Protein AF-A0A832GHI4-F1 (afdb_monomer_lite)

Foldseek 3Di:
DFDFQKFFPFLVLQVVLLQQLPDLARAQDALQQQQWPAKWKKKFDLDPVCPVQDWAKEKAAQDFFWDLVLQVDDDDVQSVDPLPDADPLGIAIFTIGIDDLVQKAADRRSRMIGGHPDDLLIWMWMKTWGAANDNDSNRIIIAWADPVRDDVRDHTYTYTQDHHLDKCVSVGNLSGGFRQKHAPPDFQWDLPQKFKAKWFQDPVRDTDQDDPLAPAGLCVLLSQFDADQVPLHDDGPNTGNFWHAHHPPPPPPDDDDDPDDDDHRRYDPPPHTTDPQADRRRRMGGGSRSQSLQVSLQVRSVVSVHNVVSVCQHLCCSSNTDPLVSVVLPSNPRMDMDMDTDHPPFFKDAPAAQWDPPFKWKDWVNRTDDEPPQWDADRGRRMIGGDNVQCRDPPIDMDIGTDHDDPDDPKDKDKDKDKDKDFPDDDPFKTKIKMKMWMKIWIDDPDLAAAPPRATKIKIKIKMKMKMKGFPQVVQVVQCPPPPDHDPDTDMDMDMDMDMDMDIPGHPRFDPDVVSVRDGDHDNDPCPQFKFWFFPDQAQVQKAWAQQDCDCLLPNDRQSLLLQEFAKFKHWQPDFDAFLCQWFVPDDDDPPGGGHIFIKIWTALQHRYFQNQHQQQDHPQFPCCVVCVVPRPCPPQSSLQSHKTKMKHWGPSVPQQCVSSQFWKKKFFKFWPDDDPNKWKKKKWFQGFLCSNPDQDKFWLACLDPVRVDGDFFDDPQSQQARNNDHQQRLLVVGDPPLSVGSRSRNQDADADPVDDSVPDDPVRRSNVNGGRPCQVPPPVHGGIDISDNDSSSNSHTRGDDWIFMAIDDPPLDPPPLQFFFTGHPRTTIGIGTPVDGPDTDDHGDSRGTTMMMMMMGRHITMMTTRTIIGMRTPDDDPPPVSDDDPPCPPPDDDDDDDDDSRTGPDPRPPDD

Secondary structure (DSSP, 8-state):
-B-SSEEESSTTHHHHHHHHTSSSS------GGG-EEEEEEEEE---SGGGGTTPEEEEEESS---B-GGGT----GGGG-TT----TTTEEEEEEEEPPGGGEEEETTTTEEEETT--TTS-EEEEEEE--SSSSSTTPEEES--GGGPPTTPPEEEEEEE-TT--TTSHHHHHHB--SEEE-S-SSB-TTT-EEEEEEE-TTS-EESB-TT--SBHHHHTTS--S-TTTS-SSP-SS--SS--PPP-----SS---TTPPPPTTB----TT--TTEETTTTEEE-SSSSIIIIIHHHHHHHTT-GGGGGGG--THHHHS-HHHHHH-TTT--EEEEEE--BS-TTEEE--SSBPTT--EEEETTEEPPBTTTEEEETTTTEEEE--TTTSSTT--EEEE--B--TT--SEEEEEEEEEEEEEEE-SSEEEEEEEEEEEEEEE-SSSS-BTT-PPPEEEEEEEEEEEEEE-HHHHHHHTTSTT----SPPEEEEEEEEEEEEEES--PBPSSGGGTT-B--BS--STT-EEEEE--S-GGG-EEPPPP--TTT-SSHHHHGGGBEEEEEE--SS--EEHHHH-TTSPPPTT--EE--EEEEEEEEEE-TT---TT---TTSTTHHHHTTS-GGGSHHHHTT-EEEEEEEPPGGG--TTTTTEEEEEEEEEEEEE-TT-EEEEEEEE----SSSSSS--BSTT-SSS--S--SS--TT--STTTT--HHHHHHHSPTTGGGSS-SSS-B----TTS-GGG--GGGGTTTT--BT-TTTSTT-S---BS---GGGTT------EEEEEEE----STT-TTEEEE-STT-EEEEEETT--SEEESS--TT---EEEEEEESS-EEEEEEEEEEEEESSPP--GGGSTT---------------TTTBSSS-----

Sequence (913 aa):
DYAENHYFLDTAYKALYRQYWQLTTPVPVPAGPLLVKEIEVYESTADVRDQAVGGIEVIAYDTLSPIRFAQGERYPASMKSPSVRIEQGKVERGRFVRLDPTRFTFNPNLGTLDIWGFRRDRTYAVAYRTEGASPAKEDDLYHGTLSATAKDGDTLILKLIYRPNLQPGFTNLWARQMRNIYFINATNVSTQDARITIYYLRTNNDSTDILEGTSDKLVTALGVDRVNNATGQPPGDGLFDFNGGAPPTQQQAGAGFTPGQSMLPGQQQQASGGSPYFNPVRGEIIFPWIEPFREGLDSAFSRRGNPALAKQYYYSAVYDVQKAFAQQQTAQDRWLIVGDVQGQAAGRISLGFNVAPGSVRVFLSGRQLRENDDYVVDYYSGTVSIRNPQAQAAGSDLVIEYESNDVMNIQTRTLLGMRADLVLSRTRNASLTLGSTLMNFNTAALVDRVRIGEEPISNTMLGFDANFNWHAQWLSDALNWLPFYSTKERSTITFRGEWAQQMPTPNKRISEIPVDNNQAAAYIDDFEGAQRFISMGLTGTLWTHSSPPVDSSIDAEHERRALYRGKLYWYNFFLPRVPIAEVYPNRQTVQGQTRLSPLVITFDPDQRGIYNPNPEYLDTLNPRWDSVKTNPWQQRPANRQRLWAGMQRLISTFNANFDLDNIDFIDIMMRIEDREPGAQMFIDLGQISEDIIPNYRLNTEDGITAGAPIPNGRIDPGEDVGIDALDNADERAAYPYPLNLEDDPSRDDYFFNFTKPNEQQVDQDFLRWNNFEGNAAQSELGQFPDTEILNKQNGQTIALDDSYFSYEVNLDPSDANPQVVGGGTNGWRLYRIPLRGAKRIVGNPLFSNIQYVRVWFKGGRIKVSIADWRFVGAQWQRTNYAQIPNSAVSNDTVIRVAFVNREENAGPPDYYT

Structure (mmCIF, N/CA/C/O backbone):
data_AF-A0A832GHI4-F1
#
_entry.id   AF-A0A832GHI4-F1
#
loop_
_atom_site.group_PDB
_atom_site.id
_atom_site.type_symbol
_atom_site.label_atom_id
_atom_site.label_alt_id
_atom_site.label_comp_id
_atom_site.label_asym_id
_atom_site.label_entity_id
_atom_site.label_seq_id
_atom_site.pdbx_PDB_ins_code
_atom_site.Cartn_x
_atom_site.Cartn_y
_atom_site.Cartn_z
_atom_site.occupancy
_atom_site.B_iso_or_equiv
_atom_site.auth_seq_id
_atom_site.auth_comp_id
_atom_site.auth_asym_id
_atom_site.auth_atom_id
_atom_site.pdbx_PDB_model_num
ATOM 1 N N . ASP A 1 1 ? -5.493 -4.818 18.816 1.00 81.50 1 ASP A N 1
ATOM 2 C CA . ASP A 1 1 ? -5.043 -3.543 18.206 1.00 81.50 1 ASP A CA 1
ATOM 3 C C . ASP A 1 1 ? -4.124 -2.700 19.090 1.00 81.50 1 ASP A C 1
ATOM 5 O O . ASP A 1 1 ? -4.592 -1.779 19.745 1.00 81.50 1 ASP A O 1
ATOM 9 N N . TYR A 1 2 ? -2.812 -2.956 19.097 1.00 91.69 2 TYR A N 1
ATOM 10 C CA . TYR A 1 2 ? -1.876 -2.061 19.799 1.00 91.69 2 TYR A CA 1
ATOM 11 C C . TYR A 1 2 ? -1.677 -0.731 19.039 1.00 91.69 2 TYR A C 1
ATOM 13 O O . TYR A 1 2 ? -1.929 -0.658 17.826 1.00 91.69 2 TYR A O 1
ATOM 21 N N . ALA A 1 3 ? -1.232 0.303 19.760 1.00 92.19 3 ALA A N 1
ATOM 22 C CA . ALA A 1 3 ? -0.866 1.621 19.245 1.00 92.19 3 ALA A CA 1
ATOM 23 C C . ALA A 1 3 ? 0.563 1.607 18.666 1.00 92.19 3 ALA A C 1
ATOM 25 O O . ALA A 1 3 ? 1.508 1.175 19.317 1.00 92.19 3 ALA A O 1
ATOM 26 N N . GLU A 1 4 ? 0.733 2.065 17.424 1.00 91.25 4 GLU A N 1
ATOM 27 C CA . GLU A 1 4 ? 1.987 1.911 16.662 1.00 91.25 4 GLU A CA 1
ATOM 28 C C . GLU A 1 4 ? 2.974 3.076 16.815 1.00 91.25 4 GLU A C 1
ATOM 30 O O . GLU A 1 4 ? 4.078 3.013 16.281 1.00 91.25 4 GLU A O 1
ATOM 35 N N . ASN A 1 5 ? 2.598 4.140 17.519 1.00 93.94 5 ASN A N 1
ATOM 36 C CA . ASN A 1 5 ? 3.346 5.394 17.618 1.00 93.94 5 ASN A CA 1
ATOM 37 C C . ASN A 1 5 ? 4.266 5.487 18.850 1.00 93.94 5 ASN A C 1
ATOM 39 O O . ASN A 1 5 ? 4.709 6.583 19.198 1.00 93.94 5 ASN A O 1
ATOM 43 N N . HIS A 1 6 ? 4.550 4.353 19.493 1.00 95.12 6 HIS A N 1
ATOM 44 C CA . HIS A 1 6 ? 5.350 4.250 20.711 1.00 95.12 6 HIS A CA 1
ATOM 45 C C . HIS A 1 6 ? 6.614 3.422 20.470 1.00 95.12 6 HIS A C 1
ATOM 47 O O . HIS A 1 6 ? 6.548 2.295 19.968 1.00 95.12 6 HIS A O 1
ATOM 53 N N . TYR A 1 7 ? 7.769 3.963 20.854 1.00 96.69 7 TYR A N 1
ATOM 54 C CA . TYR A 1 7 ? 9.073 3.369 20.568 1.00 96.69 7 TYR A CA 1
ATOM 55 C C . TYR A 1 7 ? 10.030 3.490 21.752 1.00 96.69 7 TYR A C 1
ATOM 57 O O . TYR A 1 7 ? 10.045 4.488 22.464 1.00 96.69 7 TYR A O 1
ATOM 65 N N . PHE A 1 8 ? 10.909 2.507 21.912 1.00 96.19 8 PHE A N 1
ATOM 66 C CA . PHE A 1 8 ? 12.148 2.674 22.663 1.00 96.19 8 PHE A CA 1
ATOM 67 C C . PHE A 1 8 ? 13.216 3.326 21.775 1.00 96.19 8 PHE A C 1
ATOM 69 O O . PHE A 1 8 ? 13.384 2.941 20.616 1.00 96.19 8 PHE A O 1
ATOM 76 N N . LEU A 1 9 ? 14.001 4.253 22.330 1.00 94.38 9 LEU A N 1
ATOM 77 C CA . LEU A 1 9 ? 15.155 4.851 21.639 1.00 94.38 9 LEU A CA 1
ATOM 78 C C . LEU A 1 9 ? 16.254 3.814 21.345 1.00 94.38 9 LEU A C 1
ATOM 80 O O . LEU A 1 9 ? 16.974 3.898 20.347 1.00 94.38 9 LEU A O 1
ATOM 84 N N . ASP A 1 10 ? 16.377 2.816 22.221 1.00 93.56 10 ASP A N 1
ATOM 85 C CA . ASP A 1 10 ? 17.249 1.657 22.064 1.00 93.56 10 ASP A CA 1
ATOM 86 C C . ASP A 1 10 ? 16.673 0.437 22.798 1.00 93.56 10 ASP A C 1
ATOM 88 O O . ASP A 1 10 ? 15.988 0.561 23.812 1.00 93.56 10 ASP A O 1
ATOM 92 N N . THR A 1 11 ? 16.991 -0.766 22.327 1.00 92.69 11 THR A N 1
ATOM 93 C CA . THR A 1 11 ? 16.627 -2.018 23.002 1.00 92.69 11 THR A CA 1
ATOM 94 C C . THR A 1 11 ? 17.199 -2.146 24.418 1.00 92.69 11 THR A C 1
ATOM 96 O O . THR A 1 11 ? 16.601 -2.843 25.239 1.00 92.69 11 THR A O 1
ATOM 99 N N . ALA A 1 12 ? 18.294 -1.447 24.742 1.00 91.75 12 ALA A N 1
ATOM 100 C CA . ALA A 1 12 ? 18.880 -1.402 26.083 1.00 91.75 12 ALA A CA 1
ATOM 101 C C . ALA A 1 12 ? 17.892 -0.905 27.158 1.00 91.75 12 ALA A C 1
ATOM 103 O O . ALA A 1 12 ? 17.921 -1.375 28.296 1.00 91.75 12 ALA A O 1
ATOM 104 N N . TYR A 1 13 ? 16.952 -0.027 26.790 1.00 92.50 13 TYR A N 1
ATOM 105 C CA . TYR A 1 13 ? 15.953 0.515 27.714 1.00 92.50 13 TYR A CA 1
ATOM 106 C C . TYR A 1 13 ? 14.904 -0.505 28.169 1.00 92.50 13 TYR A C 1
ATOM 108 O O . TYR A 1 13 ? 14.263 -0.304 29.200 1.00 92.50 13 TYR A O 1
ATOM 116 N N . LYS A 1 14 ? 14.752 -1.643 27.476 1.00 91.75 14 LYS A N 1
ATOM 117 C CA . LYS A 1 14 ? 13.789 -2.686 27.870 1.00 91.75 14 LYS A CA 1
ATOM 118 C C . LYS A 1 14 ? 14.056 -3.233 29.273 1.00 91.75 14 LYS A C 1
ATOM 120 O O . LYS A 1 14 ? 13.116 -3.559 29.992 1.00 91.75 14 LYS A O 1
ATOM 125 N N . ALA A 1 15 ? 15.324 -3.330 29.679 1.00 89.06 15 ALA A N 1
ATOM 126 C CA . ALA A 1 15 ? 15.684 -3.782 31.022 1.00 89.06 15 ALA A CA 1
ATOM 127 C C . ALA A 1 15 ? 15.237 -2.778 32.099 1.00 89.06 15 ALA A C 1
ATOM 129 O O . ALA A 1 15 ? 14.643 -3.184 33.097 1.00 89.06 15 ALA A O 1
ATOM 130 N N . LEU A 1 16 ? 15.451 -1.479 31.856 1.00 87.62 16 LEU A N 1
ATOM 131 C CA . LEU A 1 16 ? 14.988 -0.399 32.733 1.00 87.62 16 LEU A CA 1
ATOM 132 C C . LEU A 1 16 ? 13.461 -0.355 32.805 1.00 87.62 16 LEU A C 1
ATOM 134 O O . LEU A 1 16 ? 12.901 -0.248 33.893 1.00 87.62 16 LEU A O 1
ATOM 138 N N . TYR A 1 17 ? 12.785 -0.521 31.667 1.00 88.50 17 TYR A N 1
ATOM 139 C CA . TYR A 1 17 ? 11.327 -0.591 31.610 1.00 88.50 17 TYR A CA 1
ATOM 140 C C . TYR A 1 17 ? 10.786 -1.746 32.461 1.00 88.50 17 TYR A C 1
ATOM 142 O O . TYR A 1 17 ? 9.903 -1.540 33.288 1.00 88.50 17 TYR A O 1
ATOM 150 N N . ARG A 1 18 ? 11.364 -2.951 32.342 1.00 87.69 18 ARG A N 1
ATOM 151 C CA . ARG A 1 18 ? 10.972 -4.088 33.190 1.00 87.69 18 ARG A CA 1
ATOM 152 C C . ARG A 1 18 ? 11.189 -3.801 34.676 1.00 87.69 18 ARG A C 1
ATOM 154 O O . ARG A 1 18 ? 10.339 -4.184 35.467 1.00 87.69 18 ARG A O 1
ATOM 161 N N . GLN A 1 19 ? 12.286 -3.138 35.056 1.00 84.75 19 GLN A N 1
ATOM 162 C CA . GLN A 1 19 ? 12.559 -2.762 36.452 1.00 84.75 19 GLN A CA 1
ATOM 163 C C . GLN A 1 19 ? 11.561 -1.730 36.988 1.00 84.75 19 GLN A C 1
ATOM 165 O O . GLN A 1 19 ? 11.075 -1.885 38.106 1.00 84.75 19 GLN A O 1
ATOM 170 N N . TYR A 1 20 ? 11.212 -0.726 36.180 1.00 83.25 20 TYR A N 1
ATOM 171 C CA . TYR A 1 20 ? 10.245 0.317 36.536 1.00 83.25 20 TYR A CA 1
ATOM 172 C C . TYR A 1 20 ? 8.894 -0.274 36.955 1.00 83.25 20 TYR A C 1
ATOM 174 O O . TYR A 1 20 ? 8.290 0.176 37.925 1.00 83.25 20 TYR A O 1
ATOM 182 N N . TRP A 1 21 ? 8.474 -1.347 36.287 1.00 82.12 21 TRP A N 1
ATOM 183 C CA . TRP A 1 21 ? 7.203 -2.030 36.521 1.00 82.12 21 TRP A CA 1
ATOM 184 C C . TRP A 1 21 ? 7.253 -3.201 37.520 1.00 82.12 21 TRP A C 1
ATOM 186 O O . TRP A 1 21 ? 6.259 -3.915 37.670 1.00 82.12 21 TRP A O 1
ATOM 196 N N . GLN A 1 22 ? 8.377 -3.438 38.211 1.00 76.81 22 GLN A N 1
ATOM 197 C CA . GLN A 1 22 ? 8.463 -4.522 39.208 1.00 76.81 22 GLN A CA 1
ATOM 198 C C . GLN A 1 22 ? 7.621 -4.251 40.459 1.00 76.81 22 GLN A C 1
ATOM 200 O O . GLN A 1 22 ? 7.099 -5.188 41.066 1.00 76.81 22 GLN A O 1
ATOM 205 N N . LEU A 1 23 ? 7.506 -2.984 40.857 1.00 68.50 23 LEU A N 1
ATOM 206 C CA . LEU A 1 23 ? 6.768 -2.567 42.047 1.00 68.50 23 LEU A CA 1
ATOM 207 C C . LEU A 1 23 ? 5.304 -2.259 41.707 1.00 68.50 23 LEU A C 1
ATOM 209 O O . LEU A 1 23 ? 4.982 -1.870 40.588 1.00 68.50 23 LEU A O 1
ATOM 213 N N . THR A 1 24 ? 4.413 -2.414 42.690 1.00 62.91 24 THR A N 1
ATOM 214 C CA . THR A 1 24 ? 2.972 -2.107 42.563 1.00 62.91 24 THR A CA 1
ATOM 215 C C . THR A 1 24 ? 2.711 -0.642 42.226 1.00 62.91 24 THR A C 1
ATOM 217 O O . THR A 1 24 ? 1.781 -0.334 41.484 1.00 62.91 24 THR A O 1
ATOM 220 N N . THR A 1 25 ? 3.567 0.243 42.735 1.00 64.56 25 THR A N 1
ATOM 221 C CA . THR A 1 25 ? 3.668 1.639 42.320 1.00 64.56 25 THR A CA 1
ATOM 222 C C . THR A 1 25 ? 5.018 1.806 41.633 1.00 64.56 25 THR A C 1
ATOM 224 O O . THR A 1 25 ? 6.043 1.661 42.305 1.00 64.56 25 THR A O 1
ATOM 227 N N . PRO A 1 26 ? 5.054 2.076 40.320 1.00 63.38 26 PRO A N 1
ATOM 228 C CA . PRO A 1 26 ? 6.305 2.273 39.608 1.00 63.38 26 PRO A CA 1
ATOM 229 C C . PRO A 1 26 ? 7.107 3.413 40.234 1.00 63.38 26 PRO A C 1
ATOM 231 O O . PRO A 1 26 ? 6.596 4.517 40.409 1.00 63.38 26 PRO A O 1
ATOM 234 N N . VAL A 1 27 ? 8.363 3.157 40.588 1.00 63.22 27 VAL A N 1
ATOM 235 C CA . VAL A 1 27 ? 9.280 4.174 41.126 1.00 63.22 27 VAL A CA 1
ATOM 236 C C . VAL A 1 27 ? 10.294 4.511 40.035 1.00 63.22 27 VAL A C 1
ATOM 238 O O . VAL A 1 27 ? 10.721 3.598 39.323 1.00 63.22 27 VAL A O 1
ATOM 241 N N . PRO A 1 28 ? 10.705 5.783 39.868 1.00 64.94 28 PRO A N 1
ATOM 242 C CA . PRO A 1 28 ? 11.764 6.129 38.927 1.00 64.94 28 PRO A CA 1
ATOM 243 C C . PRO A 1 28 ? 13.019 5.283 39.178 1.00 64.94 28 PRO A C 1
ATOM 245 O O . PRO A 1 28 ? 13.614 5.340 40.253 1.00 64.94 28 PRO A O 1
ATOM 248 N N . VAL A 1 29 ? 13.412 4.488 38.183 1.00 65.31 29 VAL A N 1
ATOM 249 C CA . VAL A 1 29 ? 14.651 3.707 38.218 1.00 65.31 29 VAL A CA 1
ATOM 250 C C . VAL A 1 29 ? 15.785 4.621 37.758 1.00 65.31 29 VAL A C 1
ATOM 252 O O . VAL A 1 29 ? 15.643 5.241 36.700 1.00 65.31 29 VAL A O 1
ATOM 255 N N . PRO A 1 30 ? 16.902 4.731 38.502 1.00 71.38 30 PRO A N 1
ATOM 256 C CA . PRO A 1 30 ? 18.059 5.483 38.040 1.00 71.38 30 PRO A CA 1
ATOM 257 C C . PRO A 1 30 ? 18.554 4.903 36.713 1.00 71.38 30 PRO A C 1
ATOM 259 O O . PRO A 1 30 ? 19.045 3.777 36.666 1.00 71.38 30 PRO A O 1
ATOM 262 N N . ALA A 1 31 ? 18.424 5.668 35.630 1.00 71.06 31 ALA A N 1
ATOM 263 C CA . ALA A 1 31 ? 18.851 5.225 34.304 1.00 71.06 31 ALA A CA 1
ATOM 264 C C . ALA A 1 31 ? 20.385 5.170 34.162 1.00 71.06 31 ALA A C 1
ATOM 266 O O . ALA A 1 31 ? 20.895 4.540 33.234 1.00 71.06 31 ALA A O 1
ATOM 267 N N . GLY A 1 32 ? 21.124 5.809 35.080 1.00 80.12 32 GLY A N 1
ATOM 268 C CA . GLY A 1 32 ? 22.584 5.900 35.046 1.00 80.12 32 GLY A CA 1
ATOM 269 C C . GLY A 1 32 ? 23.072 6.375 33.668 1.00 80.12 32 GLY A C 1
ATOM 270 O O . GLY A 1 32 ? 22.545 7.368 33.169 1.00 80.12 32 GLY A O 1
ATOM 271 N N . PRO A 1 33 ? 23.976 5.639 32.990 1.00 80.12 33 PRO A N 1
ATOM 272 C CA . PRO A 1 33 ? 24.524 6.045 31.690 1.00 80.12 33 PRO A CA 1
ATOM 273 C C . PRO A 1 33 ? 23.493 6.057 30.543 1.00 80.12 33 PRO A C 1
ATOM 275 O O . PRO A 1 33 ? 23.793 6.491 29.432 1.00 80.12 33 PRO A O 1
ATOM 278 N N . LEU A 1 34 ? 22.273 5.559 30.778 1.00 85.44 34 LEU A N 1
ATOM 279 C CA . LEU A 1 34 ? 21.164 5.601 29.821 1.00 85.44 34 LEU A CA 1
ATOM 280 C C . LEU A 1 34 ? 20.244 6.815 30.028 1.00 85.44 34 LEU A C 1
ATOM 282 O O . LEU A 1 34 ? 19.286 6.977 29.272 1.00 85.44 34 LEU A O 1
ATOM 286 N N . LEU A 1 35 ? 20.506 7.680 31.014 1.00 89.19 35 LEU A N 1
ATOM 287 C CA . LEU A 1 35 ? 19.722 8.896 31.227 1.00 89.19 35 LEU A CA 1
ATOM 288 C C . LEU A 1 35 ? 19.837 9.821 30.012 1.00 89.19 35 LEU A C 1
ATOM 290 O O . LEU A 1 35 ? 20.919 10.326 29.719 1.00 89.19 35 LEU A O 1
ATOM 294 N N . VAL A 1 36 ? 18.723 10.077 29.325 1.00 89.25 36 VAL A N 1
ATOM 295 C CA . VAL A 1 36 ? 18.694 10.985 28.170 1.00 89.25 36 VAL A CA 1
ATOM 296 C C . VAL A 1 36 ? 18.689 12.431 28.655 1.00 89.25 36 VAL A C 1
ATOM 298 O O . VAL A 1 36 ? 17.742 12.869 29.311 1.00 89.25 36 VAL A O 1
ATOM 301 N N . LYS A 1 37 ? 19.730 13.189 28.298 1.00 89.25 37 LYS A N 1
ATOM 302 C CA . LYS A 1 37 ? 19.876 14.607 28.666 1.00 89.25 37 LYS A CA 1
ATOM 303 C C . LYS A 1 37 ? 19.349 15.566 27.597 1.00 89.25 37 LYS A C 1
ATOM 305 O O . LYS A 1 37 ? 19.093 16.721 27.910 1.00 89.25 37 LYS A O 1
ATOM 310 N N . GLU A 1 38 ? 19.220 15.127 26.346 1.00 89.88 38 GLU A N 1
ATOM 311 C CA . GLU A 1 38 ? 18.737 15.943 25.221 1.00 89.88 38 GLU A CA 1
ATOM 312 C C . GLU A 1 38 ? 18.327 15.044 24.054 1.00 89.88 38 GLU A C 1
ATOM 314 O O . GLU A 1 38 ? 18.985 14.029 23.826 1.00 89.88 38 GLU A O 1
ATOM 319 N N . ILE A 1 39 ? 17.273 15.413 23.319 1.00 93.00 39 ILE A N 1
ATOM 320 C CA . ILE A 1 39 ? 16.781 14.677 22.148 1.00 93.00 39 ILE A CA 1
ATOM 321 C C . ILE A 1 39 ? 16.194 15.620 21.094 1.00 93.00 39 ILE A C 1
ATOM 323 O O . ILE A 1 39 ? 15.536 16.612 21.403 1.00 93.00 39 ILE A O 1
ATOM 327 N N . GLU A 1 40 ? 16.398 15.253 19.837 1.00 94.06 40 GLU A N 1
ATOM 328 C CA . GLU A 1 40 ? 15.772 15.822 18.656 1.00 94.06 40 GLU A CA 1
ATOM 329 C C . GLU A 1 40 ? 15.153 14.690 17.836 1.00 94.06 40 GLU A C 1
ATOM 331 O O . GLU A 1 40 ? 15.776 13.645 17.632 1.00 94.06 40 GLU A O 1
ATOM 336 N N . VAL A 1 41 ? 13.926 14.901 17.366 1.00 94.69 41 VAL A N 1
ATOM 337 C CA . VAL A 1 41 ? 13.186 13.932 16.553 1.00 94.69 41 VAL A CA 1
ATOM 338 C C . VAL A 1 41 ? 12.984 14.522 15.167 1.00 94.69 41 VAL A C 1
ATOM 340 O O . VAL A 1 41 ? 12.683 15.706 15.030 1.00 94.69 41 VAL A O 1
ATOM 343 N N . TYR A 1 42 ? 13.157 13.695 14.147 1.00 92.94 42 TYR A N 1
ATOM 344 C CA . TYR A 1 42 ? 13.133 14.082 12.746 1.00 92.94 42 TYR A CA 1
ATOM 345 C C . TYR A 1 42 ? 12.157 13.194 11.969 1.00 92.94 42 TYR A C 1
ATOM 347 O O . TYR A 1 42 ? 12.077 11.988 12.208 1.00 92.94 42 TYR A O 1
ATOM 355 N N . GLU A 1 43 ? 11.437 13.797 11.027 1.00 91.06 43 GLU A N 1
ATOM 356 C CA . GLU A 1 43 ? 10.477 13.156 10.122 1.00 91.06 43 GLU A CA 1
ATOM 357 C C . GLU A 1 43 ? 10.928 13.376 8.672 1.00 91.06 43 GLU A C 1
ATOM 359 O O . GLU A 1 43 ? 11.266 14.495 8.290 1.00 91.06 43 GLU A O 1
ATOM 364 N N . SER A 1 44 ? 10.948 12.325 7.850 1.00 85.88 44 SER A N 1
ATOM 365 C CA . SER A 1 44 ? 11.312 12.437 6.430 1.00 85.88 44 SER A CA 1
ATOM 366 C C . SER A 1 44 ? 10.308 13.296 5.651 1.00 85.88 44 SER A C 1
ATOM 368 O O . SER A 1 44 ? 9.098 13.133 5.838 1.00 85.88 44 SER A O 1
ATOM 370 N N . THR A 1 45 ? 10.774 14.108 4.701 1.00 76.62 45 THR A N 1
ATOM 371 C CA . THR A 1 45 ? 9.924 14.855 3.760 1.00 76.62 45 THR A CA 1
ATOM 372 C C . THR A 1 45 ? 10.253 14.512 2.306 1.00 76.62 45 THR A C 1
ATOM 374 O O . THR A 1 45 ? 11.384 14.172 1.970 1.00 76.62 45 THR A O 1
ATOM 377 N N . ALA A 1 46 ? 9.230 14.593 1.454 1.00 60.28 46 ALA A N 1
ATOM 378 C CA . ALA A 1 46 ? 9.317 14.366 0.009 1.00 60.28 46 ALA A CA 1
ATOM 379 C C . ALA A 1 46 ? 9.064 15.653 -0.798 1.00 60.28 46 ALA A C 1
ATOM 381 O O . ALA A 1 46 ? 9.134 15.629 -2.024 1.00 60.28 46 ALA A O 1
ATOM 382 N N . ASP A 1 47 ? 8.709 16.757 -0.130 1.00 57.84 47 ASP A N 1
ATOM 383 C CA . ASP A 1 47 ? 8.386 18.009 -0.805 1.00 57.84 47 ASP A CA 1
ATOM 384 C C . ASP A 1 47 ? 9.666 18.816 -1.055 1.00 57.84 47 ASP A C 1
ATOM 386 O O . ASP A 1 47 ? 10.371 19.209 -0.126 1.00 57.84 47 ASP A O 1
ATOM 390 N N . VAL A 1 48 ? 9.976 19.046 -2.331 1.00 52.25 48 VAL A N 1
ATOM 391 C CA . VAL A 1 48 ? 11.131 19.845 -2.765 1.00 52.25 48 VAL A CA 1
ATOM 392 C C . VAL A 1 48 ? 10.859 21.345 -2.563 1.00 52.25 48 VAL A C 1
ATOM 394 O O . VAL A 1 48 ? 11.796 22.125 -2.404 1.00 52.25 48 VAL A O 1
ATOM 397 N N . ARG A 1 49 ? 9.583 21.763 -2.490 1.00 48.81 49 ARG A N 1
ATOM 398 C CA . ARG A 1 49 ? 9.164 23.161 -2.260 1.00 48.81 49 ARG A CA 1
ATOM 399 C C . ARG A 1 49 ? 9.256 23.577 -0.791 1.00 48.81 49 ARG A C 1
ATOM 401 O O . ARG A 1 49 ? 9.268 24.770 -0.493 1.00 48.81 49 ARG A O 1
ATOM 408 N N . ASP A 1 50 ? 9.427 22.616 0.112 1.00 45.16 50 ASP A N 1
ATOM 409 C CA . ASP A 1 50 ? 9.693 22.834 1.538 1.00 45.16 50 ASP A CA 1
ATOM 410 C C . ASP A 1 50 ? 11.128 23.325 1.822 1.00 45.16 50 ASP A C 1
ATOM 412 O O . ASP A 1 50 ? 11.582 23.317 2.969 1.00 45.16 50 ASP A O 1
ATOM 416 N N . GLN A 1 51 ? 11.855 23.847 0.823 1.00 41.72 51 GLN A N 1
ATOM 417 C CA . GLN A 1 51 ? 13.049 24.661 1.092 1.00 41.72 51 GLN A CA 1
ATOM 418 C C . GLN A 1 51 ? 12.729 25.875 1.985 1.00 41.72 51 GLN A C 1
ATOM 420 O O . GLN A 1 51 ? 13.596 26.328 2.726 1.00 41.72 51 GLN A O 1
ATOM 425 N N . ALA A 1 52 ? 11.473 26.338 2.007 1.00 40.38 52 ALA A N 1
ATOM 426 C CA . ALA A 1 52 ? 11.008 27.342 2.965 1.00 40.38 52 ALA A CA 1
ATOM 427 C C . ALA A 1 52 ? 10.898 26.822 4.422 1.00 40.38 52 ALA A C 1
ATOM 429 O O . ALA A 1 52 ? 10.830 27.635 5.342 1.00 40.38 52 ALA A O 1
ATOM 430 N N . VAL A 1 53 ? 10.895 25.498 4.646 1.00 43.75 53 VAL A N 1
ATOM 431 C CA . VAL A 1 53 ? 10.682 24.835 5.955 1.00 43.75 53 VAL A CA 1
ATOM 432 C C . VAL A 1 53 ? 11.959 24.156 6.498 1.00 43.75 53 VAL A C 1
ATOM 434 O O . VAL A 1 53 ? 11.973 23.658 7.620 1.00 43.75 53 VAL A O 1
ATOM 437 N N . GLY A 1 54 ? 13.077 24.189 5.760 1.00 54.53 54 GLY A N 1
ATOM 438 C CA . GLY A 1 54 ? 14.396 23.824 6.301 1.00 54.53 54 GLY A CA 1
ATOM 439 C C . GLY A 1 54 ? 14.694 22.321 6.383 1.00 54.53 54 GLY A C 1
ATOM 440 O O . GLY A 1 54 ? 15.321 21.877 7.341 1.00 54.53 54 GLY A O 1
ATOM 441 N N . GLY A 1 55 ? 14.266 21.520 5.399 1.00 60.41 55 GLY A N 1
ATOM 442 C CA . GLY A 1 55 ? 14.612 20.092 5.332 1.00 60.41 55 GLY A CA 1
ATOM 443 C C . GLY A 1 55 ? 16.118 19.847 5.139 1.00 60.41 55 GLY A C 1
ATOM 444 O O . GLY A 1 55 ? 16.690 20.306 4.146 1.00 60.41 55 GLY A O 1
ATOM 445 N N . ILE A 1 56 ? 16.737 19.089 6.051 1.00 77.06 56 ILE A N 1
ATOM 446 C CA . ILE A 1 56 ? 18.185 18.816 6.118 1.00 77.06 56 ILE A CA 1
ATOM 447 C C . ILE A 1 56 ? 18.478 17.420 5.565 1.00 77.06 56 ILE A C 1
ATOM 449 O O . ILE A 1 56 ? 17.684 16.493 5.744 1.00 77.06 56 ILE A O 1
ATOM 453 N N . GLU A 1 57 ? 19.618 17.260 4.896 1.00 80.75 57 GLU A N 1
ATOM 454 C CA . GLU A 1 57 ? 20.081 15.951 4.448 1.00 80.75 57 GLU A CA 1
ATOM 455 C C . GLU A 1 57 ? 20.501 15.077 5.640 1.00 80.75 57 GLU A C 1
ATOM 457 O O . GLU A 1 57 ? 21.304 15.478 6.488 1.00 80.75 57 GLU A O 1
ATOM 462 N N . VAL A 1 58 ? 19.962 13.863 5.696 1.00 85.31 58 VAL A N 1
ATOM 463 C CA . VAL A 1 58 ? 20.177 12.910 6.783 1.00 85.31 58 VAL A CA 1
ATOM 464 C C . VAL A 1 58 ? 20.571 11.554 6.221 1.00 85.31 58 VAL A C 1
ATOM 466 O O . VAL A 1 58 ? 19.985 11.077 5.249 1.00 85.31 58 VAL A O 1
ATOM 469 N N . ILE A 1 59 ? 21.490 10.888 6.920 1.00 88.69 59 ILE A N 1
ATOM 470 C CA . ILE A 1 59 ? 21.703 9.444 6.823 1.00 88.69 59 ILE A CA 1
ATOM 471 C C . ILE A 1 59 ? 21.386 8.831 8.192 1.00 88.69 59 ILE A C 1
ATOM 473 O O . ILE A 1 59 ? 22.069 9.084 9.189 1.00 88.69 59 ILE A O 1
ATOM 477 N N . ALA A 1 60 ? 20.311 8.051 8.253 1.00 91.00 60 ALA A N 1
ATOM 478 C CA . ALA A 1 60 ? 19.803 7.418 9.457 1.00 91.00 60 ALA A CA 1
ATOM 479 C C . ALA A 1 60 ? 20.214 5.941 9.514 1.00 91.00 60 ALA A C 1
ATOM 481 O O . ALA A 1 60 ? 19.943 5.180 8.590 1.00 91.00 60 ALA A O 1
ATOM 482 N N . TYR A 1 61 ? 20.825 5.531 10.626 1.00 93.50 61 TYR A N 1
ATOM 483 C CA . TYR A 1 61 ? 21.302 4.164 10.847 1.00 93.50 61 TYR A CA 1
ATOM 484 C C . TYR A 1 61 ? 20.454 3.451 11.903 1.00 93.50 61 TYR A C 1
ATOM 486 O O . TYR A 1 61 ? 20.157 4.023 12.955 1.00 93.50 61 TYR A O 1
ATOM 494 N N . ASP A 1 62 ? 20.092 2.189 11.678 1.00 92.25 62 ASP A N 1
ATOM 495 C CA . ASP A 1 62 ? 19.382 1.372 12.668 1.00 92.25 62 ASP A CA 1
ATOM 496 C C . ASP A 1 62 ? 20.243 1.141 13.914 1.00 92.25 62 ASP A C 1
ATOM 498 O O . ASP A 1 62 ? 19.759 1.226 15.042 1.00 92.25 62 ASP A O 1
ATOM 502 N N . THR A 1 63 ? 21.539 0.931 13.724 1.00 90.19 63 THR A N 1
ATOM 503 C CA . THR A 1 63 ? 22.537 0.690 14.757 1.00 90.19 63 THR A CA 1
ATOM 504 C C . THR A 1 63 ? 23.605 1.760 14.671 1.00 90.19 63 THR A C 1
ATOM 506 O O . THR A 1 63 ? 24.337 1.884 13.694 1.00 90.19 63 THR A O 1
ATOM 509 N N . LEU A 1 64 ? 23.670 2.573 15.721 1.00 91.44 64 LEU A N 1
ATOM 510 C CA . LEU A 1 64 ? 24.566 3.712 15.779 1.00 91.44 64 LEU A CA 1
ATOM 511 C C . LEU A 1 64 ? 25.294 3.719 17.117 1.00 91.44 64 LEU A C 1
ATOM 513 O O . LEU A 1 64 ? 24.684 3.947 18.168 1.00 91.44 64 LEU A O 1
ATOM 517 N N . SER A 1 65 ? 26.600 3.467 17.064 1.00 91.44 65 SER A N 1
ATOM 518 C CA . SER A 1 65 ? 27.474 3.573 18.230 1.00 91.44 65 SER A CA 1
ATOM 519 C C . SER A 1 65 ? 27.531 5.025 18.715 1.00 91.44 65 SER A C 1
ATOM 521 O O . SER A 1 65 ? 27.615 5.942 17.886 1.00 91.44 65 SER A O 1
ATOM 523 N N . PRO A 1 66 ? 27.472 5.265 20.036 1.00 92.88 66 PRO A N 1
ATOM 524 C CA . PRO A 1 66 ? 27.650 6.606 20.558 1.00 92.88 66 PRO A CA 1
ATOM 525 C C . PRO A 1 66 ? 29.081 7.103 20.348 1.00 92.88 66 PRO A C 1
ATOM 527 O O . PRO A 1 66 ? 30.020 6.308 20.320 1.00 92.88 66 PRO A O 1
ATOM 530 N N . ILE A 1 67 ? 29.237 8.422 20.270 1.00 93.00 67 ILE A N 1
ATOM 531 C CA . ILE A 1 67 ? 30.536 9.105 20.244 1.00 93.00 67 ILE A CA 1
ATOM 532 C C . ILE A 1 67 ? 30.643 10.106 21.394 1.00 93.00 67 ILE A C 1
ATOM 534 O O . ILE A 1 67 ? 29.647 10.698 21.817 1.00 93.00 67 ILE A O 1
ATOM 538 N N . ARG A 1 68 ? 31.858 10.368 21.868 1.00 91.19 68 ARG A N 1
ATOM 539 C CA . ARG A 1 68 ? 32.151 11.443 22.827 1.00 91.19 68 ARG A CA 1
ATOM 540 C C . ARG A 1 68 ? 32.442 12.737 22.082 1.00 91.19 68 ARG A C 1
ATOM 542 O O . ARG A 1 68 ? 33.586 13.184 21.981 1.00 91.19 68 ARG A O 1
ATOM 549 N N . PHE A 1 69 ? 31.393 13.351 21.537 1.00 89.12 69 PHE A N 1
ATOM 550 C CA . PHE A 1 69 ? 31.527 14.542 20.691 1.00 89.12 69 PHE A CA 1
ATOM 551 C C . PHE A 1 69 ? 32.295 15.684 21.382 1.00 89.12 69 PHE A C 1
ATOM 553 O O . PHE A 1 69 ? 33.140 16.333 20.755 1.00 89.12 69 PHE A O 1
ATOM 560 N N . ALA A 1 70 ? 32.049 15.891 22.682 1.00 87.50 70 ALA A N 1
ATOM 561 C CA . ALA A 1 70 ? 32.724 16.907 23.492 1.00 87.50 70 ALA A CA 1
ATOM 562 C C . ALA A 1 70 ? 34.238 16.655 23.660 1.00 87.50 70 ALA A C 1
ATOM 564 O O . ALA A 1 70 ? 34.989 17.606 23.856 1.00 87.50 70 ALA A O 1
ATOM 565 N N . GLN A 1 71 ? 34.701 15.409 23.501 1.00 89.81 71 GLN A N 1
ATOM 566 C CA . GLN A 1 71 ? 36.121 15.021 23.547 1.00 89.81 71 GLN A CA 1
ATOM 567 C C . GLN A 1 71 ? 36.785 15.022 22.160 1.00 89.81 71 GLN A C 1
ATOM 569 O O . GLN A 1 71 ? 37.922 14.583 22.012 1.00 89.81 71 GLN A O 1
ATOM 574 N N . GLY A 1 72 ? 36.090 15.521 21.133 1.00 88.69 72 GLY A N 1
ATOM 575 C CA . GLY A 1 72 ? 36.612 15.622 19.769 1.00 88.69 72 GLY A CA 1
ATOM 576 C C . GLY A 1 72 ? 36.328 14.411 18.880 1.00 88.69 72 GLY A C 1
ATOM 577 O O . GLY A 1 72 ? 36.673 14.449 17.701 1.00 88.69 72 GLY A O 1
ATOM 578 N N . GLU A 1 73 ? 35.654 13.370 19.380 1.00 91.62 73 GLU A N 1
ATOM 579 C CA . GLU A 1 73 ? 35.248 12.234 18.546 1.00 91.62 73 GLU A CA 1
ATOM 580 C C . GLU A 1 73 ? 34.204 12.664 17.508 1.00 91.62 73 GLU A C 1
ATOM 582 O O . GLU A 1 73 ? 33.322 13.488 17.775 1.00 91.62 73 GLU A O 1
ATOM 587 N N . ARG A 1 74 ? 34.305 12.121 16.295 1.00 89.94 74 ARG A N 1
ATOM 588 C CA . ARG A 1 74 ? 33.393 12.392 15.179 1.00 89.94 74 ARG A CA 1
ATOM 589 C C . ARG A 1 74 ? 33.064 11.084 14.478 1.00 89.94 74 ARG A C 1
ATOM 591 O O . ARG A 1 74 ? 33.890 10.176 14.440 1.00 89.94 74 ARG A O 1
ATOM 598 N N . TYR A 1 75 ? 31.878 11.012 13.884 1.00 91.06 75 TYR A N 1
ATOM 599 C CA . TYR A 1 75 ? 31.549 9.906 12.994 1.00 91.06 75 TYR A CA 1
ATOM 600 C C . TYR A 1 75 ? 32.477 9.900 11.761 1.00 91.06 75 TYR A C 1
ATOM 602 O O . TYR A 1 75 ? 32.812 10.978 11.258 1.00 91.06 75 TYR A O 1
ATOM 610 N N . PRO A 1 76 ? 32.890 8.720 11.262 1.00 89.19 76 PRO A N 1
ATOM 611 C CA . PRO A 1 76 ? 33.734 8.603 10.075 1.00 89.19 76 PRO A CA 1
ATOM 612 C C . PRO A 1 76 ? 33.142 9.311 8.851 1.00 89.19 76 PRO A C 1
ATOM 614 O O . PRO A 1 76 ? 31.947 9.202 8.584 1.00 89.19 76 PRO A O 1
ATOM 617 N N . ALA A 1 77 ? 33.988 9.966 8.049 1.00 84.44 77 ALA A N 1
ATOM 618 C CA . ALA A 1 77 ? 33.557 10.623 6.809 1.00 84.44 77 ALA A CA 1
ATOM 619 C C . ALA A 1 77 ? 32.936 9.640 5.800 1.00 84.44 77 ALA A C 1
ATOM 621 O O . ALA A 1 77 ? 32.051 10.017 5.038 1.00 84.44 77 ALA A O 1
ATOM 622 N N . SER A 1 78 ? 33.339 8.365 5.839 1.00 83.56 78 SER A N 1
ATOM 623 C CA . SER A 1 78 ? 32.735 7.305 5.028 1.00 83.56 78 SER A CA 1
ATOM 624 C C . SER A 1 78 ? 31.245 7.117 5.312 1.00 83.56 78 SER A C 1
ATOM 626 O O . SER A 1 78 ? 30.513 6.820 4.381 1.00 83.56 78 SER A O 1
ATOM 628 N N . MET A 1 79 ? 30.774 7.358 6.543 1.00 86.12 79 MET A N 1
ATOM 629 C CA . MET A 1 79 ? 29.347 7.281 6.899 1.00 86.12 79 MET A CA 1
ATOM 630 C C . MET A 1 79 ? 28.520 8.452 6.358 1.00 86.12 79 MET A C 1
ATOM 632 O O . MET A 1 79 ? 27.292 8.389 6.393 1.00 86.12 79 MET A O 1
ATOM 636 N N . LYS A 1 80 ? 29.185 9.516 5.893 1.00 81.06 80 LYS A N 1
ATOM 637 C CA . LYS A 1 80 ? 28.576 10.692 5.257 1.00 81.06 80 LYS A CA 1
ATOM 638 C C . LYS A 1 80 ? 28.782 10.718 3.740 1.00 81.06 80 LYS A C 1
ATOM 640 O O . LYS A 1 80 ? 28.405 11.688 3.094 1.00 81.06 80 LYS A O 1
ATOM 645 N N . SER A 1 81 ? 29.435 9.704 3.171 1.00 75.31 81 SER A N 1
ATOM 646 C CA . SER A 1 81 ? 29.770 9.705 1.749 1.00 75.31 81 SER A CA 1
ATOM 647 C C . SER A 1 81 ? 28.500 9.609 0.893 1.00 75.31 81 SER A C 1
ATOM 649 O O . SER A 1 81 ? 27.635 8.785 1.195 1.00 75.31 81 SER A O 1
ATOM 651 N N . PRO A 1 82 ? 28.404 10.356 -0.223 1.00 63.62 82 PRO A N 1
ATOM 652 C CA . PRO A 1 82 ? 27.329 10.171 -1.192 1.00 63.62 82 PRO A CA 1
ATOM 653 C C . PRO A 1 82 ? 27.249 8.744 -1.751 1.00 63.62 82 PRO A C 1
ATOM 655 O O . PRO A 1 82 ? 26.191 8.345 -2.220 1.00 63.62 82 PRO A O 1
ATOM 658 N N . SER A 1 83 ? 28.352 7.990 -1.677 1.00 62.28 83 SER A N 1
ATOM 659 C CA . SER A 1 83 ? 28.484 6.605 -2.140 1.00 62.28 83 SER A CA 1
ATOM 660 C C . SER A 1 83 ? 28.152 5.559 -1.066 1.00 62.28 83 SER A C 1
ATOM 662 O O . SER A 1 83 ? 28.415 4.375 -1.275 1.00 62.28 83 SER A O 1
ATOM 664 N N . VAL A 1 84 ? 27.635 5.958 0.106 1.00 68.38 84 VAL A N 1
ATOM 665 C CA . VAL A 1 84 ? 27.147 4.994 1.105 1.00 68.38 84 VAL A CA 1
ATOM 666 C C . VAL A 1 84 ? 26.028 4.169 0.483 1.00 68.38 84 VAL A C 1
ATOM 668 O O . VAL A 1 84 ? 25.015 4.711 0.044 1.00 68.38 84 VAL A O 1
ATOM 671 N N . ARG A 1 85 ? 26.200 2.845 0.483 1.00 68.12 85 ARG A N 1
ATOM 672 C CA . ARG A 1 85 ? 25.159 1.920 0.045 1.00 68.12 85 ARG A CA 1
ATOM 673 C C . ARG A 1 85 ? 23.969 2.013 0.999 1.00 68.12 85 ARG A C 1
ATOM 675 O O . ARG A 1 85 ? 24.100 1.733 2.189 1.00 68.12 85 ARG A O 1
ATOM 682 N N . ILE A 1 86 ? 22.817 2.394 0.461 1.00 70.56 86 ILE A N 1
ATOM 683 C CA . ILE A 1 86 ? 21.553 2.418 1.193 1.00 70.56 86 ILE A CA 1
ATOM 684 C C . ILE A 1 86 ? 21.060 0.975 1.322 1.00 70.56 86 ILE A C 1
ATOM 686 O O . ILE A 1 86 ? 20.753 0.318 0.331 1.00 70.56 86 ILE A O 1
ATOM 690 N N . GLU A 1 87 ? 21.035 0.468 2.553 1.00 72.75 87 GLU A N 1
ATOM 691 C CA . GLU A 1 87 ? 20.486 -0.844 2.896 1.00 72.75 87 GLU A CA 1
ATOM 692 C C . GLU A 1 87 ? 19.189 -0.627 3.672 1.00 72.75 87 GLU A C 1
ATOM 694 O O . GLU A 1 87 ? 19.221 -0.283 4.854 1.00 72.75 87 GLU A O 1
ATOM 699 N N . GLN A 1 88 ? 18.043 -0.826 3.023 1.00 69.00 88 GLN A N 1
ATOM 700 C CA . GLN A 1 88 ? 16.731 -0.542 3.605 1.00 69.00 88 GLN A CA 1
ATOM 701 C C . GLN A 1 88 ? 16.556 -1.190 4.994 1.00 69.00 88 GLN A C 1
ATOM 703 O O . GLN A 1 88 ? 16.844 -2.370 5.202 1.00 69.00 88 GLN A O 1
ATOM 708 N N . GLY A 1 89 ? 16.096 -0.404 5.970 1.00 73.06 89 GLY A N 1
ATOM 709 C CA . GLY A 1 89 ? 15.960 -0.829 7.368 1.00 73.06 89 GLY A CA 1
ATOM 710 C C . GLY A 1 89 ? 17.251 -0.938 8.178 1.00 73.06 89 GLY A C 1
ATOM 711 O O . GLY A 1 89 ? 17.158 -1.179 9.382 1.00 73.06 89 GLY A O 1
ATOM 712 N N . LYS A 1 90 ? 18.418 -0.706 7.567 1.00 83.31 90 LYS A N 1
ATOM 713 C CA . LYS A 1 90 ? 19.701 -0.513 8.262 1.00 83.31 90 LYS A CA 1
ATOM 714 C C . LYS A 1 90 ? 20.272 0.883 8.064 1.00 83.31 90 LYS A C 1
ATOM 716 O O . LYS A 1 90 ? 20.700 1.499 9.032 1.00 83.31 90 LYS A O 1
ATOM 721 N N . VAL A 1 91 ? 20.275 1.371 6.829 1.00 85.69 91 VAL A N 1
ATOM 722 C CA . VAL A 1 91 ? 20.759 2.692 6.433 1.00 85.69 91 VAL A CA 1
ATOM 723 C C . VAL A 1 91 ? 19.716 3.300 5.512 1.00 85.69 91 VAL A C 1
ATOM 725 O O . VAL A 1 91 ? 19.443 2.760 4.446 1.00 85.69 91 VAL A O 1
ATOM 728 N N . GLU A 1 92 ? 19.139 4.417 5.929 1.00 80.19 92 GLU A N 1
ATOM 729 C CA . GLU A 1 92 ? 18.163 5.183 5.155 1.00 80.19 92 GLU A CA 1
ATOM 730 C C . GLU A 1 92 ? 18.744 6.582 4.924 1.00 80.19 92 GLU A C 1
ATOM 732 O O . GLU A 1 92 ? 19.244 7.205 5.862 1.00 80.19 92 GLU A O 1
ATOM 737 N N . ARG A 1 93 ? 18.685 7.094 3.695 1.00 80.50 93 ARG A N 1
ATOM 738 C CA . ARG A 1 93 ? 19.101 8.464 3.364 1.00 80.50 93 ARG A CA 1
ATOM 739 C C . ARG A 1 93 ? 17.914 9.229 2.812 1.00 80.50 93 ARG A C 1
ATOM 741 O O . ARG A 1 93 ? 17.073 8.662 2.125 1.00 80.50 93 ARG A O 1
ATOM 748 N N . GLY A 1 94 ? 17.843 10.509 3.136 1.00 77.44 94 GLY A N 1
ATOM 749 C CA . GLY A 1 94 ? 16.832 11.395 2.583 1.00 77.44 94 GLY A CA 1
ATOM 750 C C . GLY A 1 94 ? 16.833 12.747 3.272 1.00 77.44 94 GLY A C 1
ATOM 751 O O . GLY A 1 94 ? 17.681 13.041 4.118 1.00 77.44 94 GLY A O 1
ATOM 752 N N . ARG A 1 95 ? 15.850 13.574 2.923 1.00 79.75 95 ARG A N 1
ATOM 753 C CA . ARG A 1 95 ? 15.622 14.864 3.577 1.00 79.75 95 ARG A CA 1
ATOM 754 C C . ARG A 1 95 ? 14.671 14.707 4.749 1.00 79.75 95 ARG A C 1
ATOM 756 O O . ARG A 1 95 ? 13.632 14.058 4.633 1.00 79.75 95 ARG A O 1
ATOM 763 N N . PHE A 1 96 ? 15.014 15.322 5.872 1.00 84.75 96 PHE A N 1
ATOM 764 C CA . PHE A 1 96 ? 14.212 15.272 7.086 1.00 84.75 96 PHE A CA 1
ATOM 765 C C . PHE A 1 96 ? 13.963 16.672 7.630 1.00 84.75 96 PHE A C 1
ATOM 767 O O . PHE A 1 96 ? 14.812 17.559 7.543 1.00 84.75 96 PHE A O 1
ATOM 774 N N . VAL A 1 97 ? 12.799 16.843 8.240 1.00 87.06 97 VAL A N 1
ATOM 775 C CA . VAL A 1 97 ? 12.413 18.040 8.979 1.00 87.06 97 VAL A CA 1
ATOM 776 C C . VAL A 1 97 ? 12.430 17.700 10.462 1.00 87.06 97 VAL A C 1
ATOM 778 O O . VAL A 1 97 ? 11.952 16.643 10.883 1.00 87.06 97 VAL A O 1
ATOM 781 N N . ARG A 1 98 ? 13.001 18.594 11.269 1.00 89.88 98 ARG A N 1
ATOM 782 C CA . ARG A 1 98 ? 12.956 18.470 12.726 1.00 89.88 98 ARG A CA 1
ATOM 783 C C . ARG A 1 98 ? 11.513 18.641 13.197 1.00 89.88 98 ARG A C 1
ATOM 785 O O . ARG A 1 98 ? 10.871 19.639 12.880 1.00 89.88 98 ARG A O 1
ATOM 792 N N . LEU A 1 99 ? 11.012 17.682 13.968 1.00 90.25 99 LEU A N 1
ATOM 793 C CA . LEU A 1 99 ? 9.684 17.768 14.557 1.00 90.25 99 LEU A CA 1
ATOM 794 C C . LEU A 1 99 ? 9.633 18.853 15.629 1.00 90.25 99 LEU A C 1
ATOM 796 O O . LEU A 1 99 ? 10.539 18.982 16.459 1.00 90.25 99 LEU A O 1
ATOM 800 N N . ASP A 1 100 ? 8.521 19.584 15.637 1.00 88.06 100 ASP A N 1
ATOM 801 C CA . ASP A 1 100 ? 8.192 20.491 16.726 1.00 88.06 100 ASP A CA 1
ATOM 802 C C . ASP A 1 100 ? 8.087 19.701 18.049 1.00 88.06 100 ASP A C 1
ATOM 804 O O . ASP A 1 100 ? 7.498 18.614 18.061 1.00 88.06 100 ASP A O 1
ATOM 808 N N . PRO A 1 101 ? 8.621 20.213 19.172 1.00 85.81 101 PRO A N 1
ATOM 809 C CA . PRO A 1 101 ? 8.518 19.562 20.478 1.00 85.81 101 PRO A CA 1
ATOM 810 C C . PRO A 1 101 ? 7.097 19.269 20.970 1.00 85.81 101 PRO A C 1
ATOM 812 O O . PRO A 1 101 ? 6.926 18.457 21.872 1.00 85.81 101 PRO A O 1
ATOM 815 N N . THR A 1 102 ? 6.075 19.918 20.411 1.00 86.56 102 THR A N 1
ATOM 816 C CA . THR A 1 102 ? 4.662 19.617 20.682 1.00 86.56 102 THR A CA 1
ATOM 817 C C . THR A 1 102 ? 4.158 18.389 19.929 1.00 86.56 102 THR A C 1
ATOM 819 O O . THR A 1 102 ? 3.077 17.904 20.236 1.00 86.56 102 THR A O 1
ATOM 822 N N . ARG A 1 103 ? 4.909 17.865 18.951 1.00 88.94 103 ARG A N 1
ATOM 823 C CA . ARG A 1 103 ? 4.546 16.674 18.165 1.00 88.94 103 ARG A CA 1
ATOM 824 C C . ARG A 1 103 ? 5.144 15.377 18.703 1.00 88.94 103 ARG A C 1
ATOM 826 O O . ARG A 1 103 ? 4.958 14.332 18.086 1.00 88.94 103 ARG A O 1
ATOM 833 N N . PHE A 1 104 ? 5.864 15.403 19.817 1.00 92.19 104 PHE A N 1
ATOM 834 C CA . PHE A 1 104 ? 6.352 14.185 20.451 1.00 92.19 104 PHE A CA 1
ATOM 835 C C . PHE A 1 104 ? 6.523 14.377 21.952 1.00 92.19 104 PHE A C 1
ATOM 837 O O . PHE A 1 104 ? 6.693 15.489 22.444 1.00 92.19 104 PHE A O 1
ATOM 844 N N . THR A 1 105 ? 6.533 13.270 22.683 1.00 89.50 105 THR A N 1
ATOM 845 C CA . THR A 1 105 ? 6.899 13.260 24.099 1.00 89.50 105 THR A CA 1
ATOM 846 C C . THR A 1 105 ? 7.871 12.138 24.386 1.00 89.50 105 THR A C 1
ATOM 848 O O . THR A 1 105 ? 7.776 11.074 23.778 1.00 89.50 105 THR A O 1
ATOM 851 N N . PHE A 1 106 ? 8.798 12.348 25.319 1.00 89.56 106 PHE A N 1
ATOM 852 C CA . PHE A 1 106 ? 9.760 11.314 25.694 1.00 89.56 106 PHE A CA 1
ATOM 853 C C . PHE A 1 106 ? 9.946 11.208 27.208 1.00 89.56 106 PHE A C 1
ATOM 855 O O . PHE A 1 106 ? 9.782 12.185 27.942 1.00 89.56 106 PHE A O 1
ATOM 862 N N . ASN A 1 107 ? 10.324 10.016 27.673 1.00 87.69 107 ASN A N 1
ATOM 863 C CA . ASN A 1 107 ? 10.725 9.784 29.057 1.00 87.69 107 ASN A CA 1
ATOM 864 C C . ASN A 1 107 ? 12.254 9.625 29.139 1.00 87.69 107 ASN A C 1
ATOM 866 O O . ASN A 1 107 ? 12.781 8.642 28.612 1.00 87.69 107 ASN A O 1
ATOM 870 N N . PRO A 1 108 ? 12.983 10.532 29.816 1.00 85.75 108 PRO A N 1
ATOM 871 C CA . PRO A 1 108 ? 14.446 10.503 29.855 1.00 85.75 108 PRO A CA 1
ATOM 872 C C . PRO A 1 108 ? 15.029 9.302 30.610 1.00 85.75 108 PRO A C 1
ATOM 874 O O . PRO A 1 108 ? 16.153 8.896 30.325 1.00 85.75 108 PRO A O 1
ATOM 877 N N . ASN A 1 109 ? 14.284 8.735 31.565 1.00 85.06 109 ASN A N 1
ATOM 878 C CA . ASN A 1 109 ? 14.740 7.600 32.370 1.00 85.06 109 ASN A CA 1
ATOM 879 C C . ASN A 1 109 ? 14.422 6.263 31.695 1.00 85.06 109 ASN A C 1
ATOM 881 O O . ASN A 1 109 ? 15.202 5.319 31.778 1.00 85.06 109 ASN A O 1
ATOM 885 N N . LEU A 1 110 ? 13.268 6.176 31.028 1.00 86.88 110 LEU A N 1
ATOM 886 C CA . LEU A 1 110 ? 12.818 4.943 30.375 1.00 86.88 110 LEU A CA 1
ATOM 887 C C . LEU A 1 110 ? 13.206 4.865 28.898 1.00 86.88 110 LEU A C 1
ATOM 889 O O . LEU A 1 110 ? 13.009 3.818 28.291 1.00 86.88 110 LEU A O 1
ATOM 893 N N . GLY A 1 111 ? 13.719 5.951 28.312 1.00 90.12 111 GLY A N 1
ATOM 894 C CA . GLY A 1 111 ? 14.071 6.019 26.893 1.00 90.12 111 GLY A CA 1
ATOM 895 C C . GLY A 1 111 ? 12.903 5.675 25.971 1.00 90.12 111 GLY A C 1
ATOM 896 O O . GLY A 1 111 ? 13.115 5.063 24.925 1.00 90.12 111 GLY A O 1
ATOM 897 N N . THR A 1 112 ? 11.677 6.013 26.375 1.00 91.44 112 THR A N 1
ATOM 898 C CA . THR A 1 112 ? 10.466 5.835 25.565 1.00 91.44 112 THR A CA 1
ATOM 899 C C . THR A 1 112 ? 10.152 7.124 24.819 1.00 91.44 112 THR A C 1
ATOM 901 O O . THR A 1 112 ? 10.295 8.213 25.378 1.00 91.44 112 THR A O 1
ATOM 904 N N . LEU A 1 113 ? 9.721 6.995 23.570 1.00 94.50 113 LEU A N 1
ATOM 905 C CA . LEU A 1 113 ? 9.357 8.067 22.656 1.00 94.50 113 LEU A CA 1
ATOM 906 C C . LEU A 1 113 ? 7.958 7.804 22.102 1.00 94.50 113 LEU A C 1
ATOM 908 O O . LEU A 1 113 ? 7.712 6.764 21.490 1.00 94.50 113 LEU A O 1
ATOM 912 N N . ASP A 1 114 ? 7.090 8.796 22.247 1.00 93.19 114 ASP A N 1
ATOM 913 C CA . ASP A 1 114 ? 5.751 8.805 21.680 1.00 93.19 114 ASP A CA 1
ATOM 914 C C . ASP A 1 114 ? 5.657 9.905 20.627 1.00 93.19 114 ASP A C 1
ATOM 916 O O . ASP A 1 114 ? 5.974 11.062 20.908 1.00 93.19 114 ASP A O 1
ATOM 920 N N . ILE A 1 115 ? 5.193 9.562 19.428 1.00 93.81 115 ILE A N 1
ATOM 921 C CA . ILE A 1 115 ? 5.076 10.507 18.310 1.00 93.81 115 ILE A CA 1
ATOM 922 C C . ILE A 1 115 ? 3.599 10.842 18.080 1.00 93.81 115 ILE A C 1
ATOM 924 O O . ILE A 1 115 ? 2.751 9.953 17.963 1.00 93.81 115 ILE A O 1
ATOM 928 N N . TRP A 1 116 ? 3.274 12.131 18.018 1.00 88.88 116 TRP A N 1
ATOM 929 C CA . TRP A 1 116 ? 1.924 12.643 17.786 1.00 88.88 116 TRP A CA 1
ATOM 930 C C . TRP A 1 116 ? 1.734 13.023 16.316 1.00 88.88 116 TRP A C 1
ATOM 932 O O . TRP A 1 116 ? 2.632 13.557 15.659 1.00 88.88 116 TRP A O 1
ATOM 942 N N . GLY A 1 117 ? 0.544 12.731 15.782 1.00 87.38 117 GLY A N 1
ATOM 943 C CA . GLY A 1 117 ? 0.303 12.829 14.339 1.00 87.38 117 GLY A CA 1
ATOM 944 C C . GLY A 1 117 ? 1.240 11.913 13.549 1.00 87.38 117 GLY A C 1
ATOM 945 O O . GLY A 1 117 ? 1.756 12.316 12.510 1.00 87.38 117 GLY A O 1
ATOM 946 N N . PHE A 1 118 ? 1.523 10.725 14.095 1.00 90.81 118 PHE A N 1
ATOM 947 C CA . PHE A 1 118 ? 2.392 9.728 13.482 1.00 90.81 118 PHE A CA 1
ATOM 948 C C . PHE A 1 118 ? 1.862 9.319 12.107 1.00 90.81 118 PHE A C 1
ATOM 950 O O . PHE A 1 118 ? 0.686 8.987 11.943 1.00 90.81 118 PHE A O 1
ATOM 957 N N . ARG A 1 119 ? 2.757 9.317 11.125 1.00 87.69 119 ARG A N 1
ATOM 958 C CA . ARG A 1 119 ? 2.469 9.016 9.730 1.00 87.69 119 ARG A CA 1
ATOM 959 C C . ARG A 1 119 ? 3.187 7.743 9.309 1.00 87.69 119 ARG A C 1
ATOM 961 O O . ARG A 1 119 ? 4.412 7.693 9.256 1.00 87.69 119 ARG A O 1
ATOM 968 N N . ARG A 1 120 ? 2.414 6.710 8.970 1.00 82.38 120 ARG A N 1
ATOM 969 C CA . ARG A 1 120 ? 2.946 5.392 8.576 1.00 82.38 120 ARG A CA 1
ATOM 970 C C . ARG A 1 120 ? 3.780 5.431 7.295 1.00 82.38 120 ARG A C 1
ATOM 972 O O . ARG A 1 120 ? 4.616 4.552 7.108 1.00 82.38 120 ARG A O 1
ATOM 979 N N . ASP A 1 121 ? 3.551 6.430 6.447 1.00 73.75 121 ASP A N 1
ATOM 980 C CA . ASP A 1 121 ? 4.237 6.667 5.175 1.00 73.75 121 ASP A CA 1
ATOM 981 C C . ASP A 1 121 ? 5.555 7.449 5.317 1.00 73.75 121 ASP A C 1
ATOM 983 O O . ASP A 1 121 ? 6.221 7.694 4.314 1.00 73.75 121 ASP A O 1
ATOM 987 N N . ARG A 1 122 ? 5.948 7.843 6.537 1.00 84.00 122 ARG A N 1
ATOM 988 C CA . ARG A 1 122 ? 7.177 8.604 6.803 1.00 84.00 122 ARG A CA 1
ATOM 989 C C . ARG A 1 122 ? 8.205 7.787 7.577 1.00 84.00 122 ARG A C 1
ATOM 991 O O . ARG A 1 122 ? 7.863 6.910 8.363 1.00 84.00 122 ARG A O 1
ATOM 998 N N . THR A 1 123 ? 9.474 8.112 7.381 1.00 88.00 123 THR A N 1
ATOM 999 C CA . THR A 1 123 ? 10.595 7.601 8.173 1.00 88.00 123 THR A CA 1
ATOM 1000 C C . THR A 1 123 ? 10.847 8.542 9.348 1.00 88.00 123 THR A C 1
ATOM 1002 O O . THR A 1 123 ? 10.873 9.761 9.171 1.00 88.00 123 THR A O 1
ATOM 1005 N N . TYR A 1 124 ? 11.054 7.987 10.544 1.00 93.62 124 TYR A N 1
ATOM 1006 C CA . TYR A 1 124 ? 11.388 8.757 11.745 1.00 93.62 124 TYR A CA 1
ATOM 1007 C C . TYR A 1 124 ? 12.761 8.363 12.275 1.00 93.62 124 TYR A C 1
ATOM 1009 O O . TYR A 1 124 ? 13.078 7.177 12.421 1.00 93.62 124 TYR A O 1
ATOM 1017 N N . ALA A 1 125 ? 13.560 9.370 12.610 1.00 95.50 125 ALA A N 1
ATOM 1018 C CA . ALA A 1 125 ? 14.896 9.210 13.166 1.00 95.50 125 ALA A CA 1
ATOM 1019 C C . ALA A 1 125 ? 15.126 10.204 14.312 1.00 95.50 125 ALA A C 1
ATOM 1021 O O . ALA A 1 125 ? 14.410 11.196 14.446 1.00 95.50 125 ALA A O 1
ATOM 1022 N N . VAL A 1 126 ? 16.115 9.931 15.158 1.00 96.19 126 VAL A N 1
ATOM 1023 C CA . VAL A 1 126 ? 16.437 10.751 16.332 1.00 96.19 126 VAL A CA 1
ATOM 1024 C C . VAL A 1 126 ? 17.929 11.031 16.428 1.00 96.19 126 VAL A C 1
ATOM 1026 O O . VAL A 1 126 ? 18.753 10.210 16.025 1.00 96.19 126 VAL A O 1
ATOM 1029 N N . ALA A 1 127 ? 18.272 12.163 17.031 1.00 95.75 127 ALA A N 1
ATOM 1030 C CA . ALA A 1 127 ? 19.582 12.395 17.627 1.00 95.75 127 ALA A CA 1
ATOM 1031 C C . ALA A 1 127 ? 19.388 12.696 19.111 1.00 95.75 127 ALA A C 1
ATOM 1033 O O . ALA A 1 127 ? 18.509 13.472 19.474 1.00 95.75 127 ALA A O 1
ATOM 1034 N N . TYR A 1 128 ? 20.176 12.078 19.984 1.00 94.44 128 TYR A N 1
ATOM 1035 C CA . TYR A 1 128 ? 20.084 12.316 21.425 1.00 94.44 128 TYR A CA 1
ATOM 1036 C C . TYR A 1 128 ? 21.438 12.132 22.100 1.00 94.44 128 TYR A C 1
ATOM 1038 O O . TYR A 1 128 ? 22.335 11.504 21.537 1.00 94.44 128 TYR A O 1
ATOM 1046 N N . ARG A 1 129 ? 21.590 12.657 23.319 1.00 93.12 129 ARG A N 1
ATOM 1047 C CA . ARG A 1 129 ? 22.754 12.360 24.167 1.00 93.12 129 ARG A CA 1
ATOM 1048 C C . ARG A 1 129 ? 22.343 11.788 25.513 1.00 93.12 129 ARG A C 1
ATOM 1050 O O . ARG A 1 129 ? 21.326 12.202 26.081 1.00 93.12 129 ARG A O 1
ATOM 1057 N N . THR A 1 130 ? 23.145 10.862 26.016 1.00 92.44 130 THR A N 1
ATOM 1058 C CA . THR A 1 130 ? 22.970 10.256 27.335 1.00 92.44 130 THR A CA 1
ATOM 1059 C C . THR A 1 130 ? 24.103 10.632 28.280 1.00 92.44 130 THR A C 1
ATOM 1061 O O . THR A 1 130 ? 25.164 11.087 27.846 1.00 92.44 130 THR A O 1
ATOM 1064 N N . GLU A 1 131 ? 23.853 10.467 29.577 1.00 89.56 131 GLU A N 1
ATOM 1065 C CA . GLU A 1 131 ? 24.853 10.676 30.621 1.00 89.56 131 GLU A CA 1
ATOM 1066 C C . GLU A 1 131 ? 26.093 9.790 30.428 1.00 89.56 131 GLU A C 1
ATOM 1068 O O . GLU A 1 131 ? 25.988 8.605 30.105 1.00 89.56 131 GLU A O 1
ATOM 1073 N N . GLY A 1 132 ? 27.269 10.391 30.615 1.00 85.44 132 GLY A N 1
ATOM 1074 C CA . GLY A 1 132 ? 28.561 9.716 30.576 1.00 85.44 132 GLY A CA 1
ATOM 1075 C C . GLY A 1 132 ? 28.865 8.865 31.811 1.00 85.44 132 GLY A C 1
ATOM 1076 O O . GLY A 1 132 ? 27.985 8.399 32.533 1.00 85.44 132 GLY A O 1
ATOM 1077 N N . ALA A 1 133 ? 30.156 8.658 32.075 1.00 84.06 133 ALA A N 1
ATOM 1078 C CA . ALA A 1 133 ? 30.609 8.030 33.318 1.00 84.06 133 ALA A CA 1
ATOM 1079 C C . ALA A 1 133 ? 30.396 8.950 34.537 1.00 84.06 133 ALA A C 1
ATOM 1081 O O . ALA A 1 133 ? 30.367 8.484 35.677 1.00 84.06 133 ALA A O 1
ATOM 1082 N N . SER A 1 134 ? 30.264 10.251 34.289 1.00 83.44 134 SER A N 1
ATOM 1083 C CA . SER A 1 134 ? 29.994 11.304 35.248 1.00 83.44 134 SER A CA 1
ATOM 1084 C C . SER A 1 134 ? 28.786 12.149 34.808 1.00 83.44 134 SER A C 1
ATOM 1086 O O . SER A 1 134 ? 28.406 12.140 33.637 1.00 83.44 134 SER A O 1
ATOM 1088 N N . PRO A 1 135 ? 28.194 12.942 35.719 1.00 81.81 135 PRO A N 1
ATOM 1089 C CA . PRO A 1 135 ? 27.143 13.895 35.358 1.00 81.81 135 PRO A CA 1
ATOM 1090 C C . PRO A 1 135 ? 27.612 15.067 34.481 1.00 81.81 135 PRO A C 1
ATOM 1092 O O . PRO A 1 135 ? 26.779 15.864 34.036 1.00 81.81 135 PRO A O 1
ATOM 1095 N N . ALA A 1 136 ? 28.921 15.206 34.250 1.00 84.81 136 ALA A N 1
ATOM 1096 C CA . ALA A 1 136 ? 29.502 16.293 33.476 1.00 84.81 136 ALA A CA 1
ATOM 1097 C C . ALA A 1 136 ? 29.085 16.218 31.993 1.00 84.81 136 ALA A C 1
ATOM 1099 O O . ALA A 1 136 ? 28.654 15.182 31.495 1.00 84.81 136 ALA A O 1
ATOM 1100 N N . LYS A 1 137 ? 29.148 17.345 31.276 1.00 84.56 137 LYS A N 1
ATOM 1101 C CA . LYS A 1 137 ? 28.739 17.396 29.857 1.00 84.56 137 LYS A CA 1
ATOM 1102 C C . LYS A 1 137 ? 29.845 16.862 28.938 1.00 84.56 137 LYS A C 1
ATOM 1104 O O . LYS A 1 137 ? 29.593 16.468 27.800 1.00 84.56 137 LYS A O 1
ATOM 1109 N N . GLU A 1 138 ? 31.082 16.892 29.418 1.00 86.75 138 GLU A N 1
ATOM 1110 C CA . GLU A 1 138 ? 32.305 16.607 28.674 1.00 86.75 138 GLU A CA 1
ATOM 1111 C C . GLU A 1 138 ? 32.490 15.115 28.372 1.00 86.75 138 GLU A C 1
ATOM 1113 O O . GLU A 1 138 ? 33.249 14.766 27.468 1.00 86.75 138 GLU A O 1
ATOM 1118 N N . ASP A 1 139 ? 31.817 14.230 29.105 1.00 88.38 139 ASP A N 1
ATOM 1119 C CA . ASP A 1 139 ? 31.866 12.780 28.907 1.00 88.38 139 ASP A CA 1
ATOM 1120 C C . ASP A 1 139 ? 30.528 12.162 28.478 1.00 88.38 139 ASP A C 1
ATOM 1122 O O . ASP A 1 139 ? 30.439 10.939 28.360 1.00 88.38 139 ASP A O 1
ATOM 1126 N N . ASP A 1 140 ? 29.528 12.996 28.178 1.00 91.56 140 ASP A N 1
ATOM 1127 C CA . ASP A 1 140 ? 28.254 12.563 27.608 1.00 91.56 140 ASP A CA 1
ATOM 1128 C C . ASP A 1 140 ? 28.446 11.823 26.273 1.00 91.56 140 ASP A C 1
ATOM 1130 O O . ASP A 1 140 ? 29.320 12.136 25.451 1.00 91.56 140 ASP A O 1
ATOM 1134 N N . LEU A 1 141 ? 27.564 10.856 26.039 1.00 92.88 141 LEU A N 1
ATOM 1135 C CA . LEU A 1 141 ? 27.560 9.997 24.861 1.00 92.88 141 LEU A CA 1
ATOM 1136 C C . LEU A 1 141 ? 26.513 10.484 23.858 1.00 92.88 141 LEU A C 1
ATOM 1138 O O . LEU A 1 141 ? 25.335 10.583 24.184 1.00 92.88 141 LEU A O 1
ATOM 1142 N N . TYR A 1 142 ? 26.930 10.772 22.627 1.00 94.25 142 TYR A N 1
ATOM 1143 C CA . TYR A 1 142 ? 26.070 11.303 21.568 1.00 94.25 142 TYR A CA 1
ATOM 1144 C C . TYR A 1 142 ? 25.686 10.189 20.600 1.00 94.25 142 TYR A C 1
ATOM 1146 O O . TYR A 1 142 ? 26.551 9.557 19.997 1.00 94.25 142 TYR A O 1
ATOM 1154 N N . HIS A 1 143 ? 24.386 9.976 20.432 1.00 94.38 143 HIS A N 1
ATOM 1155 C CA . HIS A 1 143 ? 23.793 9.072 19.458 1.00 94.38 143 HIS A CA 1
ATOM 1156 C C . HIS A 1 143 ? 23.237 9.901 18.300 1.00 94.38 143 HIS A C 1
ATOM 1158 O O . HIS A 1 143 ? 22.097 10.362 18.344 1.00 94.38 143 HIS A O 1
ATOM 1164 N N . GLY A 1 144 ? 24.054 10.097 17.269 1.00 93.31 144 GLY A N 1
ATOM 1165 C CA . GLY A 1 144 ? 23.734 10.951 16.129 1.00 93.31 144 GLY A CA 1
ATOM 1166 C C . GLY A 1 144 ? 24.274 12.373 16.265 1.00 93.31 144 GLY A C 1
ATOM 1167 O O . GLY A 1 144 ? 25.018 12.706 17.186 1.00 93.31 144 GLY A O 1
ATOM 1168 N N . THR A 1 145 ? 23.937 13.203 15.285 1.00 92.69 145 THR A N 1
ATOM 1169 C CA . THR A 1 145 ? 24.389 14.590 15.161 1.00 92.69 145 THR A CA 1
ATOM 1170 C C . THR A 1 145 ? 23.252 15.508 15.591 1.00 92.69 145 THR A C 1
ATOM 1172 O O . THR A 1 145 ? 22.252 15.609 14.887 1.00 92.69 145 THR A O 1
ATOM 1175 N N . LEU A 1 146 ? 23.392 16.160 16.747 1.00 91.00 146 LEU A N 1
ATOM 1176 C CA . LEU A 1 146 ? 22.434 17.173 17.203 1.00 91.00 146 LEU A CA 1
ATOM 1177 C C . LEU A 1 146 ? 22.593 18.449 16.372 1.00 91.00 146 LEU A C 1
ATOM 1179 O O . LEU A 1 146 ? 23.723 18.823 16.038 1.00 91.00 146 LEU A O 1
ATOM 1183 N N . SER A 1 147 ? 21.497 19.156 16.100 1.00 87.12 147 SER A N 1
ATOM 1184 C CA . SER A 1 147 ? 21.512 20.377 15.278 1.00 87.12 147 SER A CA 1
ATOM 1185 C C . SER A 1 147 ? 22.482 21.441 15.807 1.00 87.12 147 SER A C 1
ATOM 1187 O O . SER A 1 147 ? 23.216 22.045 15.035 1.00 87.12 147 SER A O 1
ATOM 1189 N N . ALA A 1 148 ? 22.600 21.580 17.133 1.00 84.31 148 ALA A N 1
ATOM 1190 C CA . ALA A 1 148 ? 23.539 22.502 17.783 1.00 84.31 148 ALA A CA 1
ATOM 1191 C C . ALA A 1 148 ? 25.028 22.173 17.542 1.00 84.31 148 ALA A C 1
ATOM 1193 O O . ALA A 1 148 ? 25.902 22.981 17.854 1.00 84.31 148 ALA A O 1
ATOM 1194 N N . THR A 1 149 ? 25.329 20.974 17.039 1.00 84.00 149 THR A N 1
ATOM 1195 C CA . THR A 1 149 ? 26.692 20.495 16.761 1.00 84.00 149 THR A CA 1
ATOM 1196 C C . THR A 1 149 ? 27.023 20.424 15.271 1.00 84.00 149 THR A C 1
ATOM 1198 O O . THR A 1 149 ? 28.180 20.179 14.920 1.00 84.00 149 THR A O 1
ATOM 1201 N N . ALA A 1 150 ? 26.025 20.630 14.409 1.00 83.56 150 ALA A N 1
ATOM 1202 C CA . ALA A 1 150 ? 26.158 20.601 12.960 1.00 83.56 150 ALA A CA 1
ATOM 1203 C C . ALA A 1 150 ? 26.537 21.980 12.404 1.00 83.56 150 ALA A C 1
ATOM 1205 O O . ALA A 1 150 ? 26.223 23.010 13.003 1.00 83.56 150 ALA A O 1
ATOM 1206 N N . LYS A 1 151 ? 27.223 22.003 11.260 1.00 81.06 151 LYS A N 1
ATOM 1207 C CA . LYS A 1 151 ? 27.470 23.224 10.483 1.00 81.06 151 LYS A CA 1
ATOM 1208 C C . LYS A 1 151 ? 26.450 23.351 9.353 1.00 81.06 151 LYS A C 1
ATOM 1210 O O . LYS A 1 151 ? 25.889 22.351 8.910 1.00 81.06 151 LYS A O 1
ATOM 1215 N N . ASP A 1 152 ? 26.254 24.568 8.856 1.00 72.25 152 ASP A N 1
ATOM 1216 C CA . ASP A 1 152 ? 25.412 24.805 7.682 1.00 72.25 152 ASP A CA 1
ATOM 1217 C C . ASP A 1 152 ? 25.919 23.978 6.489 1.00 72.25 152 ASP A C 1
ATOM 1219 O O . ASP A 1 152 ? 27.096 24.039 6.131 1.00 72.25 152 ASP A O 1
ATOM 1223 N N . GLY A 1 153 ? 25.023 23.181 5.901 1.00 72.12 153 GLY A N 1
ATOM 1224 C CA . GLY A 1 153 ? 25.332 22.261 4.801 1.00 72.12 153 GLY A CA 1
ATOM 1225 C C . GLY A 1 153 ? 25.856 20.880 5.218 1.00 72.12 153 GLY A C 1
ATOM 1226 O O . GLY A 1 153 ? 26.091 20.052 4.342 1.00 72.12 153 GLY A O 1
ATOM 1227 N N . ASP A 1 154 ? 26.023 20.589 6.514 1.00 80.06 154 ASP A N 1
ATOM 1228 C CA . ASP A 1 154 ? 26.422 19.250 6.962 1.00 80.06 154 ASP A CA 1
ATOM 1229 C C . ASP A 1 154 ? 25.286 18.229 6.780 1.00 80.06 154 ASP A C 1
ATOM 1231 O O . ASP A 1 154 ? 24.173 18.413 7.277 1.00 80.06 154 ASP A O 1
ATOM 1235 N N . THR A 1 155 ? 25.609 17.069 6.203 1.00 84.62 155 THR A N 1
ATOM 1236 C CA . THR A 1 155 ? 24.757 15.877 6.297 1.00 84.62 155 THR A CA 1
ATOM 1237 C C . THR A 1 155 ? 24.745 15.367 7.743 1.00 84.62 155 THR A C 1
ATOM 1239 O O . THR A 1 155 ? 25.802 15.082 8.342 1.00 84.62 155 THR A O 1
ATOM 1242 N N . LEU A 1 156 ? 23.550 15.239 8.319 1.00 90.12 156 LEU A N 1
ATOM 1243 C CA . LEU A 1 156 ? 23.356 14.763 9.686 1.00 90.12 156 LEU A CA 1
ATOM 1244 C C . LEU A 1 156 ? 23.339 13.235 9.729 1.00 90.12 156 LEU A C 1
ATOM 1246 O O . LEU A 1 156 ? 22.693 12.577 8.918 1.00 90.12 156 LEU A O 1
ATOM 1250 N N . ILE A 1 157 ? 24.013 12.661 10.723 1.00 93.75 157 ILE A N 1
ATOM 1251 C CA . ILE A 1 157 ? 23.886 11.233 11.033 1.00 93.75 157 ILE A CA 1
ATOM 1252 C C . ILE A 1 157 ? 22.861 11.088 12.146 1.00 93.75 157 ILE A C 1
ATOM 1254 O O . ILE A 1 157 ? 23.071 11.640 13.224 1.00 93.75 157 ILE A O 1
ATOM 1258 N N . LEU A 1 158 ? 21.783 10.346 11.908 1.00 95.06 158 LEU A N 1
ATOM 1259 C CA . LEU A 1 158 ? 20.728 10.106 12.897 1.00 95.06 158 LEU A CA 1
ATOM 1260 C C . LEU A 1 158 ? 20.595 8.613 13.217 1.00 95.06 158 LEU A C 1
ATOM 1262 O O . LEU A 1 158 ? 21.073 7.748 12.481 1.00 95.06 158 LEU A O 1
ATOM 1266 N N . LYS A 1 159 ? 19.920 8.297 14.322 1.00 95.62 159 LYS A N 1
ATOM 1267 C CA . LYS A 1 159 ? 19.512 6.934 14.665 1.00 95.62 159 LYS A CA 1
ATOM 1268 C C . LYS A 1 159 ? 18.091 6.677 14.174 1.00 95.62 159 LYS A C 1
ATOM 1270 O O . LYS A 1 159 ? 17.163 7.386 14.553 1.00 95.62 159 LYS A O 1
ATOM 1275 N N . LEU A 1 160 ? 17.916 5.656 13.349 1.00 95.06 160 LEU A N 1
ATOM 1276 C CA . LEU A 1 160 ? 16.636 5.275 12.764 1.00 95.06 160 LEU A CA 1
ATOM 1277 C C . LEU A 1 160 ? 15.711 4.646 13.824 1.00 95.06 160 LEU A C 1
ATOM 1279 O O . LEU A 1 160 ? 16.116 3.731 14.546 1.00 95.06 160 LEU A O 1
ATOM 1283 N N . ILE A 1 161 ? 14.468 5.130 13.917 1.00 95.19 161 ILE A N 1
ATOM 1284 C CA . ILE A 1 161 ? 13.452 4.647 14.873 1.00 95.19 161 ILE A CA 1
ATOM 1285 C C . ILE A 1 161 ? 12.340 3.880 14.164 1.00 95.19 161 ILE A C 1
ATOM 1287 O O . ILE A 1 161 ? 11.981 2.785 14.593 1.00 95.19 161 ILE A O 1
ATOM 1291 N N . TYR A 1 162 ? 11.820 4.431 13.070 1.00 92.50 162 TYR A N 1
ATOM 1292 C CA . TYR A 1 162 ? 10.750 3.826 12.284 1.00 92.50 162 TYR A CA 1
ATOM 1293 C C . TYR A 1 162 ? 10.983 4.068 10.798 1.00 92.50 162 TYR A C 1
ATOM 1295 O O . TYR A 1 162 ? 11.500 5.115 10.409 1.00 92.50 162 TYR A O 1
ATOM 1303 N N . ARG A 1 163 ? 10.525 3.120 9.981 1.00 87.94 163 ARG A N 1
ATOM 1304 C CA . ARG A 1 163 ? 10.423 3.257 8.530 1.00 87.94 163 ARG A CA 1
ATOM 1305 C C . ARG A 1 163 ? 9.070 2.736 8.032 1.00 87.94 163 ARG A C 1
ATOM 1307 O O . ARG A 1 163 ? 8.509 1.846 8.680 1.00 87.94 163 ARG A O 1
ATOM 1314 N N . PRO A 1 164 ? 8.579 3.210 6.875 1.00 80.06 164 PRO A N 1
ATOM 1315 C CA . PRO A 1 164 ? 7.375 2.679 6.248 1.00 80.06 164 PRO A CA 1
ATOM 1316 C C . PRO A 1 164 ? 7.443 1.165 6.036 1.00 80.06 164 PRO A C 1
ATOM 1318 O O . PRO A 1 164 ? 8.505 0.612 5.743 1.00 80.06 164 PRO A O 1
ATOM 1321 N N . ASN A 1 165 ? 6.300 0.489 6.168 1.00 73.81 165 ASN A N 1
ATOM 1322 C CA . ASN A 1 165 ? 6.195 -0.969 6.051 1.00 73.81 165 ASN A CA 1
ATOM 1323 C C . ASN A 1 165 ? 7.162 -1.712 6.991 1.00 73.81 165 ASN A C 1
ATOM 1325 O O . ASN A 1 165 ? 7.846 -2.644 6.571 1.00 73.81 165 ASN A O 1
ATOM 1329 N N . LEU A 1 166 ? 7.240 -1.296 8.262 1.00 82.50 166 LEU A N 1
ATOM 1330 C CA . LEU A 1 166 ? 8.042 -1.964 9.290 1.00 82.50 166 LEU A CA 1
ATOM 1331 C C . LEU A 1 166 ? 7.607 -3.436 9.466 1.00 82.50 166 LEU A C 1
ATOM 1333 O O . LEU A 1 166 ? 6.417 -3.751 9.537 1.00 82.50 166 LEU A O 1
ATOM 1337 N N . GLN A 1 167 ? 8.579 -4.348 9.535 1.00 78.62 167 GLN A N 1
ATOM 1338 C CA . GLN A 1 167 ? 8.367 -5.801 9.593 1.00 78.62 167 GLN A CA 1
ATOM 1339 C C . GLN A 1 167 ? 9.366 -6.465 10.548 1.00 78.62 167 GLN A C 1
ATOM 1341 O O . GLN A 1 167 ? 10.430 -5.886 10.785 1.00 78.62 167 GLN A O 1
ATOM 1346 N N . PRO A 1 168 ? 9.081 -7.691 11.028 1.00 81.38 168 PRO A N 1
ATOM 1347 C CA . PRO A 1 168 ? 9.978 -8.444 11.909 1.00 81.38 168 PRO A CA 1
ATOM 1348 C C . PRO A 1 168 ? 11.395 -8.654 11.365 1.00 81.38 168 PRO A C 1
ATOM 1350 O O . PRO A 1 168 ? 12.337 -8.720 12.148 1.00 81.38 168 PRO A O 1
ATOM 1353 N N . GLY A 1 169 ? 11.564 -8.701 10.036 1.00 77.81 169 GLY A N 1
ATOM 1354 C CA . GLY A 1 169 ? 12.880 -8.814 9.393 1.00 77.81 169 GLY A CA 1
ATOM 1355 C C . GLY A 1 169 ? 13.822 -7.636 9.683 1.00 77.81 169 GLY A C 1
ATOM 1356 O O . GLY A 1 169 ? 15.038 -7.805 9.663 1.00 77.81 169 GLY A O 1
ATOM 1357 N N . PHE A 1 170 ? 13.285 -6.459 10.026 1.00 84.75 170 PHE A N 1
ATOM 1358 C CA . PHE A 1 170 ? 14.070 -5.321 10.511 1.00 84.75 170 PHE A CA 1
ATOM 1359 C C . PHE A 1 170 ? 14.272 -5.433 12.024 1.00 84.75 170 PHE A C 1
ATOM 1361 O O . PHE A 1 170 ? 13.739 -4.629 12.790 1.00 84.75 170 PHE A O 1
ATOM 1368 N N . THR A 1 171 ? 15.022 -6.448 12.459 1.00 86.62 171 THR A N 1
ATOM 1369 C CA . THR A 1 171 ? 15.105 -6.915 13.855 1.00 86.62 171 THR A CA 1
ATOM 1370 C C . THR A 1 171 ? 15.233 -5.790 14.885 1.00 86.62 171 THR A C 1
ATOM 1372 O O . THR A 1 171 ? 14.484 -5.757 15.861 1.00 86.62 171 THR A O 1
ATOM 1375 N N . ASN A 1 172 ? 16.141 -4.833 14.666 1.00 91.06 172 ASN A N 1
ATOM 1376 C CA . ASN A 1 172 ? 16.389 -3.741 15.612 1.00 91.06 172 ASN A CA 1
ATOM 1377 C C . ASN A 1 172 ? 15.224 -2.746 15.684 1.00 91.06 172 ASN A C 1
ATOM 1379 O O . ASN A 1 172 ? 14.787 -2.386 16.777 1.00 91.06 172 ASN A O 1
ATOM 1383 N N . LEU A 1 173 ? 14.698 -2.322 14.533 1.00 92.44 173 LEU A N 1
ATOM 1384 C CA . LEU A 1 173 ? 13.567 -1.392 14.459 1.00 92.44 173 LEU A CA 1
ATOM 1385 C C . LEU A 1 173 ? 12.284 -2.048 14.986 1.00 92.44 173 LEU A C 1
ATOM 1387 O O . LEU A 1 173 ? 11.561 -1.461 15.791 1.00 92.44 173 LEU A O 1
ATOM 1391 N N . TRP A 1 174 ? 12.039 -3.305 14.604 1.00 92.62 174 TRP A N 1
ATOM 1392 C CA . TRP A 1 174 ? 10.899 -4.092 15.066 1.00 92.62 174 TRP A CA 1
ATOM 1393 C C . TRP A 1 174 ? 10.904 -4.251 16.586 1.00 92.62 174 TRP A C 1
ATOM 1395 O O . TRP A 1 174 ? 9.869 -4.063 17.231 1.00 92.62 174 TRP A O 1
ATOM 1405 N N . ALA A 1 175 ? 12.074 -4.540 17.162 1.00 93.25 175 ALA A N 1
ATOM 1406 C CA . ALA A 1 175 ? 12.247 -4.696 18.599 1.00 93.25 175 ALA A CA 1
ATOM 1407 C C . ALA A 1 175 ? 12.067 -3.386 19.381 1.00 93.25 175 ALA A C 1
ATOM 1409 O O . ALA A 1 175 ? 11.754 -3.457 20.570 1.00 93.25 175 ALA A O 1
ATOM 1410 N N . ARG A 1 176 ? 12.264 -2.214 18.765 1.00 95.12 176 ARG A N 1
ATOM 1411 C CA . ARG A 1 176 ? 12.067 -0.905 19.414 1.00 95.12 176 ARG A CA 1
ATOM 1412 C C . ARG A 1 176 ? 10.601 -0.510 19.529 1.00 95.12 176 ARG A C 1
ATOM 1414 O O . ARG A 1 176 ? 10.261 0.178 20.483 1.00 95.12 176 ARG A O 1
ATOM 1421 N N . GLN A 1 177 ? 9.742 -0.936 18.604 1.00 95.62 177 GLN A N 1
ATOM 1422 C CA . GLN A 1 177 ? 8.317 -0.613 18.671 1.00 95.62 177 GLN A CA 1
ATOM 1423 C C . GLN A 1 177 ? 7.659 -1.275 19.891 1.00 95.62 177 GLN A C 1
ATOM 1425 O O . GLN A 1 177 ? 7.806 -2.478 20.128 1.00 95.62 177 GLN A O 1
ATOM 1430 N N . MET A 1 178 ? 6.918 -0.480 20.657 1.00 95.31 178 MET A N 1
ATOM 1431 C CA . MET A 1 178 ? 6.169 -0.937 21.823 1.00 95.31 178 MET A CA 1
ATOM 1432 C C . MET A 1 178 ? 4.819 -1.509 21.378 1.00 95.31 178 MET A C 1
ATOM 1434 O O . MET A 1 178 ? 4.092 -0.881 20.614 1.00 95.31 178 MET A O 1
ATOM 1438 N N . ARG A 1 179 ? 4.480 -2.715 21.850 1.00 94.81 179 ARG A N 1
ATOM 1439 C CA . ARG A 1 179 ? 3.233 -3.437 21.499 1.00 94.81 179 ARG A CA 1
ATOM 1440 C C . ARG A 1 179 ? 2.380 -3.773 22.726 1.00 94.81 179 ARG A C 1
ATOM 1442 O O . ARG A 1 179 ? 1.531 -4.665 22.709 1.00 94.81 179 ARG A O 1
ATOM 1449 N N . ASN A 1 180 ? 2.636 -3.052 23.811 1.00 94.62 180 ASN A N 1
ATOM 1450 C CA . ASN A 1 180 ? 1.979 -3.167 25.106 1.00 94.62 180 ASN A CA 1
ATOM 1451 C C . ASN A 1 180 ? 1.091 -1.957 25.435 1.00 94.62 180 ASN A C 1
ATOM 1453 O O . ASN A 1 180 ? 0.636 -1.836 26.568 1.00 94.62 180 ASN A O 1
ATOM 1457 N N . ILE A 1 181 ? 0.845 -1.070 24.467 1.00 94.38 181 ILE A N 1
ATOM 1458 C CA . ILE A 1 181 ? -0.009 0.110 24.630 1.00 94.38 181 ILE A CA 1
ATOM 1459 C C . ILE A 1 181 ? -1.204 -0.012 23.684 1.00 94.38 181 ILE A C 1
ATOM 1461 O O . ILE A 1 181 ? -1.023 -0.320 22.505 1.00 94.38 181 ILE A O 1
ATOM 1465 N N . TYR A 1 182 ? -2.419 0.186 24.198 1.00 93.88 182 TYR A N 1
ATOM 1466 C CA . TYR A 1 182 ? -3.673 -0.051 23.474 1.00 93.88 182 TYR A CA 1
ATOM 1467 C C . TYR A 1 182 ? -4.584 1.167 23.576 1.00 93.88 182 TYR A C 1
ATOM 1469 O O . TYR A 1 182 ? -4.934 1.591 24.674 1.00 93.88 182 TYR A O 1
ATOM 1477 N N . PHE A 1 183 ? -4.980 1.713 22.429 1.00 90.69 183 PHE A N 1
ATOM 1478 C CA . PHE A 1 183 ? -5.909 2.837 22.353 1.00 90.69 183 PHE A CA 1
ATOM 1479 C C . PHE A 1 183 ? -7.354 2.336 22.451 1.00 90.69 183 PHE A C 1
ATOM 1481 O O . PHE A 1 183 ? -7.739 1.431 21.711 1.00 90.69 183 PHE A O 1
ATOM 1488 N N . ILE A 1 184 ? -8.161 2.932 23.330 1.00 88.69 184 ILE A N 1
ATOM 1489 C CA . ILE A 1 184 ? -9.557 2.519 23.567 1.00 88.69 184 ILE A CA 1
ATOM 1490 C C . ILE A 1 184 ? -10.571 3.231 22.658 1.00 88.69 184 ILE A C 1
ATOM 1492 O O . ILE A 1 184 ? -11.767 3.205 22.925 1.00 88.69 184 ILE A O 1
ATOM 1496 N N . ASN A 1 185 ? -10.098 3.887 21.595 1.00 85.38 185 ASN A N 1
ATOM 1497 C CA . ASN A 1 185 ? -10.926 4.651 20.658 1.00 85.38 185 ASN A CA 1
ATOM 1498 C C . ASN A 1 185 ? -11.697 5.831 21.287 1.00 85.38 185 ASN A C 1
ATOM 1500 O O . ASN A 1 185 ? -12.734 6.252 20.781 1.00 85.38 185 ASN A O 1
ATOM 1504 N N . ALA A 1 186 ? -11.184 6.382 22.387 1.00 84.50 186 ALA A N 1
ATOM 1505 C CA . ALA A 1 186 ? -11.732 7.552 23.064 1.00 84.50 186 ALA A CA 1
ATOM 1506 C C . ALA A 1 186 ? -10.588 8.407 23.621 1.00 84.50 186 ALA A C 1
ATOM 1508 O O . ALA A 1 186 ? -9.569 7.873 24.029 1.00 84.50 186 ALA A O 1
ATOM 1509 N N . THR A 1 187 ? -10.746 9.727 23.667 1.00 84.56 187 THR A N 1
ATOM 1510 C CA . THR A 1 187 ? -9.751 10.666 24.228 1.00 84.56 187 THR A CA 1
ATOM 1511 C C . THR A 1 187 ? -10.409 11.559 25.271 1.00 84.56 187 THR A C 1
ATOM 1513 O O . THR A 1 187 ? -11.620 11.767 25.206 1.00 84.56 187 THR A O 1
ATOM 1516 N N . ASN A 1 188 ? -9.632 12.145 26.182 1.00 82.19 188 ASN A N 1
ATOM 1517 C CA . ASN A 1 188 ? -10.140 12.986 27.278 1.00 82.19 188 ASN A CA 1
ATOM 1518 C C . ASN A 1 188 ? -11.218 12.277 28.117 1.00 82.19 188 ASN A C 1
ATOM 1520 O O . ASN A 1 188 ? -12.324 12.786 28.328 1.00 82.19 188 ASN A O 1
ATOM 1524 N N . VAL A 1 189 ? -10.885 11.068 28.560 1.00 83.25 189 VAL A N 1
ATOM 1525 C CA . VAL A 1 189 ? -11.760 10.171 29.314 1.00 83.25 189 VAL A CA 1
ATOM 1526 C C . VAL A 1 189 ? -11.815 10.577 30.786 1.00 83.25 189 VAL A C 1
ATOM 1528 O O . VAL A 1 189 ? -10.788 10.842 31.413 1.00 83.25 189 VAL A O 1
ATOM 1531 N N . SER A 1 190 ? -13.019 10.592 31.358 1.00 83.06 190 SER A N 1
ATOM 1532 C CA . SER A 1 190 ? -13.221 10.725 32.803 1.00 83.06 190 SER A CA 1
ATOM 1533 C C . SER A 1 190 ? -12.851 9.422 33.518 1.00 83.06 190 SER A C 1
ATOM 1535 O O . SER A 1 190 ? -13.467 8.386 33.278 1.00 83.06 190 SER A O 1
ATOM 1537 N N . THR A 1 191 ? -11.870 9.459 34.425 1.00 80.31 191 THR A N 1
ATOM 1538 C CA . THR A 1 191 ? -11.411 8.270 35.170 1.00 80.31 191 THR A CA 1
ATOM 1539 C C . THR A 1 191 ? -12.335 7.853 36.317 1.00 80.31 191 THR A C 1
ATOM 1541 O O . THR A 1 191 ? -12.141 6.785 36.887 1.00 80.31 191 THR A O 1
ATOM 1544 N N . GLN A 1 192 ? -13.322 8.674 36.691 1.00 77.88 192 GLN A N 1
ATOM 1545 C CA . GLN A 1 192 ? -14.248 8.364 37.792 1.00 77.88 192 GLN A CA 1
ATOM 1546 C C . GLN A 1 192 ? -15.267 7.285 37.390 1.00 77.88 192 GLN A C 1
ATOM 1548 O O . GLN A 1 192 ? -15.503 6.320 38.124 1.00 77.88 192 GLN A O 1
ATOM 1553 N N . ASP A 1 193 ? -15.811 7.414 36.181 1.00 73.06 193 ASP A N 1
ATOM 1554 C CA . ASP A 1 193 ? -16.883 6.554 35.667 1.00 73.06 193 ASP A CA 1
ATOM 1555 C C . ASP A 1 193 ? -16.385 5.514 34.659 1.00 73.06 193 ASP A C 1
ATOM 1557 O O . ASP A 1 193 ? -17.134 4.621 34.276 1.00 73.06 193 ASP A O 1
ATOM 1561 N N . ALA A 1 194 ? -15.109 5.583 34.266 1.00 82.06 194 ALA A N 1
ATOM 1562 C CA . ALA A 1 194 ? -14.511 4.596 33.382 1.00 82.06 194 ALA A CA 1
ATOM 1563 C C . ALA A 1 194 ? -14.528 3.197 34.016 1.00 82.06 194 ALA A C 1
ATOM 1565 O O . ALA A 1 194 ? -14.166 3.004 35.183 1.00 82.06 194 ALA A O 1
ATOM 1566 N N . ARG A 1 195 ? -14.940 2.202 33.234 1.00 87.00 195 ARG A N 1
ATOM 1567 C CA . ARG A 1 195 ? -14.875 0.779 33.579 1.00 87.00 195 ARG A CA 1
ATOM 1568 C C . ARG A 1 195 ? -14.239 0.054 32.407 1.00 87.00 195 ARG A C 1
ATOM 1570 O O . ARG A 1 195 ? -14.759 0.119 31.307 1.00 87.00 195 ARG A O 1
ATOM 1577 N N . ILE A 1 196 ? -13.118 -0.627 32.627 1.00 91.06 196 ILE A N 1
ATOM 1578 C CA . ILE A 1 196 ? -12.438 -1.441 31.610 1.00 91.06 196 ILE A CA 1
ATOM 1579 C C . ILE A 1 196 ? -12.231 -2.833 32.198 1.00 91.06 196 ILE A C 1
ATOM 1581 O O . ILE A 1 196 ? -11.847 -2.987 33.356 1.00 91.06 196 ILE A O 1
ATOM 1585 N N . THR A 1 197 ? -12.511 -3.857 31.402 1.00 92.00 197 THR A N 1
ATOM 1586 C CA . THR A 1 197 ? -12.306 -5.270 31.723 1.00 92.00 197 THR A CA 1
ATOM 1587 C C . THR A 1 197 ? -11.662 -5.963 30.528 1.00 92.00 197 THR A C 1
ATOM 1589 O O . THR A 1 197 ? -11.767 -5.516 29.384 1.00 92.00 197 THR A O 1
ATOM 1592 N N . ILE A 1 198 ? -10.959 -7.057 30.801 1.00 94.19 198 ILE A N 1
ATOM 1593 C CA . ILE A 1 198 ? -10.323 -7.887 29.784 1.00 94.19 198 ILE A CA 1
ATOM 1594 C C . ILE A 1 198 ? -10.986 -9.259 29.835 1.00 94.19 198 ILE A C 1
ATOM 1596 O O . ILE A 1 198 ? -11.086 -9.850 30.910 1.00 94.19 198 ILE A O 1
ATOM 1600 N N . TYR A 1 199 ? -11.417 -9.752 28.679 1.00 94.69 199 TYR A N 1
ATOM 1601 C CA . TYR A 1 199 ? -12.021 -11.065 28.505 1.00 94.69 199 TYR A CA 1
ATOM 1602 C C . TYR A 1 199 ? -11.184 -11.928 27.563 1.00 94.69 199 TYR A C 1
ATOM 1604 O O . TYR A 1 199 ? -10.507 -11.432 26.661 1.00 94.69 199 TYR A O 1
ATOM 1612 N N . TYR A 1 200 ? -11.282 -13.237 27.755 1.00 94.19 200 TYR A N 1
ATOM 1613 C CA . TYR A 1 200 ? -10.783 -14.251 26.843 1.00 94.19 200 TYR A CA 1
ATOM 1614 C C . TYR A 1 200 ? -11.952 -15.064 26.278 1.00 94.19 200 TYR A C 1
ATOM 1616 O O . TYR A 1 200 ? -12.809 -15.528 27.032 1.00 94.19 200 TYR A O 1
ATOM 1624 N N . LEU A 1 201 ? -11.982 -15.250 24.960 1.00 93.50 201 LEU A N 1
ATOM 1625 C CA . LEU A 1 201 ? -12.975 -16.063 24.262 1.00 93.50 201 LEU A CA 1
ATOM 1626 C C . LEU A 1 201 ? -12.537 -17.529 24.218 1.00 93.50 201 LEU A C 1
ATOM 1628 O O . LEU A 1 201 ? -11.607 -17.905 23.498 1.00 93.50 201 LEU A O 1
ATOM 1632 N N . ARG A 1 202 ? -13.247 -18.389 24.946 1.00 88.94 202 ARG A N 1
ATOM 1633 C CA . ARG A 1 202 ? -13.038 -19.843 24.923 1.00 88.94 202 ARG A CA 1
ATOM 1634 C C . ARG A 1 202 ? -13.387 -20.441 23.558 1.00 88.94 202 ARG A C 1
ATOM 1636 O O . ARG A 1 202 ? -13.984 -19.801 22.695 1.00 88.94 202 ARG A O 1
ATOM 1643 N N . THR A 1 203 ? -13.021 -21.702 23.337 1.00 84.25 203 THR A N 1
ATOM 1644 C CA . THR A 1 203 ? -13.255 -22.418 22.066 1.00 84.25 203 THR A CA 1
ATOM 1645 C C . THR A 1 203 ? -14.728 -22.522 21.671 1.00 84.25 203 THR A C 1
ATOM 1647 O O . THR A 1 203 ? -15.024 -22.597 20.485 1.00 84.25 203 THR A O 1
ATOM 1650 N N . ASN A 1 204 ? -15.644 -22.460 22.638 1.00 86.81 204 ASN A N 1
ATOM 1651 C CA . ASN A 1 204 ? -17.094 -22.393 22.439 1.00 86.81 204 ASN A CA 1
ATOM 1652 C C . ASN A 1 204 ? -17.635 -20.957 22.244 1.00 86.81 204 ASN A C 1
ATOM 1654 O O . ASN A 1 204 ? -18.846 -20.769 22.295 1.00 86.81 204 ASN A O 1
ATOM 1658 N N . ASN A 1 205 ? -16.759 -19.964 22.049 1.00 84.06 205 ASN A N 1
ATOM 1659 C CA . ASN A 1 205 ? -17.062 -18.531 21.937 1.00 84.06 205 ASN A CA 1
ATOM 1660 C C . ASN A 1 205 ? -17.711 -17.894 23.179 1.00 84.06 205 ASN A C 1
ATOM 1662 O O . ASN A 1 205 ? -18.249 -16.794 23.096 1.00 84.06 205 ASN A O 1
ATOM 1666 N N . ASP A 1 206 ? -17.621 -18.548 24.337 1.00 89.62 206 ASP A N 1
ATOM 1667 C CA . ASP A 1 206 ? -17.990 -17.954 25.621 1.00 89.62 206 ASP A CA 1
ATOM 1668 C C . ASP A 1 206 ? -16.856 -17.060 26.152 1.00 89.62 206 ASP A C 1
ATOM 1670 O O . ASP A 1 206 ? -15.675 -17.409 26.044 1.00 89.62 206 ASP A O 1
ATOM 1674 N N . SER A 1 207 ? -17.201 -15.914 26.734 1.00 91.25 207 SER A N 1
ATOM 1675 C CA . SER A 1 207 ? -16.236 -14.958 27.285 1.00 91.25 207 SER A CA 1
ATOM 1676 C C . SER A 1 207 ? -15.977 -15.220 28.766 1.00 91.25 207 SER A C 1
ATOM 1678 O O . SER A 1 207 ? -16.915 -15.375 29.544 1.00 91.25 207 SER A O 1
ATOM 1680 N N . THR A 1 208 ? -14.714 -15.197 29.187 1.00 93.50 208 THR A N 1
ATOM 1681 C CA . THR A 1 208 ? -14.323 -15.338 30.598 1.00 93.50 208 THR A CA 1
ATOM 1682 C C . THR A 1 208 ? -13.302 -14.282 30.999 1.00 93.50 208 THR A C 1
ATOM 1684 O O . THR A 1 208 ? -12.415 -13.952 30.215 1.00 93.50 208 THR A O 1
ATOM 1687 N N . ASP A 1 209 ? -13.401 -13.757 32.218 1.00 92.31 209 ASP A N 1
ATOM 1688 C CA . ASP A 1 209 ? -12.422 -12.837 32.812 1.00 92.31 209 ASP A CA 1
ATOM 1689 C C . ASP A 1 209 ? -11.426 -13.556 33.742 1.00 92.31 209 ASP A C 1
ATOM 1691 O O . ASP A 1 209 ? -10.556 -12.912 34.318 1.00 92.31 209 ASP A O 1
ATOM 1695 N N . ILE A 1 210 ? -11.521 -14.885 33.870 1.00 92.00 210 ILE A N 1
ATOM 1696 C CA . ILE A 1 210 ? -10.591 -15.757 34.608 1.00 92.00 210 ILE A CA 1
ATOM 1697 C C . ILE A 1 210 ? -10.218 -16.949 33.715 1.00 92.00 210 ILE A C 1
ATOM 1699 O O . ILE A 1 210 ? -11.081 -17.536 33.055 1.00 92.00 210 ILE A O 1
ATOM 1703 N N . LEU A 1 211 ? -8.935 -17.318 33.688 1.00 90.19 211 LEU A N 1
ATOM 1704 C CA . LEU A 1 211 ? -8.430 -18.448 32.898 1.00 90.19 211 LEU A CA 1
ATOM 1705 C C . LEU A 1 211 ? -8.274 -19.712 33.743 1.00 90.19 211 LEU A C 1
ATOM 1707 O O . LEU A 1 211 ? -7.925 -19.647 34.919 1.00 90.19 211 LEU A O 1
ATOM 1711 N N . GLU A 1 212 ? -8.448 -20.884 33.132 1.00 86.06 212 GLU A N 1
ATOM 1712 C CA . GLU A 1 212 ? -8.201 -22.151 33.824 1.00 86.06 212 GLU A CA 1
ATOM 1713 C C . GLU A 1 212 ? -6.721 -22.273 34.217 1.00 86.06 212 GLU A C 1
ATOM 1715 O O . GLU A 1 212 ? -5.828 -22.056 33.396 1.00 86.06 212 GLU A O 1
ATOM 1720 N N . GLY A 1 213 ? -6.459 -22.628 35.477 1.00 81.19 213 GLY A N 1
ATOM 1721 C CA . GLY A 1 213 ? -5.105 -22.716 36.039 1.00 81.19 213 GLY A CA 1
ATOM 1722 C C . GLY A 1 213 ? -4.656 -21.477 36.821 1.00 81.19 213 GLY A C 1
ATOM 1723 O O . GLY A 1 213 ? -3.638 -21.552 37.514 1.00 81.19 213 GLY A O 1
ATOM 1724 N N . THR A 1 214 ? -5.431 -20.387 36.784 1.00 82.75 214 THR A N 1
ATOM 1725 C CA . THR A 1 214 ? -5.279 -19.213 37.656 1.00 82.75 214 THR A CA 1
ATOM 1726 C C . THR A 1 214 ? -6.618 -18.837 38.302 1.00 82.75 214 THR A C 1
ATOM 1728 O O . THR A 1 214 ? -7.679 -19.070 37.739 1.00 82.75 214 THR A O 1
ATOM 1731 N N . SER A 1 215 ? -6.585 -18.275 39.510 1.00 85.75 215 SER A N 1
ATOM 1732 C CA . SER A 1 215 ? -7.770 -17.705 40.172 1.00 85.75 215 SER A CA 1
ATOM 1733 C C . SER A 1 215 ? -7.860 -16.185 40.010 1.00 85.75 215 SER A C 1
ATOM 1735 O O . SER A 1 215 ? -8.774 -15.568 40.546 1.00 85.75 215 SER A O 1
ATOM 1737 N N . ASP A 1 216 ? -6.869 -15.576 39.356 1.00 87.75 216 ASP A N 1
ATOM 1738 C CA . ASP A 1 216 ? -6.789 -14.131 39.165 1.00 87.75 216 ASP A CA 1
ATOM 1739 C C . ASP A 1 216 ? -7.653 -13.703 37.980 1.00 87.75 216 ASP A C 1
ATOM 1741 O O . ASP A 1 216 ? -7.649 -14.358 36.931 1.00 87.75 216 ASP A O 1
ATOM 1745 N N . LYS A 1 217 ? -8.345 -12.569 38.127 1.00 91.69 217 LYS A N 1
ATOM 1746 C CA . LYS A 1 217 ? -8.978 -11.909 36.987 1.00 91.69 217 LYS A CA 1
ATOM 1747 C C . LYS A 1 217 ? -7.921 -11.465 35.983 1.00 91.69 217 LYS A C 1
ATOM 1749 O O . LYS A 1 217 ? -6.791 -11.151 36.356 1.00 91.69 217 LYS A O 1
ATOM 1754 N N . LEU A 1 218 ? -8.287 -11.390 34.708 1.00 92.62 218 LEU A N 1
ATOM 1755 C CA . LEU A 1 218 ? -7.369 -11.064 33.618 1.00 92.62 218 LEU A CA 1
ATOM 1756 C C . LEU A 1 218 ? -6.709 -9.691 33.786 1.00 92.62 218 LEU A C 1
ATOM 1758 O O . LEU A 1 218 ? -5.525 -9.558 33.495 1.00 92.62 218 LEU A O 1
ATOM 1762 N N . VAL A 1 219 ? -7.419 -8.701 34.334 1.00 92.00 219 VAL A N 1
ATOM 1763 C CA . VAL A 1 219 ? -6.844 -7.385 34.677 1.00 92.00 219 VAL A CA 1
ATOM 1764 C C . VAL A 1 219 ? -5.725 -7.491 35.727 1.00 92.00 219 VAL A C 1
ATOM 1766 O O . VAL A 1 219 ? -4.672 -6.871 35.577 1.00 92.00 219 VAL A O 1
ATOM 1769 N N . THR A 1 220 ? -5.888 -8.358 36.729 1.00 90.44 220 THR A N 1
ATOM 1770 C CA . THR A 1 220 ? -4.892 -8.636 37.780 1.00 90.44 220 THR A CA 1
ATOM 1771 C C . THR A 1 220 ? -3.751 -9.518 37.263 1.00 90.44 220 THR A C 1
ATOM 1773 O O . THR A 1 220 ? -2.582 -9.351 37.628 1.00 90.44 220 THR A O 1
ATOM 1776 N N . ALA A 1 221 ? -4.069 -10.477 36.391 1.00 89.31 221 ALA A N 1
ATOM 1777 C CA . ALA A 1 221 ? -3.102 -11.379 35.776 1.00 89.31 221 ALA A CA 1
ATOM 1778 C C . ALA A 1 221 ? -2.154 -10.609 34.845 1.00 89.31 221 ALA A C 1
ATOM 1780 O O . ALA A 1 221 ? -0.939 -10.756 34.957 1.00 89.31 221 ALA A O 1
ATOM 1781 N N . LEU A 1 222 ? -2.705 -9.723 34.010 1.00 91.25 222 LEU A N 1
ATOM 1782 C CA . LEU A 1 222 ? -1.976 -8.808 33.124 1.00 91.25 222 LEU A CA 1
ATOM 1783 C C . LEU A 1 222 ? -1.473 -7.544 33.847 1.00 91.25 222 LEU A C 1
ATOM 1785 O O . LEU A 1 222 ? -0.934 -6.645 33.203 1.00 91.25 222 LEU A O 1
ATOM 1789 N N . GLY A 1 223 ? -1.658 -7.493 35.175 1.00 87.94 223 GLY A N 1
ATOM 1790 C CA . GLY A 1 223 ? -1.130 -6.538 36.156 1.00 87.94 223 GLY A CA 1
ATOM 1791 C C . GLY A 1 223 ? -1.411 -5.064 35.899 1.00 87.94 223 GLY A C 1
ATOM 1792 O O . GLY A 1 223 ? -0.594 -4.232 36.294 1.00 87.94 223 GLY A O 1
ATOM 1793 N N . VAL A 1 224 ? -2.562 -4.781 35.293 1.00 89.62 224 VAL A N 1
ATOM 1794 C CA . VAL A 1 224 ? -3.212 -3.459 35.255 1.00 89.62 224 VAL A CA 1
ATOM 1795 C C . VAL A 1 224 ? -4.180 -3.252 36.434 1.00 89.62 224 VAL A C 1
ATOM 1797 O O . VAL A 1 224 ? -4.845 -2.227 36.522 1.00 89.62 224 VAL A O 1
ATOM 1800 N N . ASP A 1 225 ? -4.245 -4.235 37.334 1.00 89.62 225 ASP A N 1
ATOM 1801 C CA . ASP A 1 225 ? -4.869 -4.186 38.658 1.00 89.62 225 ASP A CA 1
ATOM 1802 C C . ASP A 1 225 ? -3.822 -4.630 39.695 1.00 89.62 225 ASP A C 1
ATOM 1804 O O . ASP A 1 225 ? -3.359 -5.781 39.703 1.00 89.62 225 ASP A O 1
ATOM 1808 N N . ARG A 1 226 ? -3.363 -3.682 40.510 1.00 84.06 226 ARG A N 1
ATOM 1809 C CA . ARG A 1 226 ? -2.293 -3.843 41.506 1.00 84.06 226 ARG A CA 1
ATOM 1810 C C . ARG A 1 226 ? -2.714 -3.375 42.888 1.00 84.06 226 ARG A C 1
ATOM 1812 O O . ARG A 1 226 ? -2.136 -3.857 43.869 1.00 84.06 226 ARG A O 1
ATOM 1819 N N . VAL A 1 227 ? -3.656 -2.443 42.973 1.00 83.12 227 VAL A N 1
ATOM 1820 C CA . VAL A 1 227 ? -4.146 -1.873 44.227 1.00 83.12 227 VAL A CA 1
ATOM 1821 C C . VAL A 1 227 ? -5.659 -1.972 44.295 1.00 83.12 227 VAL A C 1
ATOM 1823 O O . VAL A 1 227 ? -6.347 -2.037 43.293 1.00 83.12 227 VAL A O 1
ATOM 1826 N N . ASN A 1 228 ? -6.204 -1.974 45.499 1.00 84.62 228 ASN A N 1
ATOM 1827 C CA . ASN A 1 228 ? -7.636 -1.833 45.671 1.00 84.62 228 ASN A CA 1
ATOM 1828 C C . ASN A 1 228 ? -8.043 -0.383 45.359 1.00 84.62 228 ASN A C 1
ATOM 1830 O O . ASN A 1 228 ? -7.522 0.547 45.980 1.00 84.62 228 ASN A O 1
ATOM 1834 N N . ASN A 1 229 ? -8.997 -0.180 44.450 1.00 80.50 229 ASN A N 1
ATOM 1835 C CA . ASN A 1 229 ? -9.393 1.146 43.967 1.00 80.50 229 ASN A CA 1
ATOM 1836 C C . ASN A 1 229 ? -10.043 2.026 45.053 1.00 80.50 229 ASN A C 1
ATOM 1838 O O . ASN A 1 229 ? -10.061 3.250 44.926 1.00 80.50 229 ASN A O 1
ATOM 1842 N N . ALA A 1 230 ? -10.551 1.434 46.140 1.00 78.94 230 ALA A N 1
ATOM 1843 C CA . ALA A 1 230 ? -11.118 2.173 47.269 1.00 78.94 230 ALA A CA 1
ATOM 1844 C C . ALA A 1 230 ? -10.067 2.591 48.313 1.00 78.94 230 ALA A C 1
ATOM 1846 O O . ALA A 1 230 ? -10.236 3.620 48.968 1.00 78.94 230 ALA A O 1
ATOM 1847 N N . THR A 1 231 ? -9.001 1.805 48.504 1.00 78.50 231 THR A N 1
ATOM 1848 C CA . THR A 1 231 ? -7.984 2.060 49.548 1.00 78.50 231 THR A CA 1
ATOM 1849 C C . THR A 1 231 ? -6.644 2.556 49.002 1.00 78.50 231 THR A C 1
ATOM 1851 O O . THR A 1 231 ? -5.835 3.090 49.761 1.00 78.50 231 THR A O 1
ATOM 1854 N N . GLY A 1 232 ? -6.390 2.377 47.703 1.00 76.38 232 GLY A N 1
ATOM 1855 C CA . GLY A 1 232 ? -5.114 2.664 47.046 1.00 76.38 232 GLY A CA 1
ATOM 1856 C C . GLY A 1 232 ? -3.962 1.756 47.492 1.00 76.38 232 GLY A C 1
ATOM 1857 O O . GLY A 1 232 ? -2.807 2.075 47.217 1.00 76.38 232 GLY A O 1
ATOM 1858 N N . GLN A 1 233 ? -4.247 0.658 48.202 1.00 79.81 233 GLN A N 1
ATOM 1859 C CA . GLN A 1 233 ? -3.252 -0.273 48.743 1.00 79.81 233 GLN A CA 1
ATOM 1860 C C . GLN A 1 233 ? -3.348 -1.651 48.075 1.00 79.81 233 GLN A C 1
ATOM 1862 O O . GLN A 1 233 ? -4.450 -2.075 47.732 1.00 79.81 233 GLN A O 1
ATOM 1867 N N . PRO A 1 234 ? -2.229 -2.381 47.913 1.00 79.88 234 PRO A N 1
ATOM 1868 C CA . PRO A 1 234 ? -2.256 -3.766 47.446 1.00 79.88 234 PRO A CA 1
ATOM 1869 C C . PRO A 1 234 ? -2.902 -4.705 48.489 1.00 79.88 234 PRO A C 1
ATOM 1871 O O . PRO A 1 234 ? -2.846 -4.416 49.688 1.00 79.88 234 PRO A O 1
ATOM 1874 N N . PRO A 1 235 ? -3.435 -5.876 48.084 1.00 81.31 235 PRO A N 1
ATOM 1875 C CA . PRO A 1 235 ? -3.511 -6.395 46.715 1.00 81.31 235 PRO A CA 1
ATOM 1876 C C . PRO A 1 235 ? -4.621 -5.730 45.881 1.00 81.31 235 PRO A C 1
ATOM 1878 O O . PRO A 1 235 ? -5.489 -5.054 46.427 1.00 81.31 235 PRO A O 1
ATOM 1881 N N . GLY A 1 236 ? -4.579 -5.955 44.566 1.00 83.12 236 GLY A N 1
ATOM 1882 C CA . GLY A 1 236 ? -5.624 -5.556 43.620 1.00 83.12 236 GLY A CA 1
ATOM 1883 C C . GLY A 1 236 ? -7.014 -6.096 43.969 1.00 83.12 236 GLY A C 1
ATOM 1884 O O . GLY A 1 236 ? -7.131 -7.128 44.640 1.00 83.12 236 GLY A O 1
ATOM 1885 N N . ASP A 1 237 ? -8.066 -5.401 43.535 1.00 86.44 237 ASP A N 1
ATOM 1886 C CA . ASP A 1 237 ? -9.469 -5.745 43.828 1.00 86.44 237 ASP A CA 1
ATOM 1887 C C . ASP A 1 237 ? -10.215 -6.423 42.668 1.00 86.44 237 ASP A C 1
ATOM 1889 O O . ASP A 1 237 ? -11.414 -6.700 42.768 1.00 86.44 237 ASP A O 1
ATOM 1893 N N . GLY A 1 238 ? -9.507 -6.761 41.591 1.00 87.69 238 GLY A N 1
ATOM 1894 C CA . GLY A 1 238 ? -10.080 -7.378 40.401 1.00 87.69 238 GLY A CA 1
ATOM 1895 C C . GLY A 1 238 ? -10.718 -6.376 39.438 1.00 87.69 238 GLY A C 1
ATOM 1896 O O . GLY A 1 238 ? -11.390 -6.808 38.496 1.00 87.69 238 GLY A O 1
ATOM 1897 N N . LEU A 1 239 ? -10.534 -5.072 39.658 1.00 88.69 239 LEU A N 1
ATOM 1898 C CA . LEU A 1 239 ? -10.967 -3.997 38.768 1.00 88.69 239 LEU A CA 1
ATOM 1899 C C . LEU A 1 239 ? -9.750 -3.246 38.228 1.00 88.69 239 LEU A C 1
ATOM 1901 O O . LEU A 1 239 ? -8.715 -3.162 38.871 1.00 88.69 239 LEU A O 1
ATOM 1905 N N . PHE A 1 240 ? -9.870 -2.706 37.018 1.00 90.19 240 PHE A N 1
ATOM 1906 C CA . PHE A 1 240 ? -8.786 -1.958 36.388 1.00 90.19 240 PHE A CA 1
ATOM 1907 C C . PHE A 1 240 ? -8.425 -0.696 37.195 1.00 90.19 240 PHE A C 1
ATOM 1909 O O . PHE A 1 240 ? -9.308 0.093 37.542 1.00 90.19 240 PHE A O 1
ATOM 1916 N N . ASP A 1 241 ? -7.130 -0.463 37.418 1.00 87.12 241 ASP A N 1
ATOM 1917 C CA . ASP A 1 241 ? -6.636 0.687 38.180 1.00 87.12 241 ASP A CA 1
ATOM 1918 C C . ASP A 1 241 ? -6.650 1.970 37.336 1.00 87.12 241 ASP A C 1
ATOM 1920 O O . ASP A 1 241 ? -5.721 2.248 36.571 1.00 87.12 241 ASP A O 1
ATOM 1924 N N . PHE A 1 242 ? -7.683 2.801 37.502 1.00 79.00 242 PHE A N 1
ATOM 1925 C CA . PHE A 1 242 ? -7.769 4.125 36.860 1.00 79.00 242 PHE A CA 1
ATOM 1926 C C . PHE A 1 242 ? -7.134 5.244 37.684 1.00 79.00 242 PHE A C 1
ATOM 1928 O O . PHE A 1 242 ? -6.584 6.197 37.128 1.00 79.00 242 PHE A O 1
ATOM 1935 N N . ASN A 1 243 ? -7.183 5.108 39.009 1.00 71.19 243 ASN A N 1
ATOM 1936 C CA . ASN A 1 243 ? -6.721 6.103 39.969 1.00 71.19 243 ASN A CA 1
ATOM 1937 C C . ASN A 1 243 ? -5.830 5.397 41.006 1.00 71.19 243 ASN A C 1
ATOM 1939 O O . ASN A 1 243 ? -6.272 5.055 42.096 1.00 71.19 243 ASN A O 1
ATOM 1943 N N . GLY A 1 244 ? -4.576 5.124 40.640 1.00 54.97 244 GLY A N 1
ATOM 1944 C CA . GLY A 1 244 ? -3.604 4.413 41.478 1.00 54.97 244 GLY A CA 1
ATOM 1945 C C . GLY A 1 244 ? -2.398 5.297 41.776 1.00 54.97 244 GLY A C 1
ATOM 1946 O O . GLY A 1 244 ? -1.914 5.976 40.874 1.00 54.97 244 GLY A O 1
ATOM 1947 N N . GLY A 1 245 ? -1.954 5.310 43.040 1.00 50.66 245 GLY A N 1
ATOM 1948 C CA . GLY A 1 245 ? -0.976 6.245 43.609 1.00 50.66 245 GLY A CA 1
ATOM 1949 C C . GLY A 1 245 ? 0.168 6.607 42.664 1.00 50.66 245 GLY A C 1
ATOM 1950 O O . GLY A 1 245 ? 0.905 5.736 42.208 1.00 50.66 245 GLY A O 1
ATOM 1951 N N . ALA A 1 246 ? 0.302 7.904 42.382 1.00 41.12 246 ALA A N 1
ATOM 1952 C CA . ALA A 1 246 ? 1.400 8.430 41.587 1.00 41.12 246 ALA A CA 1
ATOM 1953 C C . ALA A 1 246 ? 2.747 7.919 42.140 1.00 41.12 246 ALA A C 1
ATOM 1955 O O . ALA A 1 246 ? 2.896 7.816 43.366 1.00 41.12 246 ALA A O 1
ATOM 1956 N N . PRO A 1 247 ? 3.748 7.649 41.277 1.00 41.75 247 PRO A N 1
ATOM 1957 C CA . PRO A 1 247 ? 5.130 7.571 41.728 1.00 41.75 247 PRO A CA 1
ATOM 1958 C C . PRO A 1 247 ? 5.394 8.779 42.635 1.00 41.75 247 PRO A C 1
ATOM 1960 O O . PRO A 1 247 ? 4.962 9.881 42.270 1.00 41.75 247 PRO A O 1
ATOM 1963 N N . PRO A 1 248 ? 6.055 8.630 43.800 1.00 35.28 248 PRO A N 1
ATOM 1964 C CA . PRO A 1 248 ? 6.459 9.794 44.570 1.00 35.28 248 PRO A CA 1
ATOM 1965 C C . PRO A 1 248 ? 7.162 10.744 43.605 1.00 35.28 248 PRO A C 1
ATOM 1967 O O . PRO A 1 248 ? 8.076 10.337 42.881 1.00 35.28 248 PRO A O 1
ATOM 1970 N N . THR A 1 249 ? 6.661 11.981 43.538 1.00 37.41 249 THR A N 1
ATOM 1971 C CA . THR A 1 249 ? 7.277 13.068 42.776 1.00 37.41 249 THR A CA 1
ATOM 1972 C C . THR A 1 249 ? 8.779 12.976 42.955 1.00 37.41 249 THR A C 1
ATOM 1974 O O . THR A 1 249 ? 9.227 12.780 44.087 1.00 37.41 249 THR A O 1
ATOM 1977 N N . GLN A 1 250 ? 9.539 13.124 41.868 1.00 37.09 250 GLN A N 1
ATOM 1978 C CA . GLN A 1 250 ? 10.975 13.350 41.952 1.00 37.09 250 GLN A CA 1
ATOM 1979 C C . GLN A 1 250 ? 11.206 14.544 42.893 1.00 37.09 250 GLN A C 1
ATOM 1981 O O . GLN A 1 250 ? 11.206 15.697 42.469 1.00 37.09 250 GLN A O 1
ATOM 1986 N N . GLN A 1 251 ? 11.393 14.292 44.189 1.00 31.38 251 GLN A N 1
ATOM 1987 C CA . GLN A 1 251 ? 12.233 15.154 44.990 1.00 31.38 251 GLN A CA 1
ATOM 1988 C C . GLN A 1 251 ? 13.590 14.992 44.337 1.00 31.38 251 GLN A C 1
ATOM 1990 O O . GLN A 1 251 ? 14.198 13.926 44.424 1.00 31.38 251 GLN A O 1
ATOM 1995 N N . GLN A 1 252 ? 13.969 16.014 43.571 1.00 36.75 252 GLN A N 1
ATOM 1996 C CA . GLN A 1 252 ? 15.296 16.178 43.011 1.00 36.75 252 GLN A CA 1
ATOM 1997 C C . GLN A 1 252 ? 16.312 15.720 44.058 1.00 36.75 252 GLN A C 1
ATOM 1999 O O . GLN A 1 252 ? 16.530 16.395 45.065 1.00 36.75 252 GLN A O 1
ATOM 2004 N N . ALA A 1 253 ? 16.904 14.545 43.842 1.00 30.34 253 ALA A N 1
ATOM 2005 C CA . ALA A 1 253 ? 18.108 14.174 44.550 1.00 30.34 253 ALA A CA 1
ATOM 2006 C C . ALA A 1 253 ? 19.157 15.202 44.125 1.00 30.34 253 ALA A C 1
ATOM 2008 O O . ALA A 1 253 ? 19.426 15.378 42.936 1.00 30.34 253 ALA A O 1
ATOM 2009 N N . GLY A 1 254 ? 19.655 15.959 45.100 1.00 36.72 254 GLY A N 1
ATOM 2010 C CA . GLY A 1 254 ? 20.567 17.064 44.875 1.00 36.72 254 GLY A CA 1
ATOM 2011 C C . GLY A 1 254 ? 21.808 16.637 44.097 1.00 36.72 254 GLY A C 1
ATOM 2012 O O . GLY A 1 254 ? 22.688 15.976 44.638 1.00 36.72 254 GLY A O 1
ATOM 2013 N N . ALA A 1 255 ? 21.892 17.094 42.852 1.00 35.25 255 ALA A N 1
ATOM 2014 C CA . ALA A 1 255 ? 23.135 17.321 42.134 1.00 35.25 255 ALA A CA 1
ATOM 2015 C C . ALA A 1 255 ? 22.900 18.426 41.087 1.00 35.25 255 ALA A C 1
ATOM 2017 O O . ALA A 1 255 ? 22.350 18.192 40.018 1.00 35.25 255 ALA A O 1
ATOM 2018 N N . GLY A 1 256 ? 23.292 19.658 41.422 1.00 33.91 256 GLY A N 1
ATOM 2019 C CA . GLY A 1 256 ? 23.788 20.622 40.434 1.00 33.91 256 GLY A CA 1
ATOM 2020 C C . GLY A 1 256 ? 22.825 21.296 39.450 1.00 33.91 256 GLY A C 1
ATOM 2021 O O . GLY A 1 256 ? 23.318 21.835 38.464 1.00 33.91 256 GLY A O 1
ATOM 2022 N N . PHE A 1 257 ? 21.510 21.356 39.680 1.00 38.53 257 PHE A N 1
ATOM 2023 C CA . PHE A 1 257 ? 20.658 22.264 38.896 1.00 38.53 257 PHE A CA 1
ATOM 2024 C C . PHE A 1 257 ? 20.799 23.706 39.405 1.00 38.53 257 PHE A C 1
ATOM 2026 O O . PHE A 1 257 ? 20.213 24.093 40.415 1.00 38.53 257 PHE A O 1
ATOM 2033 N N . THR A 1 258 ? 21.594 24.516 38.707 1.00 34.75 258 THR A N 1
ATOM 2034 C CA . THR A 1 258 ? 21.572 25.977 38.841 1.00 34.75 258 THR A CA 1
ATOM 2035 C C . THR A 1 258 ? 20.263 26.530 38.252 1.00 34.75 258 THR A C 1
ATOM 2037 O O . THR A 1 258 ? 19.871 26.127 37.154 1.00 34.75 258 THR A O 1
ATOM 2040 N N . PRO A 1 259 ? 19.563 27.460 38.931 1.00 29.27 259 PRO A N 1
ATOM 2041 C CA . PRO A 1 259 ? 18.375 28.106 38.373 1.00 29.27 259 PRO A CA 1
ATOM 2042 C C . PRO A 1 259 ? 18.766 28.909 37.124 1.00 29.27 259 PRO A C 1
ATOM 2044 O O . PRO A 1 259 ? 19.482 29.903 37.230 1.00 29.27 259 PRO A O 1
ATOM 2047 N N . GLY A 1 260 ? 18.338 28.464 35.939 1.00 36.06 260 GLY A N 1
ATOM 2048 C CA . GLY A 1 260 ? 18.637 29.149 34.674 1.00 36.06 260 GLY A CA 1
ATOM 2049 C C . GLY A 1 260 ? 18.620 28.291 33.405 1.00 36.06 260 GLY A C 1
ATOM 2050 O O . GLY A 1 260 ? 18.670 28.855 32.316 1.00 36.06 260 GLY A O 1
ATOM 2051 N N . GLN A 1 261 ? 18.527 26.959 33.492 1.00 36.50 261 GLN A N 1
ATOM 2052 C CA . GLN A 1 261 ? 18.367 26.119 32.298 1.00 36.50 261 GLN A CA 1
ATOM 2053 C C . GLN A 1 261 ? 16.887 25.920 31.949 1.00 36.50 261 GLN A C 1
ATOM 2055 O O . GLN A 1 261 ? 16.101 25.427 32.757 1.00 36.50 261 GLN A O 1
ATOM 2060 N N . SER A 1 262 ? 16.530 26.335 30.730 1.00 40.28 262 SER A N 1
ATOM 2061 C CA . SER A 1 262 ? 15.241 26.072 30.082 1.00 40.28 262 SER A CA 1
ATOM 2062 C C . SER A 1 262 ? 14.887 24.586 30.172 1.00 40.28 262 SER A C 1
ATOM 2064 O O . SER A 1 262 ? 15.749 23.739 29.940 1.00 40.28 262 SER A O 1
ATOM 2066 N N . MET A 1 263 ? 13.622 24.268 30.469 1.00 45.56 263 MET A N 1
ATOM 2067 C CA . MET A 1 263 ? 13.135 22.885 30.432 1.00 45.56 263 MET A CA 1
ATOM 2068 C C . MET A 1 263 ? 13.409 22.266 29.057 1.00 45.56 263 MET A C 1
ATOM 2070 O O . MET A 1 263 ? 13.283 22.942 28.033 1.00 45.56 263 MET A O 1
ATOM 2074 N N . LEU A 1 264 ? 13.802 20.989 29.045 1.00 54.84 264 LEU A N 1
ATOM 2075 C CA . LEU A 1 264 ? 14.004 20.247 27.805 1.00 54.84 264 LEU A CA 1
ATOM 2076 C C . LEU A 1 264 ? 12.670 20.167 27.039 1.00 54.84 264 LEU A C 1
ATOM 2078 O O . LEU A 1 264 ? 11.644 19.850 27.651 1.00 54.84 264 LEU A O 1
ATOM 2082 N N . PRO A 1 265 ? 12.655 20.434 25.724 1.00 51.56 265 PRO A N 1
ATOM 2083 C CA . PRO A 1 265 ? 11.432 20.363 24.934 1.00 51.56 265 PRO A CA 1
ATOM 2084 C C . PRO A 1 265 ? 10.853 18.935 24.924 1.00 51.56 265 PRO A C 1
ATOM 2086 O O . PRO A 1 265 ? 11.603 17.977 24.765 1.00 51.56 265 PRO A O 1
ATOM 2089 N N . GLY A 1 266 ? 9.533 18.778 25.079 1.00 53.91 266 GLY A N 1
ATOM 2090 C CA . GLY A 1 266 ? 8.851 17.476 24.961 1.00 53.91 266 GLY A CA 1
ATOM 2091 C C . GLY A 1 266 ? 8.851 16.586 26.217 1.00 53.91 266 GLY A C 1
ATOM 2092 O O . GLY A 1 266 ? 8.434 15.427 26.144 1.00 53.91 266 GLY A O 1
ATOM 2093 N N . GLN A 1 267 ? 9.292 17.086 27.380 1.00 54.84 267 GLN A N 1
ATOM 2094 C CA . GLN A 1 267 ? 9.125 16.353 28.641 1.00 54.84 267 GLN A CA 1
ATOM 2095 C C . GLN A 1 267 ? 7.701 16.480 29.187 1.00 54.84 267 GLN A C 1
ATOM 2097 O O . GLN A 1 267 ? 7.205 17.583 29.416 1.00 54.84 267 GLN A O 1
ATOM 2102 N N . GLN A 1 268 ? 7.054 15.342 29.452 1.00 47.12 268 GLN A N 1
ATOM 2103 C CA . GLN A 1 268 ? 5.805 15.319 30.212 1.00 47.12 268 GLN A CA 1
ATOM 2104 C C . GLN A 1 268 ? 6.104 15.450 31.711 1.00 47.12 268 GLN A C 1
ATOM 2106 O O . GLN A 1 268 ? 6.759 14.590 32.300 1.00 47.12 268 GLN A O 1
ATOM 2111 N N . GLN A 1 269 ? 5.540 16.475 32.356 1.00 42.28 269 GLN A N 1
ATOM 2112 C CA . GLN A 1 269 ? 5.144 16.343 33.756 1.00 42.28 269 GLN A CA 1
ATOM 2113 C C . GLN A 1 269 ? 3.952 15.388 33.770 1.00 42.28 269 GLN A C 1
ATOM 2115 O O . GLN A 1 269 ? 2.885 15.727 33.259 1.00 42.28 269 GLN A O 1
ATOM 2120 N N . GLN A 1 270 ? 4.140 14.180 34.303 1.00 42.81 270 GLN A N 1
ATOM 2121 C CA . GLN A 1 270 ? 3.024 13.289 34.606 1.00 42.81 270 GLN A CA 1
ATOM 2122 C C . GLN A 1 270 ? 2.034 14.092 35.456 1.00 42.81 270 GLN A C 1
ATOM 2124 O O . GLN A 1 270 ? 2.392 14.564 36.538 1.00 42.81 270 GLN A O 1
ATOM 2129 N N . ALA A 1 271 ? 0.830 14.322 34.926 1.00 35.66 271 ALA A N 1
ATOM 2130 C CA . ALA A 1 271 ? -0.205 15.047 35.639 1.00 35.66 271 ALA A CA 1
ATOM 2131 C C . ALA A 1 271 ? -0.414 14.358 36.992 1.00 35.66 271 ALA A C 1
ATOM 2133 O O . ALA A 1 271 ? -0.728 13.169 37.057 1.00 35.66 271 ALA A O 1
ATOM 2134 N N . SER A 1 272 ? -0.169 15.110 38.063 1.00 39.91 272 SER A N 1
ATOM 2135 C CA . SER A 1 272 ? -0.382 14.686 39.441 1.00 39.91 272 SER A CA 1
ATOM 2136 C C . SER A 1 272 ? -1.817 14.173 39.598 1.00 39.91 272 SER A C 1
ATOM 2138 O O . SER A 1 272 ? -2.738 14.981 39.696 1.00 39.91 272 SER A O 1
ATOM 2140 N N . GLY A 1 273 ? -2.006 12.849 39.614 1.00 47.59 273 GLY A N 1
ATOM 2141 C CA . GLY A 1 273 ? -3.277 12.214 39.985 1.00 47.59 273 GLY A CA 1
ATOM 2142 C C . GLY A 1 273 ? -3.759 11.035 39.131 1.00 47.59 273 GLY A C 1
ATOM 2143 O O . GLY A 1 273 ? -4.795 10.474 39.469 1.00 47.59 273 GLY A O 1
ATOM 2144 N N . GLY A 1 274 ? -3.062 10.649 38.055 1.00 58.97 274 GLY A N 1
ATOM 2145 C CA . GLY A 1 274 ? -3.470 9.529 37.187 1.00 58.97 274 GLY A CA 1
ATOM 2146 C C . GLY A 1 274 ? -2.758 8.203 37.484 1.00 58.97 274 GLY A C 1
ATOM 2147 O O . GLY A 1 274 ? -1.601 8.200 37.903 1.00 58.97 274 GLY A O 1
ATOM 2148 N N . SER A 1 275 ? -3.437 7.080 37.227 1.00 74.19 275 SER A N 1
ATOM 2149 C CA . SER A 1 275 ? -2.818 5.748 37.218 1.00 74.19 275 SER A CA 1
ATOM 2150 C C . SER A 1 275 ? -1.723 5.644 36.146 1.00 74.19 275 SER A C 1
ATOM 2152 O O . SER A 1 275 ? -1.917 6.123 35.028 1.00 74.19 275 SER A O 1
ATOM 2154 N N . PRO A 1 276 ? -0.588 4.975 36.419 1.00 78.00 276 PRO A N 1
ATOM 2155 C CA . PRO A 1 276 ? 0.439 4.743 35.406 1.00 78.00 276 PRO A CA 1
ATOM 2156 C C . PRO A 1 276 ? -0.030 3.766 34.309 1.00 78.00 276 PRO A C 1
ATOM 2158 O O . PRO A 1 276 ? 0.565 3.729 33.234 1.00 78.00 276 PRO A O 1
ATOM 2161 N N . TYR A 1 277 ? -1.099 3.002 34.555 1.00 86.38 277 TYR A N 1
ATOM 2162 C CA . TYR A 1 277 ? -1.640 1.999 33.633 1.00 86.38 277 TYR A CA 1
ATOM 2163 C C . TYR A 1 277 ? -2.632 2.582 32.614 1.00 86.38 277 TYR A C 1
ATOM 2165 O O . TYR A 1 277 ? -3.011 1.887 31.671 1.00 86.38 277 TYR A O 1
ATOM 2173 N N . PHE A 1 278 ? -3.056 3.843 32.772 1.00 87.25 278 PHE A N 1
ATOM 2174 C CA . PHE A 1 278 ? -4.015 4.484 31.871 1.00 87.25 278 PHE A CA 1
ATOM 2175 C C . PHE A 1 278 ? -3.718 5.966 31.650 1.00 87.25 278 PHE A C 1
ATOM 2177 O O . PHE A 1 278 ? -3.636 6.751 32.592 1.00 87.25 278 PHE A O 1
ATOM 2184 N N . ASN A 1 279 ? -3.622 6.366 30.384 1.00 86.06 279 ASN A N 1
ATOM 2185 C CA . ASN A 1 279 ? -3.538 7.765 29.991 1.00 86.06 279 ASN A CA 1
ATOM 2186 C C . ASN A 1 279 ? -4.939 8.282 29.615 1.00 86.06 279 ASN A C 1
ATOM 2188 O O . ASN A 1 279 ? -5.404 7.976 28.517 1.00 86.06 279 ASN A O 1
ATOM 2192 N N . PRO A 1 280 ? -5.612 9.091 30.456 1.00 83.25 280 PRO A N 1
ATOM 2193 C CA . PRO A 1 280 ? -6.975 9.555 30.182 1.00 83.25 280 PRO A CA 1
ATOM 2194 C C . PRO A 1 280 ? -7.064 10.580 29.048 1.00 83.25 280 PRO A C 1
ATOM 2196 O O . PRO A 1 280 ? -8.090 10.663 28.378 1.00 83.25 280 PRO A O 1
ATOM 2199 N N . VAL A 1 281 ? -6.002 11.349 28.793 1.00 83.75 281 VAL A N 1
ATOM 2200 C CA . VAL A 1 281 ? -5.983 12.338 27.703 1.00 83.75 281 VAL A CA 1
ATOM 2201 C C . VAL A 1 281 ? -5.949 11.616 26.360 1.00 83.75 281 VAL A C 1
ATOM 2203 O O . VAL A 1 281 ? -6.744 11.917 25.472 1.00 83.75 281 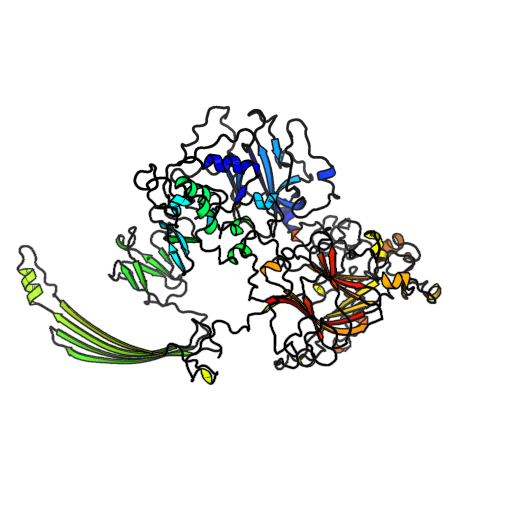VAL A O 1
ATOM 2206 N N . ARG A 1 282 ? -5.072 10.614 26.242 1.00 83.50 282 ARG A N 1
ATOM 2207 C CA . ARG A 1 282 ? -4.893 9.824 25.016 1.00 83.50 282 ARG A CA 1
ATOM 2208 C C . ARG A 1 282 ? -5.833 8.625 24.914 1.00 83.50 282 ARG A C 1
ATOM 2210 O O . ARG A 1 282 ? -5.922 8.059 23.839 1.00 83.50 282 ARG A O 1
ATOM 2217 N N . GLY A 1 283 ? -6.499 8.238 26.001 1.00 87.88 283 GLY A N 1
ATOM 2218 C CA . GLY A 1 283 ? -7.262 6.991 26.109 1.00 87.88 283 GLY A CA 1
ATOM 2219 C C . GLY A 1 283 ? -6.428 5.762 25.776 1.00 87.88 283 GLY A C 1
ATOM 2220 O O . GLY A 1 283 ? -6.819 4.928 24.964 1.00 87.88 283 GLY A O 1
ATOM 2221 N N . GLU A 1 284 ? -5.249 5.662 26.376 1.00 90.94 284 GLU A N 1
ATOM 2222 C CA . GLU A 1 284 ? -4.330 4.549 26.148 1.00 90.94 284 GLU A CA 1
ATOM 2223 C C . GLU A 1 284 ? -4.178 3.724 27.423 1.00 90.94 284 GLU A C 1
ATOM 2225 O O . GLU A 1 284 ? -3.865 4.261 28.485 1.00 90.94 284 GLU A O 1
ATOM 2230 N N . ILE A 1 285 ? -4.371 2.413 27.308 1.00 92.06 285 ILE A N 1
ATOM 2231 C CA . ILE A 1 285 ? -4.006 1.431 28.330 1.00 92.06 285 ILE A CA 1
ATOM 2232 C C . ILE A 1 285 ? -2.529 1.098 28.149 1.00 92.06 285 ILE A C 1
ATOM 2234 O O . ILE A 1 285 ? -2.104 0.771 27.041 1.00 92.06 285 ILE A O 1
ATOM 2238 N N . ILE A 1 286 ? -1.763 1.134 29.235 1.00 90.88 286 ILE A N 1
ATOM 2239 C CA . ILE A 1 286 ? -0.331 0.840 29.255 1.00 90.88 286 ILE A CA 1
ATOM 2240 C C . ILE A 1 286 ? -0.120 -0.416 30.097 1.00 90.88 286 ILE A C 1
ATOM 2242 O O . ILE A 1 286 ? -0.231 -0.386 31.324 1.00 90.88 286 ILE A O 1
ATOM 2246 N N . PHE A 1 287 ? 0.196 -1.533 29.441 1.00 92.38 287 PHE A N 1
ATOM 2247 C CA . PHE A 1 287 ? 0.516 -2.765 30.151 1.00 92.38 287 PHE A CA 1
ATOM 2248 C C . PHE A 1 287 ? 1.950 -2.724 30.708 1.00 92.38 287 PHE A C 1
ATOM 2250 O O . PHE A 1 287 ? 2.867 -2.308 29.996 1.00 92.38 287 PHE A O 1
ATOM 2257 N N . PRO A 1 288 ? 2.189 -3.224 31.933 1.00 88.69 288 PRO A N 1
ATOM 2258 C CA . PRO A 1 288 ? 3.518 -3.175 32.557 1.00 88.69 288 PRO A CA 1
ATOM 2259 C C . PRO A 1 288 ? 4.568 -4.049 31.858 1.00 88.69 288 PRO A C 1
ATOM 2261 O O . PRO A 1 288 ? 5.757 -3.736 31.830 1.00 88.69 288 PRO A O 1
ATOM 2264 N N . TRP A 1 289 ? 4.135 -5.177 31.294 1.00 91.44 289 TRP A N 1
ATOM 2265 C CA . TRP A 1 289 ? 5.001 -6.065 30.524 1.00 91.44 289 TRP A CA 1
ATOM 2266 C C . TRP A 1 289 ? 5.135 -5.553 29.096 1.00 91.44 289 TRP A C 1
ATOM 2268 O O . TRP A 1 289 ? 4.178 -5.037 28.528 1.00 91.44 289 TRP A O 1
ATOM 2278 N N . ILE A 1 290 ? 6.306 -5.754 28.492 1.00 92.00 290 ILE A N 1
ATOM 2279 C CA . ILE A 1 290 ? 6.538 -5.434 27.073 1.00 92.00 290 ILE A CA 1
ATOM 2280 C C . ILE A 1 290 ? 5.719 -6.378 26.177 1.00 92.00 290 ILE A C 1
ATOM 2282 O O . ILE A 1 290 ? 5.238 -5.974 25.120 1.00 92.00 290 ILE A O 1
ATOM 2286 N N . GLU A 1 291 ? 5.521 -7.618 26.635 1.00 93.69 291 GLU A N 1
ATOM 2287 C CA . GLU A 1 291 ? 4.704 -8.639 25.977 1.00 93.69 291 GLU A CA 1
ATOM 2288 C C . GLU A 1 291 ? 3.630 -9.169 26.951 1.00 93.69 291 GLU A C 1
ATOM 2290 O O . GLU A 1 291 ? 3.787 -10.255 27.518 1.00 93.69 291 GLU A O 1
ATOM 2295 N N . PRO A 1 292 ? 2.544 -8.410 27.218 1.00 93.19 292 PRO A N 1
ATOM 2296 C CA . PRO A 1 292 ? 1.522 -8.794 28.200 1.00 93.19 292 PRO A CA 1
ATOM 2297 C C . PRO A 1 292 ? 0.901 -10.173 27.942 1.00 93.19 292 PRO A C 1
ATOM 2299 O O . PRO A 1 292 ? 0.760 -10.957 28.878 1.00 93.19 292 PRO A O 1
ATOM 2302 N N . PHE A 1 293 ? 0.615 -10.519 26.684 1.00 93.56 293 PHE A N 1
ATOM 2303 C CA . PHE A 1 293 ? -0.015 -11.794 26.308 1.00 93.56 293 PHE A CA 1
ATOM 2304 C C . PHE A 1 293 ? 0.982 -12.957 26.143 1.00 93.56 293 PHE A C 1
ATOM 2306 O O . PHE A 1 293 ? 0.654 -13.980 25.540 1.00 93.56 293 PHE A O 1
ATOM 2313 N N . ARG A 1 294 ? 2.206 -12.796 26.666 1.00 91.31 294 ARG A N 1
ATOM 2314 C CA . ARG A 1 294 ? 3.243 -13.832 26.757 1.00 91.31 294 ARG A CA 1
ATOM 2315 C C . ARG A 1 294 ? 3.938 -13.768 28.123 1.00 91.31 294 ARG A C 1
ATOM 2317 O O . ARG A 1 294 ? 3.557 -14.504 29.031 1.00 91.31 294 ARG A O 1
ATOM 2324 N N . GLU A 1 295 ? 4.871 -12.829 28.306 1.00 89.56 295 GLU A N 1
ATOM 2325 C CA . GLU A 1 295 ? 5.624 -12.632 29.560 1.00 89.56 295 GLU A CA 1
ATOM 2326 C C . GLU A 1 295 ? 4.697 -12.320 30.755 1.00 89.56 295 GLU A C 1
ATOM 2328 O O . GLU A 1 295 ? 4.941 -12.772 31.878 1.00 89.56 295 GLU A O 1
ATOM 2333 N N . GLY A 1 296 ? 3.619 -11.561 30.524 1.00 89.00 296 GLY A N 1
ATOM 2334 C CA . GLY A 1 296 ? 2.636 -11.234 31.565 1.00 89.00 296 GLY A CA 1
ATOM 2335 C C . GLY A 1 296 ? 1.881 -12.464 32.073 1.00 89.00 296 GLY A C 1
ATOM 2336 O O . GLY A 1 296 ? 1.764 -12.671 33.284 1.00 89.00 296 GLY A O 1
ATOM 2337 N N . LEU A 1 297 ? 1.448 -13.334 31.157 1.00 91.25 297 LEU A N 1
ATOM 2338 C CA . LEU A 1 297 ? 0.774 -14.591 31.495 1.00 91.25 297 LEU A CA 1
ATOM 2339 C C . LEU A 1 297 ? 1.704 -15.560 32.224 1.00 91.25 297 LEU A C 1
ATOM 2341 O O . LEU A 1 297 ? 1.291 -16.159 33.217 1.00 91.25 297 LEU A O 1
ATOM 2345 N N . ASP A 1 298 ? 2.966 -15.660 31.809 1.00 89.81 298 ASP A N 1
ATOM 2346 C CA . ASP A 1 298 ? 3.955 -16.474 32.524 1.00 89.81 298 ASP A CA 1
ATOM 2347 C C . ASP A 1 298 ? 4.097 -16.045 33.975 1.00 89.81 298 ASP A C 1
ATOM 2349 O O . ASP A 1 298 ? 4.077 -16.881 34.884 1.00 89.81 298 ASP A O 1
ATOM 2353 N N . SER A 1 299 ? 4.189 -14.736 34.209 1.00 86.56 299 SER A N 1
ATOM 2354 C CA . SER A 1 299 ? 4.257 -14.183 35.557 1.00 86.56 299 SER A CA 1
ATOM 2355 C C . SER A 1 299 ? 2.992 -14.499 36.363 1.00 86.56 299 SER A C 1
ATOM 2357 O O . SER A 1 299 ? 3.084 -14.913 37.522 1.00 86.56 299 SER A O 1
ATOM 2359 N N . ALA A 1 300 ? 1.806 -14.364 35.763 1.00 86.94 300 ALA A N 1
ATOM 2360 C CA . ALA A 1 300 ? 0.533 -14.656 36.419 1.00 86.94 300 ALA A CA 1
ATOM 2361 C C . ALA A 1 300 ? 0.391 -16.132 36.824 1.00 86.94 300 ALA A C 1
ATOM 2363 O O . ALA A 1 300 ? 0.102 -16.434 37.982 1.00 86.94 300 ALA A O 1
ATOM 2364 N N . PHE A 1 301 ? 0.649 -17.060 35.904 1.00 90.31 301 PHE A N 1
ATOM 2365 C CA . PHE A 1 301 ? 0.516 -18.497 36.158 1.00 90.31 301 PHE A CA 1
ATOM 2366 C C . PHE A 1 301 ? 1.621 -19.032 37.077 1.00 90.31 301 PHE A C 1
ATOM 2368 O O . PHE A 1 301 ? 1.363 -19.915 37.900 1.00 90.31 301 PHE A O 1
ATOM 2375 N N . SER A 1 302 ? 2.834 -18.471 37.002 1.00 87.00 302 SER A N 1
ATOM 2376 C CA . SER A 1 302 ? 3.937 -18.833 37.905 1.00 87.00 302 SER A CA 1
ATOM 2377 C C . SER A 1 302 ? 3.618 -18.490 39.360 1.00 87.00 302 SER A C 1
ATOM 2379 O O . SER A 1 302 ? 3.882 -19.306 40.241 1.00 87.00 302 SER A O 1
ATOM 2381 N N . ARG A 1 303 ? 2.970 -17.341 39.625 1.00 81.38 303 ARG A N 1
ATOM 2382 C CA . ARG A 1 303 ? 2.494 -16.967 40.975 1.00 81.38 303 ARG A CA 1
ATOM 2383 C C . ARG A 1 303 ? 1.519 -17.989 41.571 1.00 81.38 303 ARG A C 1
ATOM 2385 O O . ARG A 1 303 ? 1.400 -18.075 42.790 1.00 81.38 303 ARG A O 1
ATOM 2392 N N . ARG A 1 304 ? 0.833 -18.761 40.724 1.00 82.12 304 ARG A N 1
ATOM 2393 C CA . ARG A 1 304 ? -0.159 -19.776 41.110 1.00 82.12 304 ARG A CA 1
ATOM 2394 C C . ARG A 1 304 ? 0.354 -21.217 40.990 1.00 82.12 304 ARG A C 1
ATOM 2396 O O . ARG A 1 304 ? -0.407 -22.147 41.228 1.00 82.12 304 ARG A O 1
ATOM 2403 N N . GLY A 1 305 ? 1.634 -21.410 40.659 1.00 81.19 305 GLY A N 1
ATOM 2404 C CA . GLY A 1 305 ? 2.279 -22.726 40.604 1.00 81.19 305 GLY A CA 1
ATOM 2405 C C . GLY A 1 305 ? 2.019 -23.540 39.331 1.00 81.19 305 GLY A C 1
ATOM 2406 O O . GLY A 1 305 ? 2.427 -24.696 39.283 1.00 81.19 305 GLY A O 1
ATOM 2407 N N . ASN A 1 306 ? 1.402 -22.959 38.291 1.00 83.88 306 ASN A N 1
ATOM 2408 C CA . ASN A 1 306 ? 1.020 -23.668 37.057 1.00 83.88 306 ASN A CA 1
ATOM 2409 C C . ASN A 1 306 ? 1.605 -23.045 35.767 1.00 83.88 306 ASN A C 1
ATOM 2411 O O . ASN A 1 306 ? 0.863 -22.816 34.810 1.00 83.88 306 ASN A O 1
ATOM 2415 N N . PRO A 1 307 ? 2.922 -22.779 35.672 1.00 81.12 307 PRO A N 1
ATOM 2416 C CA . PRO A 1 307 ? 3.506 -22.045 34.541 1.00 81.12 307 PRO A CA 1
ATOM 2417 C C . PRO A 1 307 ? 3.311 -22.734 33.179 1.00 81.12 307 PRO A C 1
ATOM 2419 O O . PRO A 1 307 ? 3.231 -22.068 32.152 1.00 81.12 307 PRO A O 1
ATOM 2422 N N . ALA A 1 308 ? 3.189 -24.066 33.145 1.00 84.00 308 ALA A N 1
ATOM 2423 C CA . ALA A 1 308 ? 3.006 -24.810 31.898 1.00 84.00 308 ALA A CA 1
ATOM 2424 C C . ALA A 1 308 ? 1.673 -24.500 31.189 1.00 84.00 308 ALA A C 1
ATOM 2426 O O . ALA A 1 308 ? 1.618 -24.554 29.962 1.00 84.00 308 ALA A O 1
ATOM 2427 N N . LEU A 1 309 ? 0.624 -24.144 31.945 1.00 86.50 309 LEU A N 1
ATOM 2428 C CA . LEU A 1 309 ? -0.704 -23.843 31.401 1.00 86.50 309 LEU A CA 1
ATOM 2429 C C . LEU A 1 309 ? -0.797 -22.450 30.767 1.00 86.50 309 LEU A C 1
ATOM 2431 O O . LEU A 1 309 ? -1.732 -22.208 30.015 1.00 86.50 309 LEU A O 1
ATOM 2435 N N . ALA A 1 310 ? 0.158 -21.544 31.006 1.00 87.38 310 ALA A N 1
ATOM 2436 C CA . ALA A 1 310 ? 0.136 -20.206 30.407 1.00 87.38 310 ALA A CA 1
ATOM 2437 C C . ALA A 1 310 ? 0.230 -20.259 28.872 1.00 87.38 310 ALA A C 1
ATOM 2439 O O . ALA A 1 310 ? -0.441 -19.503 28.170 1.00 87.38 310 ALA A O 1
ATOM 2440 N N . LYS A 1 311 ? 1.021 -21.209 28.352 1.00 88.75 311 LYS A N 1
ATOM 2441 C CA . LYS A 1 311 ? 1.348 -21.338 26.924 1.00 88.75 311 LYS A CA 1
ATOM 2442 C C . LYS A 1 311 ? 0.134 -21.548 26.023 1.00 88.75 311 LYS A C 1
ATOM 2444 O O . LYS A 1 311 ? 0.168 -21.120 24.875 1.00 88.75 311 LYS A O 1
ATOM 2449 N N . GLN A 1 312 ? -0.932 -22.176 26.525 1.00 88.31 312 GLN A N 1
ATOM 2450 C CA . GLN A 1 312 ? -2.155 -22.408 25.743 1.00 88.31 312 GLN A CA 1
ATOM 2451 C C . GLN A 1 312 ? -2.919 -21.110 25.434 1.00 88.31 312 GLN A C 1
ATOM 2453 O O . GLN A 1 312 ? -3.707 -21.068 24.496 1.00 88.31 312 GLN A O 1
ATOM 2458 N N . TYR A 1 313 ? -2.677 -20.056 26.218 1.00 90.12 313 TYR A N 1
ATOM 2459 C CA . TYR A 1 313 ? -3.348 -18.763 26.098 1.00 90.12 313 TYR A CA 1
ATOM 2460 C C . TYR A 1 313 ? -2.481 -17.700 25.418 1.00 90.12 313 TYR A C 1
ATOM 2462 O O . TYR A 1 313 ? -2.918 -16.562 25.261 1.00 90.12 313 TYR A O 1
ATOM 2470 N N . TYR A 1 314 ? -1.250 -18.036 25.025 1.00 91.56 314 TYR A N 1
ATOM 2471 C CA . TYR A 1 314 ? -0.356 -17.064 24.414 1.00 91.56 314 TYR A CA 1
ATOM 2472 C C . TYR A 1 314 ? -0.929 -16.505 23.120 1.00 91.56 314 TYR A C 1
ATOM 2474 O O . TYR A 1 314 ? -1.311 -17.251 22.218 1.00 91.56 314 TYR A O 1
ATOM 2482 N N . TYR A 1 315 ? -0.840 -15.185 22.990 1.00 91.94 315 TYR A N 1
ATOM 2483 C CA . TYR A 1 315 ? -1.023 -14.508 21.714 1.00 91.94 315 TYR A CA 1
ATOM 2484 C C . TYR A 1 315 ? 0.314 -13.937 21.247 1.00 91.94 315 TYR A C 1
ATOM 2486 O O . TYR A 1 315 ? 0.603 -12.745 21.327 1.00 91.94 315 TYR A O 1
ATOM 2494 N N . SER A 1 316 ? 1.168 -14.856 20.803 1.00 89.06 316 SER A N 1
ATOM 2495 C CA . SER A 1 316 ? 2.554 -14.586 20.411 1.00 89.06 316 SER A CA 1
ATOM 2496 C C . SER A 1 316 ? 2.660 -13.777 19.119 1.00 89.06 316 SER A C 1
ATOM 2498 O O . SER A 1 316 ? 3.546 -12.935 18.975 1.00 89.06 316 SER A O 1
ATOM 2500 N N . ALA A 1 317 ? 1.720 -13.990 18.198 1.00 88.00 317 ALA A N 1
ATOM 2501 C CA . ALA A 1 317 ? 1.746 -13.367 16.882 1.00 88.00 317 ALA A CA 1
ATOM 2502 C C . ALA A 1 317 ? 1.693 -11.834 16.915 1.00 88.00 317 ALA A C 1
ATOM 2504 O O . ALA A 1 317 ? 2.267 -11.201 16.035 1.00 88.00 317 ALA A O 1
ATOM 2505 N N . VAL A 1 318 ? 1.106 -11.226 17.954 1.00 90.75 318 VAL A N 1
ATOM 2506 C CA . VAL A 1 318 ? 1.121 -9.762 18.139 1.00 90.75 318 VAL A CA 1
ATOM 2507 C C . VAL A 1 318 ? 2.545 -9.201 18.171 1.00 90.75 318 VAL A C 1
ATOM 2509 O O . VAL A 1 318 ? 2.756 -8.061 17.763 1.00 90.75 318 VAL A O 1
ATOM 2512 N N . TYR A 1 319 ? 3.520 -9.983 18.639 1.00 90.94 319 TYR A N 1
ATOM 2513 C CA . TYR A 1 319 ? 4.911 -9.557 18.807 1.00 90.94 319 TYR A CA 1
ATOM 2514 C C . TYR A 1 319 ? 5.829 -10.046 17.688 1.00 90.94 319 TYR A C 1
ATOM 2516 O O . TYR A 1 319 ? 6.803 -9.367 17.362 1.00 90.94 319 TYR A O 1
ATOM 2524 N N . ASP A 1 320 ? 5.515 -11.195 17.092 1.00 86.69 320 ASP A N 1
ATOM 2525 C CA . ASP A 1 320 ? 6.417 -11.878 16.163 1.00 86.69 320 ASP A CA 1
ATOM 2526 C C . ASP A 1 320 ? 6.114 -11.576 14.687 1.00 86.69 320 ASP A C 1
ATOM 2528 O O . ASP A 1 320 ? 7.001 -11.709 13.846 1.00 86.69 320 ASP A O 1
ATOM 2532 N N . VAL A 1 321 ? 4.881 -11.171 14.355 1.00 83.94 321 VAL A N 1
ATOM 2533 C CA . VAL A 1 321 ? 4.454 -10.852 12.982 1.00 83.94 321 VAL A CA 1
ATOM 2534 C C . VAL A 1 321 ? 3.784 -9.482 12.906 1.00 83.94 321 VAL A C 1
ATOM 2536 O O . VAL A 1 321 ? 3.501 -8.844 13.918 1.00 83.94 321 VAL A O 1
ATOM 2539 N N . GLN A 1 322 ? 3.535 -8.985 11.690 1.00 81.94 322 GLN A N 1
ATOM 2540 C CA . GLN A 1 322 ? 2.816 -7.722 11.535 1.00 81.94 322 GLN A CA 1
ATOM 2541 C C . GLN A 1 322 ? 1.401 -7.816 12.105 1.00 81.94 322 GLN A C 1
ATOM 2543 O O . GLN A 1 322 ? 0.739 -8.846 11.990 1.00 81.94 322 GLN A O 1
ATOM 2548 N N . LYS A 1 323 ? 0.921 -6.695 12.650 1.00 84.69 323 LYS A N 1
ATOM 2549 C CA . LYS A 1 323 ? -0.397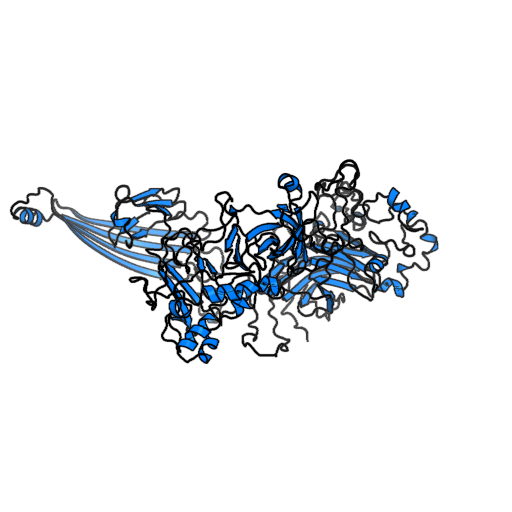 -6.560 13.280 1.00 84.69 323 LYS A CA 1
ATOM 2550 C C . LYS A 1 323 ? -1.532 -7.183 12.458 1.00 84.69 323 LYS A C 1
ATOM 2552 O O . LYS A 1 323 ? -2.350 -7.909 13.009 1.00 84.69 323 LYS A O 1
ATOM 2557 N N . ALA A 1 324 ? -1.546 -6.945 11.148 1.00 80.56 324 ALA A N 1
ATOM 2558 C CA . ALA A 1 324 ? -2.589 -7.462 10.269 1.00 80.56 324 ALA A CA 1
ATOM 2559 C C . ALA A 1 324 ? -2.516 -8.993 10.050 1.00 80.56 324 ALA A C 1
ATOM 2561 O O . ALA A 1 324 ? -3.560 -9.618 9.903 1.00 80.56 324 ALA A O 1
ATOM 2562 N N . PHE A 1 325 ? -1.334 -9.625 10.118 1.00 79.50 325 PHE A N 1
ATOM 2563 C CA . PHE A 1 325 ? -1.230 -11.096 10.154 1.00 79.50 325 PHE A CA 1
ATOM 2564 C C . PHE A 1 325 ? -1.595 -11.668 11.518 1.00 79.50 325 PHE A C 1
ATOM 2566 O O . PHE A 1 325 ? -2.181 -12.744 11.588 1.00 79.50 325 PHE A O 1
ATOM 2573 N N . ALA A 1 326 ? -1.257 -10.967 12.604 1.00 84.44 326 ALA A N 1
ATOM 2574 C CA . ALA A 1 326 ? -1.625 -11.405 13.945 1.00 84.44 326 ALA A CA 1
ATOM 2575 C C . ALA A 1 326 ? -3.152 -11.538 14.072 1.00 84.44 326 ALA A C 1
ATOM 2577 O O . ALA A 1 326 ? -3.627 -12.591 14.483 1.00 84.44 326 ALA A O 1
ATOM 2578 N N . GLN A 1 327 ? -3.907 -10.539 13.596 1.00 83.38 327 GLN A N 1
ATOM 2579 C CA . GLN A 1 327 ? -5.381 -10.537 13.583 1.00 83.38 327 GLN A CA 1
ATOM 2580 C C . GLN A 1 327 ? -6.000 -11.697 12.786 1.00 83.38 327 GLN A C 1
ATOM 2582 O O . GLN A 1 327 ? -7.104 -12.147 13.078 1.00 83.38 327 GLN A O 1
ATOM 2587 N N . GLN A 1 328 ? -5.292 -12.213 11.779 1.00 77.94 328 GLN A N 1
ATOM 2588 C CA . GLN A 1 328 ? -5.748 -13.371 11.002 1.00 77.94 328 GLN A CA 1
ATOM 2589 C C . GLN A 1 328 ? -5.583 -14.688 11.773 1.00 77.94 328 GLN A C 1
ATOM 2591 O O . GLN A 1 328 ? -6.213 -15.692 11.435 1.00 77.94 328 GLN A O 1
ATOM 2596 N N . GLN A 1 329 ? -4.773 -14.712 12.835 1.00 80.12 329 GLN A N 1
ATOM 2597 C CA . GLN A 1 329 ? -4.632 -15.874 13.709 1.00 80.12 329 GLN A CA 1
ATOM 2598 C C . GLN A 1 329 ? -5.775 -15.943 14.725 1.00 80.12 329 GLN A C 1
ATOM 2600 O O . GLN A 1 329 ? -5.559 -15.881 15.934 1.00 80.12 329 GLN A O 1
ATOM 2605 N N . THR A 1 330 ? -6.997 -16.158 14.239 1.00 81.38 330 THR A N 1
ATOM 2606 C CA . THR A 1 330 ? -8.235 -16.228 15.044 1.00 81.38 330 THR A CA 1
ATOM 2607 C C . THR A 1 330 ? -8.205 -17.293 16.146 1.00 81.38 330 THR A C 1
ATOM 2609 O O . THR A 1 330 ? -8.934 -17.211 17.132 1.00 81.38 330 THR A O 1
ATOM 2612 N N . ALA A 1 331 ? -7.334 -18.301 16.021 1.00 82.06 331 ALA A N 1
ATOM 2613 C CA . ALA A 1 331 ? -7.098 -19.279 17.077 1.00 82.06 331 ALA A CA 1
ATOM 2614 C C . ALA A 1 331 ? -6.453 -18.658 18.333 1.00 82.06 331 ALA A C 1
ATOM 2616 O O . ALA A 1 331 ? -6.773 -19.102 19.434 1.00 82.06 331 ALA A O 1
ATOM 2617 N N . GLN A 1 332 ? -5.582 -17.653 18.176 1.00 85.44 332 GLN A N 1
ATOM 2618 C CA . GLN A 1 332 ? -4.909 -16.939 19.271 1.00 85.44 332 GLN A CA 1
ATOM 2619 C C . GLN A 1 332 ? -5.542 -15.572 19.569 1.00 85.44 332 GLN A C 1
ATOM 2621 O O . GLN A 1 332 ? -5.526 -15.144 20.724 1.00 85.44 332 GLN A O 1
ATOM 2626 N N . ASP A 1 333 ? -6.122 -14.907 18.563 1.00 89.88 333 ASP A N 1
ATOM 2627 C CA . ASP A 1 333 ? -6.804 -13.614 18.697 1.00 89.88 333 ASP A CA 1
ATOM 2628 C C . ASP A 1 333 ? -8.172 -13.761 19.378 1.00 89.88 333 ASP A C 1
ATOM 2630 O O . ASP A 1 333 ? -9.240 -13.670 18.777 1.00 89.88 333 ASP A O 1
ATOM 2634 N N . ARG A 1 334 ? -8.120 -14.090 20.666 1.00 91.44 334 ARG A N 1
ATOM 2635 C CA . ARG A 1 334 ? -9.270 -14.372 21.534 1.00 91.44 334 ARG A CA 1
ATOM 2636 C C . ARG A 1 334 ? -9.346 -13.401 22.708 1.00 91.44 334 ARG A C 1
ATOM 2638 O O . ARG A 1 334 ? -10.079 -13.648 23.659 1.00 91.44 334 ARG A O 1
ATOM 2645 N N . TRP A 1 335 ? -8.568 -12.324 22.665 1.00 92.12 335 TRP A N 1
ATOM 2646 C CA . TRP A 1 335 ? -8.429 -11.352 23.743 1.00 92.12 335 TRP A CA 1
ATOM 2647 C C . TRP A 1 335 ? -9.270 -10.118 23.445 1.00 92.12 335 TRP A C 1
ATOM 2649 O O . TRP A 1 335 ? -9.037 -9.422 22.461 1.00 92.12 335 TRP A O 1
ATOM 2659 N N . LEU A 1 336 ? -10.229 -9.826 24.316 1.00 92.12 336 LEU A N 1
ATOM 2660 C CA . LEU A 1 336 ? -11.116 -8.677 24.187 1.00 92.12 336 LEU A CA 1
ATOM 2661 C C . LEU A 1 336 ? -10.853 -7.694 25.320 1.00 92.12 336 LEU A C 1
ATOM 2663 O O . LEU A 1 336 ? -10.867 -8.066 26.491 1.00 92.12 336 LEU A O 1
ATOM 2667 N N . ILE A 1 337 ? -10.655 -6.427 24.972 1.00 91.62 337 ILE A N 1
ATOM 2668 C CA . ILE A 1 337 ? -10.651 -5.321 25.928 1.00 91.62 337 ILE A CA 1
ATOM 2669 C C . ILE A 1 337 ? -11.979 -4.601 25.744 1.00 91.62 337 ILE A C 1
ATOM 2671 O O . ILE A 1 337 ? -12.254 -4.078 24.666 1.00 91.62 337 ILE A O 1
ATOM 2675 N N . VAL A 1 338 ? -12.808 -4.613 26.781 1.00 91.75 338 VAL A N 1
ATOM 2676 C CA . VAL A 1 338 ? -14.154 -4.035 26.754 1.00 91.75 338 VAL A CA 1
ATOM 2677 C C . VAL A 1 338 ? -14.251 -3.018 27.871 1.00 91.75 338 VAL A C 1
ATOM 2679 O O . VAL A 1 338 ? -13.794 -3.273 28.986 1.00 91.75 338 VAL A O 1
ATOM 2682 N N . GLY A 1 339 ? -14.845 -1.867 27.592 1.00 87.44 339 GLY A N 1
ATOM 2683 C CA . GLY A 1 339 ? -15.069 -0.882 28.629 1.00 87.44 339 GLY A CA 1
ATOM 2684 C C . GLY A 1 339 ? -16.094 0.171 28.265 1.00 87.44 339 GLY A C 1
ATOM 2685 O O . GLY A 1 339 ? -16.300 0.473 27.092 1.00 87.44 339 GLY A O 1
ATOM 2686 N N . ASP A 1 340 ? -16.678 0.739 29.312 1.00 87.19 340 ASP A N 1
ATOM 2687 C CA . ASP A 1 340 ? -17.581 1.877 29.265 1.00 87.19 340 ASP A CA 1
ATOM 2688 C C . ASP A 1 340 ? -16.809 3.110 29.729 1.00 87.19 340 ASP A C 1
ATOM 2690 O O . ASP A 1 340 ? -16.220 3.128 30.816 1.00 87.19 340 ASP A O 1
ATOM 2694 N N . VAL A 1 341 ? -16.767 4.140 28.887 1.00 83.25 341 VAL A N 1
ATOM 2695 C CA . VAL A 1 341 ? -16.043 5.382 29.165 1.00 83.25 341 VAL A CA 1
ATOM 2696 C C . VAL A 1 341 ? -16.870 6.590 28.759 1.00 83.25 341 VAL A C 1
ATOM 2698 O O . VAL A 1 341 ? -17.584 6.567 27.760 1.00 83.25 341 VAL A O 1
ATOM 2701 N N . GLN A 1 342 ? -16.733 7.675 29.517 1.00 78.06 342 GLN A N 1
ATOM 2702 C CA . GLN A 1 342 ? -17.386 8.945 29.227 1.00 78.06 342 GLN A CA 1
ATOM 2703 C C . GLN A 1 342 ? -16.336 10.028 28.969 1.00 78.06 342 GLN A C 1
ATOM 2705 O O . GLN A 1 342 ? -15.369 10.174 29.722 1.00 78.06 342 GLN A O 1
ATOM 2710 N N . GLY A 1 343 ? -16.525 10.799 27.897 1.00 69.62 343 GLY A N 1
ATOM 2711 C CA . GLY A 1 343 ? -15.718 11.989 27.627 1.00 69.62 343 GLY A CA 1
ATOM 2712 C C . GLY A 1 343 ? -16.076 13.139 28.573 1.00 69.62 343 GLY A C 1
ATOM 2713 O O . GLY A 1 343 ? -17.207 13.245 29.039 1.00 69.62 343 GLY A O 1
ATOM 2714 N N . GLN A 1 344 ? -15.139 14.051 28.825 1.00 64.38 344 GLN A N 1
ATOM 2715 C CA . GLN A 1 344 ? -15.345 15.190 29.739 1.00 64.38 344 GLN A CA 1
ATOM 2716 C C . GLN A 1 344 ? -16.327 16.283 29.241 1.00 64.38 344 GLN A C 1
ATOM 2718 O O . GLN A 1 344 ? -16.492 17.310 29.902 1.00 64.38 344 GLN A O 1
ATOM 2723 N N . ALA A 1 345 ? -16.996 16.104 28.094 1.00 58.31 345 ALA A N 1
ATOM 2724 C CA . ALA A 1 345 ? -17.950 17.077 27.558 1.00 58.31 345 ALA A CA 1
ATOM 2725 C C . ALA A 1 345 ? -19.280 17.040 28.337 1.00 58.31 345 ALA A C 1
ATOM 2727 O O . ALA A 1 345 ? -20.200 16.288 28.019 1.00 58.31 345 ALA A O 1
ATOM 2728 N N . ALA A 1 346 ? -19.381 17.864 29.379 1.00 58.25 346 ALA A N 1
ATOM 2729 C CA . ALA A 1 346 ? -20.563 17.942 30.227 1.00 58.25 346 ALA A CA 1
ATOM 2730 C C . ALA A 1 346 ? -21.813 18.416 29.452 1.00 58.25 346 ALA A C 1
ATOM 2732 O O . ALA A 1 346 ? -21.839 19.507 28.880 1.00 58.25 346 ALA A O 1
ATOM 2733 N N . GLY A 1 347 ? -22.876 17.605 29.477 1.00 66.06 347 GLY A N 1
ATOM 2734 C CA . GLY A 1 347 ? -24.243 18.027 29.153 1.00 66.06 347 GLY A CA 1
ATOM 2735 C C . GLY A 1 347 ? -24.609 18.164 27.671 1.00 66.06 347 GLY A C 1
ATOM 2736 O O . GLY A 1 347 ? -25.708 18.646 27.396 1.00 66.06 347 GLY A O 1
ATOM 2737 N N . ARG A 1 348 ? -23.752 17.753 26.724 1.00 81.31 348 ARG A N 1
ATOM 2738 C CA . ARG A 1 348 ? -24.079 17.694 25.285 1.00 81.31 348 ARG A CA 1
ATOM 2739 C C . ARG A 1 348 ? -23.866 16.289 24.730 1.00 81.31 348 ARG A C 1
ATOM 2741 O O . ARG A 1 348 ? -22.782 15.736 24.865 1.00 81.31 348 ARG A O 1
ATOM 2748 N N . ILE A 1 349 ? -24.889 15.750 24.079 1.00 83.88 349 ILE A N 1
ATOM 2749 C CA . ILE A 1 349 ? -24.912 14.409 23.489 1.00 83.88 349 ILE A CA 1
ATOM 2750 C C . ILE A 1 349 ? -25.156 14.566 21.989 1.00 83.88 349 ILE A C 1
ATOM 2752 O O . ILE A 1 349 ? -26.099 15.246 21.595 1.00 83.88 349 ILE A O 1
ATOM 2756 N N . SER A 1 350 ? -24.308 13.974 21.149 1.00 84.56 350 SER A N 1
ATOM 2757 C CA . SER A 1 350 ? -24.497 13.992 19.694 1.00 84.56 350 SER A CA 1
ATOM 2758 C C . SER A 1 350 ? -25.286 12.759 19.245 1.00 84.56 350 SER A C 1
ATOM 2760 O O . SER A 1 350 ? -24.927 11.639 19.594 1.00 84.56 350 SER A O 1
ATOM 2762 N N . LEU A 1 351 ? -26.352 12.979 18.476 1.00 83.94 351 LEU A N 1
ATOM 2763 C CA . LEU A 1 351 ? -27.233 11.977 17.866 1.00 83.94 351 LEU A CA 1
ATOM 2764 C C . LEU A 1 351 ? -26.943 11.768 16.365 1.00 83.94 351 LEU A C 1
ATOM 2766 O O . LEU A 1 351 ? -27.605 10.968 15.716 1.00 83.94 351 LEU A O 1
ATOM 2770 N N . GLY A 1 352 ? -25.970 12.488 15.796 1.00 80.50 352 GLY A N 1
ATOM 2771 C CA . GLY A 1 352 ? -25.691 12.482 14.355 1.00 80.50 352 GLY A CA 1
ATOM 2772 C C . GLY A 1 352 ? -26.517 13.503 13.563 1.00 80.50 352 GLY A C 1
ATOM 2773 O O . GLY A 1 352 ? -27.466 14.090 14.062 1.00 80.50 352 GLY A O 1
ATOM 2774 N N . PHE A 1 353 ? -26.122 13.774 12.321 1.00 81.00 353 PHE A N 1
ATOM 2775 C CA . PHE A 1 353 ? -26.685 14.877 11.536 1.00 81.00 353 PHE A CA 1
ATOM 2776 C C . PHE A 1 353 ? -28.132 14.629 11.083 1.00 81.00 353 PHE A C 1
ATOM 2778 O O . PHE A 1 353 ? -28.519 13.499 10.796 1.00 81.00 353 PHE A O 1
ATOM 2785 N N . ASN A 1 354 ? -28.890 15.721 10.918 1.00 81.62 354 ASN A N 1
ATOM 2786 C CA . ASN A 1 354 ? -30.214 15.724 10.281 1.00 81.62 354 ASN A CA 1
ATOM 2787 C C . ASN A 1 354 ? -31.268 14.857 11.001 1.00 81.62 354 ASN A C 1
ATOM 2789 O O . ASN A 1 354 ? -31.962 14.030 10.396 1.00 81.62 354 ASN A O 1
ATOM 2793 N N . VAL A 1 355 ? -31.390 15.063 12.313 1.00 88.50 355 VAL A N 1
ATOM 2794 C CA . VAL A 1 355 ? -32.421 14.427 13.142 1.00 88.50 355 VAL A CA 1
ATOM 2795 C C . VAL A 1 355 ? -33.788 15.009 12.783 1.00 88.50 355 VAL A C 1
ATOM 2797 O O . VAL A 1 355 ? -33.943 16.226 12.659 1.00 88.50 355 VAL A O 1
ATOM 2800 N N . ALA A 1 356 ? -34.798 14.155 12.629 1.00 88.12 356 ALA A N 1
ATOM 2801 C CA . ALA A 1 356 ? -36.148 14.591 12.303 1.00 88.12 356 ALA A CA 1
ATOM 2802 C C . ALA A 1 356 ? -36.717 15.474 13.438 1.00 88.12 356 ALA A C 1
ATOM 2804 O O . ALA A 1 356 ? -36.720 15.037 14.599 1.00 88.12 356 ALA A O 1
ATOM 2805 N N . PRO A 1 357 ? -37.213 16.695 13.142 1.00 86.62 357 PRO A N 1
ATOM 2806 C CA . PRO A 1 357 ? -37.794 17.581 14.149 1.00 86.62 357 PRO A CA 1
ATOM 2807 C C . PRO A 1 357 ? -38.912 16.905 14.955 1.00 86.62 357 PRO A C 1
ATOM 2809 O O . PRO A 1 357 ? -39.851 16.362 14.378 1.00 86.62 357 PRO A O 1
ATOM 2812 N N . GLY A 1 358 ? -38.820 16.946 16.288 1.00 86.44 358 GLY A N 1
ATOM 2813 C CA . GLY A 1 358 ? -39.803 16.362 17.210 1.00 86.44 358 GLY A CA 1
ATOM 2814 C C . GLY A 1 358 ? -39.719 14.842 17.400 1.00 86.44 358 GLY A C 1
ATOM 2815 O O . GLY A 1 358 ? -40.544 14.281 18.121 1.00 86.44 358 GLY A O 1
ATOM 2816 N N . SER A 1 359 ? -38.747 14.164 16.777 1.00 91.38 359 SER A N 1
ATOM 2817 C CA . SER A 1 359 ? -38.542 12.717 16.964 1.00 91.38 359 SER A CA 1
ATOM 2818 C C . SER A 1 359 ? -37.812 12.367 18.263 1.00 91.38 359 SER A C 1
ATOM 2820 O O . SER A 1 359 ? -37.943 11.248 18.753 1.00 91.38 359 SER A O 1
ATOM 2822 N N . VAL A 1 360 ? -37.061 13.317 18.830 1.00 92.19 360 VAL A N 1
ATOM 2823 C CA . VAL A 1 360 ? -36.208 13.068 19.993 1.00 92.19 360 VAL A CA 1
ATOM 2824 C C . VAL A 1 360 ? -37.051 12.910 21.254 1.00 92.19 360 VAL A C 1
ATOM 2826 O O . VAL A 1 360 ? -37.808 13.802 21.635 1.00 92.19 360 VAL A O 1
ATOM 2829 N N . ARG A 1 361 ? -36.888 11.781 21.942 1.00 92.00 361 ARG A N 1
ATOM 2830 C CA . ARG A 1 361 ? -37.472 11.511 23.257 1.00 92.00 361 ARG A CA 1
ATOM 2831 C C . ARG A 1 361 ? -36.371 11.077 24.203 1.00 92.00 361 ARG A C 1
ATOM 2833 O O . ARG A 1 361 ? -35.719 10.064 23.984 1.00 92.00 361 ARG A O 1
ATOM 2840 N N . VAL A 1 362 ? -36.179 11.847 25.267 1.00 91.62 362 VAL A N 1
ATOM 2841 C CA . VAL A 1 362 ? -35.184 11.556 26.301 1.00 91.62 362 VAL A CA 1
ATOM 2842 C C . VAL A 1 362 ? -35.890 10.998 27.530 1.00 91.62 362 VAL A C 1
ATOM 2844 O O . VAL A 1 362 ? -36.835 11.609 28.026 1.00 91.62 362 VAL A O 1
ATOM 2847 N N . PHE A 1 363 ? -35.421 9.871 28.045 1.00 91.31 363 PHE A N 1
ATOM 2848 C CA . PHE A 1 363 ? -35.908 9.229 29.260 1.00 91.31 363 PHE A CA 1
ATOM 2849 C C . PHE A 1 363 ? -34.800 9.204 30.306 1.00 91.31 363 PHE A C 1
ATOM 2851 O O . PHE A 1 363 ? -33.665 8.874 29.988 1.00 91.31 363 PHE A O 1
ATOM 2858 N N . LEU A 1 364 ? -35.142 9.522 31.552 1.00 89.94 364 LEU A N 1
ATOM 2859 C CA . LEU A 1 364 ? -34.280 9.375 32.721 1.00 89.94 364 LEU A CA 1
ATOM 2860 C C . LEU A 1 364 ? -34.866 8.284 33.617 1.00 89.94 364 LEU A C 1
ATOM 2862 O O . LEU A 1 364 ? -35.938 8.485 34.197 1.00 89.94 364 LEU A O 1
ATOM 2866 N N . SER A 1 365 ? -34.196 7.134 33.707 1.00 84.75 365 SER A N 1
ATOM 2867 C CA . SER A 1 365 ? -34.650 5.972 34.491 1.00 84.75 365 SER A CA 1
ATOM 2868 C C . SER A 1 365 ? -36.115 5.596 34.193 1.00 84.75 365 SER A C 1
ATOM 2870 O O . SER A 1 365 ? -36.926 5.387 35.095 1.00 84.75 365 SER A O 1
ATOM 2872 N N . GLY A 1 366 ? -36.482 5.611 32.906 1.00 81.56 366 GLY A N 1
ATOM 2873 C CA . GLY A 1 366 ? -37.838 5.340 32.410 1.00 81.56 366 GLY A CA 1
ATOM 2874 C C . GLY A 1 366 ? -38.823 6.520 32.452 1.00 81.56 366 GLY A C 1
ATOM 2875 O O . GLY A 1 366 ? -39.900 6.429 31.863 1.00 81.56 366 GLY A O 1
ATOM 2876 N N . ARG A 1 367 ? -38.489 7.655 33.085 1.00 87.25 367 ARG A N 1
ATOM 2877 C CA . ARG A 1 367 ? -39.324 8.870 33.053 1.00 87.25 367 ARG A CA 1
ATOM 2878 C C . ARG A 1 367 ? -38.953 9.748 31.862 1.00 87.25 367 ARG A C 1
ATOM 2880 O O . ARG A 1 367 ? -37.849 10.282 31.818 1.00 87.25 367 ARG A O 1
ATOM 2887 N N . GLN A 1 368 ? -39.894 9.982 30.950 1.00 89.62 368 GLN A N 1
ATOM 2888 C CA . GLN A 1 368 ? -39.683 10.908 29.836 1.00 89.62 368 GLN A CA 1
ATOM 2889 C C . GLN A 1 368 ? -39.460 12.346 30.341 1.00 89.62 368 GLN A C 1
ATOM 2891 O O . GLN A 1 368 ? -40.244 12.870 31.139 1.00 89.62 368 GLN A O 1
ATOM 2896 N N . LEU A 1 369 ? -38.382 12.970 29.877 1.00 91.81 369 LEU A N 1
ATOM 2897 C CA . LEU A 1 369 ? -38.031 14.367 30.108 1.00 91.81 369 LEU A CA 1
ATOM 2898 C C . LEU A 1 369 ? -38.766 15.281 29.117 1.00 91.81 369 LEU A C 1
ATOM 2900 O O . LEU A 1 369 ? -39.175 14.853 28.032 1.00 91.81 369 LEU A O 1
ATOM 2904 N N . ARG A 1 370 ? -38.928 16.557 29.474 1.00 90.75 370 ARG A N 1
ATOM 2905 C CA . ARG A 1 370 ? -39.581 17.558 28.619 1.00 90.75 370 ARG A CA 1
ATOM 2906 C C . ARG A 1 370 ? -38.568 18.313 27.769 1.00 90.75 370 ARG A C 1
ATOM 2908 O O . ARG A 1 370 ? -37.635 18.917 28.293 1.00 90.75 370 ARG A O 1
ATOM 2915 N N . GLU A 1 371 ? -38.785 18.321 26.461 1.00 90.12 371 GLU A N 1
ATOM 2916 C CA . GLU A 1 371 ? -38.006 19.151 25.545 1.00 90.12 371 GLU A CA 1
ATOM 2917 C C . GLU A 1 371 ? -38.230 20.646 25.849 1.00 90.12 371 GLU A C 1
ATOM 2919 O O . GLU A 1 371 ? -39.333 21.065 26.194 1.00 90.12 371 GLU A O 1
ATOM 2924 N N . ASN A 1 372 ? -37.175 21.447 25.718 1.00 90.56 372 ASN A N 1
ATOM 2925 C CA . ASN A 1 372 ? -37.018 22.862 26.080 1.00 90.56 372 ASN A CA 1
ATOM 2926 C C . ASN A 1 372 ? -36.969 23.194 27.579 1.00 90.56 372 ASN A C 1
ATOM 2928 O O . ASN A 1 372 ? -36.372 24.212 27.938 1.00 90.56 372 ASN A O 1
ATOM 2932 N N . ASP A 1 373 ? -37.489 22.323 28.444 1.00 88.94 373 ASP A N 1
ATOM 2933 C CA . ASP A 1 373 ? -37.375 22.467 29.900 1.00 88.94 373 ASP A CA 1
ATOM 2934 C C . ASP A 1 373 ? -36.177 21.667 30.442 1.00 88.94 373 ASP A C 1
ATOM 2936 O O . ASP A 1 373 ? -35.214 22.229 30.969 1.00 88.94 373 ASP A O 1
ATOM 2940 N N . ASP A 1 374 ? -36.214 20.343 30.270 1.00 89.44 374 ASP A N 1
ATOM 2941 C CA . ASP A 1 374 ? -35.238 19.394 30.811 1.00 89.44 374 ASP A CA 1
ATOM 2942 C C . ASP A 1 374 ? -34.061 19.136 29.857 1.00 89.44 374 ASP A C 1
ATOM 2944 O O . ASP A 1 374 ? -32.974 18.767 30.306 1.00 89.44 374 ASP A O 1
ATOM 2948 N N . TYR A 1 375 ? -34.253 19.322 28.550 1.00 92.12 375 TYR A N 1
ATOM 2949 C CA . TYR A 1 375 ? -33.213 19.230 27.520 1.00 92.12 375 TYR A CA 1
ATOM 2950 C C . TYR A 1 375 ? -33.580 20.075 26.299 1.00 92.12 375 TYR A C 1
ATOM 2952 O O . TYR A 1 375 ? -34.745 20.372 26.079 1.00 92.12 375 TYR A O 1
ATOM 2960 N N . VAL A 1 376 ? -32.600 20.464 25.488 1.00 91.81 376 VAL A N 1
ATOM 2961 C CA . VAL A 1 376 ? -32.797 21.188 24.222 1.00 91.81 376 VAL A CA 1
ATOM 2962 C C . VAL A 1 376 ? -32.159 20.390 23.102 1.00 91.81 376 VAL A C 1
ATOM 2964 O O . VAL A 1 376 ? -31.060 19.874 23.282 1.00 91.81 376 VAL A O 1
ATOM 2967 N N . VAL A 1 377 ? -32.819 20.317 21.953 1.00 91.94 377 VAL A N 1
ATOM 2968 C CA . VAL A 1 377 ? -32.309 19.618 20.774 1.00 91.94 377 VAL A CA 1
ATOM 2969 C C . VAL A 1 377 ? -31.987 20.633 19.686 1.00 91.94 377 VAL A C 1
ATOM 2971 O O . VAL A 1 377 ? -32.827 21.447 19.310 1.00 91.94 377 VAL A O 1
ATOM 2974 N N . ASP A 1 378 ? -30.771 20.573 19.160 1.00 91.06 378 ASP A N 1
ATOM 2975 C CA . ASP A 1 378 ? -30.441 21.147 17.862 1.00 91.06 378 ASP A CA 1
ATOM 2976 C C . ASP A 1 378 ? -30.582 20.049 16.807 1.00 91.06 378 ASP A C 1
ATOM 2978 O O . ASP A 1 378 ? -29.727 19.175 16.683 1.00 91.06 378 ASP A O 1
ATOM 2982 N N . TYR A 1 379 ? -31.683 20.087 16.062 1.00 89.06 379 TYR A N 1
ATOM 2983 C CA . TYR A 1 379 ? -32.018 19.085 15.049 1.00 89.06 379 TYR A CA 1
ATOM 2984 C C . TYR A 1 379 ? -31.097 19.115 13.824 1.00 89.06 379 TYR A C 1
ATOM 2986 O O . TYR A 1 379 ? -30.937 18.099 13.149 1.00 89.06 379 TYR A O 1
ATOM 2994 N N . TYR A 1 380 ? -30.467 20.260 13.542 1.00 84.88 380 TYR A N 1
ATOM 2995 C CA . TYR A 1 380 ? -29.572 20.394 12.396 1.00 84.88 380 TYR A CA 1
ATOM 2996 C C . TYR A 1 380 ? -28.210 19.763 12.694 1.00 84.88 380 TYR A C 1
ATOM 2998 O O . TYR A 1 380 ? -27.730 18.925 11.928 1.00 84.88 380 TYR A O 1
ATOM 3006 N N . SER A 1 381 ? -27.610 20.126 13.833 1.00 85.94 381 SER A N 1
ATOM 3007 C CA . SER A 1 381 ? -26.347 19.524 14.284 1.00 85.94 381 SER A CA 1
ATOM 3008 C C . SER A 1 381 ? -26.526 18.161 14.960 1.00 85.94 381 SER A C 1
ATOM 3010 O O . SER A 1 381 ? -25.538 17.472 15.210 1.00 85.94 381 SER A O 1
ATOM 3012 N N . GLY A 1 382 ? -27.766 17.783 15.281 1.00 86.44 382 GLY A N 1
ATOM 3013 C CA . GLY A 1 382 ? -28.091 16.555 15.999 1.00 86.44 382 GLY A CA 1
ATOM 3014 C C . GLY A 1 382 ? -27.632 16.546 17.447 1.00 86.44 382 GLY A C 1
ATOM 3015 O O . GLY A 1 382 ? -27.309 15.488 17.972 1.00 86.44 382 GLY A O 1
ATOM 3016 N N . THR A 1 383 ? -27.520 17.701 18.097 1.00 90.19 383 THR A N 1
ATOM 3017 C CA . THR A 1 383 ? -26.976 17.776 19.459 1.00 90.19 383 THR A CA 1
ATOM 3018 C C . THR A 1 383 ? -28.089 17.965 20.480 1.00 90.19 383 THR A C 1
ATOM 3020 O O . THR A 1 383 ? -28.838 18.937 20.418 1.00 90.19 383 THR A O 1
ATOM 3023 N N . VAL A 1 384 ? -28.160 17.082 21.476 1.00 90.62 384 VAL A N 1
ATOM 3024 C CA . VAL A 1 384 ? -29.028 17.217 22.650 1.00 90.62 384 VAL A CA 1
ATOM 3025 C C . VAL A 1 384 ? -28.235 17.824 23.799 1.00 90.62 384 VAL A C 1
ATOM 3027 O O . VAL A 1 384 ? -27.267 17.243 24.283 1.00 90.62 384 VAL A O 1
ATOM 3030 N N . SER A 1 385 ? -28.655 18.993 24.267 1.00 90.31 385 SER A N 1
ATOM 3031 C CA . SER A 1 385 ? -28.129 19.632 25.467 1.00 90.31 385 SER A CA 1
ATOM 3032 C C . SER A 1 385 ? -29.052 19.352 26.649 1.00 90.31 385 SER A C 1
ATOM 3034 O O . SER A 1 385 ? -30.154 19.894 26.722 1.00 90.31 385 SER A O 1
ATOM 3036 N N . ILE A 1 386 ? -28.606 18.540 27.602 1.00 89.75 386 ILE A N 1
ATOM 3037 C CA . ILE A 1 386 ? -29.369 18.239 28.819 1.00 89.75 386 ILE A CA 1
ATOM 3038 C C . ILE A 1 386 ? -29.308 19.451 29.755 1.00 89.75 386 ILE A C 1
ATOM 3040 O O . ILE A 1 386 ? -28.225 19.977 30.000 1.00 89.75 386 ILE A O 1
ATOM 3044 N N . ARG A 1 387 ? -30.453 19.906 30.275 1.00 87.81 387 ARG A N 1
ATOM 3045 C CA . ARG A 1 387 ? -30.571 21.010 31.251 1.00 87.81 387 ARG A CA 1
ATOM 3046 C C . ARG A 1 387 ? -30.900 20.527 32.659 1.00 87.81 387 ARG A C 1
ATOM 3048 O O . ARG A 1 387 ? -30.553 21.204 33.621 1.00 87.81 387 ARG A O 1
ATOM 3055 N N . ASN A 1 388 ? -31.564 19.381 32.785 1.00 85.12 388 ASN A N 1
ATOM 3056 C CA . ASN A 1 388 ? -31.955 18.824 34.072 1.00 85.12 388 ASN A CA 1
ATOM 3057 C C . ASN A 1 388 ? -30.713 18.340 34.858 1.00 85.12 388 ASN A C 1
ATOM 3059 O O . ASN A 1 388 ? -30.063 17.393 34.412 1.00 85.12 388 ASN A O 1
ATOM 3063 N N . PRO A 1 389 ? -30.391 18.917 36.036 1.00 80.88 389 PRO A N 1
ATOM 3064 C CA . PRO A 1 389 ? -29.199 18.545 36.805 1.00 80.88 389 PRO A CA 1
ATOM 3065 C C . PRO A 1 389 ? -29.177 17.079 37.256 1.00 80.88 389 PRO A C 1
ATOM 3067 O O . PRO A 1 389 ? -28.106 16.502 37.406 1.00 80.88 389 PRO A O 1
ATOM 3070 N N . GLN A 1 390 ? -30.344 16.449 37.447 1.00 79.62 390 GLN A N 1
ATOM 3071 C CA . GLN A 1 390 ? -30.424 15.027 37.808 1.00 79.62 390 GLN A CA 1
ATOM 3072 C C . GLN A 1 390 ? -30.070 14.112 36.631 1.00 79.62 390 GLN A C 1
ATOM 3074 O O . GLN A 1 390 ? -29.519 13.039 36.842 1.00 79.62 390 GLN A O 1
ATOM 3079 N N . ALA A 1 391 ? -30.346 14.555 35.402 1.00 76.94 391 ALA A N 1
ATOM 3080 C CA . ALA A 1 391 ? -29.952 13.866 34.174 1.00 76.94 391 ALA A CA 1
ATOM 3081 C C . ALA A 1 391 ? -28.495 14.160 33.762 1.00 76.94 391 ALA A C 1
ATOM 3083 O O . ALA A 1 391 ? -27.992 13.565 32.818 1.00 76.94 391 ALA A O 1
ATOM 3084 N N . GLN A 1 392 ? -27.827 15.098 34.441 1.00 75.00 392 GLN A N 1
ATOM 3085 C CA . GLN A 1 392 ? -26.394 15.371 34.284 1.00 75.00 392 GLN A CA 1
ATOM 3086 C C . GLN A 1 392 ? -25.542 14.681 35.359 1.00 75.00 392 GLN A C 1
ATOM 3088 O O . GLN A 1 392 ? -24.315 14.717 35.278 1.00 75.00 392 GLN A O 1
ATOM 3093 N N . ALA A 1 393 ? -26.168 14.094 36.385 1.00 71.06 393 ALA A N 1
ATOM 3094 C CA . ALA A 1 393 ? -25.458 13.417 37.459 1.00 71.06 393 ALA A CA 1
ATOM 3095 C C . ALA A 1 393 ? -24.768 12.143 36.944 1.00 71.06 393 ALA A C 1
ATOM 3097 O O . ALA A 1 393 ? -25.317 11.422 36.106 1.00 71.06 393 ALA A O 1
ATOM 3098 N N . ALA A 1 394 ? -23.575 11.861 37.473 1.00 60.03 394 ALA A N 1
ATOM 3099 C CA . ALA A 1 394 ? -22.824 10.650 37.156 1.00 60.03 394 ALA A CA 1
ATOM 3100 C C . ALA A 1 394 ? -23.637 9.393 37.525 1.00 60.03 394 ALA A C 1
ATOM 3102 O O . ALA A 1 394 ? -24.232 9.327 38.604 1.00 60.03 394 ALA A O 1
ATOM 3103 N N . GLY A 1 395 ? -23.689 8.418 36.610 1.00 65.75 395 GLY A N 1
ATOM 3104 C CA . GLY A 1 395 ? -24.468 7.182 36.764 1.00 65.75 395 GLY A CA 1
ATOM 3105 C C . GLY A 1 395 ? -25.970 7.297 36.467 1.00 65.75 395 GLY A C 1
ATOM 3106 O O . GLY A 1 395 ? -26.720 6.379 36.797 1.00 65.75 395 GLY A O 1
ATOM 3107 N N . SER A 1 396 ? -26.435 8.401 35.871 1.00 74.06 396 SER A N 1
ATOM 3108 C CA . SER A 1 396 ? -27.826 8.525 35.418 1.00 74.06 396 SER A CA 1
ATOM 3109 C C . SER A 1 396 ? -28.099 7.669 34.172 1.00 74.06 396 SER A C 1
ATOM 3111 O O . SER A 1 396 ? -27.376 7.735 33.183 1.00 74.06 396 SER A O 1
ATOM 3113 N N . ASP A 1 397 ? -29.160 6.859 34.224 1.00 80.75 397 ASP A N 1
ATOM 3114 C CA . ASP A 1 397 ? -29.616 6.034 33.098 1.00 80.75 397 ASP A CA 1
ATOM 3115 C C . ASP A 1 397 ? -30.460 6.882 32.139 1.00 80.75 397 ASP A C 1
ATOM 3117 O O . ASP A 1 397 ? -31.640 7.151 32.401 1.00 80.75 397 ASP A O 1
ATOM 3121 N N . LEU A 1 398 ? -29.821 7.367 31.073 1.00 84.75 398 LEU A N 1
ATOM 3122 C CA . LEU A 1 398 ? -30.435 8.214 30.059 1.00 84.75 398 LEU A CA 1
ATOM 3123 C C . LEU A 1 398 ? -30.622 7.434 28.754 1.00 84.75 398 LEU A C 1
ATOM 3125 O O . LEU A 1 398 ? -29.647 7.057 28.106 1.00 84.75 398 LEU A O 1
ATOM 3129 N N . VAL A 1 399 ? -31.869 7.267 28.321 1.00 88.50 399 VAL A N 1
ATOM 3130 C CA . VAL A 1 399 ? -32.204 6.647 27.030 1.00 88.50 399 VAL A CA 1
ATOM 3131 C C . VAL A 1 399 ? -32.721 7.726 26.089 1.00 88.50 399 VAL A C 1
ATOM 3133 O O . VAL A 1 399 ? -33.632 8.471 26.447 1.00 88.50 399 VAL A O 1
ATOM 3136 N N . ILE A 1 400 ? -32.139 7.831 24.893 1.00 89.94 400 ILE A N 1
ATOM 3137 C CA . ILE A 1 400 ? -32.568 8.790 23.869 1.00 89.94 400 ILE A CA 1
ATOM 3138 C C . ILE A 1 400 ? -33.044 8.027 22.640 1.00 89.94 400 ILE A C 1
ATOM 3140 O O . ILE A 1 400 ? -32.261 7.354 21.976 1.00 89.94 400 ILE A O 1
ATOM 3144 N N . GLU A 1 401 ? -34.323 8.172 22.324 1.00 92.31 401 GLU A N 1
ATOM 3145 C CA . GLU A 1 401 ? -34.929 7.679 21.089 1.00 92.31 401 GLU A CA 1
ATOM 3146 C C . GLU A 1 401 ? -35.004 8.836 20.091 1.00 92.31 401 GLU A C 1
ATOM 3148 O O . GLU A 1 401 ? -35.355 9.949 20.477 1.00 92.31 401 GLU A O 1
ATOM 3153 N N . TYR A 1 402 ? -34.662 8.606 18.824 1.00 91.44 402 TYR A N 1
ATOM 3154 C CA . TYR A 1 402 ? -34.765 9.615 17.769 1.00 91.44 402 TYR A CA 1
ATOM 3155 C C . TYR A 1 402 ? -34.898 8.958 16.393 1.00 91.44 402 TYR A C 1
ATOM 3157 O O . TYR A 1 402 ? -34.536 7.797 16.209 1.00 91.44 402 TYR A O 1
ATOM 3165 N N . GLU A 1 403 ? -35.396 9.719 15.420 1.00 85.81 403 GLU A N 1
ATOM 3166 C CA . GLU A 1 403 ? -35.436 9.319 14.014 1.00 85.81 403 GLU A CA 1
ATOM 3167 C C . GLU A 1 403 ? -34.476 10.202 13.210 1.00 85.81 403 GLU A C 1
ATOM 3169 O O . GLU A 1 403 ? -34.446 11.424 13.379 1.00 85.81 403 GLU A O 1
ATOM 3174 N N . SER A 1 404 ? -33.684 9.599 12.324 1.00 79.94 404 SER A N 1
ATOM 3175 C CA . SER A 1 404 ? -32.783 10.317 11.421 1.00 79.94 404 SER A CA 1
ATOM 3176 C C . SER A 1 404 ? -33.275 10.235 9.977 1.00 79.94 404 SER A C 1
ATOM 3178 O O . SER A 1 404 ? -33.728 9.190 9.504 1.00 79.94 404 SER A O 1
ATOM 3180 N N . ASN A 1 405 ? -33.177 11.356 9.260 1.00 72.62 405 ASN A N 1
ATOM 3181 C CA . ASN A 1 405 ? -33.430 11.386 7.824 1.00 72.62 405 ASN A CA 1
ATOM 3182 C C . ASN A 1 405 ? -32.163 10.933 7.101 1.00 72.62 405 ASN A C 1
ATOM 3184 O O . ASN A 1 405 ? -31.261 11.733 6.839 1.00 72.62 405 ASN A O 1
ATOM 3188 N N . ASP A 1 406 ? -32.094 9.639 6.808 1.00 64.94 406 ASP A N 1
ATOM 3189 C CA . ASP A 1 406 ? -30.969 9.055 6.088 1.00 64.94 406 ASP A CA 1
ATOM 3190 C C . ASP A 1 406 ? -30.997 9.476 4.608 1.00 64.94 406 ASP A C 1
ATOM 3192 O O . ASP A 1 406 ? -31.927 9.158 3.864 1.00 64.94 406 ASP A O 1
ATOM 3196 N N . VAL A 1 407 ? -29.983 10.234 4.186 1.00 64.06 407 VAL A N 1
ATOM 3197 C CA . VAL A 1 407 ? -29.888 10.825 2.838 1.00 64.06 407 VAL A CA 1
ATOM 3198 C C . VAL A 1 407 ? -29.427 9.791 1.796 1.00 64.06 407 VAL A C 1
ATOM 3200 O O . VAL A 1 407 ? -29.598 10.017 0.601 1.00 64.06 407 VAL A O 1
ATOM 3203 N N . MET A 1 408 ? -28.882 8.643 2.222 1.00 65.12 408 MET A N 1
ATOM 3204 C CA . MET A 1 408 ? -28.205 7.674 1.344 1.00 65.12 408 MET A CA 1
ATOM 3205 C C . MET A 1 408 ? -28.794 6.255 1.418 1.00 65.12 408 MET A C 1
ATOM 3207 O O . MET A 1 408 ? -28.075 5.273 1.236 1.00 65.12 408 MET A O 1
ATOM 3211 N N . ASN A 1 409 ? -30.100 6.106 1.659 1.00 62.72 409 ASN A N 1
ATOM 3212 C CA . ASN A 1 409 ? -30.718 4.780 1.649 1.00 62.72 409 ASN A CA 1
ATOM 3213 C C . ASN A 1 409 ? -31.150 4.354 0.234 1.00 62.72 409 ASN A C 1
ATOM 3215 O O . ASN A 1 409 ? -32.022 4.969 -0.375 1.00 62.72 409 ASN A O 1
ATOM 3219 N N . ILE A 1 410 ? -30.544 3.279 -0.281 1.00 64.88 410 ILE A N 1
ATOM 3220 C CA . ILE A 1 410 ? -30.811 2.725 -1.623 1.00 64.88 410 ILE A CA 1
ATOM 3221 C C . ILE A 1 410 ? -32.017 1.761 -1.604 1.00 64.88 410 ILE A C 1
ATOM 3223 O O . ILE A 1 410 ? -32.605 1.466 -2.646 1.00 64.88 410 ILE A O 1
ATOM 3227 N N . GLN A 1 411 ? -32.423 1.268 -0.427 1.00 74.75 411 GLN A N 1
ATOM 3228 C CA . GLN A 1 411 ? -33.570 0.370 -0.300 1.00 74.75 411 GLN A CA 1
ATOM 3229 C C . GLN A 1 411 ? -34.883 1.152 -0.326 1.00 74.75 411 GLN A C 1
ATOM 3231 O O . GLN A 1 411 ? -35.078 2.123 0.407 1.00 74.75 411 GLN A O 1
ATOM 3236 N N . THR A 1 412 ? -35.840 0.674 -1.119 1.00 82.94 412 THR A N 1
ATOM 3237 C CA . THR A 1 412 ? -37.181 1.265 -1.123 1.00 82.94 412 THR A CA 1
ATOM 3238 C C . THR A 1 412 ? -37.969 0.745 0.077 1.00 82.94 412 THR A C 1
ATOM 3240 O O . THR A 1 412 ? -38.071 -0.463 0.297 1.00 82.94 412 THR A O 1
ATOM 3243 N N . ARG A 1 413 ? -38.514 1.664 0.880 1.00 87.62 413 ARG A N 1
ATOM 3244 C CA . ARG A 1 413 ? -39.342 1.359 2.054 1.00 87.62 413 ARG A CA 1
ATOM 3245 C C . ARG A 1 413 ? -40.753 1.864 1.800 1.00 87.62 413 ARG A C 1
ATOM 3247 O O . ARG A 1 413 ? -40.957 3.032 1.484 1.00 87.62 413 ARG A O 1
ATOM 3254 N N . THR A 1 414 ? -41.734 0.986 1.924 1.00 90.31 414 THR A N 1
ATOM 3255 C CA . THR A 1 414 ? -43.151 1.312 1.790 1.00 90.31 414 THR A CA 1
ATOM 3256 C C . THR A 1 414 ? -43.831 1.050 3.118 1.00 90.31 414 THR A C 1
ATOM 3258 O O . THR A 1 414 ? -43.787 -0.066 3.633 1.00 90.31 414 THR A O 1
ATOM 3261 N N . LEU A 1 415 ? -44.469 2.082 3.663 1.00 92.94 415 LEU A N 1
ATOM 3262 C CA . LEU A 1 415 ? -45.292 1.967 4.851 1.00 92.94 415 LEU A CA 1
ATOM 3263 C C . LEU A 1 415 ? -46.734 2.323 4.507 1.00 92.94 415 LEU A C 1
ATOM 3265 O O . LEU A 1 415 ? -47.032 3.462 4.156 1.00 92.94 415 LEU A O 1
ATOM 3269 N N . LEU A 1 416 ? -47.623 1.343 4.608 1.00 95.50 416 LEU A N 1
ATOM 3270 C CA . LEU A 1 416 ? -49.054 1.517 4.400 1.00 95.50 416 LEU A CA 1
ATOM 3271 C C . LEU A 1 416 ? -49.766 1.198 5.701 1.00 95.50 416 LEU A C 1
ATOM 3273 O O . LEU A 1 416 ? -49.605 0.114 6.244 1.00 95.50 416 LEU A O 1
ATOM 3277 N N . GLY A 1 417 ? -50.568 2.121 6.208 1.00 95.00 417 GLY A N 1
ATOM 3278 C CA . GLY A 1 417 ? -51.310 1.893 7.436 1.00 95.00 417 GLY A CA 1
ATOM 3279 C C . GLY A 1 417 ? -52.667 2.564 7.416 1.00 95.00 417 GLY A C 1
ATOM 3280 O O . GLY A 1 417 ? -52.897 3.534 6.699 1.00 95.00 417 GLY A O 1
ATOM 3281 N N . MET A 1 418 ? -53.564 2.025 8.224 1.00 95.12 418 MET A N 1
ATOM 3282 C CA . MET A 1 418 ? -54.875 2.568 8.512 1.00 95.12 418 MET A CA 1
ATOM 3283 C C . MET A 1 418 ? -55.061 2.558 10.025 1.00 95.12 418 MET A C 1
ATOM 3285 O O . MET A 1 418 ? -54.836 1.541 10.682 1.00 95.12 418 MET A O 1
ATOM 3289 N N . ARG A 1 419 ? -55.493 3.690 10.574 1.00 94.88 419 ARG A N 1
ATOM 3290 C CA . ARG A 1 419 ? -55.851 3.819 11.983 1.00 94.88 419 ARG A CA 1
ATOM 3291 C C . ARG A 1 419 ? -57.292 4.298 12.099 1.00 94.88 419 ARG A C 1
ATOM 3293 O O . ARG A 1 419 ? -57.697 5.213 11.386 1.00 94.88 419 ARG A O 1
ATOM 3300 N N . ALA A 1 420 ? -58.051 3.664 12.984 1.00 95.44 420 ALA A N 1
ATOM 3301 C CA . ALA A 1 420 ? -59.414 4.036 13.324 1.00 95.44 420 ALA A CA 1
ATOM 3302 C C . ALA A 1 420 ? -59.476 4.398 14.809 1.00 95.44 420 ALA A C 1
ATOM 3304 O O . ALA A 1 420 ? -59.214 3.551 15.659 1.00 95.44 420 ALA A O 1
ATOM 3305 N N . ASP A 1 421 ? -59.848 5.640 15.109 1.00 94.12 421 ASP A N 1
ATOM 3306 C CA . ASP A 1 421 ? -60.022 6.130 16.474 1.00 94.12 421 ASP A CA 1
ATOM 3307 C C . ASP A 1 421 ? -61.503 6.391 16.749 1.00 94.12 421 ASP A C 1
ATOM 3309 O O . ASP A 1 421 ? -62.181 7.115 16.014 1.00 94.12 421 ASP A O 1
ATOM 3313 N N . LEU A 1 422 ? -62.015 5.802 17.825 1.00 93.12 422 LEU A N 1
ATOM 3314 C CA . LEU A 1 422 ? -63.424 5.835 18.179 1.00 93.12 422 LEU A CA 1
ATOM 3315 C C . LEU A 1 422 ? -63.595 6.347 19.608 1.00 93.12 422 LEU A C 1
ATOM 3317 O O . LEU A 1 422 ? -63.182 5.731 20.592 1.00 93.12 422 LEU A O 1
ATOM 3321 N N . VAL A 1 423 ? -64.227 7.513 19.731 1.00 92.31 423 VAL A N 1
ATOM 3322 C CA . VAL A 1 423 ? -64.572 8.106 21.026 1.00 92.31 423 VAL A CA 1
ATOM 3323 C C . VAL A 1 423 ? -65.881 7.482 21.501 1.00 92.31 423 VAL A C 1
ATOM 3325 O O . VAL A 1 423 ? -66.958 7.916 21.103 1.00 92.31 423 VAL A O 1
ATOM 3328 N N . LEU A 1 424 ? -65.792 6.451 22.342 1.00 84.94 424 LEU A N 1
ATOM 3329 C CA . LEU A 1 424 ? -66.966 5.721 22.828 1.00 84.94 424 LEU A CA 1
ATOM 3330 C C . LEU A 1 424 ? -67.813 6.529 23.813 1.00 84.94 424 LEU A C 1
ATOM 3332 O O . LEU A 1 424 ? -69.034 6.402 23.830 1.00 84.94 424 LEU A O 1
ATOM 3336 N N . SER A 1 425 ? -67.182 7.337 24.666 1.00 82.25 425 SER A N 1
ATOM 3337 C CA . SER A 1 425 ? -67.901 8.135 25.660 1.00 82.25 425 SER A CA 1
ATOM 3338 C C . SER A 1 425 ? -67.121 9.389 26.023 1.00 82.25 425 SER A C 1
ATOM 3340 O O . SER A 1 425 ? -65.914 9.337 26.262 1.00 82.25 425 SER A O 1
ATOM 3342 N N . ARG A 1 426 ? -67.812 10.530 26.075 1.00 81.62 426 ARG A N 1
ATOM 3343 C CA . ARG A 1 426 ? -67.267 11.810 26.540 1.00 81.62 426 ARG A CA 1
ATOM 3344 C C . ARG A 1 426 ? -68.305 12.491 27.428 1.00 81.62 426 ARG A C 1
ATOM 3346 O O . ARG A 1 426 ? -69.246 13.114 26.949 1.00 81.62 426 ARG A O 1
ATOM 3353 N N . THR A 1 427 ? -68.131 12.354 28.735 1.00 83.12 427 THR A N 1
ATOM 3354 C CA . THR A 1 427 ? -68.939 13.028 29.762 1.00 83.12 427 THR A CA 1
ATOM 3355 C C . THR A 1 427 ? -68.149 14.183 30.383 1.00 83.12 427 THR A C 1
ATOM 3357 O O . THR A 1 427 ? -66.958 14.336 30.114 1.00 83.12 427 THR A O 1
ATOM 3360 N N . ARG A 1 428 ? -68.781 15.003 31.241 1.00 78.75 428 ARG A N 1
ATOM 3361 C CA . ARG A 1 428 ? -68.079 16.096 31.949 1.00 78.75 428 ARG A CA 1
ATOM 3362 C C . ARG A 1 428 ? -66.908 15.608 32.813 1.00 78.75 428 ARG A C 1
ATOM 3364 O O . ARG A 1 428 ? -65.963 16.367 32.994 1.00 78.75 428 ARG A O 1
ATOM 3371 N N . ASN A 1 429 ? -66.971 14.368 33.313 1.00 79.69 429 ASN A N 1
ATOM 3372 C CA . ASN A 1 429 ? -66.001 13.839 34.274 1.00 79.69 429 ASN A CA 1
ATOM 3373 C C . ASN A 1 429 ? -65.226 12.614 33.760 1.00 79.69 429 ASN A C 1
ATOM 3375 O O . ASN A 1 429 ? -64.229 12.266 34.378 1.00 79.69 429 ASN A O 1
ATOM 3379 N N . ALA A 1 430 ? -65.611 11.969 32.655 1.00 86.38 430 ALA A N 1
ATOM 3380 C CA . ALA A 1 430 ? -64.889 10.814 32.112 1.00 86.38 430 ALA A CA 1
ATOM 3381 C C . ALA A 1 430 ? -64.885 10.768 30.575 1.00 86.38 430 ALA A C 1
ATOM 3383 O O . ALA A 1 430 ? -65.891 11.111 29.946 1.00 86.38 430 ALA A O 1
ATOM 3384 N N . SER A 1 431 ? -63.791 10.293 29.979 1.00 89.81 431 SER A N 1
ATOM 3385 C CA . SER A 1 431 ? -63.674 10.017 28.544 1.00 89.81 431 SER A CA 1
ATOM 3386 C C . SER A 1 431 ? -63.076 8.636 28.277 1.00 89.81 431 SER A C 1
ATOM 3388 O O . SER A 1 431 ? -62.110 8.248 28.926 1.00 89.81 431 SER A O 1
ATOM 3390 N N . LEU A 1 432 ? -63.646 7.907 27.316 1.00 91.69 432 LEU A N 1
ATOM 3391 C CA . LEU A 1 432 ? -63.132 6.633 26.810 1.00 91.69 432 LEU A CA 1
ATOM 3392 C C . LEU A 1 432 ? -62.908 6.742 25.303 1.00 91.69 432 LEU A C 1
ATOM 3394 O O . LEU A 1 432 ? -63.843 7.048 24.556 1.00 91.69 432 LEU A O 1
ATOM 3398 N N . THR A 1 433 ? -61.690 6.452 24.866 1.00 94.25 433 THR A N 1
ATOM 3399 C CA . THR A 1 433 ? -61.317 6.347 23.454 1.00 94.25 433 THR A CA 1
ATOM 3400 C C . THR A 1 433 ? -60.727 4.973 23.181 1.00 94.25 433 THR A C 1
ATOM 3402 O O . THR A 1 433 ? -59.908 4.502 23.969 1.00 94.25 433 THR A O 1
ATOM 3405 N N . LEU A 1 434 ? -61.139 4.352 22.079 1.00 93.75 434 LEU A N 1
ATOM 3406 C CA . LEU A 1 434 ? -60.544 3.126 21.557 1.00 93.75 434 LEU A CA 1
ATOM 3407 C C . LEU A 1 434 ? -59.892 3.409 20.207 1.00 93.75 434 LEU A C 1
ATOM 3409 O O . LEU A 1 434 ? -60.529 4.014 19.346 1.00 93.75 434 LEU A O 1
ATOM 3413 N N . GLY A 1 435 ? -58.664 2.950 20.022 1.00 95.25 435 GLY A N 1
ATOM 3414 C CA . GLY A 1 435 ? -57.946 2.962 18.758 1.00 95.25 435 GLY A CA 1
ATOM 3415 C C . GLY A 1 435 ? -57.782 1.551 18.202 1.00 95.25 435 GLY A C 1
ATOM 3416 O O . GLY A 1 435 ? -57.652 0.577 18.945 1.00 95.25 435 GLY A O 1
ATOM 3417 N N . SER A 1 436 ? -57.787 1.429 16.878 1.00 95.56 436 SER A N 1
ATOM 3418 C CA . SER A 1 436 ? -57.341 0.238 16.156 1.00 95.56 436 SER A CA 1
ATOM 3419 C C . SER A 1 436 ? -56.386 0.650 15.046 1.00 95.56 436 SER A C 1
ATOM 3421 O O . SER A 1 436 ? -56.631 1.630 14.345 1.00 95.56 436 SER A O 1
ATOM 3423 N N . THR A 1 437 ? -55.292 -0.086 14.888 1.00 96.44 437 THR A N 1
ATOM 3424 C CA . THR A 1 437 ? -54.244 0.185 13.902 1.00 96.44 437 THR A CA 1
ATOM 3425 C C . THR A 1 437 ? -53.987 -1.073 13.079 1.00 96.44 437 THR A C 1
ATOM 3427 O O . THR A 1 437 ? -53.741 -2.135 13.637 1.00 96.44 437 THR A O 1
ATOM 3430 N N . LEU A 1 438 ? -54.011 -0.960 11.754 1.00 96.50 438 LEU A N 1
ATOM 3431 C CA . LEU A 1 438 ? -53.493 -1.961 10.823 1.00 96.50 438 LEU A CA 1
ATOM 3432 C C . LEU A 1 438 ? -52.371 -1.306 10.030 1.00 96.50 438 LEU A C 1
ATOM 3434 O O . LEU A 1 438 ? -52.566 -0.240 9.457 1.00 96.50 438 LEU A O 1
ATOM 3438 N N . MET A 1 439 ? -51.208 -1.935 9.969 1.00 96.56 439 MET A N 1
ATOM 3439 C CA . MET A 1 439 ? -50.044 -1.373 9.299 1.00 96.56 439 MET A CA 1
ATOM 3440 C C . MET A 1 439 ? -49.267 -2.474 8.590 1.00 96.56 439 MET A C 1
ATOM 3442 O O . MET A 1 439 ? -49.101 -3.558 9.129 1.00 96.56 439 MET A O 1
ATOM 3446 N N . ASN A 1 440 ? -48.791 -2.205 7.384 1.00 95.62 440 ASN A N 1
ATOM 3447 C CA . ASN A 1 440 ? -47.879 -3.043 6.629 1.00 95.62 440 ASN A CA 1
ATOM 3448 C C . ASN A 1 440 ? -46.635 -2.223 6.288 1.00 95.62 440 ASN A C 1
ATOM 3450 O O . ASN A 1 440 ? -46.713 -1.174 5.647 1.00 95.62 440 ASN A O 1
ATOM 3454 N N . PHE A 1 441 ? -45.491 -2.718 6.733 1.00 94.31 441 PHE A N 1
ATOM 3455 C CA . PHE A 1 441 ? -44.179 -2.208 6.386 1.00 94.31 441 PHE A CA 1
ATOM 3456 C C . PHE A 1 441 ? -43.513 -3.193 5.433 1.00 94.31 441 PHE A C 1
ATOM 3458 O O . PHE A 1 441 ? -43.459 -4.389 5.718 1.00 94.31 441 PHE A O 1
ATOM 3465 N N . ASN A 1 442 ? -43.022 -2.708 4.300 1.00 93.06 442 ASN A N 1
ATOM 3466 C CA . ASN A 1 442 ? -42.466 -3.531 3.238 1.00 93.06 442 ASN A CA 1
ATOM 3467 C C . ASN A 1 442 ? -41.186 -2.893 2.695 1.00 93.06 442 ASN A C 1
ATOM 3469 O O . ASN A 1 442 ? -41.206 -1.729 2.296 1.00 93.06 442 ASN A O 1
ATOM 3473 N N . THR A 1 443 ? -40.088 -3.646 2.640 1.00 90.25 443 THR A N 1
ATOM 3474 C CA . THR A 1 443 ? -38.819 -3.170 2.065 1.00 90.25 443 THR A CA 1
ATOM 3475 C C . THR A 1 443 ? -38.450 -3.969 0.822 1.00 90.25 443 THR A C 1
ATOM 3477 O O . THR A 1 443 ? -38.681 -5.175 0.776 1.00 90.25 443 THR A O 1
ATOM 3480 N N . ALA A 1 444 ? -37.912 -3.339 -0.223 1.00 86.12 444 ALA A N 1
ATOM 3481 C CA . ALA A 1 444 ? -37.437 -4.045 -1.417 1.00 86.12 444 ALA A CA 1
ATOM 3482 C C . ALA A 1 444 ? -35.974 -3.704 -1.730 1.00 86.12 444 ALA A C 1
ATOM 3484 O O . ALA A 1 444 ? -35.569 -2.539 -1.685 1.00 86.12 444 ALA A O 1
ATOM 3485 N N . ALA A 1 445 ? -35.201 -4.747 -2.044 1.00 80.50 445 ALA A N 1
ATOM 3486 C CA . ALA A 1 445 ? -33.795 -4.662 -2.422 1.00 80.50 445 ALA A CA 1
ATOM 3487 C C . ALA A 1 445 ? -33.646 -4.452 -3.939 1.00 80.50 445 ALA A C 1
ATOM 3489 O O . ALA A 1 445 ? -34.448 -4.969 -4.715 1.00 80.50 445 ALA A O 1
ATOM 3490 N N . LEU A 1 446 ? -32.609 -3.716 -4.351 1.00 77.00 446 LEU A N 1
ATOM 3491 C CA . LEU A 1 446 ? -32.303 -3.443 -5.763 1.00 77.00 446 LEU A CA 1
ATOM 3492 C C . LEU A 1 446 ? -31.686 -4.654 -6.484 1.00 77.00 446 LEU A C 1
ATOM 3494 O O . LEU A 1 446 ? -31.805 -4.779 -7.698 1.00 77.00 446 LEU A O 1
ATOM 3498 N N . VAL A 1 447 ? -31.027 -5.533 -5.727 1.00 78.19 447 VAL A N 1
ATOM 3499 C CA . VAL A 1 447 ? -30.359 -6.740 -6.222 1.00 78.19 447 VAL A CA 1
ATOM 3500 C C . VAL A 1 447 ? -31.069 -7.997 -5.724 1.00 78.19 447 VAL A C 1
ATOM 3502 O O . VAL A 1 447 ? -31.710 -7.997 -4.666 1.00 78.19 447 VAL A O 1
ATOM 3505 N N . ASP A 1 448 ? -30.970 -9.074 -6.501 1.00 72.12 448 ASP A N 1
ATOM 3506 C CA . ASP A 1 448 ? -31.591 -10.363 -6.171 1.00 72.12 448 ASP A CA 1
ATOM 3507 C C . ASP A 1 448 ? -30.761 -11.196 -5.188 1.00 72.12 448 ASP A C 1
ATOM 3509 O O . ASP A 1 448 ? -31.322 -11.922 -4.368 1.00 72.12 448 ASP A O 1
ATOM 3513 N N . ARG A 1 449 ? -29.436 -11.015 -5.198 1.00 77.94 449 ARG A N 1
ATOM 3514 C CA . ARG A 1 449 ? -28.506 -11.609 -4.232 1.00 77.94 449 ARG A CA 1
ATOM 3515 C C . ARG A 1 449 ? -28.413 -10.713 -3.004 1.00 77.94 449 ARG A C 1
ATOM 3517 O O . ARG A 1 449 ? -27.813 -9.644 -3.067 1.00 77.94 449 ARG A O 1
ATOM 3524 N N . VAL A 1 450 ? -29.047 -11.129 -1.912 1.00 81.50 450 VAL A N 1
ATOM 3525 C CA . VAL A 1 450 ? -29.121 -10.343 -0.674 1.00 81.50 450 VAL A CA 1
ATOM 3526 C C . VAL A 1 450 ? -28.300 -11.004 0.428 1.00 81.50 450 VAL A C 1
ATOM 3528 O O . VAL A 1 450 ? -28.392 -12.218 0.624 1.00 81.50 450 VAL A O 1
ATOM 3531 N N . ARG A 1 451 ? -27.494 -10.202 1.129 1.00 84.00 451 ARG A N 1
ATOM 3532 C CA . ARG A 1 451 ? -26.634 -10.642 2.234 1.00 84.00 451 ARG A CA 1
ATOM 3533 C C . ARG A 1 451 ? -27.394 -10.690 3.557 1.00 84.00 451 ARG A C 1
ATOM 3535 O O . ARG A 1 451 ? -28.435 -10.049 3.703 1.00 84.00 451 ARG A O 1
ATOM 3542 N N . ILE A 1 452 ? -26.845 -11.418 4.530 1.00 85.44 452 ILE A N 1
ATOM 3543 C CA . ILE A 1 452 ? -27.373 -11.414 5.901 1.00 85.44 452 ILE A CA 1
ATOM 3544 C C . ILE A 1 452 ? -27.334 -9.994 6.485 1.00 85.44 452 ILE A C 1
ATOM 3546 O O . ILE A 1 452 ? -26.304 -9.325 6.427 1.00 85.44 452 ILE A O 1
ATOM 3550 N N . GLY A 1 453 ? -28.450 -9.548 7.060 1.00 83.81 453 GLY A N 1
ATOM 3551 C CA . GLY A 1 453 ? -28.656 -8.204 7.608 1.00 83.81 453 GLY A CA 1
ATOM 3552 C C . GLY A 1 453 ? -29.259 -7.203 6.616 1.00 83.81 453 GLY A C 1
ATOM 3553 O O . GLY A 1 453 ? -29.750 -6.154 7.034 1.00 83.81 453 GLY A O 1
ATOM 3554 N N . GLU A 1 454 ? -29.261 -7.519 5.319 1.00 83.00 454 GLU A N 1
ATOM 3555 C CA . GLU A 1 454 ? -29.845 -6.684 4.262 1.00 83.00 454 GLU A CA 1
ATOM 3556 C C . GLU A 1 454 ? -31.157 -7.265 3.710 1.00 83.00 454 GLU A C 1
ATOM 3558 O O . GLU A 1 454 ? -31.678 -6.775 2.701 1.00 83.00 454 GLU A O 1
ATOM 3563 N N . GLU A 1 455 ? -31.707 -8.306 4.347 1.00 87.12 455 GLU A N 1
ATOM 3564 C CA . GLU A 1 455 ? -32.875 -9.023 3.847 1.00 87.12 455 GLU A CA 1
ATOM 3565 C C . GLU A 1 455 ? -34.099 -8.104 3.709 1.00 87.12 455 GLU A C 1
ATOM 3567 O O . GLU A 1 455 ? -34.452 -7.364 4.634 1.00 87.12 455 GLU A O 1
ATOM 3572 N N . PRO A 1 456 ? -34.812 -8.149 2.566 1.00 89.00 456 PRO A N 1
ATOM 3573 C CA . PRO A 1 456 ? -36.043 -7.400 2.422 1.00 89.00 456 PRO A CA 1
ATOM 3574 C C . PRO A 1 456 ? -37.127 -8.028 3.303 1.00 89.00 456 PRO A C 1
ATOM 3576 O O . PRO A 1 456 ? -37.556 -9.165 3.078 1.00 89.00 456 PRO A O 1
ATOM 3579 N N . ILE A 1 457 ? -37.608 -7.255 4.273 1.00 90.88 457 ILE A N 1
ATOM 3580 C CA . ILE A 1 457 ? -38.600 -7.676 5.258 1.00 90.88 457 ILE A CA 1
ATOM 3581 C C . ILE A 1 457 ? -39.999 -7.217 4.856 1.00 90.88 457 ILE A C 1
ATOM 3583 O O . ILE A 1 457 ? -40.186 -6.216 4.154 1.00 90.88 457 ILE A O 1
ATOM 3587 N N . SER A 1 458 ? -41.012 -7.934 5.334 1.00 93.44 458 SER A N 1
ATOM 3588 C CA . SER A 1 458 ? -42.382 -7.429 5.333 1.00 93.44 458 SER A CA 1
ATOM 3589 C C . SER A 1 458 ? -43.075 -7.744 6.644 1.00 93.44 458 SER A C 1
ATOM 3591 O O . SER A 1 458 ? -43.224 -8.902 7.015 1.00 93.44 458 SER A O 1
ATOM 3593 N N . ASN A 1 459 ? -43.503 -6.705 7.350 1.00 94.75 459 ASN A N 1
ATOM 3594 C CA . ASN A 1 459 ? -44.127 -6.818 8.657 1.00 94.75 459 ASN A CA 1
ATOM 3595 C C . ASN A 1 459 ? -45.539 -6.258 8.593 1.00 94.75 459 ASN A C 1
ATOM 3597 O O . ASN A 1 459 ? -45.728 -5.092 8.251 1.00 94.75 459 ASN A O 1
ATOM 3601 N N . THR A 1 460 ? -46.522 -7.067 8.975 1.00 95.44 460 THR A N 1
ATOM 3602 C CA . THR A 1 460 ? -47.896 -6.598 9.168 1.00 95.44 460 THR A CA 1
ATOM 3603 C C . THR A 1 460 ? -48.182 -6.508 10.660 1.00 95.44 460 THR A C 1
ATOM 3605 O O . THR A 1 460 ? -48.018 -7.489 11.377 1.00 95.44 460 THR A O 1
ATOM 3608 N N . MET A 1 461 ? -48.595 -5.342 11.142 1.00 95.44 461 MET A N 1
ATOM 3609 C CA . MET A 1 461 ? -48.959 -5.087 12.530 1.00 95.44 461 MET A CA 1
ATOM 3610 C C . MET A 1 461 ? -50.461 -4.832 12.645 1.00 95.44 461 MET A C 1
ATOM 3612 O O . MET A 1 461 ? -51.040 -4.077 11.865 1.00 95.44 461 MET A O 1
ATOM 3616 N N . LEU A 1 462 ? -51.064 -5.436 13.661 1.00 96.31 462 LEU A N 1
ATOM 3617 C CA . LEU A 1 462 ? -52.424 -5.188 14.119 1.00 96.31 462 LEU A CA 1
ATOM 3618 C C . LEU A 1 462 ? -52.353 -4.698 15.562 1.00 96.31 462 LEU A C 1
ATOM 3620 O O . LEU A 1 462 ? -51.747 -5.359 16.396 1.00 96.31 462 LEU A O 1
ATOM 3624 N N . GLY A 1 463 ? -52.959 -3.557 15.862 1.00 96.38 463 GLY A N 1
ATOM 3625 C CA . GLY A 1 463 ? -52.946 -2.940 17.182 1.00 96.38 463 GLY A CA 1
ATOM 3626 C C . GLY A 1 463 ? -54.339 -2.525 17.634 1.00 96.38 463 GLY A C 1
ATOM 3627 O O . GLY A 1 463 ? -55.166 -2.117 16.817 1.00 96.38 463 GLY A O 1
ATOM 3628 N N . PHE A 1 464 ? -54.580 -2.600 18.937 1.00 96.19 464 PHE A N 1
ATOM 3629 C CA . PHE A 1 464 ? -55.739 -2.042 19.619 1.00 96.19 464 PHE A CA 1
ATOM 3630 C C . PHE A 1 464 ? -55.268 -1.279 20.853 1.00 96.19 464 PHE A C 1
ATOM 3632 O O . PHE A 1 464 ? -54.489 -1.801 21.649 1.00 96.19 464 PHE A O 1
ATOM 3639 N N . ASP A 1 465 ? -55.762 -0.062 21.032 1.00 95.44 465 ASP A N 1
ATOM 3640 C CA . ASP A 1 465 ? -55.463 0.764 22.194 1.00 95.44 465 ASP A CA 1
ATOM 3641 C C . ASP A 1 465 ? -56.743 1.289 22.847 1.00 95.44 465 ASP A C 1
ATOM 3643 O O . ASP A 1 465 ? -57.775 1.471 22.204 1.00 95.44 465 ASP A O 1
ATOM 3647 N N . ALA A 1 466 ? -56.699 1.471 24.160 1.00 93.94 466 ALA A N 1
ATOM 3648 C CA . ALA A 1 466 ? -57.797 1.973 24.963 1.00 93.94 466 ALA A CA 1
ATOM 3649 C C . ALA A 1 466 ? -57.262 3.002 25.954 1.00 93.94 466 ALA A C 1
ATOM 3651 O O . ALA A 1 466 ? -56.361 2.716 26.741 1.00 93.94 466 ALA A O 1
ATOM 3652 N N . ASN A 1 467 ? -57.849 4.194 25.953 1.00 94.25 467 ASN A N 1
ATOM 3653 C CA . ASN A 1 467 ? -57.497 5.264 26.877 1.00 94.25 467 ASN A CA 1
ATOM 3654 C C . ASN A 1 467 ? -58.758 5.755 27.589 1.00 94.25 467 ASN A C 1
ATOM 3656 O O . ASN A 1 467 ? -59.687 6.282 26.971 1.00 94.25 467 ASN A O 1
ATOM 3660 N N . PHE A 1 468 ? -58.783 5.571 28.904 1.00 92.88 468 PHE A N 1
ATOM 3661 C CA . PHE A 1 468 ? -59.864 5.981 29.784 1.00 92.88 468 PHE A CA 1
ATOM 3662 C C . PHE A 1 468 ? -59.355 7.039 30.760 1.00 92.88 468 PHE A C 1
ATOM 3664 O O . PHE A 1 468 ? -58.463 6.773 31.558 1.00 92.88 468 PHE A O 1
ATOM 3671 N N . ASN A 1 469 ? -59.924 8.241 30.720 1.00 91.94 469 ASN A N 1
ATOM 3672 C CA . ASN A 1 469 ? -59.579 9.330 31.631 1.00 91.94 469 ASN A CA 1
ATOM 3673 C C . ASN A 1 469 ? -60.777 9.637 32.518 1.00 91.94 469 ASN A C 1
ATOM 3675 O O . ASN A 1 469 ? -61.853 9.939 32.008 1.00 91.94 469 ASN A O 1
ATOM 3679 N N . TRP A 1 470 ? -60.592 9.612 33.833 1.00 91.56 470 TRP A N 1
ATOM 3680 C CA . TRP A 1 470 ? -61.638 9.869 34.813 1.00 91.56 470 TRP A CA 1
ATOM 3681 C C . TRP A 1 470 ? -61.197 10.929 35.824 1.00 91.56 470 TRP A C 1
ATOM 3683 O O . TRP A 1 470 ? -60.197 10.783 36.518 1.00 91.56 470 TRP A O 1
ATOM 3693 N N . HIS A 1 471 ? -61.964 12.009 35.927 1.00 89.62 471 HIS A N 1
ATOM 3694 C CA . HIS A 1 471 ? -61.803 13.032 36.951 1.00 89.62 471 HIS A CA 1
ATOM 3695 C C . HIS A 1 471 ? -62.384 12.505 38.264 1.00 89.62 471 HIS A C 1
ATOM 3697 O O . HIS A 1 471 ? -63.600 12.500 38.479 1.00 89.62 471 HIS A O 1
ATOM 3703 N N . ALA A 1 472 ? -61.497 12.042 39.137 1.00 87.56 472 ALA A N 1
ATOM 3704 C CA . ALA A 1 472 ? -61.827 11.454 40.422 1.00 87.56 472 ALA A CA 1
ATOM 3705 C C . ALA A 1 472 ? -61.952 12.554 41.481 1.00 87.56 472 ALA A C 1
ATOM 3707 O O . ALA A 1 472 ? -61.067 12.743 42.311 1.00 87.56 472 ALA A O 1
ATOM 3708 N N . GLN A 1 473 ? -63.059 13.295 41.453 1.00 84.50 473 GLN A N 1
ATOM 3709 C CA . GLN A 1 473 ? -63.263 14.423 42.368 1.00 84.50 473 GLN A CA 1
ATOM 3710 C C . GLN A 1 473 ? -63.255 14.001 43.844 1.00 84.50 473 GLN A C 1
ATOM 3712 O O . GLN A 1 473 ? -62.719 14.716 44.680 1.00 84.50 473 GLN A O 1
ATOM 3717 N N . TRP A 1 474 ? -63.710 12.778 44.135 1.00 84.62 474 TRP A N 1
ATOM 3718 C CA . TRP A 1 474 ? -63.614 12.175 45.465 1.00 84.62 474 TRP A CA 1
ATOM 3719 C C . TRP A 1 474 ? -62.173 12.112 45.993 1.00 84.62 474 TRP A C 1
ATOM 3721 O O . TRP A 1 474 ? -61.964 12.213 47.196 1.00 84.62 474 TRP A O 1
ATOM 3731 N N . LEU A 1 475 ? -61.178 11.964 45.111 1.00 85.19 475 LEU A N 1
ATOM 3732 C CA . LEU A 1 475 ? -59.771 11.928 45.494 1.00 85.19 475 LEU A CA 1
ATOM 3733 C C . LEU A 1 475 ? -59.256 13.338 45.804 1.00 85.19 475 LEU A C 1
ATOM 3735 O O . LEU A 1 475 ? -58.521 13.515 46.769 1.00 85.19 475 LEU A O 1
ATOM 3739 N N . SER A 1 476 ? -59.691 14.346 45.042 1.00 85.12 476 SER A N 1
ATOM 3740 C CA . SER A 1 476 ? -59.405 15.758 45.342 1.00 85.12 476 SER A CA 1
ATOM 3741 C C . SER A 1 476 ? -60.013 16.171 46.681 1.00 85.12 476 SER A C 1
ATOM 3743 O O . SER A 1 476 ? -59.358 16.816 47.496 1.00 85.12 476 SER A O 1
ATOM 3745 N N . ASP A 1 477 ? -61.247 15.741 46.933 1.00 85.31 477 ASP A N 1
ATOM 3746 C CA . ASP A 1 477 ? -61.964 16.030 48.171 1.00 85.31 477 ASP A CA 1
ATOM 3747 C C . ASP A 1 477 ? -61.350 15.280 49.365 1.00 85.31 477 ASP A C 1
ATOM 3749 O O . ASP A 1 477 ? -61.183 15.862 50.435 1.00 85.31 477 ASP A O 1
ATOM 3753 N N . ALA A 1 478 ? -60.930 14.023 49.183 1.00 85.62 478 ALA A N 1
ATOM 3754 C CA . ALA A 1 478 ? -60.210 13.263 50.206 1.00 85.62 478 ALA A CA 1
ATOM 3755 C C . ALA A 1 478 ? -58.843 13.883 50.541 1.00 85.62 478 ALA A C 1
ATOM 3757 O O . ALA A 1 478 ? -58.458 13.924 51.708 1.00 85.62 478 ALA A O 1
ATOM 3758 N N . LEU A 1 479 ? -58.127 14.419 49.547 1.00 84.00 479 LEU A N 1
ATOM 3759 C CA . LEU A 1 479 ? -56.879 15.157 49.769 1.00 84.00 479 LEU A CA 1
ATOM 3760 C C . LEU A 1 479 ? -57.114 16.461 50.545 1.00 84.00 479 LEU A C 1
ATOM 3762 O O . LEU A 1 479 ? -56.295 16.816 51.388 1.00 84.00 479 LEU A O 1
ATOM 3766 N N . ASN A 1 480 ? -58.249 17.133 50.327 1.00 83.50 480 ASN A N 1
ATOM 3767 C CA . ASN A 1 480 ? -58.665 18.315 51.093 1.00 83.50 480 ASN A CA 1
ATOM 3768 C C . ASN A 1 480 ? -59.071 18.000 52.544 1.00 83.50 480 ASN A C 1
ATOM 3770 O O . ASN A 1 480 ? -59.231 18.920 53.346 1.00 83.50 480 ASN A O 1
ATOM 3774 N N . TRP A 1 481 ? -59.245 16.722 52.897 1.00 84.25 481 TRP A N 1
ATOM 3775 C CA . TRP A 1 481 ? -59.521 16.301 54.272 1.00 84.25 481 TRP A CA 1
ATOM 3776 C C . TRP A 1 481 ? -58.249 16.179 55.127 1.00 84.25 481 TRP A C 1
ATOM 3778 O O . TRP A 1 481 ? -58.332 16.125 56.355 1.00 84.25 481 TRP A O 1
ATOM 3788 N N . LEU A 1 482 ? -57.062 16.178 54.508 1.00 83.94 482 LEU A N 1
ATOM 3789 C CA . LEU A 1 482 ? -55.797 16.194 55.237 1.00 83.94 482 LEU A CA 1
ATOM 3790 C C . LEU A 1 482 ? -55.580 17.570 55.896 1.00 83.94 482 LEU A C 1
ATOM 3792 O O . LEU A 1 482 ? -55.645 18.599 55.217 1.00 83.94 482 LEU A O 1
ATOM 3796 N N . PRO A 1 483 ? -55.304 17.627 57.212 1.00 80.31 483 PRO A N 1
ATOM 3797 C CA . PRO A 1 483 ? -55.095 18.895 57.896 1.00 80.31 483 PRO A CA 1
ATOM 3798 C C . PRO A 1 483 ? -53.891 19.645 57.302 1.00 80.31 483 PRO A C 1
ATOM 3800 O O . PRO A 1 483 ? -52.844 19.056 57.046 1.00 80.31 483 PRO A O 1
ATOM 3803 N N . PHE A 1 484 ? -54.058 20.960 57.113 1.00 81.81 484 PHE A N 1
ATOM 3804 C CA . PHE A 1 484 ? -53.088 21.900 56.522 1.00 81.81 484 PHE A CA 1
ATOM 3805 C C . PHE A 1 484 ? -52.846 21.789 55.000 1.00 81.81 484 PHE A C 1
ATOM 3807 O O . PHE A 1 484 ? -51.942 22.452 54.492 1.00 81.81 484 PHE A O 1
ATOM 3814 N N . TYR A 1 485 ? -53.664 21.036 54.252 1.00 73.81 485 TYR A N 1
ATOM 3815 C CA . TYR A 1 485 ? -53.580 20.930 52.787 1.00 73.81 485 TYR A CA 1
ATOM 3816 C C . TYR A 1 485 ? -54.920 21.312 52.127 1.00 73.81 485 TYR A C 1
ATOM 3818 O O . TYR A 1 485 ? -55.971 20.822 52.524 1.00 73.81 485 TYR A O 1
ATOM 3826 N N . SER A 1 486 ? -54.913 22.210 51.132 1.00 78.88 486 SER A N 1
ATOM 3827 C CA . SER A 1 486 ? -56.114 22.560 50.355 1.00 78.88 486 SER A CA 1
ATOM 3828 C C . SER A 1 486 ? -55.757 22.829 48.899 1.00 78.88 486 SER A C 1
ATOM 3830 O O . SER A 1 486 ? -54.967 23.722 48.597 1.00 78.88 486 SER A O 1
ATOM 3832 N N . THR A 1 487 ? -56.350 22.061 47.991 1.00 77.88 487 THR A N 1
ATOM 3833 C CA . THR A 1 487 ? -56.161 22.187 46.550 1.00 77.88 487 THR A CA 1
ATOM 3834 C C . THR A 1 487 ? -57.505 22.236 45.826 1.00 77.88 487 THR A C 1
ATOM 3836 O O . THR A 1 487 ? -58.451 21.516 46.151 1.00 77.88 487 THR A O 1
ATOM 3839 N N . LYS A 1 488 ? -57.595 23.128 44.835 1.00 80.06 488 LYS A N 1
ATOM 3840 C CA . LYS A 1 488 ? -58.735 23.226 43.906 1.00 80.06 488 LYS A CA 1
ATOM 3841 C C . LYS A 1 488 ? -58.444 22.544 42.568 1.00 80.06 488 LYS A C 1
ATOM 3843 O O . LYS A 1 488 ? -59.326 22.490 41.711 1.00 80.06 488 LYS A O 1
ATOM 3848 N N . GLU A 1 489 ? -57.218 22.050 42.392 1.00 84.81 489 GLU A N 1
ATOM 3849 C CA . GLU A 1 489 ? -56.807 21.328 41.194 1.00 84.81 489 GLU A CA 1
ATOM 3850 C C . GLU A 1 489 ? -57.480 19.956 41.149 1.00 84.81 489 GLU A C 1
ATOM 3852 O O . GLU A 1 489 ? -57.564 19.247 42.154 1.00 84.81 489 GLU A O 1
ATOM 3857 N N . ARG A 1 490 ? -57.993 19.585 39.974 1.00 83.12 490 ARG A N 1
ATOM 3858 C CA . ARG A 1 490 ? -58.761 18.347 39.803 1.00 83.12 490 ARG A CA 1
ATOM 3859 C C . ARG A 1 490 ? -57.834 17.138 39.762 1.00 83.12 490 ARG A C 1
ATOM 3861 O O . ARG A 1 490 ? -56.905 17.086 38.961 1.00 83.12 490 ARG A O 1
ATOM 3868 N N . SER A 1 491 ? -58.155 16.113 40.543 1.00 88.81 491 SER A N 1
ATOM 3869 C CA . SER A 1 491 ? -57.501 14.807 40.457 1.00 88.81 491 SER A CA 1
ATOM 3870 C C . SER A 1 491 ? -58.020 14.045 39.241 1.00 88.81 491 SER A C 1
ATOM 3872 O O . SER A 1 491 ? -59.230 13.940 39.019 1.00 88.81 491 SER A O 1
ATOM 3874 N N . THR A 1 492 ? -57.102 13.490 38.455 1.00 87.12 492 THR A N 1
ATOM 3875 C CA . THR A 1 492 ? -57.409 12.674 37.277 1.00 87.12 492 THR A CA 1
ATOM 3876 C C . THR A 1 492 ? -56.763 11.304 37.416 1.00 87.12 492 THR A C 1
ATOM 3878 O O . THR A 1 492 ? -55.626 11.178 37.860 1.00 87.12 492 THR A O 1
ATOM 3881 N N . ILE A 1 493 ? -57.522 10.269 37.071 1.00 89.25 493 ILE A N 1
ATOM 3882 C CA . ILE A 1 493 ? -57.064 8.890 36.969 1.00 89.25 493 ILE A CA 1
ATOM 3883 C C . ILE A 1 493 ? -57.141 8.522 35.493 1.00 89.25 493 ILE A C 1
ATOM 3885 O O . ILE A 1 493 ? -58.209 8.596 34.885 1.00 89.25 493 ILE A O 1
ATOM 3889 N N . THR A 1 494 ? -56.011 8.124 34.925 1.00 90.00 494 THR A N 1
ATOM 3890 C CA . THR A 1 494 ? -55.916 7.702 33.530 1.00 90.00 494 THR A CA 1
ATOM 3891 C C . THR A 1 494 ? -55.531 6.232 33.480 1.00 90.00 494 THR A C 1
ATOM 3893 O O . THR A 1 494 ? -54.524 5.834 34.058 1.00 90.00 494 THR A O 1
ATOM 3896 N N . PHE A 1 495 ? -56.327 5.434 32.776 1.00 90.56 495 PHE A N 1
ATOM 3897 C CA . PHE A 1 495 ? -56.020 4.051 32.445 1.00 90.56 495 PHE A CA 1
ATOM 3898 C C . PHE A 1 495 ? -55.727 3.953 30.950 1.00 90.56 495 PHE A C 1
ATOM 3900 O O . PHE A 1 495 ? -56.529 4.398 30.128 1.00 90.56 495 PHE A O 1
ATOM 3907 N N . ARG A 1 496 ? -54.578 3.373 30.607 1.00 93.19 496 ARG A N 1
ATOM 3908 C CA . ARG A 1 496 ? -54.174 3.104 29.227 1.00 93.19 496 ARG A CA 1
ATOM 3909 C C . ARG A 1 496 ? -53.862 1.628 29.085 1.00 93.19 496 ARG A C 1
ATOM 3911 O O . ARG A 1 496 ? -53.171 1.067 29.932 1.00 93.19 496 ARG A O 1
ATOM 3918 N N . GLY A 1 497 ? -54.379 1.026 28.027 1.00 92.31 497 GLY A N 1
ATOM 3919 C CA . GLY A 1 497 ? -54.053 -0.333 27.628 1.00 92.31 497 GLY A CA 1
ATOM 3920 C C . GLY A 1 497 ? -53.773 -0.365 26.137 1.00 92.31 497 GLY A C 1
ATOM 3921 O O . GLY A 1 497 ? -54.502 0.250 25.365 1.00 92.31 497 GLY A O 1
ATOM 3922 N N . GLU A 1 498 ? -52.731 -1.082 25.746 1.00 94.38 498 GLU A N 1
ATOM 3923 C CA . GLU A 1 498 ? -52.348 -1.277 24.352 1.00 94.38 498 GLU A CA 1
ATOM 3924 C C . GLU A 1 498 ? -52.063 -2.763 24.140 1.00 94.38 498 GLU A C 1
ATOM 3926 O O . GLU A 1 498 ? -51.452 -3.423 24.982 1.00 94.38 498 GLU A O 1
ATOM 3931 N N . TRP A 1 499 ? -52.537 -3.301 23.024 1.00 95.12 499 TRP A N 1
ATOM 3932 C CA . TRP A 1 499 ? -52.235 -4.647 22.563 1.00 95.12 499 TRP A CA 1
ATOM 3933 C C . TRP A 1 499 ? -51.863 -4.569 21.092 1.00 95.12 499 TRP A C 1
ATOM 3935 O O . TRP A 1 499 ? -52.587 -3.967 20.302 1.00 95.12 499 TRP A O 1
ATOM 3945 N N . ALA A 1 500 ? -50.753 -5.190 20.714 1.00 94.94 500 ALA A N 1
ATOM 3946 C CA . ALA A 1 500 ? -50.333 -5.266 19.327 1.00 94.94 500 ALA A CA 1
ATOM 3947 C C . ALA A 1 500 ? -49.813 -6.665 19.002 1.00 94.94 500 ALA A C 1
ATOM 3949 O O . ALA A 1 500 ? -49.121 -7.292 19.802 1.00 94.94 500 ALA A O 1
ATOM 3950 N N . GLN A 1 501 ? -50.142 -7.136 17.804 1.00 95.50 501 GLN A N 1
ATOM 3951 C CA . GLN A 1 501 ? -49.631 -8.360 17.217 1.00 95.50 501 GLN A CA 1
ATOM 3952 C C . GLN A 1 501 ? -48.922 -8.026 15.908 1.00 95.50 501 GLN A C 1
ATOM 3954 O O . GLN A 1 501 ? -49.492 -7.396 15.016 1.00 95.50 501 GLN A O 1
ATOM 3959 N N . GLN A 1 502 ? -47.686 -8.499 15.779 1.00 95.00 502 GLN A N 1
ATOM 3960 C CA . GLN A 1 502 ? -46.910 -8.409 14.553 1.00 95.00 502 GLN A CA 1
ATOM 3961 C C . GLN A 1 502 ? -46.849 -9.781 13.880 1.00 95.00 502 GLN A C 1
ATOM 3963 O O . GLN A 1 502 ? -46.570 -10.793 14.519 1.00 95.00 502 GLN A O 1
ATOM 3968 N N . MET A 1 503 ? -47.103 -9.799 12.578 1.00 95.38 503 MET A N 1
ATOM 3969 C CA . MET A 1 503 ? -46.918 -10.932 11.681 1.00 95.38 503 MET A CA 1
ATOM 3970 C C . MET A 1 503 ? -45.698 -10.629 10.805 1.00 95.38 503 MET A C 1
ATOM 3972 O O . MET A 1 503 ? -45.828 -9.904 9.810 1.00 95.38 503 MET A O 1
ATOM 3976 N N . PRO A 1 504 ? -44.501 -11.092 11.202 1.00 93.00 504 PRO A N 1
ATOM 3977 C CA . PRO A 1 504 ? -43.285 -10.811 10.465 1.00 93.00 504 PRO A CA 1
ATOM 3978 C C . PRO A 1 504 ? -43.085 -11.798 9.313 1.00 93.00 504 PRO A C 1
ATOM 3980 O O . PRO A 1 504 ? -43.284 -13.002 9.458 1.00 93.00 504 PRO A O 1
ATOM 3983 N N . THR A 1 505 ? -42.617 -11.280 8.184 1.00 90.81 505 THR A N 1
ATOM 3984 C CA . THR A 1 505 ? -41.948 -12.025 7.114 1.00 90.81 505 THR A CA 1
ATOM 3985 C C . THR A 1 505 ? -40.490 -11.564 7.117 1.00 90.81 505 THR A C 1
ATOM 3987 O O . THR A 1 505 ? -40.189 -10.525 6.521 1.00 90.81 505 THR A O 1
ATOM 3990 N N . PRO A 1 506 ? -39.594 -12.277 7.829 1.00 85.00 506 PRO A N 1
ATOM 3991 C CA . PRO A 1 506 ? -38.217 -11.829 8.049 1.00 85.00 506 PRO A CA 1
ATOM 3992 C C . PRO A 1 506 ? -37.378 -11.758 6.774 1.00 85.00 506 PRO A C 1
ATOM 3994 O O . PRO A 1 506 ? -36.423 -11.000 6.727 1.00 85.00 506 PRO A O 1
ATOM 3997 N N . ASN A 1 507 ? -37.718 -12.536 5.745 1.00 86.75 507 ASN A N 1
ATOM 3998 C CA . ASN A 1 507 ? -37.042 -12.478 4.456 1.00 86.75 507 ASN A CA 1
ATOM 3999 C C . ASN A 1 507 ? -38.016 -12.869 3.337 1.00 86.75 507 ASN A C 1
ATOM 4001 O O . ASN A 1 507 ? -38.630 -13.936 3.376 1.00 86.75 507 ASN A O 1
ATOM 4005 N N . LYS A 1 508 ? -38.169 -11.987 2.347 1.00 87.06 508 LYS A N 1
ATOM 4006 C CA . LYS A 1 508 ? -39.000 -12.222 1.156 1.00 87.06 508 LYS A CA 1
ATOM 4007 C C . LYS A 1 508 ? -38.265 -12.905 0.001 1.00 87.06 508 LYS A C 1
ATOM 4009 O O . LYS A 1 508 ? -38.910 -13.266 -0.982 1.00 87.06 508 LYS A O 1
ATOM 4014 N N . ARG A 1 509 ? -36.938 -13.037 0.063 1.00 86.31 509 ARG A N 1
ATOM 4015 C CA . ARG A 1 509 ? -36.148 -13.741 -0.954 1.00 86.31 509 ARG A CA 1
ATOM 4016 C C . ARG A 1 509 ? -36.200 -15.238 -0.686 1.00 86.31 509 ARG A C 1
ATOM 4018 O O . ARG A 1 509 ? -35.783 -15.691 0.375 1.00 86.31 509 ARG A O 1
ATOM 4025 N N . ILE A 1 510 ? -36.727 -15.980 -1.655 1.00 84.44 510 ILE A N 1
ATOM 4026 C CA . ILE A 1 510 ? -36.796 -17.443 -1.637 1.00 84.44 510 ILE A CA 1
ATOM 4027 C C . ILE A 1 510 ? -35.618 -18.035 -2.409 1.00 84.44 510 ILE A C 1
ATOM 4029 O O . ILE A 1 510 ? -35.135 -17.421 -3.359 1.00 84.44 510 ILE A O 1
ATOM 4033 N N . SER A 1 511 ? -35.160 -19.214 -1.999 1.00 82.38 511 SER A N 1
ATOM 4034 C CA . SER A 1 511 ? -34.112 -19.948 -2.701 1.00 82.38 511 SER A CA 1
ATOM 4035 C C . SER A 1 511 ? -34.570 -20.344 -4.105 1.00 82.38 511 SER A C 1
ATOM 4037 O O . SER A 1 511 ? -35.676 -20.855 -4.285 1.00 82.38 511 SER A O 1
ATOM 4039 N N . GLU A 1 512 ? -33.694 -20.147 -5.090 1.00 77.06 512 GLU A N 1
ATOM 4040 C CA . GLU A 1 512 ? -33.880 -20.632 -6.463 1.00 77.06 512 GLU A CA 1
ATOM 4041 C C . GLU A 1 512 ? -33.505 -22.119 -6.611 1.00 77.06 512 GLU A C 1
ATOM 4043 O O . GLU A 1 512 ? -33.774 -22.733 -7.645 1.00 77.06 512 GLU A O 1
ATOM 4048 N N . ILE A 1 513 ? -32.889 -22.717 -5.584 1.00 79.31 513 ILE A N 1
ATOM 4049 C CA . ILE A 1 513 ? -32.449 -24.112 -5.594 1.00 79.31 513 ILE A CA 1
ATOM 4050 C C . ILE A 1 513 ? -33.662 -25.015 -5.309 1.00 79.31 513 ILE A C 1
ATOM 4052 O O . ILE A 1 513 ? -34.249 -24.931 -4.229 1.00 79.31 513 ILE A O 1
ATOM 4056 N N . PRO A 1 514 ? -34.030 -25.943 -6.217 1.00 80.38 514 PRO A N 1
ATOM 4057 C CA . PRO A 1 514 ? -35.237 -26.760 -6.059 1.00 80.38 514 PRO A CA 1
ATOM 4058 C C . PRO A 1 514 ? -35.286 -27.607 -4.777 1.00 80.38 514 PRO A C 1
ATOM 4060 O O . PRO A 1 514 ? -36.367 -27.887 -4.265 1.00 80.38 514 PRO A O 1
ATOM 4063 N N . VAL A 1 515 ? -34.124 -28.016 -4.254 1.00 84.88 515 VAL A N 1
ATOM 4064 C CA . VAL A 1 515 ? -34.001 -28.829 -3.027 1.00 84.88 515 VAL A CA 1
ATOM 4065 C C . VAL A 1 515 ? -34.414 -28.046 -1.775 1.00 84.88 515 VAL A C 1
ATOM 4067 O O . VAL A 1 515 ? -34.898 -28.640 -0.811 1.00 84.88 515 VAL A O 1
ATOM 4070 N N . ASP A 1 516 ? -34.313 -26.718 -1.815 1.00 80.81 516 ASP A N 1
ATOM 4071 C CA . ASP A 1 516 ? -34.595 -25.842 -0.677 1.00 80.81 516 ASP A CA 1
ATOM 4072 C C . ASP A 1 516 ? -36.096 -25.559 -0.510 1.00 80.81 516 ASP A C 1
ATOM 4074 O O . ASP A 1 516 ? -36.492 -24.831 0.394 1.00 80.81 516 ASP A O 1
ATOM 4078 N N . ASN A 1 517 ? -36.962 -26.140 -1.352 1.00 82.69 517 ASN A N 1
ATOM 4079 C CA . ASN A 1 517 ? -38.424 -26.078 -1.230 1.00 82.69 517 ASN A CA 1
ATOM 4080 C C . ASN A 1 517 ? -38.986 -24.649 -1.054 1.00 82.69 517 ASN A C 1
ATOM 4082 O O . ASN A 1 517 ? -39.894 -24.435 -0.249 1.00 82.69 517 ASN A O 1
ATOM 4086 N N . ASN A 1 518 ? -38.459 -23.668 -1.799 1.00 81.75 518 ASN A N 1
ATOM 4087 C CA . ASN A 1 518 ? -38.828 -22.245 -1.698 1.00 81.75 518 ASN A CA 1
ATOM 4088 C C . ASN A 1 518 ? -38.647 -21.643 -0.290 1.00 81.75 518 ASN A C 1
ATOM 4090 O O . ASN A 1 518 ? -39.349 -20.698 0.079 1.00 81.75 518 ASN A O 1
ATOM 4094 N N . GLN A 1 519 ? -37.731 -22.179 0.519 1.00 86.06 519 GLN A N 1
ATOM 4095 C CA . GLN A 1 519 ? -37.373 -21.562 1.792 1.00 86.06 519 GLN A CA 1
ATOM 4096 C C . GLN A 1 519 ? -36.692 -20.213 1.575 1.00 86.06 519 GLN A C 1
ATOM 4098 O O . GLN A 1 519 ? -36.089 -19.960 0.532 1.00 86.06 519 GLN A O 1
ATOM 4103 N N . ALA A 1 520 ? -36.803 -19.338 2.572 1.00 85.69 520 ALA A N 1
ATOM 4104 C CA . ALA A 1 520 ? -36.117 -18.061 2.535 1.00 85.69 520 ALA A CA 1
ATOM 4105 C C . ALA A 1 520 ? -34.596 -18.272 2.520 1.00 85.69 520 ALA A C 1
ATOM 4107 O O . ALA A 1 520 ? -34.075 -19.050 3.319 1.00 85.69 520 ALA A O 1
ATOM 4108 N N . ALA A 1 521 ? -33.898 -17.566 1.634 1.00 84.38 521 ALA A N 1
ATOM 4109 C CA . ALA A 1 521 ? -32.454 -17.671 1.472 1.00 84.38 521 ALA A CA 1
ATOM 4110 C C . ALA A 1 521 ? -31.795 -16.297 1.598 1.00 84.38 521 ALA A C 1
ATOM 4112 O O . ALA A 1 521 ? -32.298 -15.292 1.089 1.00 84.38 521 ALA A O 1
ATOM 4113 N N . ALA A 1 522 ? -30.660 -16.273 2.285 1.00 86.69 522 ALA A N 1
ATOM 4114 C CA . ALA A 1 522 ? -29.761 -15.135 2.363 1.00 86.69 522 ALA A CA 1
ATOM 4115 C C . ALA A 1 522 ? -28.340 -15.644 2.124 1.00 86.69 522 ALA A C 1
ATOM 4117 O O . ALA A 1 522 ? -27.981 -16.746 2.551 1.00 86.69 522 ALA A O 1
ATOM 4118 N N . TYR A 1 523 ? -27.542 -14.853 1.421 1.00 83.94 523 TYR A N 1
ATOM 4119 C CA . TYR A 1 523 ? -26.167 -15.208 1.110 1.00 83.94 523 TYR A CA 1
ATOM 4120 C C . TYR A 1 523 ? -25.276 -14.826 2.294 1.00 83.94 523 TYR A C 1
ATOM 4122 O O . TYR A 1 523 ? -25.253 -13.671 2.721 1.00 83.94 523 TYR A O 1
ATOM 4130 N N . ILE A 1 524 ? -24.538 -15.803 2.824 1.00 87.81 524 ILE A N 1
ATOM 4131 C CA . ILE A 1 524 ? -23.425 -15.531 3.746 1.00 87.81 524 ILE A CA 1
ATOM 4132 C C . ILE A 1 524 ? -22.261 -14.930 2.945 1.00 87.81 524 ILE A C 1
ATOM 4134 O O . ILE A 1 524 ? -21.705 -13.907 3.332 1.00 87.81 524 ILE A O 1
ATOM 4138 N N . ASP A 1 525 ? -21.942 -15.546 1.805 1.00 86.50 525 ASP A N 1
ATOM 4139 C CA . ASP A 1 525 ? -20.995 -15.073 0.793 1.00 86.50 525 ASP A CA 1
ATOM 4140 C C . ASP A 1 525 ? -21.460 -15.597 -0.579 1.00 86.50 525 ASP A C 1
ATOM 4142 O O . ASP A 1 525 ? -21.912 -16.739 -0.688 1.00 86.50 525 ASP A O 1
ATOM 4146 N N . ASP A 1 526 ? -21.397 -14.758 -1.611 1.00 82.69 526 ASP A N 1
ATOM 4147 C CA . ASP A 1 526 ? -21.731 -15.098 -3.001 1.00 82.69 526 ASP A CA 1
ATOM 4148 C C . ASP A 1 526 ? -20.487 -15.294 -3.883 1.00 82.69 526 ASP A C 1
ATOM 4150 O O . ASP A 1 526 ? -20.617 -15.611 -5.064 1.00 82.69 526 ASP A O 1
ATOM 4154 N N . PHE A 1 527 ? -19.288 -15.130 -3.311 1.00 86.69 527 PHE A N 1
ATOM 4155 C CA . PHE A 1 527 ? -17.981 -15.189 -3.969 1.00 86.69 527 PHE A CA 1
ATOM 4156 C C . PHE A 1 527 ? -17.768 -14.183 -5.115 1.00 86.69 527 PHE A C 1
ATOM 4158 O O . PHE A 1 527 ? -16.696 -14.175 -5.721 1.00 86.69 527 PHE A O 1
ATOM 4165 N N . GLU A 1 528 ? -18.704 -13.266 -5.375 1.00 82.31 528 GLU A N 1
ATOM 4166 C CA . GLU A 1 528 ? -18.549 -12.227 -6.407 1.00 82.31 528 GLU A CA 1
ATOM 4167 C C . GLU A 1 528 ? -17.445 -11.233 -6.023 1.00 82.31 528 GLU A C 1
ATOM 4169 O O . GLU A 1 528 ? -16.701 -10.738 -6.865 1.00 82.31 528 GLU A O 1
ATOM 4174 N N . GLY A 1 529 ? -17.295 -10.988 -4.718 1.00 83.06 529 GLY A N 1
ATOM 4175 C CA . GLY A 1 529 ? -16.207 -10.197 -4.146 1.00 83.06 529 GLY A CA 1
ATOM 4176 C C . GLY A 1 529 ? -14.975 -11.013 -3.757 1.00 83.06 529 GLY A C 1
ATOM 4177 O O . GLY A 1 529 ? -14.079 -10.458 -3.125 1.00 83.06 529 GLY A O 1
ATOM 4178 N N . ALA A 1 530 ? -14.909 -12.312 -4.078 1.00 85.12 530 ALA A N 1
ATOM 4179 C CA . ALA A 1 530 ? -13.832 -13.179 -3.597 1.00 85.12 530 ALA A CA 1
ATOM 4180 C C . ALA A 1 530 ? -12.476 -12.863 -4.235 1.00 85.12 530 ALA A C 1
ATOM 4182 O O . ALA A 1 530 ? -11.446 -13.193 -3.652 1.00 85.12 530 ALA A O 1
ATOM 4183 N N . GLN A 1 531 ? -12.449 -12.226 -5.405 1.00 87.38 531 GLN A N 1
ATOM 4184 C CA . GLN A 1 531 ? -11.210 -11.818 -6.052 1.00 87.38 531 GLN A CA 1
ATOM 4185 C C . GLN A 1 531 ? -10.659 -10.535 -5.419 1.00 87.38 531 GLN A C 1
ATOM 4187 O O . GLN A 1 531 ? -11.332 -9.508 -5.347 1.00 87.38 531 GLN A O 1
ATOM 4192 N N . ARG A 1 532 ? -9.385 -10.574 -5.025 1.00 87.94 532 ARG A N 1
ATOM 4193 C CA . ARG A 1 532 ? -8.582 -9.377 -4.752 1.00 87.94 532 ARG A CA 1
ATOM 4194 C C . ARG A 1 532 ? -7.629 -9.163 -5.908 1.00 87.94 532 ARG A C 1
ATOM 4196 O O . ARG A 1 532 ? -7.088 -10.131 -6.439 1.00 87.94 532 ARG A O 1
ATOM 4203 N N . PHE A 1 533 ? -7.408 -7.917 -6.303 1.00 89.94 533 PHE A N 1
ATOM 4204 C CA . PHE A 1 533 ? -6.405 -7.640 -7.316 1.00 89.94 533 PHE A CA 1
ATOM 4205 C C . PHE A 1 533 ? -5.732 -6.285 -7.145 1.00 89.94 533 PHE A C 1
ATOM 4207 O O . PHE A 1 533 ? -6.314 -5.331 -6.635 1.00 89.94 533 PHE A O 1
ATOM 4214 N N . ILE A 1 534 ? -4.496 -6.212 -7.627 1.00 91.44 534 ILE A N 1
ATOM 4215 C CA . ILE A 1 534 ? -3.703 -4.993 -7.738 1.00 91.44 534 ILE A CA 1
ATOM 4216 C C . ILE A 1 534 ? -3.362 -4.839 -9.220 1.00 91.44 534 ILE A C 1
ATOM 4218 O O . ILE A 1 534 ? -2.646 -5.664 -9.786 1.00 91.44 534 ILE A O 1
ATOM 4222 N N . SER A 1 535 ? -3.893 -3.805 -9.875 1.00 91.75 535 SER A N 1
ATOM 4223 C CA . SER A 1 535 ? -3.642 -3.588 -11.306 1.00 91.75 535 SER A CA 1
ATOM 4224 C C . SER A 1 535 ? -2.194 -3.172 -11.566 1.00 91.75 535 SER A C 1
ATOM 4226 O O . SER A 1 535 ? -1.654 -2.316 -10.857 1.00 91.75 535 SER A O 1
ATOM 4228 N N . MET A 1 536 ? -1.593 -3.721 -12.627 1.00 91.75 536 MET A N 1
ATOM 4229 C CA . MET A 1 536 ? -0.298 -3.282 -13.156 1.00 91.75 536 MET A CA 1
ATOM 4230 C C . MET A 1 536 ? -0.396 -2.035 -14.053 1.00 91.75 536 MET A C 1
ATOM 4232 O O . MET A 1 536 ? 0.628 -1.466 -14.410 1.00 91.75 536 MET A O 1
ATOM 4236 N N . GLY A 1 537 ? -1.609 -1.546 -14.337 1.00 91.38 537 GLY A N 1
ATOM 4237 C CA . GLY A 1 537 ? -1.855 -0.315 -15.094 1.00 91.38 537 GLY A CA 1
ATOM 4238 C C . GLY A 1 537 ? -1.551 -0.453 -16.588 1.00 91.38 537 GLY A C 1
ATOM 4239 O O . GLY A 1 537 ? -0.450 -0.820 -16.982 1.00 91.38 537 GLY A O 1
ATOM 4240 N N . LEU A 1 538 ? -2.531 -0.159 -17.440 1.00 93.06 538 LEU A N 1
ATOM 4241 C CA . LEU A 1 538 ? -2.396 -0.290 -18.900 1.00 93.06 538 LEU A CA 1
ATOM 4242 C C . LEU A 1 538 ? -1.900 0.985 -19.585 1.00 93.06 538 LEU A C 1
ATOM 4244 O O . LEU A 1 538 ? -1.581 0.952 -20.769 1.00 93.06 538 LEU A O 1
ATOM 4248 N N . THR A 1 539 ? -1.855 2.100 -18.859 1.00 90.81 539 THR A N 1
ATOM 4249 C CA . THR A 1 539 ? -1.413 3.385 -19.393 1.00 90.81 539 THR A CA 1
ATOM 4250 C C . THR A 1 539 ? 0.106 3.405 -19.508 1.00 90.81 539 THR A C 1
ATOM 4252 O O . THR A 1 539 ? 0.801 3.244 -18.503 1.00 90.81 539 THR A O 1
ATOM 4255 N N . GLY A 1 540 ? 0.622 3.648 -20.715 1.00 86.56 540 GLY A N 1
ATOM 4256 C CA . GLY A 1 540 ? 2.065 3.674 -20.966 1.00 86.56 540 GLY A CA 1
ATOM 4257 C C . GLY A 1 540 ? 2.847 4.688 -20.119 1.00 86.56 540 GLY A C 1
ATOM 4258 O O . GLY A 1 540 ? 3.977 4.404 -19.744 1.00 86.56 540 GLY A O 1
ATOM 4259 N N . THR A 1 541 ? 2.239 5.814 -19.737 1.00 86.25 541 THR A N 1
ATOM 4260 C CA . THR A 1 541 ? 2.881 6.859 -18.915 1.00 86.25 541 THR A CA 1
ATOM 4261 C C . THR A 1 541 ? 3.151 6.454 -17.463 1.00 86.25 541 THR A C 1
ATOM 4263 O O . THR A 1 541 ? 3.888 7.140 -16.765 1.00 86.25 541 THR A O 1
ATOM 4266 N N . LEU A 1 542 ? 2.569 5.349 -16.981 1.00 90.62 542 LEU A N 1
ATOM 4267 C CA . LEU A 1 542 ? 2.863 4.813 -15.644 1.00 90.62 542 LEU A CA 1
ATOM 4268 C C . LEU A 1 542 ? 4.195 4.061 -15.586 1.00 90.62 542 LEU A C 1
ATOM 4270 O O . LEU A 1 542 ? 4.621 3.664 -14.502 1.00 90.62 542 LEU A O 1
ATOM 4274 N N . TRP A 1 543 ? 4.801 3.808 -16.741 1.00 94.00 543 TRP A N 1
ATOM 4275 C CA . TRP A 1 543 ? 6.018 3.036 -16.885 1.00 94.00 543 TRP A CA 1
ATOM 4276 C C . TRP A 1 543 ? 7.136 3.930 -17.398 1.00 94.00 543 TRP A C 1
ATOM 4278 O O . TRP A 1 543 ? 6.909 4.794 -18.239 1.00 94.00 543 TRP A O 1
ATOM 4288 N N . THR A 1 544 ? 8.344 3.668 -16.920 1.00 94.44 544 THR A N 1
ATOM 4289 C CA . THR A 1 544 ? 9.584 4.268 -17.415 1.00 94.44 544 THR A CA 1
ATOM 4290 C C . THR A 1 544 ? 10.544 3.164 -17.851 1.00 94.44 544 THR A C 1
ATOM 4292 O O . THR A 1 544 ? 10.300 1.979 -17.595 1.00 94.44 544 THR A O 1
ATOM 4295 N N . HIS A 1 545 ? 11.652 3.523 -18.488 1.00 96.56 545 HIS A N 1
ATOM 4296 C CA . HIS A 1 545 ? 12.740 2.588 -18.737 1.00 96.56 545 HIS A CA 1
ATOM 4297 C C . HIS A 1 545 ? 13.301 2.018 -17.428 1.00 96.56 545 HIS A C 1
ATOM 4299 O O . HIS A 1 545 ? 13.260 2.650 -16.377 1.00 96.56 545 HIS A O 1
ATOM 4305 N N . SER A 1 546 ? 13.798 0.782 -17.474 1.00 96.62 546 SER A N 1
ATOM 4306 C CA . SER A 1 546 ? 14.290 0.098 -16.277 1.00 96.62 546 SER A CA 1
ATOM 4307 C C . SER A 1 546 ? 15.809 0.071 -16.156 1.00 96.62 546 SER A C 1
ATOM 4309 O O . SER A 1 546 ? 16.532 0.037 -17.161 1.00 96.62 546 SER A O 1
ATOM 4311 N N . SER A 1 547 ? 16.283 -0.085 -14.920 1.00 95.69 547 SER A N 1
ATOM 4312 C CA . SER A 1 547 ? 17.662 -0.484 -14.632 1.00 95.69 547 SER A CA 1
ATOM 4313 C C . SER A 1 547 ? 18.003 -1.863 -15.226 1.00 95.69 547 SER A C 1
ATOM 4315 O O . SER A 1 547 ? 17.095 -2.680 -15.472 1.00 95.69 547 SER A O 1
ATOM 4317 N N . PRO A 1 548 ? 19.296 -2.161 -15.467 1.00 96.25 548 PRO A N 1
ATOM 4318 C CA . PRO A 1 548 ? 19.731 -3.467 -15.953 1.00 96.25 548 PRO A CA 1
ATOM 4319 C C . PRO A 1 548 ? 19.341 -4.633 -15.027 1.00 96.25 548 PRO A C 1
ATOM 4321 O O . PRO A 1 548 ? 19.748 -4.649 -13.863 1.00 96.25 548 PRO A O 1
ATOM 4324 N N . PRO A 1 549 ? 18.631 -5.670 -15.519 1.00 96.25 549 PRO A N 1
ATOM 4325 C CA . PRO A 1 549 ? 18.274 -6.826 -14.704 1.00 96.25 549 PRO A CA 1
ATOM 4326 C C . PRO A 1 549 ? 19.516 -7.606 -14.276 1.00 96.25 549 PRO A C 1
ATOM 4328 O O . PRO A 1 549 ? 20.505 -7.691 -15.008 1.00 96.25 549 PRO A O 1
ATOM 4331 N N . VAL A 1 550 ? 19.483 -8.183 -13.075 1.00 94.50 550 VAL A N 1
ATOM 4332 C CA . VAL A 1 550 ? 20.578 -9.000 -12.525 1.00 94.50 550 VAL A CA 1
ATOM 4333 C C . VAL A 1 550 ? 20.505 -10.384 -13.152 1.00 94.50 550 VAL A C 1
ATOM 4335 O O . VAL A 1 550 ? 19.812 -11.284 -12.676 1.00 94.50 550 VAL A O 1
ATOM 4338 N N . ASP A 1 551 ? 21.213 -10.533 -14.267 1.00 94.38 551 ASP A N 1
ATOM 4339 C CA . ASP A 1 551 ? 21.337 -11.780 -15.008 1.00 94.38 551 ASP A CA 1
ATOM 4340 C C . ASP A 1 551 ? 22.769 -11.944 -15.530 1.00 94.38 551 ASP A C 1
ATOM 4342 O O . ASP A 1 551 ? 23.190 -11.258 -16.462 1.00 94.38 551 ASP A O 1
ATOM 4346 N N . SER A 1 552 ? 23.504 -12.898 -14.954 1.00 91.88 552 SER A N 1
ATOM 4347 C CA . SER A 1 552 ? 24.898 -13.185 -15.313 1.00 91.88 552 SER A CA 1
ATOM 4348 C C . SER A 1 552 ? 25.075 -13.702 -16.740 1.00 91.88 552 SER A C 1
ATOM 4350 O O . SER A 1 552 ? 26.182 -13.661 -17.273 1.00 91.88 552 SER A O 1
ATOM 4352 N N . SER A 1 553 ? 24.004 -14.179 -17.381 1.00 93.25 553 SER A N 1
ATOM 4353 C CA . SER A 1 553 ? 24.053 -14.560 -18.793 1.00 93.25 553 SER A CA 1
ATOM 4354 C C . SER A 1 553 ? 23.950 -13.363 -19.744 1.00 93.25 553 SER A C 1
ATOM 4356 O O . SER A 1 553 ? 24.228 -13.528 -20.927 1.00 93.25 553 SER A O 1
ATOM 4358 N N . ILE A 1 554 ? 23.598 -12.166 -19.249 1.00 94.81 554 ILE A N 1
ATOM 4359 C CA . ILE A 1 554 ? 23.772 -10.906 -19.986 1.00 94.81 554 ILE A CA 1
ATOM 4360 C C . ILE A 1 554 ? 25.202 -10.417 -19.795 1.00 94.81 554 ILE A C 1
ATOM 4362 O O . ILE A 1 554 ? 25.913 -10.286 -20.777 1.00 94.81 554 ILE A O 1
ATOM 4366 N N . ASP A 1 555 ? 25.636 -10.150 -18.566 1.00 94.88 555 ASP A N 1
ATOM 4367 C CA . ASP A 1 555 ? 27.026 -9.863 -18.180 1.00 94.88 555 ASP A CA 1
ATOM 4368 C C . ASP A 1 555 ? 27.128 -9.963 -16.643 1.00 94.88 555 ASP A C 1
ATOM 4370 O O . ASP A 1 555 ? 26.109 -9.904 -15.949 1.00 94.88 555 ASP A O 1
ATOM 4374 N N . ALA A 1 556 ? 28.331 -10.146 -16.097 1.00 91.69 556 ALA A N 1
ATOM 4375 C CA . ALA A 1 556 ? 28.534 -10.259 -14.652 1.00 91.69 556 ALA A CA 1
ATOM 4376 C C . ALA A 1 556 ? 28.507 -8.891 -13.948 1.00 91.69 556 ALA A C 1
ATOM 4378 O O . ALA A 1 556 ? 28.055 -8.797 -12.807 1.00 91.69 556 ALA A O 1
ATOM 4379 N N . GLU A 1 557 ? 28.973 -7.839 -14.623 1.00 90.12 557 GLU A N 1
ATOM 4380 C CA . GLU A 1 557 ? 29.067 -6.481 -14.069 1.00 90.12 557 GLU A CA 1
ATOM 4381 C C . GLU A 1 557 ? 27.778 -5.684 -14.333 1.00 90.12 557 GLU A C 1
ATOM 4383 O O . GLU A 1 557 ? 27.048 -5.956 -15.289 1.00 90.12 557 GLU A O 1
ATOM 4388 N N . HIS A 1 558 ? 27.439 -4.723 -13.470 1.00 87.38 558 HIS A N 1
ATOM 4389 C CA . HIS A 1 558 ? 26.192 -3.952 -13.584 1.00 87.38 558 HIS A CA 1
ATOM 4390 C C . HIS A 1 558 ? 26.202 -3.005 -14.781 1.00 87.38 558 HIS A C 1
ATOM 4392 O O . HIS A 1 558 ? 25.284 -3.004 -15.601 1.00 87.38 558 HIS A O 1
ATOM 4398 N N . GLU A 1 559 ? 27.308 -2.302 -14.932 1.00 90.81 559 GLU A N 1
ATOM 4399 C CA . GLU A 1 559 ? 27.571 -1.277 -15.927 1.00 90.81 559 GLU A CA 1
ATOM 4400 C C . GLU A 1 559 ? 27.644 -1.902 -17.327 1.00 90.81 559 GLU A C 1
ATOM 4402 O O . GLU A 1 559 ? 27.057 -1.413 -18.292 1.00 90.81 559 GLU A O 1
ATOM 4407 N N . ARG A 1 560 ? 28.287 -3.073 -17.435 1.00 94.44 560 ARG A N 1
ATOM 4408 C CA . ARG A 1 560 ? 28.445 -3.795 -18.707 1.00 94.44 560 ARG A CA 1
ATOM 4409 C C . ARG A 1 560 ? 27.142 -4.355 -19.258 1.00 94.44 560 ARG A C 1
ATOM 4411 O O . ARG A 1 560 ? 27.044 -4.562 -20.468 1.00 94.44 560 ARG A O 1
ATOM 4418 N N . ARG A 1 561 ? 26.127 -4.586 -18.418 1.00 95.56 561 ARG A N 1
ATOM 4419 C CA . ARG A 1 561 ? 24.809 -5.037 -18.890 1.00 95.56 561 ARG A CA 1
ATOM 4420 C C . ARG A 1 561 ? 24.145 -3.986 -19.784 1.00 95.56 561 ARG A C 1
ATOM 4422 O O . ARG A 1 561 ? 23.464 -4.374 -20.731 1.00 95.56 561 ARG A O 1
ATOM 4429 N N . ALA A 1 562 ? 24.389 -2.689 -19.574 1.00 95.06 562 ALA A N 1
ATOM 4430 C CA . ALA A 1 562 ? 23.840 -1.633 -20.435 1.00 95.06 562 ALA A CA 1
ATOM 4431 C C . ALA A 1 562 ? 24.352 -1.693 -21.888 1.00 95.06 562 ALA A C 1
ATOM 4433 O O . ALA A 1 562 ? 23.616 -1.328 -22.801 1.00 95.06 562 ALA A O 1
ATOM 4434 N N . LEU A 1 563 ? 25.539 -2.267 -22.136 1.00 96.50 563 LEU A N 1
ATOM 4435 C CA . LEU A 1 563 ? 26.102 -2.438 -23.489 1.00 96.50 563 LEU A CA 1
ATOM 4436 C C . LEU A 1 563 ? 25.264 -3.360 -24.398 1.00 96.50 563 LEU A C 1
ATOM 4438 O O . LEU A 1 563 ? 25.421 -3.359 -25.623 1.00 96.50 563 LEU A O 1
ATOM 4442 N N . TYR A 1 564 ? 24.374 -4.157 -23.801 1.00 97.62 564 TYR A N 1
ATOM 4443 C CA . TYR A 1 564 ? 23.471 -5.083 -24.487 1.00 97.62 564 TYR A CA 1
ATOM 4444 C C . TYR A 1 564 ? 22.023 -4.567 -24.544 1.00 97.62 564 TYR A C 1
ATOM 4446 O O . TYR A 1 564 ? 21.128 -5.318 -24.935 1.00 97.62 564 TYR A O 1
ATOM 4454 N N . ARG A 1 565 ? 21.761 -3.309 -24.162 1.00 97.94 565 ARG A N 1
ATOM 4455 C CA . ARG A 1 565 ? 20.406 -2.748 -24.186 1.00 97.94 565 ARG A CA 1
ATOM 4456 C C . ARG A 1 565 ? 19.941 -2.497 -25.631 1.00 97.94 565 ARG A C 1
ATOM 4458 O O . ARG A 1 565 ? 20.568 -1.731 -26.365 1.00 97.94 565 ARG A O 1
ATOM 4465 N N . GLY A 1 566 ? 18.858 -3.156 -26.041 1.00 97.38 566 GLY A N 1
ATOM 4466 C CA . GLY A 1 566 ? 18.169 -2.943 -27.322 1.00 97.38 566 GLY A CA 1
ATOM 4467 C C . GLY A 1 566 ? 17.000 -1.961 -27.206 1.00 97.38 566 GLY A C 1
ATOM 4468 O O . GLY A 1 566 ? 16.685 -1.488 -26.110 1.00 97.38 566 GLY A O 1
ATOM 4469 N N . LYS A 1 567 ? 16.339 -1.653 -28.324 1.00 97.25 567 LYS A N 1
ATOM 4470 C CA . LYS A 1 567 ? 15.201 -0.728 -28.336 1.00 97.25 567 LYS A CA 1
ATOM 4471 C C . LYS A 1 567 ? 13.955 -1.399 -27.756 1.00 97.25 567 LYS A C 1
ATOM 4473 O O . LYS A 1 567 ? 13.552 -2.485 -28.168 1.00 97.25 567 LYS A O 1
ATOM 4478 N N . LEU A 1 568 ? 13.321 -0.718 -26.809 1.00 97.88 568 LEU A N 1
ATOM 4479 C CA . LEU A 1 568 ? 12.004 -1.049 -26.276 1.00 97.88 568 LEU A CA 1
ATOM 4480 C C . LEU A 1 568 ? 11.136 0.195 -26.367 1.00 97.88 568 LEU A C 1
ATOM 4482 O O . LEU A 1 568 ? 11.605 1.284 -26.047 1.00 97.88 568 LEU A O 1
ATOM 4486 N N . TYR A 1 569 ? 9.890 0.019 -26.780 1.00 97.19 569 TYR A N 1
ATOM 4487 C CA . TYR A 1 569 ? 8.882 1.070 -26.745 1.00 97.19 569 TYR A CA 1
ATOM 4488 C C . TYR A 1 569 ? 7.515 0.463 -26.441 1.00 97.19 569 TYR A C 1
ATOM 4490 O O . TYR A 1 569 ? 7.223 -0.688 -26.798 1.00 97.19 569 TYR A O 1
ATOM 4498 N N . TRP A 1 570 ? 6.687 1.232 -25.744 1.00 97.19 570 TRP A N 1
ATOM 4499 C CA . TRP A 1 570 ? 5.359 0.830 -25.310 1.00 97.19 570 TRP A CA 1
ATOM 4500 C C . TRP A 1 570 ? 4.370 1.985 -25.415 1.00 97.19 570 TRP A C 1
ATOM 4502 O O . TRP A 1 570 ? 4.678 3.134 -25.102 1.00 97.19 570 TRP A O 1
ATOM 4512 N N . TYR A 1 571 ? 3.157 1.677 -25.859 1.00 95.38 571 TYR A N 1
ATOM 4513 C CA . TYR A 1 571 ? 2.156 2.694 -26.156 1.00 95.38 571 TYR A CA 1
ATOM 4514 C C . TYR A 1 571 ? 0.742 2.119 -26.164 1.00 95.38 571 TYR A C 1
ATOM 4516 O O . TYR A 1 571 ? 0.519 0.913 -26.292 1.00 95.38 571 TYR A O 1
ATOM 4524 N N . ASN A 1 572 ? -0.229 3.020 -26.068 1.00 94.44 572 ASN A N 1
ATOM 4525 C CA . ASN A 1 572 ? -1.628 2.746 -26.350 1.00 94.44 572 ASN A CA 1
ATOM 4526 C C . ASN A 1 572 ? -2.028 3.583 -27.565 1.00 94.44 572 ASN A C 1
ATOM 4528 O O . ASN A 1 572 ? -1.645 4.747 -27.670 1.00 94.44 572 ASN A O 1
ATOM 4532 N N . PHE A 1 573 ? -2.846 3.034 -28.461 1.00 92.88 573 PHE A N 1
ATOM 4533 C CA . PHE A 1 573 ? -3.492 3.880 -29.464 1.00 92.88 573 PHE A CA 1
ATOM 4534 C C . PHE A 1 573 ? -4.509 4.801 -28.781 1.00 92.88 573 PHE A C 1
ATOM 4536 O O . PHE A 1 573 ? -5.240 4.358 -27.888 1.00 92.88 573 PHE A O 1
ATOM 4543 N N . PHE A 1 574 ? -4.606 6.054 -29.233 1.00 90.69 574 PHE A N 1
ATOM 4544 C CA . PHE A 1 574 ? -5.528 7.033 -28.639 1.00 90.69 574 PHE A CA 1
ATOM 4545 C C . PHE A 1 574 ? -6.997 6.652 -28.838 1.00 90.69 574 PHE A C 1
ATOM 4547 O O . PHE A 1 574 ? -7.841 6.929 -27.989 1.00 90.69 574 PHE A O 1
ATOM 4554 N N . LEU A 1 575 ? -7.309 5.974 -29.945 1.00 91.75 575 LEU A N 1
ATOM 4555 C CA . LEU A 1 575 ? -8.629 5.398 -30.177 1.00 91.75 575 LEU A CA 1
ATOM 4556 C C . LEU A 1 575 ? -8.639 3.903 -29.822 1.00 91.75 575 LEU A C 1
ATOM 4558 O O . LEU A 1 575 ? -7.780 3.162 -30.306 1.00 91.75 575 LEU A O 1
ATOM 4562 N N . PRO A 1 576 ? -9.635 3.424 -29.054 1.00 92.88 576 PRO A N 1
ATOM 4563 C CA . PRO A 1 576 ? -9.835 2.000 -28.805 1.00 92.88 576 PRO A CA 1
ATOM 4564 C C . PRO A 1 576 ? -10.087 1.219 -30.101 1.00 92.88 576 PRO A C 1
ATOM 4566 O O . PRO A 1 576 ? -11.093 1.423 -30.787 1.00 92.88 576 PRO A O 1
ATOM 4569 N N . ARG A 1 577 ? -9.185 0.290 -30.436 1.00 91.19 577 ARG A N 1
ATOM 4570 C CA . ARG A 1 577 ? -9.243 -0.490 -31.687 1.00 91.19 577 ARG A CA 1
ATOM 4571 C C . ARG A 1 577 ? -9.742 -1.919 -31.491 1.00 91.19 577 ARG A C 1
ATOM 4573 O O . ARG A 1 577 ? -10.352 -2.456 -32.413 1.00 91.19 577 ARG A O 1
ATOM 4580 N N . VAL A 1 578 ? -9.560 -2.524 -30.319 1.00 94.12 578 VAL A N 1
ATOM 4581 C CA . VAL A 1 578 ? -9.842 -3.954 -30.100 1.00 94.12 578 VAL A CA 1
ATOM 4582 C C . VAL A 1 578 ? -11.255 -4.147 -29.542 1.00 94.12 578 VAL A C 1
ATOM 4584 O O . VAL A 1 578 ? -11.565 -3.541 -28.518 1.00 94.12 578 VAL A O 1
ATOM 4587 N N . PRO A 1 579 ? -12.135 -4.954 -30.165 1.00 94.44 579 PRO A N 1
ATOM 4588 C CA . PRO A 1 579 ? -13.452 -5.262 -29.604 1.00 94.44 579 PRO A CA 1
ATOM 4589 C C . PRO A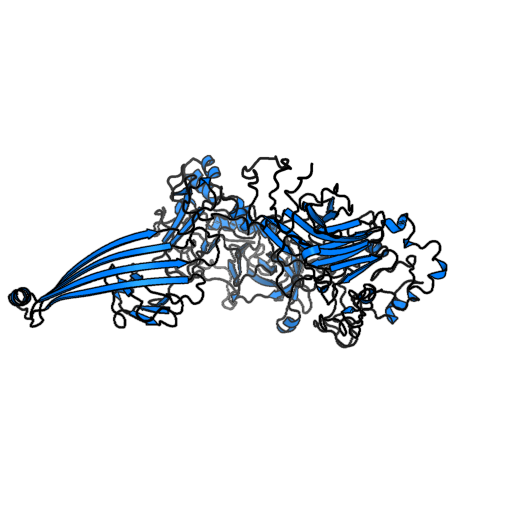 1 579 ? -13.352 -5.968 -28.246 1.00 94.44 579 PRO A C 1
ATOM 4591 O O . PRO A 1 579 ? -12.622 -6.942 -28.107 1.00 94.44 579 PRO A O 1
ATOM 4594 N N . ILE A 1 580 ? -14.136 -5.540 -27.254 1.00 93.06 580 ILE A N 1
ATOM 4595 C CA . ILE A 1 580 ? -14.159 -6.180 -25.924 1.00 93.06 580 ILE A CA 1
ATOM 4596 C C . ILE A 1 580 ? -14.593 -7.643 -26.034 1.00 93.06 580 ILE A C 1
ATOM 4598 O O . ILE A 1 580 ? -14.007 -8.491 -25.378 1.00 93.06 580 ILE A O 1
ATOM 4602 N N . ALA A 1 581 ? -15.555 -7.950 -26.909 1.00 91.56 581 ALA A N 1
ATOM 4603 C CA . ALA A 1 581 ? -16.016 -9.317 -27.151 1.00 91.56 581 ALA A CA 1
ATOM 4604 C C . ALA A 1 581 ? -14.928 -10.241 -27.735 1.00 91.56 581 ALA A C 1
ATOM 4606 O O . ALA A 1 581 ? -15.048 -11.458 -27.638 1.00 91.56 581 ALA A O 1
ATOM 4607 N N . GLU A 1 582 ? -13.867 -9.680 -28.334 1.00 93.25 582 GLU A N 1
ATOM 4608 C CA . GLU A 1 582 ? -12.710 -10.465 -28.771 1.00 93.25 582 GLU A CA 1
ATOM 4609 C C . GLU A 1 582 ? -11.907 -10.960 -27.565 1.00 93.25 582 GLU A C 1
ATOM 4611 O O . GLU A 1 582 ? -11.505 -12.118 -27.545 1.00 93.25 582 GLU A O 1
ATOM 4616 N N . VAL A 1 583 ? -11.722 -10.100 -26.559 1.00 92.88 583 VAL A N 1
ATOM 4617 C CA . VAL A 1 583 ? -10.925 -10.371 -25.353 1.00 92.88 583 VAL A CA 1
ATOM 4618 C C . VAL A 1 583 ? -11.731 -11.138 -24.297 1.00 92.88 583 VAL A C 1
ATOM 4620 O O . VAL A 1 583 ? -11.228 -12.096 -23.720 1.00 92.88 583 VAL A O 1
ATOM 4623 N N . TYR A 1 584 ? -12.990 -10.744 -24.079 1.00 92.62 584 TYR A N 1
ATOM 4624 C CA . TYR A 1 584 ? -13.910 -11.293 -23.077 1.00 92.62 584 TYR A CA 1
ATOM 4625 C C . TYR A 1 584 ? -15.253 -11.675 -23.730 1.00 92.62 584 TYR A C 1
ATOM 4627 O O . TYR A 1 584 ? -16.207 -10.892 -23.691 1.00 92.62 584 TYR A O 1
ATOM 4635 N N . PRO A 1 585 ? -15.373 -12.871 -24.337 1.00 88.19 585 PRO A N 1
ATOM 4636 C CA . PRO A 1 585 ? -16.556 -13.255 -25.117 1.00 88.19 585 PRO A CA 1
ATOM 4637 C C . PRO A 1 585 ? -17.867 -13.307 -24.317 1.00 88.19 585 PRO A C 1
ATOM 4639 O O . PRO A 1 585 ? -18.940 -13.083 -24.872 1.00 88.19 585 PRO A O 1
ATOM 4642 N N . ASN A 1 586 ? -17.786 -13.595 -23.015 1.00 87.31 586 ASN A N 1
ATOM 4643 C CA . ASN A 1 586 ? -18.949 -13.735 -22.132 1.00 87.31 586 ASN A CA 1
ATOM 4644 C C . ASN A 1 586 ? -19.346 -12.428 -21.426 1.00 87.31 586 ASN A C 1
ATOM 4646 O O . ASN A 1 586 ? -20.360 -12.403 -20.725 1.00 87.31 586 ASN A O 1
ATOM 4650 N N . ARG A 1 587 ? -18.564 -11.354 -21.586 1.00 86.31 587 ARG A N 1
ATOM 4651 C CA . ARG A 1 587 ? -18.800 -10.075 -20.913 1.00 86.31 587 ARG A CA 1
ATOM 4652 C C . ARG A 1 587 ? -19.813 -9.243 -21.689 1.00 86.31 587 ARG A C 1
ATOM 4654 O O . ARG A 1 587 ? -19.628 -8.953 -22.871 1.00 86.31 587 ARG A O 1
ATOM 4661 N N . GLN A 1 588 ? -20.876 -8.812 -21.015 1.00 83.81 588 GLN A N 1
ATOM 4662 C CA . GLN A 1 588 ? -21.845 -7.901 -21.620 1.00 83.81 588 GLN A CA 1
ATOM 4663 C C . GLN A 1 588 ? -21.238 -6.500 -21.762 1.00 83.81 588 GLN A C 1
ATOM 4665 O O . GLN A 1 588 ? -20.715 -5.930 -20.807 1.00 83.81 588 GLN A O 1
ATOM 4670 N N . THR A 1 589 ? -21.315 -5.929 -22.964 1.00 85.25 589 THR A N 1
ATOM 4671 C CA . THR A 1 589 ? -20.841 -4.567 -23.244 1.00 85.25 589 THR A CA 1
ATOM 4672 C C . THR A 1 589 ? -21.996 -3.577 -23.240 1.00 85.25 589 THR A C 1
ATOM 4674 O O . THR A 1 589 ? -23.055 -3.856 -23.806 1.00 85.25 589 THR A O 1
ATOM 4677 N N . VAL A 1 590 ? -21.771 -2.387 -22.688 1.00 84.88 590 VAL A N 1
ATOM 4678 C CA . VAL A 1 590 ? -22.729 -1.277 -22.758 1.00 84.88 590 VAL A CA 1
ATOM 4679 C C . VAL A 1 590 ? -22.635 -0.598 -24.129 1.00 84.88 590 VAL A C 1
ATOM 4681 O O . VAL A 1 590 ? -21.558 -0.495 -24.725 1.00 84.88 590 VAL A O 1
ATOM 4684 N N . GLN A 1 591 ? -23.765 -0.118 -24.652 1.00 81.25 591 GLN A N 1
ATOM 4685 C CA . GLN A 1 591 ? -23.796 0.623 -25.913 1.00 81.25 591 GLN A CA 1
ATOM 4686 C C . GLN A 1 591 ? -22.878 1.858 -25.837 1.00 81.25 591 GLN A C 1
ATOM 4688 O O . GLN A 1 591 ? -22.990 2.665 -24.920 1.00 81.25 591 GLN A O 1
ATOM 4693 N N . GLY A 1 592 ? -21.962 1.998 -26.802 1.00 80.31 592 GLY A N 1
ATOM 4694 C CA . GLY A 1 592 ? -20.964 3.078 -26.840 1.00 80.31 592 GLY A CA 1
ATOM 4695 C C . GLY A 1 592 ? -19.599 2.728 -26.227 1.00 80.31 592 GLY A C 1
ATOM 4696 O O . GLY A 1 592 ? -18.637 3.445 -26.479 1.00 80.31 592 GLY A O 1
ATOM 4697 N N . GLN A 1 593 ? -19.476 1.608 -25.506 1.00 85.25 593 GLN A N 1
ATOM 4698 C CA . GLN A 1 593 ? -18.214 1.117 -24.932 1.00 85.25 593 GLN A CA 1
ATOM 4699 C C . GLN A 1 593 ? -17.970 -0.342 -25.336 1.00 85.25 593 GLN A C 1
ATOM 4701 O O . GLN A 1 593 ? -18.014 -1.255 -24.518 1.00 85.25 593 GLN A O 1
ATOM 4706 N N . THR A 1 594 ? -17.749 -0.577 -26.631 1.00 91.31 594 THR A N 1
ATOM 4707 C CA . THR A 1 594 ? -17.570 -1.932 -27.192 1.00 91.31 594 THR A CA 1
ATOM 4708 C C . THR A 1 594 ? -16.123 -2.264 -27.550 1.00 91.31 594 THR A C 1
ATOM 4710 O O . THR A 1 594 ? -15.845 -3.381 -27.989 1.00 91.31 594 THR A O 1
ATOM 4713 N N . ARG A 1 595 ? -15.194 -1.316 -27.383 1.00 93.44 595 ARG A N 1
ATOM 4714 C CA . ARG A 1 595 ? -13.774 -1.467 -27.720 1.00 93.44 595 ARG A CA 1
ATOM 4715 C C . ARG A 1 595 ? -12.883 -1.025 -26.563 1.00 93.44 595 ARG A C 1
ATOM 4717 O O . ARG A 1 595 ? -13.254 -0.129 -25.812 1.00 93.44 595 ARG A O 1
ATOM 4724 N N . LEU A 1 596 ? -11.702 -1.627 -26.470 1.00 92.94 596 LEU A N 1
ATOM 4725 C CA . LEU A 1 596 ? -10.625 -1.267 -25.548 1.00 92.94 596 LEU A CA 1
ATOM 4726 C C . LEU A 1 596 ? -9.335 -0.926 -26.315 1.00 92.94 596 LEU A C 1
ATOM 4728 O O . LEU A 1 596 ? -9.188 -1.265 -27.496 1.00 92.94 596 LEU A O 1
ATOM 4732 N N . SER A 1 597 ? -8.418 -0.222 -25.650 1.00 94.25 597 SER A N 1
ATOM 4733 C CA . SER A 1 597 ? -7.074 0.074 -26.161 1.00 94.25 597 SER A CA 1
ATOM 4734 C C . SER A 1 597 ? -6.051 -0.704 -25.329 1.00 94.25 597 SER A C 1
ATOM 4736 O O . SER A 1 597 ? -5.860 -0.364 -24.160 1.00 94.25 597 SER A O 1
ATOM 4738 N N . PRO A 1 598 ? -5.450 -1.782 -25.864 1.00 95.88 598 PRO A N 1
ATOM 4739 C CA . PRO A 1 598 ? -4.439 -2.537 -25.135 1.00 95.88 598 PRO A CA 1
ATOM 4740 C C . PRO A 1 598 ? -3.125 -1.750 -25.045 1.00 95.88 598 PRO A C 1
ATOM 4742 O O . PRO A 1 598 ? -2.869 -0.850 -25.849 1.00 95.88 598 PRO A O 1
ATOM 4745 N N . LEU A 1 599 ? -2.280 -2.106 -24.079 1.00 97.38 599 LEU A N 1
ATOM 4746 C CA . LEU A 1 599 ? -0.884 -1.677 -24.040 1.00 97.38 599 LEU A CA 1
ATOM 4747 C C . LEU A 1 599 ? -0.084 -2.545 -25.003 1.00 97.38 599 LEU A C 1
ATOM 4749 O O . LEU A 1 599 ? 0.017 -3.757 -24.813 1.00 97.38 599 LEU A O 1
ATOM 4753 N N . VAL A 1 600 ? 0.468 -1.933 -26.042 1.00 97.44 600 VAL A N 1
ATOM 4754 C CA . VAL A 1 600 ? 1.365 -2.607 -26.978 1.00 97.44 600 VAL A CA 1
ATOM 4755 C C . VAL A 1 600 ? 2.789 -2.408 -26.491 1.00 97.44 600 VAL A C 1
ATOM 4757 O O . VAL A 1 600 ? 3.184 -1.282 -26.205 1.00 97.44 600 VAL A O 1
ATOM 4760 N N . ILE A 1 601 ? 3.559 -3.489 -26.411 1.00 98.00 601 ILE A N 1
ATOM 4761 C CA . ILE A 1 601 ? 4.970 -3.471 -26.022 1.00 98.00 601 ILE A CA 1
ATOM 4762 C C . ILE A 1 601 ? 5.767 -4.157 -27.123 1.00 98.00 601 ILE A C 1
ATOM 4764 O O . ILE A 1 601 ? 5.443 -5.280 -27.520 1.00 98.00 601 ILE A O 1
ATOM 4768 N N . THR A 1 602 ? 6.803 -3.485 -27.620 1.00 97.94 602 THR A N 1
ATOM 4769 C CA . THR A 1 602 ? 7.674 -4.019 -28.671 1.00 97.94 602 THR A CA 1
ATOM 4770 C C . THR A 1 602 ? 9.129 -3.927 -28.249 1.00 97.94 602 THR A C 1
ATOM 4772 O O . THR A 1 602 ? 9.644 -2.834 -28.019 1.00 97.94 602 THR A O 1
ATOM 4775 N N . PHE A 1 603 ? 9.794 -5.079 -28.181 1.00 98.00 603 PHE A N 1
ATOM 4776 C CA . PHE A 1 603 ? 11.240 -5.186 -28.038 1.00 98.00 603 PHE A CA 1
ATOM 4777 C C . PHE A 1 603 ? 11.856 -5.501 -29.401 1.00 98.00 603 PHE A C 1
ATOM 4779 O O . PHE A 1 603 ? 11.574 -6.546 -29.998 1.00 98.00 603 PHE A O 1
ATOM 4786 N N . ASP A 1 604 ? 12.697 -4.585 -29.874 1.00 96.94 604 ASP A N 1
ATOM 4787 C CA . ASP A 1 604 ? 13.442 -4.693 -31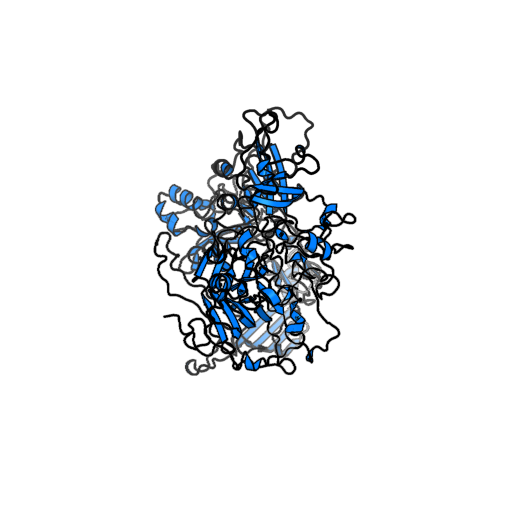.121 1.00 96.94 604 ASP A CA 1
ATOM 4788 C C . ASP A 1 604 ? 14.957 -4.753 -30.834 1.00 96.94 604 ASP A C 1
ATOM 4790 O O . ASP A 1 604 ? 15.618 -3.719 -30.700 1.00 96.94 604 ASP A O 1
ATOM 4794 N N . PRO A 1 605 ? 15.529 -5.964 -30.719 1.00 96.38 605 PRO A N 1
ATOM 4795 C CA . PRO A 1 605 ? 16.960 -6.171 -30.513 1.00 96.38 605 PRO A CA 1
ATOM 4796 C C . PRO A 1 605 ? 17.811 -5.935 -31.768 1.00 96.38 605 PRO A C 1
ATOM 4798 O O . PRO A 1 605 ? 19.004 -6.229 -31.743 1.00 96.38 605 PRO A O 1
ATOM 4801 N N . ASP A 1 606 ? 17.243 -5.476 -32.885 1.00 95.25 606 ASP A N 1
ATOM 4802 C CA . ASP A 1 606 ? 18.038 -5.063 -34.045 1.00 95.25 606 ASP A CA 1
ATOM 4803 C C . ASP A 1 606 ? 18.430 -3.577 -34.001 1.00 95.25 606 ASP A C 1
ATOM 4805 O O . ASP A 1 606 ? 19.358 -3.178 -34.713 1.00 95.25 606 ASP A O 1
ATOM 4809 N N . GLN A 1 607 ? 17.783 -2.795 -33.127 1.00 95.31 607 GLN A N 1
ATOM 4810 C CA . GLN A 1 607 ? 18.062 -1.380 -32.871 1.00 95.31 607 GLN A CA 1
ATOM 4811 C C . GLN A 1 607 ? 18.632 -1.156 -31.466 1.00 95.31 607 GLN A C 1
ATOM 4813 O O . GLN A 1 607 ? 18.228 -1.808 -30.495 1.00 95.31 607 GLN A O 1
ATOM 4818 N N . ARG A 1 608 ? 19.555 -0.199 -31.344 1.00 96.38 608 ARG A N 1
ATOM 4819 C CA . ARG A 1 608 ? 20.182 0.173 -30.072 1.00 96.38 608 ARG A CA 1
ATOM 4820 C C . ARG A 1 608 ? 19.183 0.917 -29.176 1.00 96.38 608 ARG A C 1
ATOM 4822 O O . ARG A 1 608 ? 18.403 1.746 -29.639 1.00 96.38 608 ARG A O 1
ATOM 4829 N N . GLY A 1 609 ? 19.182 0.577 -27.887 1.00 96.12 609 GLY A N 1
ATOM 4830 C CA . GLY A 1 609 ? 18.349 1.242 -26.883 1.00 96.12 609 GLY A CA 1
ATOM 4831 C C . GLY A 1 609 ? 18.996 2.491 -26.284 1.00 96.12 609 GLY A C 1
ATOM 4832 O O . GLY A 1 609 ? 20.161 2.777 -26.558 1.00 96.12 609 GLY A O 1
ATOM 4833 N N . ILE A 1 610 ? 18.238 3.174 -25.421 1.00 96.56 610 ILE A N 1
ATOM 4834 C CA . ILE A 1 610 ? 18.683 4.372 -24.694 1.00 96.56 610 ILE A CA 1
ATOM 4835 C C . ILE A 1 610 ? 19.958 4.129 -23.875 1.00 96.56 610 ILE A C 1
ATOM 4837 O O . ILE A 1 610 ? 20.123 3.057 -23.274 1.00 96.56 610 ILE A O 1
ATOM 4841 N N . TYR A 1 611 ? 20.837 5.127 -23.825 1.00 96.00 611 TYR A N 1
ATOM 4842 C CA . TYR A 1 611 ? 22.056 5.168 -23.011 1.00 96.00 611 TYR A CA 1
ATOM 4843 C C . TYR A 1 611 ? 22.950 3.929 -23.151 1.00 96.00 611 TYR A C 1
ATOM 4845 O O . TYR A 1 611 ? 23.542 3.445 -22.184 1.00 96.00 611 TYR A O 1
ATOM 4853 N N . ASN A 1 612 ? 23.017 3.354 -24.355 1.00 96.44 612 ASN A N 1
ATOM 4854 C CA . ASN A 1 612 ? 23.891 2.223 -24.654 1.00 96.44 612 ASN A CA 1
ATOM 4855 C C . ASN A 1 612 ? 25.174 2.710 -25.354 1.00 96.44 612 ASN A C 1
ATOM 4857 O O . ASN A 1 612 ? 25.126 2.980 -26.556 1.00 96.44 612 ASN A O 1
ATOM 4861 N N . PRO A 1 613 ? 26.335 2.760 -24.673 1.00 95.06 613 PRO A N 1
ATOM 4862 C CA . PRO A 1 613 ? 27.571 3.285 -25.251 1.00 95.06 613 PRO A CA 1
ATOM 4863 C C . PRO A 1 613 ? 28.400 2.233 -26.013 1.00 95.06 613 PRO A C 1
ATOM 4865 O O . PRO A 1 613 ? 29.608 2.397 -26.161 1.00 95.06 613 PRO A O 1
ATOM 4868 N N . ASN A 1 614 ? 27.814 1.122 -26.472 1.00 96.50 614 ASN A N 1
ATOM 4869 C CA . ASN A 1 614 ? 28.555 0.046 -27.137 1.00 96.50 614 ASN A CA 1
ATOM 4870 C C . ASN A 1 614 ? 28.933 0.390 -28.597 1.00 96.50 614 ASN A C 1
ATOM 4872 O O . ASN A 1 614 ? 28.065 0.332 -29.472 1.00 96.50 614 ASN A O 1
ATOM 4876 N N . PRO A 1 615 ? 30.219 0.643 -28.919 1.00 96.06 615 PRO A N 1
ATOM 4877 C CA . PRO A 1 615 ? 30.630 1.052 -30.265 1.00 96.06 615 PRO A CA 1
ATOM 4878 C C . PRO A 1 615 ? 30.543 -0.070 -31.311 1.00 96.06 615 PRO A C 1
ATOM 4880 O O . PRO A 1 615 ? 30.664 0.200 -32.506 1.00 96.06 615 PRO A O 1
ATOM 4883 N N . GLU A 1 616 ? 30.360 -1.329 -30.899 1.00 95.44 616 GLU A N 1
ATOM 4884 C CA . GLU A 1 616 ? 30.166 -2.450 -31.825 1.00 95.44 616 GLU A CA 1
ATOM 4885 C C . GLU A 1 616 ? 28.695 -2.633 -32.228 1.00 95.44 616 GLU A C 1
ATOM 4887 O O . GLU A 1 616 ? 28.415 -3.246 -33.263 1.00 95.44 616 GLU A O 1
ATOM 4892 N N . TYR A 1 617 ? 27.754 -2.110 -31.436 1.00 96.06 617 TYR A N 1
ATOM 4893 C CA . TYR A 1 617 ? 26.320 -2.260 -31.664 1.00 96.06 617 TYR A CA 1
ATOM 4894 C C . TYR A 1 617 ? 25.801 -1.164 -32.599 1.00 96.06 617 TYR A C 1
ATOM 4896 O O . TYR A 1 617 ? 25.148 -0.211 -32.186 1.00 96.06 617 TYR A O 1
ATOM 4904 N N . LEU A 1 618 ? 26.081 -1.336 -33.888 1.00 95.56 618 LEU A N 1
ATOM 4905 C CA . LEU A 1 618 ? 25.616 -0.432 -34.935 1.00 95.56 618 LEU A CA 1
ATOM 4906 C C . LEU A 1 618 ? 24.311 -0.948 -35.547 1.00 95.56 618 LEU A C 1
ATOM 4908 O O . LEU A 1 618 ? 24.194 -2.133 -35.865 1.00 95.56 618 LEU A O 1
ATOM 4912 N N . ASP A 1 619 ? 23.353 -0.050 -35.744 1.00 94.56 619 ASP A N 1
ATOM 4913 C CA . ASP A 1 619 ? 22.064 -0.315 -36.385 1.00 94.56 619 ASP A CA 1
ATOM 4914 C C . ASP A 1 619 ? 21.860 0.581 -37.614 1.00 94.56 619 ASP A C 1
ATOM 4916 O O . ASP A 1 619 ? 22.760 1.317 -38.015 1.00 94.56 619 ASP A O 1
ATOM 4920 N N . THR A 1 620 ? 20.673 0.520 -38.220 1.00 94.12 620 THR A N 1
ATOM 4921 C CA . THR A 1 620 ? 20.323 1.261 -39.442 1.00 94.12 620 THR A CA 1
ATOM 4922 C C . THR A 1 620 ? 20.426 2.779 -39.325 1.00 94.12 620 THR A C 1
ATOM 4924 O O . THR A 1 620 ? 20.418 3.453 -40.352 1.00 94.12 620 THR A O 1
ATOM 4927 N N . LEU A 1 621 ? 20.474 3.324 -38.109 1.00 92.75 621 LEU A N 1
ATOM 4928 C CA . LEU A 1 621 ? 20.550 4.762 -37.865 1.00 92.75 621 LEU A CA 1
ATOM 4929 C C . LEU A 1 621 ? 22.005 5.249 -37.776 1.00 92.75 621 LEU A C 1
ATOM 4931 O O . LEU A 1 621 ? 22.247 6.450 -37.864 1.00 92.75 621 LEU A O 1
ATOM 4935 N N . ASN A 1 622 ? 22.984 4.343 -37.663 1.00 95.06 622 ASN A N 1
ATOM 4936 C CA . ASN A 1 622 ? 24.394 4.715 -37.713 1.00 95.06 622 ASN A CA 1
ATOM 4937 C C . ASN A 1 622 ? 24.865 4.921 -39.167 1.00 95.06 622 ASN A C 1
ATOM 4939 O O . ASN A 1 622 ? 24.693 4.018 -39.994 1.00 95.06 622 ASN A O 1
ATOM 4943 N N . PRO A 1 623 ? 25.578 6.018 -39.496 1.00 94.81 623 PRO A N 1
ATOM 4944 C CA . PRO A 1 623 ? 26.118 6.244 -40.844 1.00 94.81 623 PRO A CA 1
ATOM 4945 C C . PRO A 1 623 ? 27.047 5.135 -41.368 1.00 94.81 623 PRO A C 1
ATOM 4947 O O . PRO A 1 623 ? 27.295 5.035 -42.570 1.00 94.81 623 PRO A O 1
ATOM 4950 N N . ARG A 1 624 ? 27.592 4.293 -40.484 1.00 94.31 624 ARG A N 1
ATOM 4951 C CA . ARG A 1 624 ? 28.454 3.153 -40.826 1.00 94.31 624 ARG A CA 1
ATOM 4952 C C . ARG A 1 624 ? 27.729 1.827 -40.942 1.00 94.31 624 ARG A C 1
ATOM 4954 O O . ARG A 1 624 ? 28.389 0.823 -41.220 1.00 94.31 624 ARG A O 1
ATOM 4961 N N . TRP A 1 625 ? 26.411 1.799 -40.786 1.00 94.00 625 TRP A N 1
ATOM 4962 C CA . TRP A 1 625 ? 25.609 0.585 -40.908 1.00 94.00 625 TRP A CA 1
ATOM 4963 C C . TRP A 1 625 ? 25.959 -0.242 -42.147 1.00 94.00 625 TRP A C 1
ATOM 4965 O O . TRP A 1 625 ? 26.213 -1.443 -42.058 1.00 94.00 625 TRP A O 1
ATOM 4975 N N . ASP A 1 626 ? 26.078 0.418 -43.302 1.00 93.25 626 ASP A N 1
ATOM 4976 C CA . ASP A 1 626 ? 26.374 -0.245 -44.572 1.00 93.25 626 ASP A CA 1
ATOM 4977 C C . ASP A 1 626 ? 27.687 -1.036 -44.572 1.00 93.25 626 ASP A C 1
ATOM 4979 O O . ASP A 1 626 ? 27.807 -2.017 -45.308 1.00 93.25 626 ASP A O 1
ATOM 4983 N N . SER A 1 627 ? 28.650 -0.650 -43.732 1.00 89.75 627 SER A N 1
ATOM 4984 C CA . SER A 1 627 ? 29.932 -1.348 -43.604 1.00 89.75 627 SER A CA 1
ATOM 4985 C C . SER A 1 627 ? 29.863 -2.624 -42.758 1.00 89.75 627 SER A C 1
ATOM 4987 O O . SER A 1 627 ? 30.741 -3.475 -42.884 1.00 89.75 627 SER A O 1
ATOM 4989 N N . VAL A 1 628 ? 28.826 -2.787 -41.926 1.00 90.88 628 VAL A N 1
ATOM 4990 C CA . VAL A 1 628 ? 28.687 -3.913 -40.982 1.00 90.88 628 VAL A CA 1
ATOM 4991 C C . VAL A 1 628 ? 27.420 -4.752 -41.188 1.00 90.88 628 VAL A C 1
ATOM 4993 O O . VAL A 1 628 ? 27.309 -5.834 -40.608 1.00 90.88 628 VAL A O 1
ATOM 4996 N N . LYS A 1 629 ? 26.499 -4.319 -42.061 1.00 92.19 629 LYS A N 1
ATOM 4997 C CA . LYS A 1 629 ? 25.178 -4.940 -42.280 1.00 92.19 629 LYS A CA 1
ATOM 4998 C C . LYS A 1 629 ? 25.187 -6.426 -42.653 1.00 92.19 629 LYS A C 1
ATOM 5000 O O . LYS A 1 629 ? 24.176 -7.096 -42.499 1.00 92.19 629 LYS A O 1
ATOM 5005 N N . THR A 1 630 ? 26.296 -6.956 -43.175 1.00 91.75 630 THR A N 1
ATOM 5006 C CA . THR A 1 630 ? 26.401 -8.371 -43.577 1.00 91.75 630 THR A CA 1
ATOM 5007 C C . THR A 1 630 ? 26.598 -9.325 -42.400 1.00 91.75 630 THR A C 1
ATOM 5009 O O . THR A 1 630 ? 26.322 -10.512 -42.533 1.00 91.75 630 THR A O 1
ATOM 5012 N N . ASN A 1 631 ? 27.119 -8.837 -41.271 1.00 92.31 631 ASN A N 1
ATOM 5013 C CA . ASN A 1 631 ? 27.226 -9.598 -40.024 1.00 92.31 631 ASN A CA 1
ATOM 5014 C C . ASN A 1 631 ? 27.122 -8.642 -38.819 1.00 92.31 631 ASN A C 1
ATOM 5016 O O . ASN A 1 631 ? 28.133 -8.402 -38.131 1.00 92.31 631 ASN A O 1
ATOM 5020 N N . PRO A 1 632 ? 25.922 -8.072 -38.595 1.00 94.19 632 PRO A N 1
ATOM 5021 C CA . PRO A 1 632 ? 25.684 -7.108 -37.530 1.00 94.19 632 PRO A CA 1
ATOM 5022 C C . PRO A 1 632 ? 25.995 -7.720 -36.166 1.00 94.19 632 PRO A C 1
ATOM 5024 O O . PRO A 1 632 ? 25.697 -8.891 -35.919 1.00 94.19 632 PRO A O 1
ATOM 5027 N N . TRP A 1 633 ? 26.599 -6.944 -35.266 1.00 96.00 633 TRP A N 1
ATOM 5028 C CA . TRP A 1 633 ? 27.009 -7.424 -33.944 1.00 96.00 633 TRP A CA 1
ATOM 5029 C C . TRP A 1 633 ? 25.843 -8.031 -33.154 1.00 96.00 633 TRP A C 1
ATOM 5031 O O . TRP A 1 633 ? 25.994 -9.098 -32.561 1.00 96.00 633 TRP A O 1
ATOM 5041 N N . GLN A 1 634 ? 24.678 -7.397 -33.218 1.00 94.25 634 GLN A N 1
ATOM 5042 C CA . GLN A 1 634 ? 23.445 -7.770 -32.535 1.00 94.25 634 GLN A CA 1
ATOM 5043 C C . GLN A 1 634 ? 22.806 -9.060 -33.064 1.00 94.25 634 GLN A C 1
ATOM 5045 O O . GLN A 1 634 ? 22.113 -9.749 -32.321 1.00 94.25 634 GLN A O 1
ATOM 5050 N N . GLN A 1 635 ? 23.090 -9.442 -34.312 1.00 93.25 635 GLN A N 1
ATOM 5051 C CA . GLN A 1 635 ? 22.568 -10.674 -34.920 1.00 93.25 635 GLN A CA 1
ATOM 5052 C C . GLN A 1 635 ? 23.476 -11.888 -34.684 1.00 93.25 635 GLN A C 1
ATOM 5054 O O . GLN A 1 635 ? 23.085 -13.026 -34.950 1.00 93.25 635 GLN A O 1
ATOM 5059 N N . ARG A 1 636 ? 24.688 -11.685 -34.151 1.00 94.31 636 ARG A N 1
ATOM 5060 C CA . ARG A 1 636 ? 25.589 -12.792 -33.805 1.00 94.31 636 ARG A CA 1
ATOM 5061 C C . ARG A 1 636 ? 24.972 -13.613 -32.669 1.00 94.31 636 ARG A C 1
ATOM 5063 O O . ARG A 1 636 ? 24.622 -13.023 -31.648 1.00 94.31 636 ARG A O 1
ATOM 5070 N N . PRO A 1 637 ? 24.916 -14.956 -32.754 1.00 90.88 637 PRO A N 1
ATOM 5071 C CA . PRO A 1 637 ? 24.259 -15.783 -31.736 1.00 90.88 637 PRO A CA 1
ATOM 5072 C C . PRO A 1 637 ? 24.752 -15.547 -30.300 1.00 90.88 637 PRO A C 1
ATOM 5074 O O . PRO A 1 637 ? 23.948 -15.522 -29.372 1.00 90.88 637 PRO A O 1
ATOM 5077 N N . ALA A 1 638 ? 26.060 -15.314 -30.124 1.00 91.44 638 ALA A N 1
ATOM 5078 C CA . ALA A 1 638 ? 26.669 -15.029 -28.823 1.00 91.44 638 ALA A CA 1
ATOM 5079 C C . ALA A 1 638 ? 26.199 -13.702 -28.198 1.00 91.44 638 ALA A C 1
ATOM 5081 O O . ALA A 1 638 ? 26.220 -13.564 -26.979 1.00 91.44 638 ALA A O 1
ATOM 5082 N N . ASN A 1 639 ? 25.770 -12.744 -29.023 1.00 95.00 639 ASN A N 1
ATOM 5083 C CA . ASN A 1 639 ? 25.305 -11.431 -28.584 1.00 95.00 639 ASN A CA 1
ATOM 5084 C C . ASN A 1 639 ? 23.780 -11.381 -28.517 1.00 95.00 639 ASN A C 1
ATOM 5086 O O . ASN A 1 639 ? 23.249 -10.885 -27.531 1.00 95.00 639 ASN A O 1
ATOM 5090 N N . ARG A 1 640 ? 23.075 -11.958 -29.503 1.00 94.94 640 ARG A N 1
ATOM 5091 C CA . ARG A 1 640 ? 21.604 -11.945 -29.587 1.00 94.94 640 ARG A CA 1
ATOM 5092 C C . ARG A 1 640 ? 20.957 -12.432 -28.296 1.00 94.94 640 ARG A C 1
ATOM 5094 O O . ARG A 1 640 ? 20.059 -11.783 -27.792 1.00 94.94 640 ARG A O 1
ATOM 5101 N N . GLN A 1 641 ? 21.467 -13.514 -27.704 1.00 94.50 641 GLN A N 1
ATOM 5102 C CA . GLN A 1 641 ? 20.950 -14.068 -26.442 1.00 94.50 641 GLN A CA 1
ATOM 5103 C C . GLN A 1 641 ? 21.189 -13.171 -25.214 1.00 94.50 641 GLN A C 1
ATOM 5105 O O . GLN A 1 641 ? 20.551 -13.372 -24.183 1.00 94.50 641 GLN A O 1
ATOM 5110 N N . ARG A 1 642 ? 22.109 -12.206 -25.303 1.00 96.25 642 ARG A N 1
ATOM 5111 C CA . ARG A 1 642 ? 22.460 -11.261 -24.233 1.00 96.25 642 ARG A CA 1
ATOM 5112 C C . ARG A 1 642 ? 21.680 -9.952 -24.350 1.00 96.25 642 ARG A C 1
ATOM 5114 O O . ARG A 1 642 ? 21.582 -9.231 -23.363 1.00 96.25 642 ARG A O 1
ATOM 5121 N N . LEU A 1 643 ? 21.135 -9.650 -25.531 1.00 97.56 643 LEU A N 1
ATOM 5122 C CA . LEU A 1 643 ? 20.361 -8.435 -25.763 1.00 97.56 643 LEU A CA 1
ATOM 5123 C C . LEU A 1 643 ? 19.120 -8.420 -24.889 1.00 97.56 643 LEU A C 1
ATOM 5125 O O . LEU A 1 643 ? 18.416 -9.426 -24.794 1.00 97.56 643 LEU A O 1
ATOM 5129 N N . TRP A 1 644 ? 18.860 -7.275 -24.273 1.00 98.00 644 TRP A N 1
ATOM 5130 C CA . TRP A 1 644 ? 17.732 -7.096 -23.374 1.00 98.00 644 TRP A CA 1
ATOM 5131 C C . TRP A 1 644 ? 17.182 -5.678 -23.461 1.00 98.00 644 TRP A C 1
ATOM 5133 O O . TRP A 1 644 ? 17.862 -4.764 -23.920 1.00 98.00 644 TRP A O 1
ATOM 5143 N N . ALA A 1 645 ? 15.962 -5.483 -22.989 1.00 98.25 645 ALA A N 1
ATOM 5144 C CA . ALA A 1 645 ? 15.438 -4.167 -22.654 1.00 98.25 645 ALA A CA 1
ATOM 5145 C C . ALA A 1 645 ? 14.278 -4.324 -21.672 1.00 98.25 645 ALA A C 1
ATOM 5147 O O . ALA A 1 645 ? 13.620 -5.366 -21.654 1.00 98.25 645 ALA A O 1
ATOM 5148 N N . GLY A 1 646 ? 14.024 -3.310 -20.851 1.00 97.69 646 GLY A N 1
ATOM 5149 C CA . GLY A 1 646 ? 12.974 -3.378 -19.846 1.00 97.69 646 GLY A CA 1
ATOM 5150 C C . GLY A 1 646 ? 12.334 -2.036 -19.543 1.00 97.69 646 GLY A C 1
ATOM 5151 O O . GLY A 1 646 ? 12.894 -0.971 -19.815 1.00 97.69 646 GLY A O 1
ATOM 5152 N N . MET A 1 647 ? 11.142 -2.138 -18.975 1.00 97.62 647 MET A N 1
ATOM 5153 C CA . MET A 1 647 ? 10.350 -1.045 -18.439 1.00 97.62 647 MET A CA 1
ATOM 5154 C C . MET A 1 647 ? 9.986 -1.380 -16.996 1.00 97.62 647 MET A C 1
ATOM 5156 O O . MET A 1 647 ? 9.752 -2.543 -16.659 1.00 97.62 647 MET A O 1
ATOM 5160 N N . GLN A 1 648 ? 9.951 -0.381 -16.128 1.00 96.69 648 GLN A N 1
ATOM 5161 C CA . GLN A 1 648 ? 9.600 -0.561 -14.729 1.00 96.69 648 GLN A CA 1
ATOM 5162 C C . GLN A 1 648 ? 8.637 0.507 -14.250 1.00 96.69 648 GLN A C 1
ATOM 5164 O O . GLN A 1 648 ? 8.502 1.574 -14.848 1.00 96.69 648 GLN A O 1
ATOM 5169 N N . ARG A 1 649 ? 7.961 0.198 -13.151 1.00 93.38 649 ARG A N 1
ATOM 5170 C CA . ARG A 1 649 ? 7.116 1.151 -12.450 1.00 93.38 649 ARG A CA 1
ATOM 5171 C C . ARG A 1 649 ? 7.155 0.920 -10.952 1.00 93.38 649 ARG A C 1
ATOM 5173 O O . ARG A 1 649 ? 7.353 -0.205 -10.484 1.00 93.38 649 ARG A O 1
ATOM 5180 N N . LEU A 1 650 ? 6.839 1.981 -10.227 1.00 91.19 650 LEU A N 1
ATOM 5181 C CA . LEU A 1 650 ? 6.514 1.925 -8.813 1.00 91.19 650 LEU A CA 1
ATOM 5182 C C . LEU A 1 650 ? 5.056 1.463 -8.630 1.00 91.19 650 LEU A C 1
ATOM 5184 O O . LEU A 1 650 ? 4.133 1.982 -9.262 1.00 91.19 650 LEU A O 1
ATOM 5188 N N . ILE A 1 651 ? 4.833 0.483 -7.759 1.00 87.06 651 ILE A N 1
ATOM 5189 C CA . ILE A 1 651 ? 3.506 0.122 -7.251 1.00 87.06 651 ILE A CA 1
ATOM 5190 C C . ILE A 1 651 ? 3.155 1.079 -6.111 1.00 87.06 651 ILE A C 1
ATOM 5192 O O . ILE A 1 651 ? 4.018 1.519 -5.356 1.00 87.06 651 ILE A O 1
ATOM 5196 N N . SER A 1 652 ? 1.866 1.373 -5.948 1.00 80.31 652 SER A N 1
ATOM 5197 C CA . SER A 1 652 ? 1.381 2.124 -4.790 1.00 80.31 652 SER A CA 1
ATOM 5198 C C . SER A 1 652 ? 1.902 1.531 -3.476 1.00 80.31 652 SER A C 1
ATOM 5200 O O . SER A 1 652 ? 1.753 0.335 -3.223 1.00 80.31 652 SER A O 1
ATOM 5202 N N . THR A 1 653 ? 2.463 2.381 -2.614 1.00 67.81 653 THR A N 1
ATOM 5203 C CA . THR A 1 653 ? 3.026 1.992 -1.311 1.00 67.81 653 THR A CA 1
ATOM 5204 C C . THR A 1 653 ? 1.993 1.371 -0.370 1.00 67.81 653 THR A C 1
ATOM 5206 O O . THR A 1 653 ? 2.369 0.626 0.534 1.00 67.81 653 THR A O 1
ATOM 5209 N N . PHE A 1 654 ? 0.701 1.624 -0.606 1.00 68.00 654 PHE A N 1
ATOM 5210 C CA . PHE A 1 654 ? -0.409 1.000 0.116 1.00 68.00 654 PHE A CA 1
ATOM 5211 C C . PHE A 1 654 ? -0.603 -0.482 -0.232 1.00 68.00 654 PHE A C 1
ATOM 5213 O O . PHE A 1 654 ? -1.080 -1.233 0.611 1.00 68.00 654 PHE A O 1
ATOM 5220 N N . ASN A 1 655 ? -0.185 -0.905 -1.429 1.00 74.75 655 ASN A N 1
ATOM 5221 C CA . ASN A 1 655 ? -0.387 -2.257 -1.960 1.00 74.75 655 ASN A CA 1
ATOM 5222 C C . ASN A 1 655 ? 0.948 -3.013 -2.090 1.00 74.75 655 ASN A C 1
ATOM 5224 O O . ASN A 1 655 ? 1.094 -3.910 -2.919 1.00 74.75 655 ASN A O 1
ATOM 5228 N N . ALA A 1 656 ? 1.958 -2.617 -1.312 1.00 77.25 656 ALA A N 1
ATOM 5229 C CA . ALA A 1 656 ? 3.291 -3.210 -1.374 1.00 77.25 656 ALA A CA 1
ATOM 5230 C C . ALA A 1 656 ? 3.402 -4.542 -0.609 1.00 77.25 656 ALA A C 1
ATOM 5232 O O . ALA A 1 656 ? 4.440 -5.196 -0.657 1.00 77.25 656 ALA A O 1
ATOM 5233 N N . ASN A 1 657 ? 2.367 -4.954 0.125 1.00 82.12 657 ASN A N 1
ATOM 5234 C CA . ASN A 1 657 ? 2.403 -6.148 0.963 1.00 82.12 657 ASN A CA 1
ATOM 5235 C C . ASN A 1 657 ? 1.489 -7.237 0.400 1.00 82.12 657 ASN A C 1
ATOM 5237 O O . ASN A 1 657 ? 0.337 -7.388 0.799 1.00 82.12 657 ASN A O 1
ATOM 5241 N N . PHE A 1 658 ? 2.036 -8.026 -0.520 1.00 85.44 658 PHE A N 1
ATOM 5242 C CA . PHE A 1 658 ? 1.300 -9.069 -1.230 1.00 85.44 658 PHE A CA 1
ATOM 5243 C C . PHE A 1 658 ? 0.890 -10.224 -0.313 1.00 85.44 658 PHE A C 1
ATOM 5245 O O . PHE A 1 658 ? -0.094 -10.899 -0.602 1.00 85.44 658 PHE A O 1
ATOM 5252 N N . ASP A 1 659 ? 1.606 -10.450 0.793 1.00 79.31 659 ASP A N 1
ATOM 5253 C CA . ASP A 1 659 ? 1.183 -11.416 1.809 1.00 79.31 659 ASP A CA 1
ATOM 5254 C C . ASP A 1 659 ? -0.103 -10.936 2.524 1.00 79.31 659 ASP A C 1
ATOM 5256 O O . ASP A 1 659 ? -1.026 -11.726 2.717 1.00 79.31 659 ASP A O 1
ATOM 5260 N N . LEU A 1 660 ? -0.208 -9.643 2.875 1.00 78.19 660 LEU A N 1
ATOM 5261 C CA . LEU A 1 660 ? -1.402 -9.079 3.531 1.00 78.19 660 LEU A CA 1
ATOM 5262 C C . LEU A 1 660 ? -2.594 -8.995 2.581 1.00 78.19 660 LEU A C 1
ATOM 5264 O O . LEU A 1 660 ? -3.728 -9.293 2.970 1.00 78.19 660 LEU A O 1
ATOM 5268 N N . ASP A 1 661 ? -2.328 -8.624 1.333 1.00 82.31 661 ASP A N 1
ATOM 5269 C CA . ASP A 1 661 ? -3.335 -8.561 0.276 1.00 82.31 661 ASP A CA 1
ATOM 5270 C C . ASP A 1 661 ? -3.742 -9.956 -0.235 1.00 82.31 661 ASP A C 1
ATOM 5272 O O . ASP A 1 661 ? -4.692 -10.071 -1.013 1.00 82.31 661 ASP A O 1
ATOM 5276 N N . ASN A 1 662 ? -3.084 -11.014 0.262 1.00 83.31 662 ASN A N 1
ATOM 5277 C CA . ASN A 1 662 ? -3.291 -12.419 -0.090 1.00 83.31 662 ASN A CA 1
ATOM 5278 C C . ASN A 1 662 ? -3.200 -12.670 -1.604 1.00 83.31 662 ASN A C 1
ATOM 5280 O O . ASN A 1 662 ? -4.053 -13.328 -2.203 1.00 83.31 662 ASN A O 1
ATOM 5284 N N . ILE A 1 663 ? -2.174 -12.096 -2.229 1.00 88.38 663 ILE A N 1
ATOM 5285 C CA . ILE A 1 663 ? -1.891 -12.224 -3.656 1.00 88.38 663 ILE A CA 1
ATOM 5286 C C . ILE A 1 663 ? -1.153 -13.533 -3.927 1.00 88.38 663 ILE A C 1
ATOM 5288 O O . ILE A 1 663 ? -0.107 -13.812 -3.338 1.00 88.38 663 ILE A O 1
ATOM 5292 N N . ASP A 1 664 ? -1.663 -14.291 -4.894 1.00 86.56 664 ASP A N 1
ATOM 5293 C CA . ASP A 1 664 ? -1.190 -15.633 -5.227 1.00 86.56 664 ASP A CA 1
ATOM 5294 C C . ASP A 1 664 ? -0.699 -15.777 -6.672 1.00 86.56 664 ASP A C 1
ATOM 5296 O O . ASP A 1 664 ? 0.132 -16.649 -6.948 1.00 86.56 664 ASP A O 1
ATOM 5300 N N . PHE A 1 665 ? -1.179 -14.940 -7.597 1.00 90.44 665 PHE A N 1
ATOM 5301 C CA . PHE A 1 665 ? -0.848 -15.056 -9.015 1.00 90.44 665 PHE A CA 1
ATOM 5302 C C . PHE A 1 665 ? -0.590 -13.709 -9.693 1.00 90.44 665 PHE A C 1
ATOM 5304 O O . PHE A 1 665 ? -1.064 -12.660 -9.257 1.00 90.44 665 PHE A O 1
ATOM 5311 N N . ILE A 1 666 ? 0.138 -13.768 -10.804 1.00 94.94 666 ILE A N 1
ATOM 5312 C CA . ILE A 1 666 ? 0.227 -12.710 -11.809 1.00 94.94 666 ILE A CA 1
ATOM 5313 C C . ILE A 1 666 ? -0.677 -13.133 -12.967 1.00 94.94 666 ILE A C 1
ATOM 5315 O O . ILE A 1 666 ? -0.422 -14.168 -13.582 1.00 94.94 666 ILE A O 1
ATOM 5319 N N . ASP A 1 667 ? -1.709 -12.345 -13.250 1.00 94.31 667 ASP A N 1
ATOM 5320 C CA . ASP A 1 667 ? -2.602 -12.534 -14.390 1.00 94.31 667 ASP A CA 1
ATOM 5321 C C . ASP A 1 667 ? -2.250 -11.539 -15.499 1.00 94.31 667 ASP A C 1
ATOM 5323 O O . ASP A 1 667 ? -2.056 -10.348 -15.240 1.00 94.31 667 ASP A O 1
ATOM 5327 N N . ILE A 1 668 ? -2.189 -12.023 -16.738 1.00 96.25 668 ILE A N 1
ATOM 5328 C CA . ILE A 1 668 ? -1.900 -11.232 -17.935 1.00 96.25 668 ILE A CA 1
ATOM 5329 C C . ILE A 1 668 ? -2.827 -11.703 -19.056 1.00 96.25 668 ILE A C 1
ATOM 5331 O O . ILE A 1 668 ? -2.660 -12.794 -19.598 1.00 96.25 668 ILE A O 1
ATOM 5335 N N . MET A 1 669 ? -3.798 -10.878 -19.430 1.00 95.75 669 MET A N 1
ATOM 5336 C CA . MET A 1 669 ? -4.573 -11.058 -20.652 1.00 95.75 669 MET A CA 1
ATOM 5337 C C . MET A 1 669 ? -3.788 -10.449 -21.813 1.00 95.75 669 MET A C 1
ATOM 5339 O O . MET A 1 669 ? -3.793 -9.228 -22.002 1.00 95.75 669 MET A O 1
ATOM 5343 N N . MET A 1 670 ? -3.096 -11.291 -22.582 1.00 95.94 670 MET A N 1
ATOM 5344 C CA . MET A 1 670 ? -2.236 -10.834 -23.673 1.00 95.94 670 MET A CA 1
ATOM 5345 C C . MET A 1 670 ? -2.396 -11.625 -24.965 1.00 95.94 670 MET A C 1
ATOM 5347 O O . MET A 1 670 ? -2.773 -12.799 -24.978 1.00 95.94 670 MET A O 1
ATOM 5351 N N . ARG A 1 671 ? -2.037 -10.960 -26.059 1.00 95.94 671 ARG A N 1
ATOM 5352 C CA . ARG A 1 671 ? -1.879 -11.524 -27.394 1.00 95.94 671 ARG A CA 1
ATOM 5353 C C . ARG A 1 671 ? -0.444 -11.305 -27.861 1.00 95.94 671 ARG A C 1
ATOM 5355 O O . ARG A 1 671 ? 0.071 -10.191 -27.790 1.00 95.94 671 ARG A O 1
ATOM 5362 N N . ILE A 1 672 ? 0.193 -12.365 -28.347 1.00 95.81 672 ILE A N 1
ATOM 5363 C CA . ILE A 1 672 ? 1.526 -12.295 -28.958 1.00 95.81 672 ILE A CA 1
ATOM 5364 C C . ILE A 1 672 ? 1.329 -11.960 -30.440 1.00 95.81 672 ILE A C 1
ATOM 5366 O O . ILE A 1 672 ? 0.707 -12.735 -31.161 1.00 95.81 672 ILE A O 1
ATOM 5370 N N . GLU A 1 673 ? 1.815 -10.796 -30.871 1.00 95.06 673 GLU A N 1
ATOM 5371 C CA . GLU A 1 673 ? 1.672 -10.297 -32.248 1.00 95.06 673 GLU A CA 1
ATOM 5372 C C . GLU A 1 673 ? 2.822 -10.775 -33.144 1.00 95.06 673 GLU A C 1
ATOM 5374 O O . GLU A 1 673 ? 2.606 -11.143 -34.294 1.00 95.06 673 GLU A O 1
ATOM 5379 N N . ASP A 1 674 ? 4.047 -10.749 -32.612 1.00 94.81 674 ASP A N 1
ATOM 5380 C CA . ASP A 1 674 ? 5.276 -11.134 -33.308 1.00 94.81 674 ASP A CA 1
ATOM 5381 C C . ASP A 1 674 ? 6.283 -11.704 -32.300 1.00 94.81 674 ASP A C 1
ATOM 5383 O O . ASP A 1 674 ? 6.356 -11.238 -31.158 1.00 94.81 674 ASP A O 1
ATOM 5387 N N . ARG A 1 675 ? 7.043 -12.728 -32.698 1.00 94.31 675 ARG A N 1
ATOM 5388 C CA . ARG A 1 675 ? 8.021 -13.402 -31.833 1.00 94.31 675 ARG A CA 1
ATOM 5389 C C . ARG A 1 675 ? 9.076 -14.141 -32.648 1.00 94.31 675 ARG A C 1
ATOM 5391 O O . ARG A 1 675 ? 8.770 -15.088 -33.371 1.00 94.31 675 ARG A O 1
ATOM 5398 N N . GLU A 1 676 ? 10.336 -13.823 -32.391 1.00 94.31 676 GLU A N 1
ATOM 5399 C CA . GLU A 1 676 ? 11.470 -14.618 -32.854 1.00 94.31 676 GLU A CA 1
ATOM 5400 C C . GLU A 1 676 ? 11.786 -15.808 -31.925 1.00 94.31 676 GLU A C 1
ATOM 5402 O O . GLU A 1 676 ? 11.595 -15.736 -30.702 1.00 94.31 676 GLU A O 1
ATOM 5407 N N . PRO A 1 677 ? 12.337 -16.913 -32.463 1.00 88.94 677 PRO A N 1
ATOM 5408 C CA . PRO A 1 677 ? 12.856 -18.005 -31.647 1.00 88.94 677 PRO A CA 1
ATOM 5409 C C . PRO A 1 677 ? 13.895 -17.520 -30.627 1.00 88.94 677 PRO A C 1
ATOM 5411 O O . PRO A 1 677 ? 14.819 -16.781 -30.958 1.00 88.94 677 PRO A O 1
ATOM 5414 N N . GLY A 1 678 ? 13.762 -17.965 -29.377 1.00 87.62 678 GLY A N 1
ATOM 5415 C CA . GLY A 1 678 ? 14.657 -17.559 -28.289 1.00 87.62 678 GLY A CA 1
ATOM 5416 C C . GLY A 1 678 ? 14.324 -16.208 -27.647 1.00 87.62 678 GLY A C 1
ATOM 5417 O O . GLY A 1 678 ? 15.015 -15.826 -26.709 1.00 87.62 678 GLY A O 1
ATOM 5418 N N . ALA A 1 679 ? 13.272 -15.507 -28.089 1.00 94.81 679 ALA A N 1
ATOM 5419 C CA . ALA A 1 679 ? 12.720 -14.376 -27.347 1.00 94.81 679 ALA A CA 1
ATOM 5420 C C . ALA A 1 679 ? 12.111 -14.846 -26.017 1.00 94.81 679 ALA A C 1
ATOM 5422 O O . ALA A 1 679 ? 11.349 -15.825 -25.978 1.00 94.81 679 ALA A O 1
ATOM 5423 N N . GLN A 1 680 ? 12.448 -14.135 -24.946 1.00 96.44 680 GLN A N 1
ATOM 5424 C CA . GLN A 1 680 ? 11.995 -14.381 -23.580 1.00 96.44 680 GLN A CA 1
ATOM 5425 C C . GLN A 1 680 ? 11.383 -13.106 -23.000 1.00 96.44 680 GLN A C 1
ATOM 5427 O O . GLN A 1 680 ? 11.835 -12.002 -23.304 1.00 96.44 680 GLN A O 1
ATOM 5432 N N . MET A 1 681 ? 10.381 -13.278 -22.141 1.00 97.44 681 MET A N 1
ATOM 5433 C CA . MET A 1 681 ? 9.733 -12.210 -21.386 1.00 97.44 681 MET A CA 1
ATOM 5434 C C . MET A 1 681 ? 9.775 -12.564 -19.903 1.00 97.44 681 MET A C 1
ATOM 5436 O O . MET A 1 681 ? 9.461 -13.692 -19.511 1.00 97.44 681 MET A O 1
ATOM 5440 N N . PHE A 1 682 ? 10.135 -11.587 -19.085 1.00 98.00 682 PHE A N 1
ATOM 5441 C CA . PHE A 1 682 ? 10.264 -11.726 -17.648 1.00 98.00 682 PHE A CA 1
ATOM 5442 C C . PHE A 1 682 ? 9.511 -10.615 -16.925 1.00 98.00 682 PHE A C 1
ATOM 5444 O O . PHE A 1 682 ? 9.380 -9.496 -17.427 1.00 98.00 682 PHE A O 1
ATOM 5451 N N . ILE A 1 683 ? 9.046 -10.937 -15.724 1.00 97.94 683 ILE A N 1
ATOM 5452 C CA . ILE A 1 683 ? 8.454 -9.994 -14.780 1.00 97.94 683 ILE A CA 1
ATOM 5453 C C . ILE A 1 683 ? 9.226 -10.122 -13.476 1.00 97.94 683 ILE A C 1
ATOM 5455 O O . ILE A 1 683 ? 9.287 -11.204 -12.899 1.00 97.94 683 ILE A O 1
ATOM 5459 N N . ASP A 1 684 ? 9.799 -9.026 -13.004 1.00 98.00 684 ASP A N 1
ATOM 5460 C CA . ASP A 1 684 ? 10.472 -8.944 -11.717 1.00 98.00 684 ASP A CA 1
ATOM 5461 C C . ASP A 1 684 ? 9.593 -8.178 -10.725 1.00 98.00 684 ASP A C 1
ATOM 5463 O O . ASP A 1 684 ? 9.024 -7.142 -11.073 1.00 98.00 684 ASP A O 1
ATOM 5467 N N . LEU A 1 685 ? 9.495 -8.681 -9.492 1.00 95.50 685 LEU A N 1
ATOM 5468 C CA . LEU A 1 685 ? 8.681 -8.127 -8.408 1.00 95.50 685 LEU A CA 1
ATOM 5469 C C . LEU A 1 685 ? 9.505 -8.018 -7.127 1.00 95.50 685 LEU A C 1
ATOM 5471 O O . LEU A 1 685 ? 9.973 -9.033 -6.604 1.00 95.50 685 LEU A O 1
ATOM 5475 N N . GLY A 1 686 ? 9.650 -6.811 -6.590 1.00 91.44 686 GLY A N 1
ATOM 5476 C CA . GLY A 1 686 ? 10.353 -6.601 -5.325 1.00 91.44 686 GLY A CA 1
ATOM 5477 C C . GLY A 1 686 ? 10.882 -5.186 -5.172 1.00 91.44 686 GLY A C 1
ATOM 5478 O O . GLY A 1 686 ? 10.202 -4.222 -5.514 1.00 91.44 686 GLY A O 1
ATOM 5479 N N . GLN A 1 687 ? 12.088 -5.077 -4.633 1.00 87.06 687 GLN A N 1
ATOM 5480 C CA . GLN A 1 687 ? 12.911 -3.876 -4.712 1.00 87.06 687 GLN A CA 1
ATOM 5481 C C . GLN A 1 687 ? 13.774 -3.996 -5.965 1.00 87.06 687 GLN A C 1
ATOM 5483 O O . GLN A 1 687 ? 14.426 -5.024 -6.161 1.00 87.06 687 GLN A O 1
ATOM 5488 N N . ILE A 1 688 ? 13.717 -2.993 -6.831 1.00 92.25 688 ILE A N 1
ATOM 5489 C CA . ILE A 1 688 ? 14.429 -2.980 -8.107 1.00 92.25 688 ILE A CA 1
ATOM 5490 C C . ILE A 1 688 ? 15.166 -1.653 -8.185 1.00 92.25 688 ILE A C 1
ATOM 5492 O O . ILE A 1 688 ? 14.590 -0.624 -7.830 1.00 92.25 688 ILE A O 1
ATOM 5496 N N . SER A 1 689 ? 16.413 -1.689 -8.652 1.00 91.06 689 SER A N 1
ATOM 5497 C CA . SER A 1 689 ? 17.201 -0.473 -8.827 1.00 91.06 689 SER A CA 1
ATOM 5498 C C . SER A 1 689 ? 16.505 0.532 -9.764 1.00 91.06 689 SER A C 1
ATOM 5500 O O . SER A 1 689 ? 15.930 0.166 -10.794 1.00 91.06 689 SER A O 1
ATOM 5502 N N . GLU A 1 690 ? 16.578 1.809 -9.414 1.00 91.56 690 GLU A N 1
ATOM 5503 C CA . GLU A 1 690 ? 16.151 2.965 -10.205 1.00 91.56 690 GLU A CA 1
ATOM 5504 C C . GLU A 1 690 ? 17.257 3.466 -11.154 1.00 91.56 690 GLU A C 1
ATOM 5506 O O . GLU A 1 690 ? 16.965 4.281 -12.016 1.00 91.56 690 GLU A O 1
ATOM 5511 N N . ASP A 1 691 ? 18.479 2.926 -11.051 1.00 92.00 691 ASP A N 1
ATOM 5512 C CA . ASP A 1 691 ? 19.674 3.302 -11.833 1.00 92.00 691 ASP A CA 1
ATOM 5513 C C . ASP A 1 691 ? 19.534 2.841 -13.305 1.00 92.00 691 ASP A C 1
ATOM 5515 O O . ASP A 1 691 ? 19.898 1.716 -13.681 1.00 92.00 691 ASP A O 1
ATOM 5519 N N . ILE A 1 692 ? 18.911 3.672 -14.147 1.00 95.06 692 ILE A N 1
ATOM 5520 C CA . ILE A 1 692 ? 18.700 3.438 -15.584 1.00 95.06 692 ILE A CA 1
ATOM 5521 C C . ILE A 1 692 ? 20.034 3.551 -16.319 1.00 95.06 692 ILE A C 1
ATOM 5523 O O . ILE A 1 692 ? 20.299 2.720 -17.206 1.00 95.06 692 ILE A O 1
ATOM 5527 N N . ILE A 1 693 ? 20.841 4.553 -15.958 1.00 94.44 693 ILE A N 1
ATOM 5528 C CA . ILE A 1 693 ? 22.226 4.733 -16.398 1.00 94.44 693 ILE A CA 1
ATOM 5529 C C . ILE A 1 693 ? 23.119 4.168 -15.290 1.00 94.44 693 ILE A C 1
ATOM 5531 O O . ILE A 1 693 ? 23.345 4.848 -14.302 1.00 94.44 693 ILE A O 1
ATOM 5535 N N . PRO A 1 694 ? 23.660 2.945 -15.431 1.00 90.88 694 PRO A N 1
ATOM 5536 C CA . PRO A 1 694 ? 24.264 2.210 -14.318 1.00 90.88 694 PRO A CA 1
ATOM 5537 C C . PRO A 1 694 ? 25.582 2.843 -13.840 1.00 90.88 694 PRO A C 1
ATOM 5539 O O . PRO A 1 694 ? 26.667 2.444 -14.275 1.00 90.88 694 PRO A O 1
ATOM 5542 N N . ASN A 1 695 ? 25.502 3.852 -12.975 1.00 87.75 695 ASN A N 1
ATOM 5543 C CA . ASN A 1 695 ? 26.640 4.621 -12.466 1.00 87.75 695 ASN A CA 1
ATOM 5544 C C . ASN A 1 695 ? 26.554 4.894 -10.947 1.00 87.75 695 ASN A C 1
ATOM 5546 O O . ASN A 1 695 ? 27.476 5.498 -10.379 1.00 87.75 695 ASN A O 1
ATOM 5550 N N . TYR A 1 696 ? 25.495 4.406 -10.289 1.00 82.00 696 TYR A N 1
ATOM 5551 C CA . TYR A 1 696 ? 25.194 4.560 -8.862 1.00 82.00 696 TYR A CA 1
ATOM 5552 C C . TYR A 1 696 ? 25.005 6.008 -8.390 1.00 82.00 696 TYR A C 1
ATOM 5554 O O . TYR A 1 696 ? 25.226 6.316 -7.210 1.00 82.00 696 TYR A O 1
ATOM 5562 N N . ARG A 1 697 ? 24.642 6.921 -9.287 1.00 81.50 697 ARG A N 1
ATOM 5563 C CA . ARG A 1 697 ? 24.372 8.330 -8.990 1.00 81.50 697 ARG A CA 1
ATOM 5564 C C . ARG A 1 697 ? 23.012 8.687 -9.549 1.00 81.50 697 ARG A C 1
ATOM 5566 O O . ARG A 1 697 ? 22.591 8.150 -10.551 1.00 81.50 697 ARG A O 1
ATOM 5573 N N . LEU A 1 698 ? 22.354 9.637 -8.893 1.00 82.88 698 LEU A N 1
ATOM 5574 C CA . LEU A 1 698 ? 21.107 10.184 -9.403 1.00 82.88 698 LEU A CA 1
ATOM 5575 C C . LEU A 1 698 ? 21.342 10.841 -10.766 1.00 82.88 698 LEU A C 1
ATOM 5577 O O . LEU A 1 698 ? 22.066 11.838 -10.837 1.00 82.88 698 LEU A O 1
ATOM 5581 N N . ASN A 1 699 ? 20.671 10.327 -11.789 1.00 90.00 699 ASN A N 1
ATOM 5582 C CA . ASN A 1 699 ? 20.502 10.991 -13.072 1.00 90.00 699 ASN A CA 1
ATOM 5583 C C . ASN A 1 699 ? 19.156 11.735 -13.123 1.00 90.00 699 ASN A C 1
ATOM 5585 O O . ASN A 1 699 ? 18.096 11.207 -12.766 1.00 90.00 699 ASN A O 1
ATOM 5589 N N . THR A 1 700 ? 19.218 13.017 -13.475 1.00 89.94 700 THR A N 1
ATOM 5590 C CA . THR A 1 700 ? 18.088 13.951 -13.487 1.00 89.94 700 THR A CA 1
ATOM 5591 C C . THR A 1 700 ? 18.423 15.125 -14.387 1.00 89.94 700 THR A C 1
ATOM 5593 O O . THR A 1 700 ? 19.581 15.538 -14.443 1.00 89.94 700 THR A O 1
ATOM 5596 N N . GLU A 1 701 ? 17.402 15.686 -15.018 1.00 90.38 701 GLU A N 1
ATOM 5597 C CA . GLU A 1 701 ? 17.550 16.881 -15.850 1.00 90.38 701 GLU A CA 1
ATOM 5598 C C . GLU A 1 701 ? 17.212 18.182 -15.082 1.00 90.38 701 GLU A C 1
ATOM 5600 O O . GLU A 1 701 ? 17.587 19.277 -15.479 1.00 90.38 701 GLU A O 1
ATOM 5605 N N . ASP A 1 702 ? 16.578 18.064 -13.908 1.00 88.50 702 ASP A N 1
ATOM 5606 C CA . ASP A 1 702 ? 16.321 19.183 -12.982 1.00 88.50 702 ASP A CA 1
ATOM 5607 C C . ASP A 1 702 ? 17.614 19.690 -12.320 1.00 88.50 702 ASP A C 1
ATOM 5609 O O . ASP A 1 702 ? 18.330 18.923 -11.662 1.00 88.50 702 ASP A O 1
ATOM 5613 N N . GLY A 1 703 ? 17.880 20.994 -12.393 1.00 85.19 703 GLY A N 1
ATOM 5614 C CA . GLY A 1 703 ? 18.969 21.623 -11.650 1.00 85.19 703 GLY A CA 1
ATOM 5615 C C . GLY A 1 703 ? 20.327 21.631 -12.361 1.00 85.19 703 GLY A C 1
ATOM 5616 O O . GLY A 1 703 ? 21.349 21.842 -11.699 1.00 85.19 703 GLY A O 1
ATOM 5617 N N . ILE A 1 704 ? 20.373 21.354 -13.668 1.00 86.25 704 ILE A N 1
ATOM 5618 C CA . ILE A 1 704 ? 21.630 21.155 -14.419 1.00 86.25 704 ILE A CA 1
ATOM 5619 C C . ILE A 1 704 ? 22.175 22.443 -15.055 1.00 86.25 704 ILE A C 1
ATOM 5621 O O . ILE A 1 704 ? 23.340 22.500 -15.455 1.00 86.25 704 ILE A O 1
ATOM 5625 N N . THR A 1 705 ? 21.369 23.506 -15.132 1.00 86.44 705 THR A N 1
ATOM 5626 C CA . THR A 1 705 ? 21.763 24.755 -15.800 1.00 86.44 705 THR A CA 1
ATOM 5627 C C . THR A 1 705 ? 22.383 25.770 -14.838 1.00 86.44 705 THR A C 1
ATOM 5629 O O . THR A 1 705 ? 22.080 25.829 -13.649 1.00 86.44 705 THR A O 1
ATOM 5632 N N . ALA A 1 706 ? 23.222 26.674 -15.356 1.00 84.44 706 ALA A N 1
ATOM 5633 C CA . ALA A 1 706 ? 23.774 27.770 -14.550 1.00 84.44 706 ALA A CA 1
ATOM 5634 C C . ALA A 1 706 ? 22.701 28.767 -14.058 1.00 84.44 706 ALA A C 1
ATOM 5636 O O . ALA A 1 706 ? 22.919 29.464 -13.065 1.00 84.44 706 ALA A O 1
ATOM 5637 N N . GLY A 1 707 ? 21.568 28.863 -14.767 1.00 81.00 707 GLY A N 1
ATOM 5638 C CA . GLY A 1 707 ? 20.434 29.717 -14.404 1.00 81.00 707 GLY A CA 1
ATOM 5639 C C . GLY A 1 707 ? 19.560 29.124 -13.297 1.00 81.00 707 GLY A C 1
ATOM 5640 O O . GLY A 1 707 ? 19.002 29.881 -12.502 1.00 81.00 707 GLY A O 1
ATOM 5641 N N . ALA A 1 708 ? 19.507 27.795 -13.211 1.00 82.62 708 ALA A N 1
ATOM 5642 C CA . ALA A 1 708 ? 18.786 27.042 -12.197 1.00 82.62 708 ALA A CA 1
ATOM 5643 C C . ALA A 1 708 ? 19.648 25.862 -11.702 1.00 82.62 708 ALA A C 1
ATOM 5645 O O . ALA A 1 708 ? 19.366 24.719 -12.013 1.00 82.62 708 ALA A O 1
ATOM 5646 N N . PRO A 1 709 ? 20.708 26.099 -10.906 1.00 81.06 709 PRO A N 1
ATOM 5647 C CA . PRO A 1 709 ? 21.624 25.034 -10.474 1.00 81.06 709 PRO A CA 1
ATOM 5648 C C . PRO A 1 709 ? 21.082 24.193 -9.303 1.00 81.06 709 PRO A C 1
ATOM 5650 O O . PRO A 1 709 ? 21.823 23.445 -8.665 1.00 81.06 709 PRO A O 1
ATOM 5653 N N . ILE A 1 710 ? 19.821 24.402 -8.918 1.00 77.31 710 ILE A N 1
ATOM 5654 C CA . ILE A 1 710 ? 19.182 23.751 -7.774 1.00 77.31 710 ILE A CA 1
ATOM 5655 C C . ILE A 1 710 ? 17.873 23.140 -8.271 1.00 77.31 710 ILE A C 1
ATOM 5657 O O . ILE A 1 710 ? 17.020 23.911 -8.717 1.00 77.31 710 ILE A O 1
ATOM 5661 N N . PRO A 1 711 ? 17.676 21.816 -8.106 1.00 79.31 711 PRO A N 1
ATOM 5662 C CA . PRO A 1 711 ? 16.446 21.149 -8.501 1.00 79.31 711 PRO A CA 1
ATOM 5663 C C . PRO A 1 711 ? 15.216 21.814 -7.879 1.00 79.31 711 PRO A C 1
ATOM 5665 O O . PRO A 1 711 ? 15.122 21.943 -6.647 1.00 79.31 711 PRO A O 1
ATOM 5668 N N . ASN A 1 712 ? 14.284 22.255 -8.719 1.00 79.38 712 ASN A N 1
ATOM 5669 C CA . ASN A 1 712 ? 13.098 23.007 -8.306 1.00 79.38 712 ASN A CA 1
ATOM 5670 C C . ASN A 1 712 ? 11.775 22.337 -8.735 1.00 79.38 712 ASN A C 1
ATOM 5672 O O . ASN A 1 712 ? 10.685 22.802 -8.363 1.00 79.38 712 ASN A O 1
ATOM 5676 N N . GLY A 1 713 ? 11.865 21.207 -9.443 1.00 80.25 713 GLY A N 1
ATOM 5677 C CA . GLY A 1 713 ? 10.743 20.407 -9.917 1.00 80.25 713 GLY A CA 1
ATOM 5678 C C . GLY A 1 713 ? 9.967 21.045 -11.069 1.00 80.25 713 GLY A C 1
ATOM 5679 O O . GLY A 1 713 ? 8.770 20.768 -11.208 1.00 80.25 713 GLY A O 1
ATOM 5680 N N . ARG A 1 714 ? 10.600 21.931 -11.839 1.00 84.25 714 ARG A N 1
ATOM 5681 C CA . ARG A 1 714 ? 10.078 22.549 -13.065 1.00 84.25 714 ARG A CA 1
ATOM 5682 C C . ARG A 1 714 ? 11.166 22.480 -14.122 1.00 84.25 714 ARG A C 1
ATOM 5684 O O . ARG A 1 714 ? 12.328 22.564 -13.771 1.00 84.25 714 ARG A O 1
ATOM 5691 N N . ILE A 1 715 ? 10.764 22.364 -15.383 1.00 88.00 715 ILE A N 1
ATOM 5692 C CA . ILE A 1 715 ? 11.715 22.401 -16.490 1.00 88.00 715 ILE A CA 1
ATOM 5693 C C . ILE A 1 715 ? 12.110 23.857 -16.786 1.00 88.00 715 ILE A C 1
ATOM 5695 O O . ILE A 1 715 ? 11.263 24.678 -17.166 1.00 88.00 715 ILE A O 1
ATOM 5699 N N . ASP A 1 716 ? 13.375 24.204 -16.566 1.00 88.88 716 ASP A N 1
ATOM 5700 C CA . ASP A 1 716 ? 13.935 25.512 -16.907 1.00 88.88 716 ASP A CA 1
ATOM 5701 C C . ASP A 1 716 ? 14.574 25.514 -18.316 1.00 88.88 716 ASP A C 1
ATOM 5703 O O . ASP A 1 716 ? 14.833 24.463 -18.912 1.00 88.88 716 ASP A O 1
ATOM 5707 N N . PRO A 1 717 ? 14.805 26.694 -18.931 1.00 88.75 717 PRO A N 1
ATOM 5708 C CA . PRO A 1 717 ? 15.390 26.764 -20.268 1.00 88.75 717 PRO A CA 1
ATOM 5709 C C . PRO A 1 717 ? 16.765 26.083 -20.346 1.00 88.75 717 PRO A C 1
ATOM 5711 O O . PRO A 1 717 ? 17.722 26.544 -19.725 1.00 88.75 717 PRO A O 1
ATOM 5714 N N . GLY A 1 718 ? 16.861 25.044 -21.179 1.00 87.69 718 GLY A N 1
ATOM 5715 C CA . GLY A 1 718 ? 18.076 24.245 -21.366 1.00 87.69 718 GLY A CA 1
ATOM 5716 C C . GLY A 1 718 ? 18.162 22.993 -20.489 1.00 87.69 718 GLY A C 1
ATOM 5717 O O . GLY A 1 718 ? 19.208 22.360 -20.500 1.00 87.69 718 GLY A O 1
ATOM 5718 N N . GLU A 1 719 ? 17.109 22.653 -19.738 1.00 91.06 719 GLU A N 1
ATOM 5719 C CA . GLU A 1 719 ? 17.061 21.430 -18.920 1.00 91.06 719 GLU A CA 1
ATOM 5720 C C . GLU A 1 719 ? 16.453 20.217 -19.632 1.00 91.06 719 GLU A C 1
ATOM 5722 O O . GLU A 1 719 ? 16.770 19.111 -19.244 1.00 91.06 719 GLU A O 1
ATOM 5727 N N . ASP A 1 720 ? 15.625 20.396 -20.667 1.00 92.38 720 ASP A N 1
ATOM 5728 C CA . ASP A 1 720 ? 14.944 19.306 -21.405 1.00 92.38 720 ASP A CA 1
ATOM 5729 C C . ASP A 1 720 ? 15.909 18.600 -22.380 1.00 92.38 720 ASP A C 1
ATOM 5731 O O . ASP A 1 720 ? 15.758 18.702 -23.600 1.00 92.38 720 ASP A O 1
ATOM 5735 N N . VAL A 1 721 ? 16.959 17.989 -21.827 1.00 93.06 721 VAL A N 1
ATOM 5736 C CA . VAL A 1 721 ? 18.073 17.323 -22.531 1.00 93.06 721 VAL A CA 1
ATOM 5737 C C . VAL A 1 721 ? 18.227 15.860 -22.105 1.00 93.06 721 VAL A C 1
ATOM 5739 O O . VAL A 1 721 ? 19.237 15.243 -22.396 1.00 93.06 721 VAL A O 1
ATOM 5742 N N . GLY A 1 722 ? 17.256 15.301 -21.378 1.00 93.12 722 GLY A N 1
ATOM 5743 C CA . GLY A 1 722 ? 17.320 13.920 -20.915 1.00 93.12 722 GLY A CA 1
ATOM 5744 C C . GLY A 1 722 ? 18.091 13.731 -19.603 1.00 93.12 722 GLY A C 1
ATOM 5745 O O . GLY A 1 722 ? 18.748 14.624 -19.062 1.00 93.12 722 GLY A O 1
ATOM 5746 N N . ILE A 1 723 ? 17.984 12.525 -19.030 1.00 93.56 723 ILE A N 1
ATOM 5747 C CA . ILE A 1 723 ? 18.482 12.244 -17.669 1.00 93.56 723 ILE A CA 1
ATOM 5748 C C . ILE A 1 723 ? 20.011 12.101 -17.586 1.00 93.56 723 ILE A C 1
ATOM 5750 O O . ILE A 1 723 ? 20.577 12.126 -16.487 1.00 93.56 723 ILE A O 1
ATOM 5754 N N . ASP A 1 724 ? 20.700 11.942 -18.716 1.00 93.19 724 ASP A N 1
ATOM 5755 C CA . ASP A 1 724 ? 22.164 11.984 -18.776 1.00 93.19 724 ASP A CA 1
ATOM 5756 C C . ASP A 1 724 ? 22.726 13.417 -18.716 1.00 93.19 724 ASP A C 1
ATOM 5758 O O . ASP A 1 724 ? 23.927 13.575 -18.473 1.00 93.19 724 ASP A O 1
ATOM 5762 N N . ALA A 1 725 ? 21.851 14.427 -18.808 1.00 93.19 725 ALA A N 1
ATOM 5763 C CA . ALA A 1 725 ? 22.154 15.852 -18.748 1.00 93.19 725 ALA A CA 1
ATOM 5764 C C . ALA A 1 725 ? 23.067 16.343 -19.889 1.00 93.19 725 ALA A C 1
ATOM 5766 O O . ALA A 1 725 ? 23.836 17.292 -19.692 1.00 93.19 725 ALA A O 1
ATOM 5767 N N . LEU A 1 726 ? 23.015 15.693 -21.054 1.00 94.06 726 LEU A N 1
ATOM 5768 C CA . LEU A 1 726 ? 23.781 16.060 -22.243 1.00 94.06 726 LEU A CA 1
ATOM 5769 C C . LEU A 1 726 ? 22.816 16.347 -23.387 1.00 94.06 726 LEU A C 1
ATOM 5771 O O . LEU A 1 726 ? 21.947 15.544 -23.659 1.00 94.06 726 LEU A O 1
ATOM 5775 N N . ASP A 1 727 ? 22.993 17.464 -24.092 1.00 94.69 727 ASP A N 1
ATOM 5776 C CA . ASP A 1 727 ? 22.282 17.630 -25.359 1.00 94.69 727 ASP A CA 1
ATOM 5777 C C . ASP A 1 727 ? 22.931 16.775 -26.462 1.00 94.69 727 ASP A C 1
ATOM 5779 O O . ASP A 1 727 ? 24.100 16.374 -26.381 1.00 94.69 727 ASP A O 1
ATOM 5783 N N . ASN A 1 728 ? 22.209 16.581 -27.563 1.00 95.12 728 ASN A N 1
ATOM 5784 C CA . ASN A 1 728 ? 22.704 15.897 -28.761 1.00 95.12 728 ASN A CA 1
ATOM 5785 C C . ASN A 1 728 ? 24.114 16.341 -29.244 1.00 95.12 728 ASN A C 1
ATOM 5787 O O . ASN A 1 728 ? 24.834 15.569 -29.892 1.00 95.12 728 ASN A O 1
ATOM 5791 N N . ALA A 1 729 ? 24.539 17.590 -29.004 1.00 95.19 729 ALA A N 1
ATOM 5792 C CA . ALA A 1 729 ? 25.866 18.066 -29.403 1.00 95.19 729 ALA A CA 1
ATOM 5793 C C . ALA A 1 729 ? 26.958 17.617 -28.417 1.00 95.19 729 ALA A C 1
ATOM 5795 O O . ALA A 1 729 ? 28.026 17.162 -28.853 1.00 95.19 729 ALA A O 1
ATOM 5796 N N . ASP A 1 730 ? 26.687 17.709 -27.119 1.00 95.69 730 ASP A N 1
ATOM 5797 C CA . ASP A 1 730 ? 27.561 17.252 -26.040 1.00 95.69 730 ASP A CA 1
ATOM 5798 C C . ASP A 1 730 ? 27.667 15.720 -26.006 1.00 95.69 730 ASP A C 1
ATOM 5800 O O . ASP A 1 730 ? 28.754 15.167 -25.795 1.00 95.69 730 ASP A O 1
ATOM 5804 N N . GLU A 1 731 ? 26.600 15.007 -26.355 1.00 96.06 731 GLU A N 1
ATOM 5805 C CA . GLU A 1 731 ? 26.619 13.559 -26.548 1.00 96.06 731 GLU A CA 1
ATOM 5806 C C . GLU A 1 731 ? 27.621 13.119 -27.615 1.00 96.06 731 GLU A C 1
ATOM 5808 O O . GLU A 1 731 ? 28.382 12.169 -27.411 1.00 96.06 731 GLU A O 1
ATOM 5813 N N . ARG A 1 732 ? 27.702 13.824 -28.751 1.00 95.69 732 ARG A N 1
ATOM 5814 C CA . ARG A 1 732 ? 28.702 13.520 -29.793 1.00 95.69 732 ARG A CA 1
ATOM 5815 C C . ARG A 1 732 ? 30.134 13.728 -29.295 1.00 95.69 732 ARG A C 1
ATOM 5817 O O . ARG A 1 732 ? 31.065 13.133 -29.843 1.00 95.69 732 ARG A O 1
ATOM 5824 N N . ALA A 1 733 ? 30.342 14.555 -28.272 1.00 95.31 733 ALA A N 1
ATOM 5825 C CA . ALA A 1 733 ? 31.642 14.687 -27.624 1.00 95.31 733 ALA A CA 1
ATOM 5826 C C . ALA A 1 733 ? 31.907 13.560 -26.607 1.00 95.31 733 ALA A C 1
ATOM 5828 O O . ALA A 1 733 ? 33.058 13.138 -26.465 1.00 95.31 733 ALA A O 1
ATOM 5829 N N . ALA A 1 734 ? 30.869 13.062 -25.927 1.00 94.44 734 ALA A N 1
ATOM 5830 C CA . ALA A 1 734 ? 30.971 12.043 -24.881 1.00 94.44 734 ALA A CA 1
ATOM 5831 C C . ALA A 1 734 ? 31.001 10.595 -25.410 1.00 94.44 734 ALA A C 1
ATOM 5833 O O . ALA A 1 734 ? 31.735 9.755 -24.878 1.00 94.44 734 ALA A O 1
ATOM 5834 N N . TYR A 1 735 ? 30.228 10.280 -26.453 1.00 95.00 735 TYR A N 1
ATOM 5835 C CA . TYR A 1 735 ? 30.068 8.914 -26.952 1.00 95.00 735 TYR A CA 1
ATOM 5836 C C . TYR A 1 735 ? 31.286 8.412 -27.740 1.00 95.00 735 TYR A C 1
ATOM 5838 O O . TYR A 1 735 ? 31.928 9.158 -28.486 1.00 95.00 735 TYR A O 1
ATOM 5846 N N . PRO A 1 736 ? 31.610 7.109 -27.641 1.00 96.31 736 PRO A N 1
ATOM 5847 C CA . PRO A 1 736 ? 32.729 6.542 -28.371 1.00 96.31 736 PRO A CA 1
ATOM 5848 C C . PRO A 1 736 ? 32.439 6.488 -29.870 1.00 96.31 736 PRO A C 1
ATOM 5850 O O . PRO A 1 736 ? 31.332 6.203 -30.325 1.00 96.31 736 PRO A O 1
ATOM 5853 N N . TYR A 1 737 ? 33.478 6.678 -30.671 1.00 95.31 737 TYR A N 1
ATOM 5854 C CA . TYR A 1 737 ? 33.398 6.436 -32.104 1.00 95.31 737 TYR A CA 1
ATOM 5855 C C . TYR A 1 737 ? 33.089 4.956 -32.413 1.00 95.31 737 TYR A C 1
ATOM 5857 O O . TYR A 1 737 ? 33.736 4.083 -31.829 1.00 95.31 737 TYR A O 1
ATOM 5865 N N . PRO A 1 738 ? 32.180 4.638 -33.361 1.00 95.75 738 PRO A N 1
ATOM 5866 C CA . PRO A 1 738 ? 31.520 5.536 -34.315 1.00 95.75 738 PRO A CA 1
ATOM 5867 C C . PRO A 1 738 ? 30.101 5.981 -33.913 1.00 95.75 738 PRO A C 1
ATOM 5869 O O . PRO A 1 738 ? 29.349 6.418 -34.784 1.00 95.75 738 PRO A O 1
ATOM 5872 N N . LEU A 1 739 ? 29.711 5.852 -32.642 1.00 96.00 739 LEU A N 1
ATOM 5873 C CA . LEU A 1 739 ? 28.394 6.300 -32.170 1.00 96.00 739 LEU A CA 1
ATOM 5874 C C . LEU A 1 739 ? 28.281 7.825 -32.185 1.00 96.00 739 LEU A C 1
ATOM 5876 O O . LEU A 1 739 ? 27.232 8.353 -32.512 1.00 96.00 739 LEU A O 1
ATOM 5880 N N . ASN A 1 740 ? 29.384 8.539 -31.961 1.00 95.38 740 ASN A N 1
ATOM 5881 C CA . ASN A 1 740 ? 29.430 9.999 -32.077 1.00 95.38 740 ASN A CA 1
ATOM 5882 C C . ASN A 1 740 ? 29.179 10.568 -33.489 1.00 95.38 740 ASN A C 1
ATOM 5884 O O . ASN A 1 740 ? 29.184 11.784 -33.672 1.00 95.38 740 ASN A O 1
ATOM 5888 N N . LEU A 1 741 ? 29.036 9.709 -34.502 1.00 95.38 741 LEU A N 1
ATOM 5889 C CA . LEU A 1 741 ? 28.620 10.110 -35.848 1.00 95.38 741 LEU A CA 1
ATOM 5890 C C . LEU A 1 741 ? 27.095 10.120 -36.009 1.00 95.38 741 LEU A C 1
ATOM 5892 O O . LEU A 1 741 ? 26.610 10.569 -37.045 1.00 95.38 741 LEU A O 1
ATOM 5896 N N . GLU A 1 742 ? 26.367 9.548 -35.053 1.00 94.81 742 GLU A N 1
ATOM 5897 C CA . GLU A 1 742 ? 24.909 9.502 -35.054 1.00 94.81 742 GLU A CA 1
ATOM 5898 C C . GLU A 1 742 ? 24.333 10.874 -34.729 1.00 94.81 742 GLU A C 1
ATOM 5900 O O . GLU A 1 742 ? 24.996 11.703 -34.099 1.00 94.81 742 GLU A O 1
ATOM 5905 N N . ASP A 1 743 ? 23.103 11.115 -35.188 1.00 94.81 743 ASP A N 1
ATOM 5906 C CA . ASP A 1 743 ? 22.465 12.390 -34.897 1.00 94.81 743 ASP A CA 1
ATOM 5907 C C . ASP A 1 743 ? 22.103 12.544 -33.421 1.00 94.81 743 ASP A C 1
ATOM 5909 O O . ASP A 1 743 ? 22.294 13.640 -32.902 1.00 94.81 743 ASP A O 1
ATOM 5913 N N . ASP A 1 744 ? 21.709 11.418 -32.822 1.00 95.62 744 ASP A N 1
ATOM 5914 C CA . ASP A 1 744 ? 21.262 11.192 -31.445 1.00 95.62 744 ASP A CA 1
ATOM 5915 C C . ASP A 1 744 ? 22.032 9.972 -30.881 1.00 95.62 744 ASP A C 1
ATOM 5917 O O . ASP A 1 744 ? 21.636 8.815 -31.103 1.00 95.62 744 ASP A O 1
ATOM 5921 N N . PRO A 1 745 ? 23.237 10.182 -30.309 1.00 96.00 745 PRO A N 1
ATOM 5922 C CA . PRO A 1 745 ? 24.034 9.113 -29.710 1.00 96.00 745 PRO A CA 1
ATOM 5923 C C . PRO A 1 745 ? 23.419 8.456 -28.460 1.00 96.00 745 PRO A C 1
ATOM 5925 O O . PRO A 1 745 ? 23.633 7.249 -28.280 1.00 96.00 745 PRO A O 1
ATOM 5928 N N . SER A 1 746 ? 22.650 9.143 -27.616 1.00 95.50 746 SER A N 1
ATOM 5929 C CA . SER A 1 746 ? 22.022 8.533 -26.429 1.00 95.50 746 SER A CA 1
ATOM 5930 C C . SER A 1 746 ? 20.723 7.786 -26.710 1.00 95.50 746 SER A C 1
ATOM 5932 O O . SER A 1 746 ? 20.380 6.876 -25.950 1.00 95.50 746 SER A O 1
ATOM 5934 N N . ARG A 1 747 ? 20.092 7.999 -27.865 1.00 95.75 747 ARG A N 1
ATOM 5935 C CA . ARG A 1 747 ? 18.825 7.385 -28.319 1.00 95.75 747 ARG A CA 1
ATOM 5936 C C . ARG A 1 747 ? 17.597 7.813 -27.533 1.00 95.75 747 ARG A C 1
ATOM 5938 O O . ARG A 1 747 ? 16.591 7.086 -27.554 1.00 95.75 747 ARG A O 1
ATOM 5945 N N . ASP A 1 748 ? 17.663 8.938 -26.850 1.00 95.25 748 ASP A N 1
ATOM 5946 C CA . ASP A 1 748 ? 16.678 9.453 -25.907 1.00 95.25 748 ASP A CA 1
ATOM 5947 C C . ASP A 1 748 ? 15.962 10.721 -26.385 1.00 95.25 748 ASP A C 1
ATOM 5949 O O . ASP A 1 748 ? 15.138 11.229 -25.634 1.00 95.25 748 ASP A O 1
ATOM 5953 N N . ASP A 1 749 ? 16.102 11.103 -27.659 1.00 95.12 749 ASP A N 1
ATOM 5954 C CA . ASP A 1 749 ? 15.202 12.049 -28.339 1.00 95.12 749 ASP A CA 1
ATOM 5955 C C . ASP A 1 749 ? 13.730 11.596 -28.259 1.00 95.12 749 ASP A C 1
ATOM 5957 O O . ASP A 1 749 ? 13.365 10.521 -28.769 1.00 95.12 749 ASP A O 1
ATOM 5961 N N . TYR A 1 750 ? 12.841 12.440 -27.743 1.00 93.94 750 TYR A N 1
ATOM 5962 C CA . TYR A 1 750 ? 11.390 12.273 -27.802 1.00 93.94 750 TYR A CA 1
ATOM 5963 C C . TYR A 1 750 ? 10.790 12.882 -29.077 1.00 93.94 750 TYR A C 1
ATOM 5965 O O . TYR A 1 750 ? 11.136 13.979 -29.515 1.00 93.94 750 TYR A O 1
ATOM 5973 N N . PHE A 1 751 ? 9.820 12.185 -29.679 1.00 92.25 751 PHE A N 1
ATOM 5974 C CA . PHE A 1 751 ? 9.016 12.756 -30.763 1.00 92.25 751 PHE A CA 1
ATOM 5975 C C . PHE A 1 751 ? 7.667 12.055 -30.926 1.00 92.25 751 PHE A C 1
ATOM 5977 O O . PHE A 1 751 ? 7.602 10.824 -30.997 1.00 92.25 751 PHE A O 1
ATOM 5984 N N . PHE A 1 752 ? 6.607 12.847 -31.117 1.00 90.94 752 PHE A N 1
ATOM 5985 C CA . PHE A 1 752 ? 5.310 12.353 -31.574 1.00 90.94 752 PHE A CA 1
ATOM 5986 C C . PHE A 1 752 ? 4.576 13.368 -32.462 1.00 90.94 752 PHE A C 1
ATOM 5988 O O . PHE A 1 752 ? 4.478 14.554 -32.152 1.00 90.94 752 PHE A O 1
ATOM 5995 N N . ASN A 1 753 ? 3.998 12.901 -33.574 1.00 91.25 753 ASN A N 1
ATOM 5996 C CA . ASN A 1 753 ? 3.233 13.767 -34.471 1.00 91.25 753 ASN A CA 1
ATOM 5997 C C . ASN A 1 753 ? 1.753 13.866 -34.058 1.00 91.25 753 ASN A C 1
ATOM 5999 O O . ASN A 1 753 ? 0.897 13.158 -34.594 1.00 91.25 753 ASN A O 1
ATOM 6003 N N . PHE A 1 754 ? 1.438 14.826 -33.187 1.00 88.75 754 PHE A N 1
ATOM 6004 C CA . PHE A 1 754 ? 0.066 15.112 -32.740 1.00 88.75 754 PHE A CA 1
ATOM 6005 C C . PHE A 1 754 ? -0.873 15.651 -33.832 1.00 88.75 754 PHE A C 1
ATOM 6007 O O . PHE A 1 754 ? -2.085 15.687 -33.637 1.00 88.75 754 PHE A O 1
ATOM 6014 N N . THR A 1 755 ? -0.353 16.070 -34.991 1.00 91.50 755 THR A N 1
ATOM 6015 C CA . THR A 1 755 ? -1.197 16.548 -36.104 1.00 91.50 755 THR A CA 1
ATOM 6016 C C . THR A 1 755 ? -1.772 15.407 -36.942 1.00 91.50 755 THR A C 1
ATOM 6018 O O . THR A 1 755 ? -2.705 15.613 -37.722 1.00 91.50 755 THR A O 1
ATOM 6021 N N . LYS A 1 756 ? -1.226 14.193 -36.794 1.00 93.06 756 LYS A N 1
ATOM 6022 C CA . LYS A 1 756 ? -1.692 13.009 -37.511 1.00 93.06 756 LYS A CA 1
ATOM 6023 C C . LYS A 1 756 ? -3.047 12.557 -36.943 1.00 93.06 756 LYS A C 1
ATOM 6025 O O . LYS A 1 756 ? -3.145 12.366 -35.733 1.00 93.06 756 LYS A O 1
ATOM 6030 N N . PRO A 1 757 ? -4.080 12.326 -37.779 1.00 93.69 757 PRO A N 1
ATOM 6031 C CA . PRO A 1 757 ? -5.370 11.833 -37.300 1.00 93.69 757 PRO A CA 1
ATOM 6032 C C . PRO A 1 757 ? -5.239 10.508 -36.537 1.00 93.69 757 PRO A C 1
ATOM 6034 O O . PRO A 1 757 ? -4.539 9.594 -36.988 1.00 93.69 757 PRO A O 1
ATOM 6037 N N . ASN A 1 758 ? -5.951 10.377 -35.414 1.00 91.62 758 ASN A N 1
ATOM 6038 C CA . ASN A 1 758 ? -5.849 9.221 -34.514 1.00 91.62 758 ASN A CA 1
ATOM 6039 C C . ASN A 1 758 ? -6.189 7.885 -35.206 1.00 91.62 758 ASN A C 1
ATOM 6041 O O . ASN A 1 758 ? -5.654 6.825 -34.862 1.00 91.62 758 ASN A O 1
ATOM 6045 N N . GLU A 1 759 ? -7.051 7.914 -36.223 1.00 90.94 759 GLU A N 1
ATOM 6046 C CA . GLU A 1 759 ? -7.433 6.742 -37.018 1.00 90.94 759 GLU A CA 1
ATOM 6047 C C . GLU A 1 759 ? -6.285 6.225 -37.898 1.00 90.94 759 GLU A C 1
ATOM 6049 O O . GLU A 1 759 ? -6.275 5.053 -38.264 1.00 90.94 759 GLU A O 1
ATOM 6054 N N . GLN A 1 760 ? -5.312 7.081 -38.225 1.00 93.25 760 GLN A N 1
ATOM 6055 C CA . GLN A 1 760 ? -4.181 6.773 -39.108 1.00 93.25 760 GLN A CA 1
ATOM 6056 C C . GLN A 1 760 ? -2.888 6.454 -38.344 1.00 93.25 760 GLN A C 1
ATOM 6058 O O . GLN A 1 760 ? -1.855 6.210 -38.969 1.00 93.25 760 GLN A O 1
ATOM 6063 N N . GLN A 1 761 ? -2.922 6.463 -37.008 1.00 93.38 761 GLN A N 1
ATOM 6064 C CA . GLN A 1 761 ? -1.765 6.111 -36.183 1.00 93.38 761 GLN A CA 1
ATOM 6065 C C . GLN A 1 761 ? -1.327 4.660 -36.434 1.00 93.38 761 GLN A C 1
ATOM 6067 O O . GLN A 1 761 ? -2.166 3.751 -36.483 1.00 93.38 761 GLN A O 1
ATOM 6072 N N . VAL A 1 762 ? -0.020 4.446 -36.542 1.00 94.25 762 VAL A N 1
ATOM 6073 C CA . VAL A 1 762 ? 0.651 3.151 -36.717 1.00 94.25 762 VAL A CA 1
ATOM 6074 C C . VAL A 1 762 ? 1.769 3.004 -35.688 1.00 94.25 762 VAL A C 1
ATOM 6076 O O . VAL A 1 762 ? 2.229 3.989 -35.124 1.00 94.25 762 VAL A O 1
ATOM 6079 N N . ASP A 1 763 ? 2.248 1.782 -35.481 1.00 92.00 763 ASP A N 1
ATOM 6080 C CA . ASP A 1 763 ? 3.281 1.462 -34.488 1.00 92.00 763 ASP A CA 1
ATOM 6081 C C . ASP A 1 763 ? 4.542 2.333 -34.599 1.00 92.00 763 ASP A C 1
ATOM 6083 O O . ASP A 1 763 ? 5.115 2.733 -33.590 1.00 92.00 763 ASP A O 1
ATOM 6087 N N . GLN A 1 764 ? 4.965 2.645 -35.829 1.00 93.12 764 GLN A N 1
ATOM 6088 C CA . GLN A 1 764 ? 6.169 3.441 -36.086 1.00 93.12 764 GLN A CA 1
ATOM 6089 C C . GLN A 1 764 ? 6.065 4.877 -35.561 1.00 93.12 764 GLN A C 1
ATOM 6091 O O . GLN A 1 764 ? 7.095 5.480 -35.268 1.00 93.12 764 GLN A O 1
ATOM 6096 N N . ASP A 1 765 ? 4.850 5.414 -35.405 1.00 94.38 765 ASP A N 1
ATOM 6097 C CA . ASP A 1 765 ? 4.654 6.755 -34.849 1.00 94.38 765 ASP A CA 1
ATOM 6098 C C . ASP A 1 765 ? 5.080 6.825 -33.367 1.00 94.38 765 ASP A C 1
ATOM 6100 O O . ASP A 1 765 ? 5.344 7.911 -32.865 1.00 94.38 765 ASP A O 1
ATOM 6104 N N . PHE A 1 766 ? 5.177 5.681 -32.675 1.00 94.25 766 PHE A N 1
ATOM 6105 C CA . PHE A 1 766 ? 5.467 5.590 -31.239 1.00 94.25 766 PHE A CA 1
ATOM 6106 C C . PHE A 1 766 ? 6.910 5.163 -30.912 1.00 94.25 766 PHE A C 1
ATOM 6108 O O . PHE A 1 766 ? 7.229 4.924 -29.750 1.00 94.25 766 PHE A O 1
ATOM 6115 N N . LEU A 1 767 ? 7.812 5.078 -31.900 1.00 93.94 767 LEU A N 1
ATOM 6116 C CA . LEU A 1 767 ? 9.199 4.617 -31.691 1.00 93.94 767 LEU A CA 1
ATOM 6117 C C . LEU A 1 767 ? 9.995 5.455 -30.672 1.00 93.94 767 LEU A C 1
ATOM 6119 O O . LEU A 1 767 ? 10.917 4.938 -30.039 1.00 93.94 767 LEU A O 1
ATOM 6123 N N . ARG A 1 768 ? 9.655 6.739 -30.530 1.00 93.81 768 ARG A N 1
ATOM 6124 C CA . ARG A 1 768 ? 10.299 7.711 -29.628 1.00 93.81 768 ARG A CA 1
ATOM 6125 C C . ARG A 1 768 ? 9.364 8.188 -28.508 1.00 93.81 768 ARG A C 1
ATOM 6127 O O . ARG A 1 768 ? 9.614 9.207 -27.885 1.00 93.81 768 ARG A O 1
ATOM 6134 N N . TRP A 1 769 ? 8.273 7.461 -28.253 1.00 91.62 769 TRP A N 1
ATOM 6135 C CA . TRP A 1 769 ? 7.224 7.875 -27.312 1.00 91.62 769 TRP A CA 1
ATOM 6136 C C . TRP A 1 769 ? 7.640 7.814 -25.831 1.00 91.62 769 TRP A C 1
ATOM 6138 O O . TRP A 1 769 ? 7.020 8.461 -24.995 1.00 91.62 769 TRP A O 1
ATOM 6148 N N . ASN A 1 770 ? 8.660 7.024 -25.489 1.00 93.44 770 ASN A N 1
ATOM 6149 C CA . ASN A 1 770 ? 9.077 6.770 -24.101 1.00 93.44 770 ASN A CA 1
ATOM 6150 C C . ASN A 1 770 ? 10.433 7.399 -23.738 1.00 93.44 770 ASN A C 1
ATOM 6152 O O . ASN A 1 770 ? 11.011 7.053 -22.714 1.00 93.44 770 ASN A O 1
ATOM 6156 N N . ASN A 1 771 ? 10.937 8.260 -24.616 1.00 93.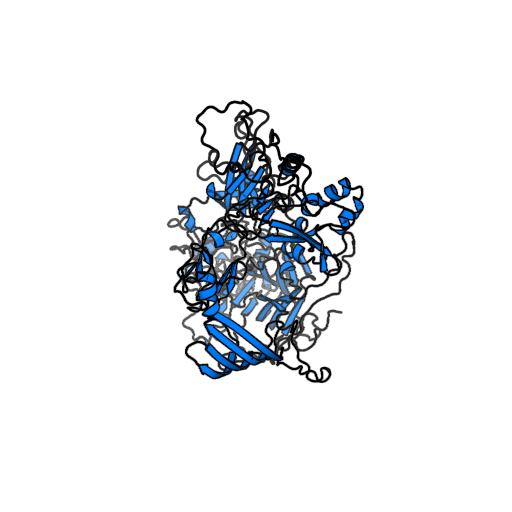88 771 ASN A N 1
ATOM 6157 C CA . ASN A 1 771 ? 12.252 8.879 -24.551 1.00 93.88 771 ASN A CA 1
ATOM 6158 C C . ASN A 1 771 ? 12.206 10.209 -23.747 1.00 93.88 771 ASN A C 1
ATOM 6160 O O . ASN A 1 771 ? 11.111 10.696 -23.445 1.00 93.88 771 ASN A O 1
ATOM 6164 N N . PHE A 1 772 ? 13.369 10.755 -23.379 1.00 93.31 772 PHE A N 1
ATOM 6165 C CA . PHE A 1 772 ? 13.506 11.826 -22.382 1.00 93.31 772 PHE A CA 1
ATOM 6166 C C . PHE A 1 772 ? 13.735 13.216 -23.016 1.00 93.31 772 PHE A C 1
ATOM 6168 O O . PHE A 1 772 ? 12.884 14.083 -22.854 1.00 93.31 772 PHE A O 1
ATOM 6175 N N . GLU A 1 773 ? 14.781 13.414 -23.827 1.00 94.00 773 GLU A N 1
ATOM 6176 C CA . GLU A 1 773 ? 15.115 14.721 -24.424 1.00 94.00 773 GLU A CA 1
ATOM 6177 C C . GLU A 1 773 ? 13.974 15.286 -25.292 1.00 94.00 773 GLU A C 1
ATOM 6179 O O . GLU A 1 773 ? 13.511 14.666 -26.256 1.00 94.00 773 GLU A O 1
ATOM 6184 N N . GLY A 1 774 ? 13.514 16.498 -24.977 1.00 91.06 774 GLY A N 1
ATOM 6185 C CA . GLY A 1 774 ? 12.481 17.211 -25.731 1.00 91.06 774 GLY A CA 1
ATOM 6186 C C . GLY A 1 774 ? 11.049 16.775 -25.407 1.00 91.06 774 GLY A C 1
ATOM 6187 O O . GLY A 1 774 ? 10.105 17.165 -26.118 1.00 91.06 774 GLY A O 1
ATOM 6188 N N . ASN A 1 775 ? 10.856 15.946 -24.376 1.00 88.88 775 ASN A N 1
ATOM 6189 C CA . ASN A 1 775 ? 9.537 15.448 -24.012 1.00 88.88 775 ASN A CA 1
ATOM 6190 C C . ASN A 1 775 ? 8.715 16.501 -23.253 1.00 88.88 775 ASN A C 1
ATOM 6192 O O . ASN A 1 775 ? 7.492 16.533 -23.417 1.00 88.88 775 ASN A O 1
ATOM 6196 N N . ALA A 1 776 ? 9.337 17.422 -22.512 1.00 86.00 776 ALA A N 1
ATOM 6197 C CA . ALA A 1 776 ? 8.622 18.304 -21.592 1.00 86.00 776 ALA A CA 1
ATOM 6198 C C . ALA A 1 776 ? 7.747 19.321 -22.345 1.00 86.00 776 ALA A C 1
ATOM 6200 O O . ALA A 1 776 ? 6.692 19.751 -21.864 1.00 86.00 776 ALA A O 1
ATOM 6201 N N . ALA A 1 777 ? 8.158 19.692 -23.561 1.00 76.81 777 ALA A N 1
ATOM 6202 C CA . ALA A 1 777 ? 7.415 20.597 -24.436 1.00 76.81 777 ALA A CA 1
ATOM 6203 C C . ALA A 1 777 ? 6.298 19.919 -25.253 1.00 76.81 777 ALA A C 1
ATOM 6205 O O . ALA A 1 777 ? 5.402 20.612 -25.745 1.00 76.81 777 ALA A O 1
ATOM 6206 N N . GLN A 1 778 ? 6.353 18.596 -25.436 1.00 73.62 778 GLN A N 1
ATOM 6207 C CA . GLN A 1 778 ? 5.492 17.865 -26.377 1.00 73.62 778 GLN A CA 1
ATOM 6208 C C . GLN A 1 778 ? 4.596 16.812 -25.710 1.00 73.62 778 GLN A C 1
ATOM 6210 O O . GLN A 1 778 ? 3.542 16.480 -26.249 1.00 73.62 778 GLN A O 1
ATOM 6215 N N . SER A 1 779 ? 4.996 16.284 -24.556 1.00 69.38 779 SER A N 1
ATOM 6216 C CA . SER A 1 779 ? 4.320 15.200 -23.851 1.00 69.38 779 SER A CA 1
ATOM 6217 C C . SER A 1 779 ? 3.024 15.660 -23.180 1.00 69.38 779 SER A C 1
ATOM 6219 O O . SER A 1 779 ? 2.914 16.764 -22.645 1.00 69.38 779 SER A O 1
ATOM 6221 N N . GLU A 1 780 ? 2.035 14.764 -23.134 1.00 66.31 780 GLU A N 1
ATOM 6222 C CA . GLU A 1 780 ? 0.749 14.993 -22.457 1.00 66.31 780 GLU A CA 1
ATOM 6223 C C . GLU A 1 780 ? 0.882 15.125 -20.927 1.00 66.31 780 GLU A C 1
ATOM 6225 O O . GLU A 1 780 ? -0.049 15.583 -20.262 1.00 66.31 780 GLU A O 1
ATOM 6230 N N . LEU A 1 781 ? 2.027 14.726 -20.358 1.00 63.06 781 LEU A N 1
ATOM 6231 C CA . LEU A 1 781 ? 2.303 14.776 -18.918 1.00 63.06 781 LEU A CA 1
ATOM 6232 C C . LEU A 1 781 ? 2.607 16.191 -18.404 1.00 63.06 781 LEU A C 1
ATOM 6234 O O . LEU A 1 781 ? 2.492 16.432 -17.202 1.00 63.06 781 LEU A O 1
ATOM 6238 N N . GLY A 1 782 ? 2.919 17.130 -19.301 1.00 67.69 782 GLY A N 1
ATOM 6239 C CA . GLY A 1 782 ? 3.290 18.501 -18.966 1.00 67.69 782 GLY A CA 1
ATOM 6240 C C . GLY A 1 782 ? 4.792 18.695 -18.739 1.00 67.69 782 GLY A C 1
ATOM 6241 O O . GLY A 1 782 ? 5.593 17.790 -18.923 1.00 67.69 782 GLY A O 1
ATOM 6242 N N . GLN A 1 783 ? 5.154 19.911 -18.334 1.00 79.75 783 GLN A N 1
ATOM 6243 C CA . GLN A 1 783 ? 6.530 20.402 -18.200 1.00 79.75 783 GLN A CA 1
ATOM 6244 C C . GLN A 1 783 ? 7.171 20.007 -16.858 1.00 79.75 783 GLN A C 1
ATOM 6246 O O . GLN A 1 783 ? 7.400 20.859 -15.991 1.00 79.75 783 GLN A O 1
ATOM 6251 N N . PHE A 1 784 ? 7.399 18.712 -16.654 1.00 85.00 784 PHE A N 1
ATOM 6252 C CA . PHE A 1 784 ? 8.078 18.190 -15.466 1.00 85.00 784 PHE A CA 1
ATOM 6253 C C . PHE A 1 784 ? 9.444 17.621 -15.843 1.00 85.00 784 PHE A C 1
ATOM 6255 O O . PHE A 1 784 ? 9.490 16.900 -16.829 1.00 85.00 784 PHE A O 1
ATOM 6262 N N . PRO A 1 785 ? 10.497 17.882 -15.046 1.00 88.12 785 PRO A N 1
ATOM 6263 C CA . PRO A 1 785 ? 11.795 17.268 -15.273 1.00 88.12 785 PRO A CA 1
ATOM 6264 C C . PRO A 1 785 ? 11.776 15.750 -15.105 1.00 88.12 785 PRO A C 1
ATOM 6266 O O . PRO A 1 785 ? 11.185 15.229 -14.145 1.00 88.12 785 PRO A O 1
ATOM 6269 N N . ASP A 1 786 ? 12.491 15.066 -15.983 1.00 90.50 786 ASP A N 1
ATOM 6270 C CA . ASP A 1 786 ? 12.790 13.649 -15.895 1.00 90.50 786 ASP A CA 1
ATOM 6271 C C . ASP A 1 786 ? 13.870 13.343 -14.853 1.00 90.50 786 ASP A C 1
ATOM 6273 O O . ASP A 1 786 ? 14.854 14.062 -14.653 1.00 90.50 786 ASP A O 1
ATOM 6277 N N . THR A 1 787 ? 13.673 12.229 -14.152 1.00 89.88 787 THR A N 1
ATOM 6278 C CA . THR A 1 787 ? 14.571 11.757 -13.101 1.00 89.88 787 THR A CA 1
ATOM 6279 C C . THR A 1 787 ? 14.435 10.252 -12.912 1.00 89.88 787 THR A C 1
ATOM 6281 O O . THR A 1 787 ? 13.360 9.679 -13.099 1.00 89.88 787 THR A O 1
ATOM 6284 N N . GLU A 1 788 ? 15.510 9.602 -12.472 1.00 90.75 788 GLU A N 1
ATOM 6285 C CA . GLU A 1 788 ? 15.484 8.189 -12.078 1.00 90.75 788 GLU A CA 1
ATOM 6286 C C . GLU A 1 788 ? 14.642 7.921 -10.819 1.00 90.75 788 GLU A C 1
ATOM 6288 O O . GLU A 1 788 ? 14.199 6.795 -10.593 1.00 90.75 788 GLU A O 1
ATOM 6293 N N . ILE A 1 789 ? 14.372 8.944 -9.998 1.00 85.62 789 ILE A N 1
ATOM 6294 C CA . ILE A 1 789 ? 13.598 8.787 -8.760 1.00 85.62 789 ILE A CA 1
ATOM 6295 C C . ILE A 1 789 ? 12.122 8.544 -9.085 1.00 85.62 789 ILE A C 1
ATOM 6297 O O . ILE A 1 789 ? 11.351 9.477 -9.326 1.00 85.62 789 ILE A O 1
ATOM 6301 N N . LEU A 1 790 ? 11.683 7.291 -8.973 1.00 85.88 790 LEU A N 1
ATOM 6302 C CA . LEU A 1 790 ? 10.267 6.934 -9.073 1.00 85.88 790 LEU A CA 1
ATOM 6303 C C . LEU A 1 790 ? 9.583 7.067 -7.714 1.00 85.88 790 LEU A C 1
ATOM 6305 O O . LEU A 1 790 ? 8.457 7.564 -7.614 1.00 85.88 790 LEU A O 1
ATOM 6309 N N . ASN A 1 791 ? 10.269 6.658 -6.646 1.00 80.19 791 ASN A N 1
ATOM 6310 C CA . ASN A 1 791 ? 9.764 6.746 -5.282 1.00 80.19 791 ASN A CA 1
ATOM 6311 C C . ASN A 1 791 ? 10.191 8.053 -4.599 1.00 80.19 791 ASN A C 1
ATOM 6313 O O . ASN A 1 791 ? 11.208 8.134 -3.908 1.00 80.19 791 ASN A O 1
ATOM 6317 N N . LYS A 1 792 ? 9.352 9.089 -4.725 1.00 71.94 792 LYS A N 1
ATOM 6318 C CA . LYS A 1 792 ? 9.589 10.409 -4.108 1.00 71.94 792 LYS A CA 1
ATOM 6319 C C . LYS A 1 792 ? 9.690 10.358 -2.577 1.00 71.94 792 LYS A C 1
ATOM 6321 O O . LYS A 1 792 ? 10.272 11.261 -1.976 1.00 71.94 792 LYS A O 1
ATOM 6326 N N . GLN A 1 793 ? 9.163 9.318 -1.923 1.00 63.16 793 GLN A N 1
ATOM 6327 C CA . GLN A 1 793 ? 9.288 9.138 -0.474 1.00 63.16 793 GLN A CA 1
ATOM 6328 C C . GLN A 1 793 ? 10.728 8.826 -0.037 1.00 63.16 793 GLN A C 1
ATOM 6330 O O . GLN A 1 793 ? 11.050 9.055 1.129 1.00 63.16 793 GLN A O 1
ATOM 6335 N N . ASN A 1 794 ? 11.608 8.419 -0.958 1.00 60.09 794 ASN A N 1
ATOM 6336 C CA . ASN A 1 794 ? 13.040 8.227 -0.701 1.00 60.09 794 ASN A CA 1
ATOM 6337 C C . ASN A 1 794 ? 13.830 9.555 -0.613 1.00 60.09 794 ASN A C 1
ATOM 6339 O O . ASN A 1 794 ? 15.054 9.552 -0.510 1.00 60.09 794 ASN A O 1
ATOM 6343 N N . GLY A 1 795 ? 13.154 10.713 -0.639 1.00 53.38 795 GLY A N 1
ATOM 6344 C CA . GLY A 1 795 ? 13.752 12.003 -0.280 1.00 53.38 795 GLY A CA 1
ATOM 6345 C C . GLY A 1 795 ? 14.876 12.464 -1.213 1.00 53.38 795 GLY A C 1
ATOM 6346 O O . GLY A 1 795 ? 15.921 12.879 -0.721 1.00 53.38 795 GLY A O 1
ATOM 6347 N N . GLN A 1 796 ? 14.647 12.398 -2.530 1.00 61.06 796 GLN A N 1
ATOM 6348 C CA . GLN A 1 796 ? 15.619 12.681 -3.605 1.00 61.06 796 GLN A CA 1
ATOM 6349 C C . GLN A 1 796 ? 16.820 11.716 -3.678 1.00 61.06 796 GLN A C 1
ATOM 6351 O O . GLN A 1 796 ? 17.859 12.056 -4.235 1.00 61.06 796 GLN A O 1
ATOM 6356 N N . THR A 1 797 ? 16.686 10.503 -3.137 1.00 62.28 797 THR A N 1
ATOM 6357 C CA . THR A 1 797 ? 17.696 9.443 -3.270 1.00 62.28 797 THR A CA 1
ATOM 6358 C C . THR A 1 797 ? 17.168 8.339 -4.181 1.00 62.28 797 THR A C 1
ATOM 6360 O O . THR A 1 797 ? 16.035 7.895 -3.995 1.00 62.28 797 THR A O 1
ATOM 6363 N N . ILE A 1 798 ? 17.990 7.882 -5.128 1.00 72.81 798 ILE A N 1
ATOM 6364 C CA . ILE A 1 798 ? 17.668 6.731 -5.982 1.00 72.81 798 ILE A CA 1
ATOM 6365 C C . ILE A 1 798 ? 17.684 5.425 -5.185 1.00 72.81 798 ILE A C 1
ATOM 6367 O O . ILE A 1 798 ? 18.537 5.210 -4.313 1.00 72.81 798 ILE A O 1
ATOM 6371 N N . ALA A 1 799 ? 16.752 4.527 -5.488 1.00 77.75 799 ALA A N 1
ATOM 6372 C CA . ALA A 1 799 ? 16.803 3.159 -4.990 1.00 77.75 799 ALA A CA 1
ATOM 6373 C C . ALA A 1 799 ? 17.879 2.369 -5.753 1.00 77.75 799 ALA A C 1
ATOM 6375 O O . ALA A 1 799 ? 17.777 2.197 -6.957 1.00 77.75 799 ALA A O 1
ATOM 6376 N N . LEU A 1 800 ? 18.901 1.860 -5.059 1.00 80.06 800 LEU A N 1
ATOM 6377 C CA . LEU A 1 800 ? 19.988 1.075 -5.673 1.00 80.06 800 LEU A CA 1
ATOM 6378 C C . LEU A 1 800 ? 19.922 -0.427 -5.359 1.00 80.06 800 LEU A C 1
ATOM 6380 O O . LEU A 1 800 ? 20.779 -1.188 -5.804 1.00 80.06 800 LEU A O 1
ATOM 6384 N N . ASP A 1 801 ? 18.964 -0.862 -4.537 1.00 79.62 801 ASP A N 1
ATOM 6385 C CA . ASP A 1 801 ? 18.897 -2.258 -4.109 1.00 79.62 801 ASP A CA 1
ATOM 6386 C C . ASP A 1 801 ? 18.153 -3.134 -5.122 1.00 79.62 801 ASP A C 1
ATOM 6388 O O . ASP A 1 801 ? 17.039 -2.827 -5.543 1.00 79.62 801 ASP A O 1
ATOM 6392 N N . ASP A 1 802 ? 18.764 -4.271 -5.449 1.00 86.38 802 ASP A N 1
ATOM 6393 C CA . ASP A 1 802 ? 18.162 -5.336 -6.243 1.00 86.38 802 ASP A CA 1
ATOM 6394 C C . ASP A 1 802 ? 17.825 -6.515 -5.321 1.00 86.38 802 ASP A C 1
ATOM 6396 O O . ASP A 1 802 ? 18.648 -7.400 -5.066 1.00 86.38 802 ASP A O 1
ATOM 6400 N N . SER A 1 803 ? 16.584 -6.530 -4.840 1.00 87.94 803 SER A N 1
ATOM 6401 C CA . SER A 1 803 ? 16.012 -7.617 -4.047 1.00 87.94 803 SER A CA 1
ATOM 6402 C C . SER A 1 803 ? 14.625 -7.955 -4.591 1.00 87.94 803 SER A C 1
ATOM 6404 O O . SER A 1 803 ? 13.619 -7.408 -4.134 1.00 87.94 803 SER A O 1
ATOM 6406 N N . TYR A 1 804 ? 14.545 -8.864 -5.569 1.00 94.38 804 TYR A N 1
ATOM 6407 C CA . TYR A 1 804 ? 13.293 -9.208 -6.257 1.00 94.38 804 TYR A CA 1
ATOM 6408 C C . TYR A 1 804 ? 13.168 -10.689 -6.638 1.00 94.38 804 TYR A C 1
ATOM 6410 O O . TYR A 1 804 ? 14.144 -11.428 -6.802 1.00 94.38 804 TYR A O 1
ATOM 6418 N N . PHE A 1 805 ? 11.919 -11.111 -6.816 1.00 95.88 805 PHE A N 1
ATOM 6419 C CA . PHE A 1 805 ? 11.538 -12.371 -7.445 1.00 95.88 805 PHE A CA 1
ATOM 6420 C C . PHE A 1 805 ? 11.392 -12.163 -8.952 1.00 95.88 805 PHE A C 1
ATOM 6422 O O . PHE A 1 805 ? 10.767 -11.193 -9.366 1.00 95.88 805 PHE A O 1
ATOM 6429 N N . SER A 1 806 ? 11.919 -13.071 -9.767 1.00 97.12 806 SER A N 1
ATOM 6430 C CA . SER A 1 806 ? 11.839 -13.011 -11.229 1.00 97.12 806 SER A CA 1
ATOM 6431 C C . SER A 1 806 ? 11.037 -14.191 -11.773 1.00 97.12 806 SER A C 1
ATOM 6433 O O . SER A 1 806 ? 11.312 -15.352 -11.445 1.00 97.12 806 SER A O 1
ATOM 6435 N N . TYR A 1 807 ? 10.050 -13.895 -12.612 1.00 97.19 807 TYR A N 1
ATOM 6436 C CA . TYR A 1 807 ? 9.128 -14.846 -13.226 1.00 97.19 807 TYR A CA 1
ATOM 6437 C C . TYR A 1 807 ? 9.315 -14.823 -14.735 1.00 97.19 807 TYR A C 1
ATOM 6439 O O . TYR A 1 807 ? 9.357 -13.757 -15.339 1.00 97.19 807 TYR A O 1
ATOM 6447 N N . GLU A 1 808 ? 9.402 -15.994 -15.355 1.00 96.25 808 GLU A N 1
ATOM 6448 C CA . GLU A 1 808 ? 9.393 -16.106 -16.812 1.00 96.25 808 GLU A CA 1
ATOM 6449 C C . GLU A 1 808 ? 7.968 -16.347 -17.299 1.00 96.25 808 GLU A C 1
ATOM 6451 O O . GLU A 1 808 ? 7.263 -17.235 -16.803 1.00 96.25 808 GLU A O 1
ATOM 6456 N N . VAL A 1 809 ? 7.568 -15.565 -18.295 1.00 96.50 809 VAL A N 1
ATOM 6457 C CA . VAL A 1 809 ? 6.316 -15.774 -19.009 1.00 96.50 809 VAL A CA 1
ATOM 6458 C C . VAL A 1 809 ? 6.589 -16.762 -20.138 1.00 96.50 809 VAL A C 1
ATOM 6460 O O . VAL A 1 809 ? 7.415 -16.507 -21.015 1.00 96.50 809 VAL A O 1
ATOM 6463 N N . ASN A 1 810 ? 5.923 -17.914 -20.112 1.00 93.69 810 ASN A N 1
ATOM 6464 C CA . ASN A 1 810 ? 6.030 -18.904 -21.171 1.00 93.69 810 ASN A CA 1
ATOM 6465 C C . ASN A 1 810 ? 5.281 -18.395 -22.404 1.00 93.69 810 ASN A C 1
ATOM 6467 O O . ASN A 1 810 ? 4.055 -18.375 -22.425 1.00 93.69 810 ASN A O 1
ATOM 6471 N N . LEU A 1 811 ? 6.031 -18.005 -23.430 1.00 92.56 811 LEU A N 1
ATOM 6472 C CA . LEU A 1 811 ? 5.510 -17.433 -24.673 1.00 92.56 811 LEU A CA 1
ATOM 6473 C C . LEU A 1 811 ? 5.105 -18.487 -25.717 1.00 92.56 811 LEU A C 1
ATOM 6475 O O . LEU A 1 811 ? 4.918 -18.144 -26.885 1.00 92.56 811 LEU A O 1
ATOM 6479 N N . ASP A 1 812 ? 5.038 -19.770 -25.350 1.00 88.44 812 ASP A N 1
ATOM 6480 C CA . ASP A 1 812 ? 4.500 -20.807 -26.231 1.00 88.44 812 ASP A CA 1
ATOM 6481 C C . ASP A 1 812 ? 2.989 -20.580 -26.447 1.00 88.44 812 ASP A C 1
ATOM 6483 O O . ASP A 1 812 ? 2.227 -20.625 -25.475 1.00 88.44 812 ASP A O 1
ATOM 6487 N N . PRO A 1 813 ? 2.530 -20.332 -27.691 1.00 78.12 813 PRO A N 1
ATOM 6488 C CA . PRO A 1 813 ? 1.115 -20.127 -27.978 1.00 78.12 813 PRO A CA 1
ATOM 6489 C C . PRO A 1 813 ? 0.302 -21.430 -27.976 1.00 78.12 813 PRO A C 1
ATOM 6491 O O . PRO A 1 813 ? -0.893 -21.374 -28.261 1.00 78.12 813 PRO A O 1
ATOM 6494 N N . SER A 1 814 ? 0.916 -22.594 -27.734 1.00 82.38 814 SER A N 1
ATOM 6495 C CA . SER A 1 814 ? 0.213 -23.877 -27.695 1.00 82.38 814 SER A CA 1
ATOM 6496 C C . SER A 1 814 ? -0.751 -23.985 -26.506 1.00 82.38 814 SER A C 1
ATOM 6498 O O . SER A 1 814 ? -0.524 -23.425 -25.434 1.00 82.38 814 SER A O 1
ATOM 6500 N N . ASP A 1 815 ? -1.824 -24.763 -26.669 1.00 76.12 815 ASP A N 1
ATOM 6501 C CA . ASP A 1 815 ? -2.768 -25.053 -25.577 1.00 76.12 815 ASP A CA 1
ATOM 6502 C C . ASP A 1 815 ? -2.161 -25.959 -24.491 1.00 76.12 815 ASP A C 1
ATOM 6504 O O . ASP A 1 815 ? -2.738 -26.110 -23.422 1.00 76.12 815 ASP A O 1
ATOM 6508 N N . ALA A 1 816 ? -0.976 -26.529 -24.738 1.00 83.94 816 ALA A N 1
ATOM 6509 C CA . ALA A 1 816 ? -0.209 -27.277 -23.745 1.00 83.94 816 ALA A CA 1
ATOM 6510 C C . ALA A 1 816 ? 0.557 -26.364 -22.770 1.00 83.94 816 ALA A C 1
ATOM 6512 O O . ALA A 1 816 ? 1.204 -26.861 -21.848 1.00 83.94 816 ALA A O 1
ATOM 6513 N N . ASN A 1 817 ? 0.527 -25.042 -22.971 1.00 88.69 817 ASN A N 1
ATOM 6514 C CA . ASN A 1 817 ? 1.189 -24.095 -22.089 1.00 88.69 817 ASN A CA 1
ATOM 6515 C C . ASN A 1 817 ? 0.496 -24.062 -20.710 1.00 88.69 817 ASN A C 1
ATOM 6517 O O . ASN A 1 817 ? -0.619 -23.550 -20.605 1.00 88.69 817 ASN A O 1
ATOM 6521 N N . PRO A 1 818 ? 1.165 -24.506 -19.627 1.00 86.38 818 PRO A N 1
ATOM 6522 C CA . PRO A 1 818 ? 0.546 -24.619 -18.306 1.00 86.38 818 PRO A CA 1
ATOM 6523 C C . PRO A 1 818 ? 0.251 -23.262 -17.651 1.00 86.38 818 PRO A C 1
ATOM 6525 O O . PRO A 1 818 ? -0.406 -23.205 -16.617 1.00 86.38 818 PRO A O 1
ATOM 6528 N N . GLN A 1 819 ? 0.764 -22.159 -18.206 1.00 90.50 819 GLN A N 1
ATOM 6529 C CA . GLN A 1 819 ? 0.429 -20.819 -17.730 1.00 90.50 819 GLN A CA 1
ATOM 6530 C C . GLN A 1 819 ? -0.886 -20.299 -18.327 1.00 90.50 819 GLN A C 1
ATOM 6532 O O . GLN A 1 819 ? -1.406 -19.315 -17.819 1.00 90.50 819 GLN A O 1
ATOM 6537 N N . VAL A 1 820 ? -1.448 -20.914 -19.371 1.00 89.62 820 VAL A N 1
ATOM 6538 C CA . VAL A 1 820 ? -2.682 -20.428 -20.009 1.00 89.62 820 VAL A CA 1
ATOM 6539 C C . VAL A 1 820 ? -3.904 -21.057 -19.334 1.00 89.62 820 VAL A C 1
ATOM 6541 O O . VAL A 1 820 ? -4.090 -22.266 -19.384 1.00 89.62 820 VAL A O 1
ATOM 6544 N N . VAL A 1 821 ? -4.761 -20.232 -18.721 1.00 86.31 821 VAL A N 1
ATOM 6545 C CA . VAL A 1 821 ? -5.941 -20.682 -17.937 1.00 86.31 821 VAL A CA 1
ATOM 6546 C C . VAL A 1 821 ? -7.283 -20.212 -18.512 1.00 86.31 821 VAL A C 1
ATOM 6548 O O . VAL A 1 821 ? -8.344 -20.371 -17.901 1.00 86.31 821 VAL A O 1
ATOM 6551 N N . GLY A 1 822 ? -7.245 -19.567 -19.671 1.00 86.94 822 GLY A N 1
ATOM 6552 C CA . GLY A 1 822 ? -8.399 -18.962 -20.318 1.00 86.94 822 GLY A CA 1
ATOM 6553 C C . GLY A 1 822 ? -7.965 -18.063 -21.464 1.00 86.94 822 GLY A C 1
ATOM 6554 O O . GLY A 1 822 ? -6.799 -18.062 -21.869 1.00 86.94 822 GLY A O 1
ATOM 6555 N N . GLY A 1 823 ? -8.897 -17.279 -21.985 1.00 86.38 823 GLY A N 1
ATOM 6556 C CA . GLY A 1 823 ? -8.621 -16.404 -23.111 1.00 86.38 823 GLY A CA 1
ATOM 6557 C C . GLY A 1 823 ? -9.865 -16.035 -23.894 1.00 86.38 823 GLY A C 1
ATOM 6558 O O . GLY A 1 823 ? -10.966 -16.532 -23.647 1.00 86.38 823 GLY A O 1
ATOM 6559 N N . GLY A 1 824 ? -9.644 -15.149 -24.851 1.00 88.12 824 GLY A N 1
ATOM 6560 C CA . GLY A 1 824 ? -10.640 -14.723 -25.809 1.00 88.12 824 GLY A CA 1
ATOM 6561 C C . GLY A 1 824 ? -10.486 -15.440 -27.147 1.00 88.12 824 GLY A C 1
ATOM 6562 O O . GLY A 1 824 ? -9.935 -16.532 -27.269 1.00 88.12 824 GLY A O 1
ATOM 6563 N N . THR A 1 825 ? -10.982 -14.787 -28.184 1.00 89.94 825 THR A N 1
ATOM 6564 C CA . THR A 1 825 ? -10.791 -15.188 -29.582 1.00 89.94 825 THR A CA 1
ATOM 6565 C C . THR A 1 825 ? -9.565 -14.479 -30.173 1.00 89.94 825 THR A C 1
ATOM 6567 O O . THR A 1 825 ? -8.898 -13.716 -29.482 1.00 89.94 825 THR A O 1
ATOM 6570 N N . ASN A 1 826 ? -9.208 -14.745 -31.435 1.00 91.81 826 ASN A N 1
ATOM 6571 C CA . ASN A 1 826 ? -8.128 -14.039 -32.152 1.00 91.81 826 ASN A CA 1
ATOM 6572 C C . ASN A 1 826 ? -6.761 -14.006 -31.428 1.00 91.81 826 ASN A C 1
ATOM 6574 O O . ASN A 1 826 ? -6.014 -13.038 -31.545 1.00 91.81 826 ASN A O 1
ATOM 6578 N N . GLY A 1 827 ? -6.419 -15.067 -30.691 1.00 91.31 827 GLY A N 1
ATOM 6579 C CA . GLY A 1 827 ? -5.106 -15.223 -30.052 1.00 91.31 827 GLY A CA 1
ATOM 6580 C C . GLY A 1 827 ? -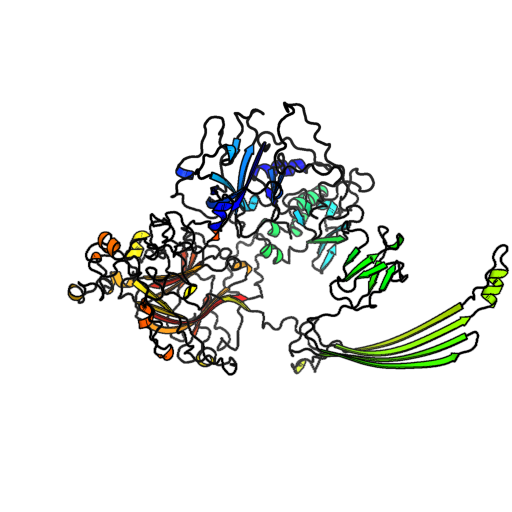4.951 -14.564 -28.677 1.00 91.31 827 GLY A C 1
ATOM 6581 O O . GLY A 1 827 ? -3.856 -14.624 -28.119 1.00 91.31 827 GLY A O 1
ATOM 6582 N N . TRP A 1 828 ? -6.009 -13.971 -28.111 1.00 93.88 828 TRP A N 1
ATOM 6583 C CA . TRP A 1 828 ? -6.004 -13.497 -26.723 1.00 93.88 828 TRP A CA 1
ATOM 6584 C C . TRP A 1 828 ? -6.001 -14.664 -25.742 1.00 93.88 828 TRP A C 1
ATOM 6586 O O . TRP A 1 828 ? -6.884 -15.519 -25.785 1.00 93.88 828 TRP A O 1
ATOM 6596 N N . ARG A 1 829 ? -5.030 -14.681 -24.830 1.00 92.62 829 ARG A N 1
ATOM 6597 C CA . ARG A 1 829 ? -4.878 -15.719 -23.806 1.00 92.62 829 ARG A CA 1
ATOM 6598 C C . ARG A 1 829 ? -4.688 -15.078 -22.435 1.00 92.62 829 ARG A C 1
ATOM 6600 O O . ARG A 1 829 ? -3.968 -14.088 -22.303 1.00 92.62 829 ARG A O 1
ATOM 6607 N N . LEU A 1 830 ? -5.318 -15.667 -21.422 1.00 92.94 830 LEU A N 1
ATOM 6608 C CA . LEU A 1 830 ? -5.101 -15.330 -20.021 1.00 92.94 830 LEU A CA 1
ATOM 6609 C C . LEU A 1 830 ? -3.967 -16.197 -19.478 1.00 92.94 830 LEU A C 1
ATOM 6611 O O . LEU A 1 830 ? -4.149 -17.391 -19.233 1.00 92.94 830 LEU A O 1
ATOM 6615 N N . TYR A 1 831 ? -2.811 -15.576 -19.283 1.00 93.19 831 TYR A N 1
ATOM 6616 C CA . TYR A 1 831 ? -1.670 -16.176 -18.614 1.00 93.19 831 TYR A CA 1
ATOM 6617 C C . TYR A 1 831 ? -1.810 -15.951 -17.116 1.00 93.19 831 TYR A C 1
ATOM 6619 O O . TYR A 1 831 ? -2.011 -14.822 -16.678 1.00 93.19 831 TYR A O 1
ATOM 6627 N N . ARG A 1 832 ? -1.684 -17.017 -16.338 1.00 91.81 832 ARG A N 1
ATOM 6628 C CA . ARG A 1 832 ? -1.663 -17.013 -14.882 1.00 91.81 832 ARG A CA 1
ATOM 6629 C C . ARG A 1 832 ? -0.353 -17.637 -14.429 1.00 91.81 832 ARG A C 1
ATOM 6631 O O . ARG A 1 832 ? -0.011 -18.747 -14.830 1.00 91.81 832 ARG A O 1
ATOM 6638 N N . ILE A 1 833 ? 0.398 -16.914 -13.609 1.00 92.06 833 ILE A N 1
ATOM 6639 C CA . ILE A 1 833 ? 1.731 -17.315 -13.149 1.00 92.06 833 ILE A CA 1
ATOM 6640 C C . ILE A 1 833 ? 1.715 -17.356 -11.619 1.00 92.06 833 ILE A C 1
ATOM 6642 O O . ILE A 1 833 ? 1.345 -16.358 -11.000 1.00 92.06 833 ILE A O 1
ATOM 6646 N N . PRO A 1 834 ? 2.092 -18.476 -10.975 1.00 89.38 834 PRO A N 1
ATOM 6647 C CA . PRO A 1 834 ? 2.061 -18.592 -9.524 1.00 89.38 834 PRO A CA 1
ATOM 6648 C C . PRO A 1 834 ? 3.165 -17.746 -8.890 1.00 89.38 834 PRO A C 1
ATOM 6650 O O . PRO A 1 834 ? 4.353 -17.939 -9.152 1.00 89.38 834 PRO A O 1
ATOM 6653 N N . LEU A 1 835 ? 2.777 -16.857 -7.982 1.00 88.25 835 LEU A N 1
ATOM 6654 C CA . LEU A 1 835 ? 3.687 -15.917 -7.338 1.00 88.25 835 LEU A CA 1
ATOM 6655 C C . LEU A 1 835 ? 4.698 -16.628 -6.415 1.00 88.25 835 LEU A C 1
ATOM 6657 O O . LEU A 1 835 ? 5.830 -16.200 -6.267 1.00 88.25 835 LEU A O 1
ATOM 6661 N N . ARG A 1 836 ? 4.354 -17.769 -5.813 1.00 85.25 836 ARG A N 1
ATOM 6662 C CA . ARG A 1 836 ? 5.301 -18.538 -4.975 1.00 85.25 836 ARG A CA 1
ATOM 6663 C C . ARG A 1 836 ? 6.224 -19.476 -5.779 1.00 85.25 836 ARG A C 1
ATOM 6665 O O . ARG A 1 836 ? 6.955 -20.255 -5.181 1.00 85.25 836 ARG A O 1
ATOM 6672 N N . GLY A 1 837 ? 6.203 -19.400 -7.114 1.00 84.38 837 GLY A N 1
ATOM 6673 C CA . GLY A 1 837 ? 6.997 -20.228 -8.032 1.00 84.38 837 GLY A CA 1
ATOM 6674 C C . GLY A 1 837 ? 8.013 -19.437 -8.861 1.00 84.38 837 GLY A C 1
ATOM 6675 O O . GLY A 1 837 ? 8.104 -19.653 -10.067 1.00 84.38 837 GLY A O 1
ATOM 6676 N N . ALA A 1 838 ? 8.732 -18.489 -8.251 1.00 89.88 838 ALA A N 1
ATOM 6677 C CA . ALA A 1 838 ? 9.707 -17.651 -8.954 1.00 89.88 838 ALA A CA 1
ATOM 6678 C C . ALA A 1 838 ? 10.810 -18.486 -9.634 1.00 89.88 838 ALA A C 1
ATOM 6680 O O . ALA A 1 838 ? 11.366 -19.406 -9.034 1.00 89.88 838 ALA A O 1
ATOM 6681 N N . LYS A 1 839 ? 11.168 -18.129 -10.874 1.00 91.00 839 LYS A N 1
ATOM 6682 C CA . LYS A 1 839 ? 12.244 -18.786 -11.637 1.00 91.00 839 LYS A CA 1
ATOM 6683 C C . LYS A 1 839 ? 13.621 -18.450 -11.066 1.00 91.00 839 LYS A C 1
ATOM 6685 O O . LYS A 1 839 ? 14.513 -19.296 -11.049 1.00 91.00 839 LYS A O 1
ATOM 6690 N N . ARG A 1 840 ? 13.804 -17.200 -10.636 1.00 93.38 840 ARG A N 1
ATOM 6691 C CA . ARG A 1 840 ? 15.049 -16.697 -10.044 1.00 93.38 840 ARG A CA 1
ATOM 6692 C C . ARG A 1 840 ? 14.727 -15.776 -8.872 1.00 93.38 840 ARG A C 1
ATOM 6694 O O . ARG A 1 840 ? 13.759 -15.024 -8.920 1.00 93.38 840 ARG A O 1
ATOM 6701 N N . ILE A 1 841 ? 15.554 -15.837 -7.834 1.00 91.50 841 ILE A N 1
ATOM 6702 C CA . ILE A 1 841 ? 15.493 -14.964 -6.658 1.00 91.50 841 ILE A CA 1
ATOM 6703 C C . ILE A 1 841 ? 16.806 -14.185 -6.618 1.00 91.50 841 ILE A C 1
ATOM 6705 O O . ILE A 1 841 ? 17.877 -14.790 -6.672 1.00 91.50 841 ILE A O 1
ATOM 6709 N N . VAL A 1 842 ? 16.721 -12.858 -6.580 1.00 90.31 842 VAL A N 1
ATOM 6710 C CA . VAL A 1 842 ? 17.870 -11.946 -6.506 1.00 90.31 842 VAL A CA 1
ATOM 6711 C C . VAL A 1 842 ? 17.805 -11.215 -5.172 1.00 90.31 842 VAL A C 1
ATOM 6713 O O . VAL A 1 842 ? 16.744 -10.711 -4.824 1.00 90.31 842 VAL A O 1
ATOM 6716 N N . GLY A 1 843 ? 18.914 -11.161 -4.432 1.00 84.31 843 GLY A N 1
ATOM 6717 C CA . GLY A 1 843 ? 18.954 -10.526 -3.111 1.00 84.31 843 GLY A CA 1
ATOM 6718 C C . GLY A 1 843 ? 18.125 -11.284 -2.066 1.00 84.31 843 GLY A C 1
ATOM 6719 O O . GLY A 1 843 ? 18.082 -12.514 -2.079 1.00 84.31 843 GLY A O 1
ATOM 6720 N N . ASN A 1 844 ? 17.468 -10.547 -1.164 1.00 79.31 844 ASN A N 1
ATOM 6721 C CA . ASN A 1 844 ? 16.594 -11.105 -0.119 1.00 79.31 844 ASN A CA 1
ATOM 6722 C C . ASN A 1 844 ? 15.172 -10.516 -0.212 1.00 79.31 844 ASN A C 1
ATOM 6724 O O . ASN A 1 844 ? 14.761 -9.759 0.672 1.00 79.31 844 ASN A O 1
ATOM 6728 N N . PRO A 1 845 ? 14.419 -10.809 -1.287 1.00 81.94 845 PRO A N 1
ATOM 6729 C CA . PRO A 1 845 ? 13.098 -10.236 -1.494 1.00 81.94 845 PRO A CA 1
ATOM 6730 C C . PRO A 1 845 ? 12.072 -10.806 -0.516 1.00 81.94 845 PRO A C 1
ATOM 6732 O O . PRO A 1 845 ? 12.140 -11.970 -0.118 1.00 81.94 845 PRO A O 1
ATOM 6735 N N . LEU A 1 846 ? 11.071 -9.993 -0.182 1.00 79.50 846 LEU A N 1
ATOM 6736 C CA . LEU A 1 846 ? 9.954 -10.372 0.679 1.00 79.50 846 LEU A CA 1
ATOM 6737 C C . LEU A 1 846 ? 8.635 -10.027 -0.013 1.00 79.50 846 LEU A C 1
ATOM 6739 O O . LEU A 1 846 ? 8.473 -8.919 -0.521 1.00 79.50 846 LEU A O 1
ATOM 6743 N N . PHE A 1 847 ? 7.667 -10.945 0.003 1.00 83.12 847 PHE A N 1
ATOM 6744 C CA . PHE A 1 847 ? 6.324 -10.688 -0.539 1.00 83.12 847 PHE A CA 1
ATOM 6745 C C . PHE A 1 847 ? 5.549 -9.647 0.261 1.00 83.12 847 PHE A C 1
ATOM 6747 O O . PHE A 1 847 ? 4.673 -8.971 -0.268 1.00 83.12 847 PHE A O 1
ATOM 6754 N N . SER A 1 848 ? 5.936 -9.438 1.508 1.00 75.25 848 SER A N 1
ATOM 6755 C CA . SER A 1 848 ? 5.455 -8.352 2.337 1.00 75.25 848 SER A CA 1
ATOM 6756 C C . SER A 1 848 ? 5.997 -6.969 1.936 1.00 75.25 848 SER A C 1
ATOM 6758 O O . SER A 1 848 ? 5.573 -5.976 2.528 1.00 75.25 848 SER A O 1
ATOM 6760 N N . ASN A 1 849 ? 6.943 -6.871 0.990 1.00 78.06 849 ASN A N 1
ATOM 6761 C CA . ASN A 1 849 ? 7.551 -5.609 0.544 1.00 78.06 849 ASN A CA 1
ATOM 6762 C C . ASN A 1 849 ? 7.921 -5.621 -0.957 1.00 78.06 849 ASN A C 1
ATOM 6764 O O . ASN A 1 849 ? 9.095 -5.617 -1.339 1.00 78.06 849 ASN A O 1
ATOM 6768 N N . ILE A 1 850 ? 6.901 -5.595 -1.809 1.00 87.69 850 ILE A N 1
ATOM 6769 C CA . ILE A 1 850 ? 6.987 -5.433 -3.261 1.00 87.69 850 ILE A CA 1
ATOM 6770 C C . ILE A 1 850 ? 6.731 -3.964 -3.613 1.00 87.69 850 ILE A C 1
ATOM 6772 O O . ILE A 1 850 ? 5.598 -3.500 -3.541 1.00 87.69 850 ILE A O 1
ATOM 6776 N N . GLN A 1 851 ? 7.770 -3.216 -3.989 1.00 87.12 851 GLN A N 1
ATOM 6777 C CA . GLN A 1 851 ? 7.622 -1.801 -4.364 1.00 87.12 851 GLN A CA 1
ATOM 6778 C C . GLN A 1 851 ? 7.605 -1.596 -5.873 1.00 87.12 851 GLN A C 1
ATOM 6780 O O . GLN A 1 851 ? 6.850 -0.766 -6.360 1.00 87.12 851 GLN A O 1
ATOM 6785 N N . TYR A 1 852 ? 8.386 -2.367 -6.619 1.00 92.69 852 TYR A N 1
ATOM 6786 C CA . TYR A 1 852 ? 8.571 -2.186 -8.050 1.00 92.69 852 TYR A CA 1
ATOM 6787 C C . TYR A 1 852 ? 8.122 -3.421 -8.821 1.00 92.69 852 TYR A C 1
ATOM 6789 O O . TYR A 1 852 ? 8.224 -4.560 -8.348 1.00 92.69 852 TYR A O 1
ATOM 6797 N N . VAL A 1 853 ? 7.658 -3.166 -10.042 1.00 95.94 853 VAL A N 1
ATOM 6798 C CA . VAL A 1 853 ? 7.490 -4.171 -11.094 1.00 95.94 853 VAL A CA 1
ATOM 6799 C C . VAL A 1 853 ? 8.403 -3.785 -12.240 1.00 95.94 853 VAL A C 1
ATOM 6801 O O . VAL A 1 853 ? 8.325 -2.649 -12.704 1.00 95.94 853 VAL A O 1
ATOM 6804 N N . ARG A 1 854 ? 9.206 -4.725 -12.740 1.00 97.50 854 ARG A N 1
ATOM 6805 C CA . ARG A 1 854 ? 9.940 -4.572 -14.003 1.00 97.50 854 ARG A CA 1
ATOM 6806 C C . ARG A 1 854 ? 9.499 -5.645 -14.979 1.00 97.50 854 ARG A C 1
ATOM 6808 O O . ARG A 1 854 ? 9.565 -6.827 -14.668 1.00 97.50 854 ARG A O 1
ATOM 6815 N N . VAL A 1 855 ? 9.089 -5.234 -16.168 1.00 97.94 855 VAL A N 1
ATOM 6816 C CA . VAL A 1 855 ? 8.831 -6.126 -17.297 1.00 97.94 855 VAL A CA 1
ATOM 6817 C C . VAL A 1 855 ? 9.995 -5.976 -18.256 1.00 97.94 855 VAL A C 1
ATOM 6819 O O . VAL A 1 855 ? 10.316 -4.864 -18.672 1.00 97.94 855 VAL A O 1
ATOM 6822 N N . TRP A 1 856 ? 10.659 -7.075 -18.588 1.00 98.12 856 TRP A N 1
ATOM 6823 C CA . TRP A 1 856 ? 11.824 -7.023 -19.460 1.00 98.12 856 TRP A CA 1
ATOM 6824 C C . TRP A 1 856 ? 11.884 -8.210 -20.408 1.00 98.12 856 TRP A C 1
ATOM 6826 O O . TRP A 1 856 ? 11.352 -9.289 -20.147 1.00 98.12 856 TRP A O 1
ATOM 6836 N N . PHE A 1 857 ? 12.530 -7.979 -21.540 1.00 98.25 857 PHE A N 1
ATOM 6837 C CA . PHE A 1 857 ? 12.647 -8.920 -22.637 1.00 98.25 857 PHE A CA 1
ATOM 6838 C C . PHE A 1 857 ? 14.109 -9.218 -22.903 1.00 98.25 857 PHE A C 1
ATOM 6840 O O . PHE A 1 857 ? 14.988 -8.411 -22.590 1.00 98.25 857 PHE A O 1
ATOM 6847 N N . LYS A 1 858 ? 14.363 -10.392 -23.473 1.00 96.56 858 LYS A N 1
ATOM 6848 C CA . LYS A 1 858 ? 15.710 -10.865 -23.767 1.00 96.56 858 LYS A CA 1
ATOM 6849 C C . LYS A 1 858 ? 15.730 -11.734 -25.012 1.00 96.56 858 LYS A C 1
ATOM 6851 O O . LYS A 1 858 ? 14.801 -12.511 -25.236 1.00 96.56 858 LYS A O 1
ATOM 6856 N N . GLY A 1 859 ? 16.817 -11.666 -25.771 1.00 95.88 859 GLY A N 1
ATOM 6857 C CA . GLY A 1 859 ? 17.033 -12.541 -26.915 1.00 95.88 859 GLY A CA 1
ATOM 6858 C C . GLY A 1 859 ? 16.525 -11.932 -28.218 1.00 95.88 859 GLY A C 1
ATOM 6859 O O . GLY A 1 859 ? 17.053 -10.931 -28.695 1.00 95.88 859 GLY A O 1
ATOM 6860 N N . GLY A 1 860 ? 15.534 -12.590 -28.821 1.00 94.38 860 GLY A N 1
ATOM 6861 C CA . GLY A 1 860 ? 14.939 -12.197 -30.100 1.00 94.38 860 GLY A CA 1
ATOM 6862 C C . GLY A 1 860 ? 13.843 -11.133 -29.997 1.00 94.38 860 GLY A C 1
ATOM 6863 O O . GLY A 1 860 ? 13.366 -10.809 -28.908 1.00 94.38 860 GLY A O 1
ATOM 6864 N N . ARG A 1 861 ? 13.439 -10.611 -31.160 1.00 96.06 861 ARG A N 1
ATOM 6865 C CA . ARG A 1 861 ? 12.347 -9.640 -31.319 1.00 96.06 861 ARG A CA 1
ATOM 6866 C C . ARG A 1 861 ? 11.034 -10.191 -30.768 1.00 96.06 861 ARG A C 1
ATOM 6868 O O . ARG A 1 861 ? 10.713 -11.367 -30.962 1.00 96.06 861 ARG A O 1
ATOM 6875 N N . ILE A 1 862 ? 10.260 -9.333 -30.110 1.00 97.00 862 ILE A N 1
ATOM 6876 C CA . ILE A 1 862 ? 8.927 -9.680 -29.615 1.00 97.00 862 ILE A CA 1
ATOM 6877 C C . ILE A 1 862 ? 8.009 -8.462 -29.584 1.00 97.00 862 ILE A C 1
ATOM 6879 O O . ILE A 1 862 ? 8.407 -7.370 -29.181 1.00 97.00 862 ILE A O 1
ATOM 6883 N N . LYS A 1 863 ? 6.756 -8.677 -29.983 1.00 97.50 863 LYS A N 1
ATOM 6884 C CA . LYS A 1 863 ? 5.666 -7.713 -29.873 1.00 97.50 863 LYS A CA 1
ATOM 6885 C C . LYS A 1 863 ? 4.469 -8.367 -29.197 1.00 97.50 863 LYS A C 1
ATOM 6887 O O . LYS A 1 863 ? 3.982 -9.405 -29.652 1.00 97.50 863 LYS A O 1
ATOM 6892 N N . VAL A 1 864 ? 3.972 -7.739 -28.138 1.00 97.19 864 VAL A N 1
ATOM 6893 C CA . VAL A 1 864 ? 2.799 -8.199 -27.385 1.00 97.19 864 VAL A CA 1
ATOM 6894 C C . VAL A 1 864 ? 1.788 -7.072 -27.207 1.00 97.19 864 VAL A C 1
ATOM 6896 O O . VAL A 1 864 ? 2.160 -5.910 -27.058 1.00 97.19 864 VAL A O 1
ATOM 6899 N N . SER A 1 865 ? 0.509 -7.432 -27.198 1.00 97.06 865 SER A N 1
ATOM 6900 C CA . SER A 1 865 ? -0.610 -6.558 -26.846 1.00 97.06 865 SER A CA 1
ATOM 6901 C C . SER A 1 865 ? -1.225 -7.054 -25.541 1.00 97.06 865 SER A C 1
ATOM 6903 O O . SER A 1 865 ? -1.614 -8.217 -25.454 1.00 97.06 865 SER A O 1
ATOM 6905 N N . ILE A 1 866 ? -1.338 -6.192 -24.534 1.00 97.56 866 ILE A N 1
ATOM 6906 C CA . ILE A 1 866 ? -1.851 -6.522 -23.197 1.00 97.56 866 ILE A CA 1
ATOM 6907 C C . ILE A 1 866 ? -3.171 -5.784 -22.976 1.00 97.56 866 ILE A C 1
ATOM 6909 O O . ILE A 1 866 ? -3.211 -4.555 -22.996 1.00 97.56 866 ILE A O 1
ATOM 6913 N N . ALA A 1 867 ? -4.261 -6.525 -22.786 1.00 96.19 867 ALA A N 1
ATOM 6914 C CA . ALA A 1 867 ? -5.597 -5.964 -22.571 1.00 96.19 867 ALA A CA 1
ATOM 6915 C C . ALA A 1 867 ? -5.957 -5.824 -21.088 1.00 96.19 867 ALA A C 1
ATOM 6917 O O . ALA A 1 867 ? -6.788 -4.988 -20.750 1.00 96.19 867 ALA A O 1
ATOM 6918 N N . ASP A 1 868 ? -5.355 -6.636 -20.220 1.00 95.44 868 ASP A N 1
ATOM 6919 C CA . ASP A 1 868 ? -5.400 -6.489 -18.765 1.00 95.44 868 ASP A CA 1
ATOM 6920 C C . ASP A 1 868 ? -4.199 -7.213 -18.156 1.00 95.44 868 ASP A C 1
ATOM 6922 O O . ASP A 1 868 ? -3.733 -8.218 -18.691 1.00 95.44 868 ASP A O 1
ATOM 6926 N N . TRP A 1 869 ? -3.696 -6.708 -17.039 1.00 96.00 869 TRP A N 1
ATOM 6927 C CA . TRP A 1 869 ? -2.646 -7.362 -16.273 1.00 96.00 869 TRP A CA 1
ATOM 6928 C C . TRP A 1 869 ? -2.651 -6.878 -14.823 1.00 96.00 869 TRP A C 1
ATOM 6930 O O . TRP A 1 869 ? -2.788 -5.687 -14.510 1.00 96.00 869 TRP A O 1
ATOM 6940 N N . ARG A 1 870 ? -2.557 -7.827 -13.902 1.00 94.62 870 ARG A N 1
ATOM 6941 C CA . ARG A 1 870 ? -2.818 -7.577 -12.487 1.00 94.62 870 ARG A CA 1
ATOM 6942 C C . ARG A 1 870 ? -2.248 -8.688 -11.627 1.00 94.62 870 ARG A C 1
ATOM 6944 O O . ARG A 1 870 ? -2.134 -9.834 -12.046 1.00 94.62 870 ARG A O 1
ATOM 6951 N N . PHE A 1 871 ? -1.929 -8.344 -10.395 1.00 94.38 871 PHE A N 1
ATOM 6952 C CA . PHE A 1 871 ? -1.684 -9.325 -9.354 1.00 94.38 871 PHE A CA 1
ATOM 6953 C C . PHE A 1 871 ? -3.024 -9.737 -8.777 1.00 94.38 871 PHE A C 1
ATOM 6955 O O . PHE A 1 871 ? -3.817 -8.860 -8.443 1.00 94.38 871 PHE A O 1
ATOM 6962 N N . VAL A 1 872 ? -3.298 -11.033 -8.690 1.00 91.19 872 VAL A N 1
ATOM 6963 C CA . VAL A 1 872 ? -4.581 -11.544 -8.209 1.00 91.19 872 VAL A CA 1
ATOM 6964 C C . VAL A 1 872 ? -4.401 -12.437 -6.996 1.00 91.19 872 VAL A C 1
ATOM 6966 O O . VAL A 1 872 ? -3.443 -13.201 -6.871 1.00 91.19 872 VAL A O 1
ATOM 6969 N N . GLY A 1 873 ? -5.366 -12.325 -6.103 1.00 88.56 873 GLY A N 1
ATOM 6970 C CA . GLY A 1 873 ? -5.465 -13.047 -4.855 1.00 88.56 873 GLY A CA 1
ATOM 6971 C C . GLY A 1 873 ? -6.912 -13.389 -4.545 1.00 88.56 873 GLY A C 1
ATOM 6972 O O . GLY A 1 873 ? -7.829 -13.038 -5.294 1.00 88.56 873 GLY A O 1
ATOM 6973 N N . ALA A 1 874 ? -7.118 -14.051 -3.416 1.00 84.25 874 ALA A N 1
ATOM 6974 C CA . ALA A 1 874 ? -8.448 -14.357 -2.907 1.00 84.25 874 ALA A CA 1
ATOM 6975 C C . ALA A 1 874 ? -8.716 -13.583 -1.607 1.00 84.25 874 ALA A C 1
ATOM 6977 O O . ALA A 1 874 ? -7.810 -13.345 -0.813 1.00 84.25 874 ALA A O 1
ATOM 6978 N N . GLN A 1 875 ? -9.967 -13.210 -1.339 1.00 83.19 875 GLN A N 1
ATOM 6979 C CA . GLN A 1 875 ? -10.380 -12.809 0.011 1.00 83.19 875 GLN A CA 1
ATOM 6980 C C . GLN A 1 875 ? -10.299 -13.991 0.976 1.00 83.19 875 GLN A C 1
ATOM 6982 O O . GLN A 1 875 ? -9.989 -13.822 2.152 1.00 83.19 875 GLN A O 1
ATOM 6987 N N . TRP A 1 876 ? -10.540 -15.191 0.449 1.00 78.62 876 TRP A N 1
ATOM 6988 C CA . TRP A 1 876 ? -10.424 -16.441 1.172 1.00 78.62 876 TRP A CA 1
ATOM 6989 C C . TRP A 1 876 ? -8.959 -16.795 1.382 1.00 78.62 876 TRP A C 1
ATOM 6991 O O . TRP A 1 876 ? -8.192 -16.985 0.436 1.00 78.62 876 TRP A O 1
ATOM 7001 N N . GLN A 1 877 ? -8.574 -16.878 2.647 1.00 70.00 877 GLN A N 1
ATOM 7002 C CA . GLN A 1 877 ? -7.217 -17.209 3.035 1.00 70.00 877 GLN A CA 1
ATOM 7003 C C . GLN A 1 877 ? -7.064 -18.712 3.211 1.00 70.00 877 GLN A C 1
ATOM 7005 O O . GLN A 1 877 ? -7.967 -19.414 3.670 1.00 70.00 877 GLN A O 1
ATOM 7010 N N . ARG A 1 878 ? -5.878 -19.206 2.870 1.00 68.50 878 ARG A N 1
ATOM 7011 C CA . ARG A 1 878 ? -5.493 -20.577 3.186 1.00 68.50 878 ARG A CA 1
ATOM 7012 C C . ARG A 1 878 ? -5.350 -20.674 4.697 1.00 68.50 878 ARG A C 1
ATOM 7014 O O . ARG A 1 878 ? -4.591 -19.914 5.298 1.00 68.50 878 ARG A O 1
ATOM 7021 N N . THR A 1 879 ? -6.017 -21.637 5.315 1.00 58.34 879 THR A N 1
ATOM 7022 C CA . THR A 1 879 ? -5.671 -22.065 6.669 1.00 58.34 879 THR A CA 1
ATOM 7023 C C . THR A 1 879 ? -4.324 -22.778 6.606 1.00 58.34 879 THR A C 1
ATOM 7025 O O . THR A 1 879 ? -4.241 -24.000 6.522 1.00 58.34 879 THR A O 1
ATOM 7028 N N . ASN A 1 880 ? -3.232 -22.009 6.594 1.00 49.00 880 ASN A N 1
ATOM 7029 C CA . ASN A 1 880 ? -1.903 -22.579 6.752 1.00 49.00 880 ASN A CA 1
ATOM 7030 C C . ASN A 1 880 ? -1.877 -23.330 8.088 1.00 49.00 880 ASN A C 1
ATOM 7032 O O . ASN A 1 880 ? -2.080 -22.738 9.148 1.00 49.00 880 ASN A O 1
ATOM 7036 N N . TYR A 1 881 ? -1.539 -24.617 8.044 1.00 40.44 881 TYR A N 1
ATOM 7037 C CA . TYR A 1 881 ? -1.235 -25.464 9.205 1.00 40.44 881 TYR A CA 1
ATOM 7038 C C . TYR A 1 881 ? -0.031 -24.960 10.043 1.00 40.44 881 TYR A C 1
ATOM 7040 O O . TYR A 1 881 ? 0.423 -25.640 10.957 1.00 40.44 881 TYR A O 1
ATOM 7048 N N . ALA A 1 882 ? 0.450 -23.732 9.803 1.00 39.84 882 ALA A N 1
ATOM 7049 C CA . ALA A 1 882 ? 1.337 -22.961 10.678 1.00 39.84 882 ALA A CA 1
ATOM 7050 C C . ALA A 1 882 ? 0.679 -22.558 12.020 1.00 39.84 882 ALA A C 1
ATOM 7052 O O . ALA A 1 882 ? 1.296 -21.880 12.835 1.00 39.84 882 ALA A O 1
ATOM 7053 N N . GLN A 1 883 ? -0.549 -23.018 12.284 1.00 43.38 883 GLN A N 1
ATOM 7054 C CA . GLN A 1 883 ? -1.228 -22.954 13.583 1.00 43.38 883 GLN A CA 1
ATOM 7055 C C . GLN A 1 883 ? -0.556 -23.812 14.681 1.00 43.38 883 GLN A C 1
ATOM 7057 O O . GLN A 1 883 ? -1.061 -23.875 15.800 1.00 43.38 883 GLN A O 1
ATOM 7062 N N . ILE A 1 884 ? 0.589 -24.448 14.398 1.00 35.28 884 ILE A N 1
ATOM 7063 C CA . ILE A 1 884 ? 1.401 -25.179 15.375 1.00 35.28 884 ILE A CA 1
ATOM 7064 C C . ILE A 1 884 ? 2.779 -24.502 15.492 1.00 35.28 884 ILE A C 1
ATOM 7066 O O . ILE A 1 884 ? 3.612 -24.645 14.590 1.00 35.28 884 ILE A O 1
ATOM 7070 N N . PRO A 1 885 ? 3.084 -23.794 16.595 1.00 30.67 885 PRO A N 1
ATOM 7071 C CA . PRO A 1 885 ? 4.459 -23.397 16.874 1.00 30.67 885 PRO A CA 1
ATOM 7072 C C . PRO A 1 885 ? 5.292 -24.681 17.065 1.00 30.67 885 PRO A C 1
ATOM 7074 O O . PRO A 1 885 ? 5.001 -25.453 17.974 1.00 30.67 885 PRO A O 1
ATOM 7077 N N . ASN A 1 886 ? 6.297 -24.901 16.200 1.00 34.38 886 ASN A N 1
ATOM 7078 C CA . ASN A 1 886 ? 7.239 -26.047 16.096 1.00 34.38 886 ASN A CA 1
ATOM 7079 C C . ASN A 1 886 ? 7.030 -27.135 15.020 1.00 34.38 886 ASN A C 1
ATOM 7081 O O . ASN A 1 886 ? 7.758 -28.129 15.043 1.00 34.38 886 ASN A O 1
ATOM 7085 N N . SER A 1 887 ? 6.171 -26.983 14.012 1.00 30.55 887 SER A N 1
ATOM 7086 C CA . SER A 1 887 ? 6.234 -27.901 12.857 1.00 30.55 887 SER A CA 1
ATOM 7087 C C . SER A 1 887 ? 7.180 -27.377 11.775 1.00 30.55 887 SER A C 1
ATOM 7089 O O . SER A 1 887 ? 6.807 -26.549 10.949 1.00 30.55 887 SER A O 1
ATOM 7091 N N . ALA A 1 888 ? 8.401 -27.917 11.752 1.00 32.53 888 ALA A N 1
ATOM 7092 C CA . ALA A 1 888 ? 9.345 -27.859 10.632 1.00 32.53 888 ALA A CA 1
ATOM 7093 C C . ALA A 1 888 ? 8.833 -28.656 9.409 1.00 32.53 888 ALA A C 1
ATOM 7095 O O . ALA A 1 888 ? 9.508 -29.548 8.899 1.00 32.53 888 ALA A O 1
ATOM 7096 N N . VAL A 1 889 ? 7.610 -28.370 8.961 1.00 36.03 889 VAL A N 1
ATOM 7097 C CA . VAL A 1 889 ? 6.975 -29.007 7.803 1.00 36.03 889 VAL A CA 1
ATOM 7098 C C . VAL A 1 889 ? 6.406 -27.906 6.910 1.00 36.03 889 VAL A C 1
ATOM 7100 O O . VAL A 1 889 ? 5.204 -27.691 6.833 1.00 36.03 889 VAL A O 1
ATOM 7103 N N . SER A 1 890 ? 7.300 -27.183 6.236 1.00 37.75 890 SER A N 1
ATOM 7104 C CA . SER A 1 890 ? 6.972 -26.247 5.151 1.00 37.75 890 SER A CA 1
ATOM 7105 C C . SER A 1 890 ? 6.936 -26.936 3.778 1.00 37.75 890 SER A C 1
ATOM 7107 O O . SER A 1 890 ? 7.152 -26.283 2.762 1.00 37.75 890 SER A O 1
ATOM 7109 N N . ASN A 1 891 ? 6.728 -28.257 3.735 1.00 36.44 891 ASN A N 1
ATOM 7110 C CA . ASN A 1 891 ? 6.855 -29.054 2.509 1.00 36.44 891 ASN A CA 1
ATOM 7111 C C . ASN A 1 891 ? 5.514 -29.476 1.888 1.00 36.44 891 ASN A C 1
ATOM 7113 O O . ASN A 1 891 ? 5.531 -30.225 0.911 1.00 36.44 891 ASN A O 1
ATOM 7117 N N . ASP A 1 892 ? 4.366 -29.017 2.398 1.00 38.72 892 ASP A N 1
ATOM 7118 C CA . ASP A 1 892 ? 3.104 -29.237 1.684 1.00 38.72 892 ASP A CA 1
ATOM 7119 C C . ASP A 1 892 ? 2.944 -28.188 0.574 1.00 38.72 892 ASP A C 1
ATOM 7121 O O . ASP A 1 892 ? 2.850 -26.985 0.822 1.00 38.72 892 ASP A O 1
ATOM 7125 N N . THR A 1 893 ? 3.013 -28.651 -0.671 1.00 48.09 893 THR A N 1
ATOM 7126 C CA . THR A 1 893 ? 3.252 -27.832 -1.868 1.00 48.09 893 THR A CA 1
ATOM 7127 C C . THR A 1 893 ? 1.991 -27.562 -2.698 1.00 48.09 893 THR A C 1
ATOM 7129 O O . THR A 1 893 ? 2.091 -26.905 -3.736 1.00 48.09 893 THR A O 1
ATOM 7132 N N . VAL A 1 894 ? 0.797 -28.025 -2.290 1.00 53.84 894 VAL A N 1
ATOM 7133 C CA . VAL A 1 894 ? -0.310 -28.200 -3.261 1.00 53.84 894 VAL A CA 1
ATOM 7134 C C . VAL A 1 894 ? -1.686 -27.669 -2.823 1.00 53.84 894 VAL A C 1
ATOM 7136 O O . VAL A 1 894 ? -2.679 -27.962 -3.478 1.00 53.84 894 VAL A O 1
ATOM 7139 N N . ILE A 1 895 ? -1.815 -26.832 -1.788 1.00 58.03 895 ILE A N 1
ATOM 7140 C CA . ILE A 1 895 ? -3.101 -26.138 -1.549 1.00 58.03 895 ILE A CA 1
ATOM 7141 C C . ILE A 1 895 ? -3.049 -24.733 -2.144 1.00 58.03 895 ILE A C 1
ATOM 7143 O O . ILE A 1 895 ? -2.333 -23.859 -1.651 1.00 58.03 895 ILE A O 1
ATOM 7147 N N . ARG A 1 896 ? -3.821 -24.519 -3.216 1.00 63.56 896 ARG A N 1
ATOM 7148 C CA . ARG A 1 896 ? -3.998 -23.225 -3.890 1.00 63.56 896 ARG A CA 1
ATOM 7149 C C . ARG A 1 896 ? -5.470 -22.835 -3.863 1.00 63.56 896 ARG A C 1
ATOM 7151 O O . ARG A 1 896 ? -6.322 -23.632 -4.241 1.00 63.56 896 ARG A O 1
ATOM 7158 N N . VAL A 1 897 ? -5.753 -21.604 -3.447 1.00 70.25 897 VAL A N 1
ATOM 7159 C CA . VAL A 1 897 ? -7.091 -21.013 -3.551 1.00 70.25 897 VAL A CA 1
ATOM 7160 C C . VAL A 1 897 ? -7.087 -20.149 -4.800 1.00 70.25 897 VAL A C 1
ATOM 7162 O O . VAL A 1 897 ? -6.283 -19.233 -4.930 1.00 70.25 897 VAL A O 1
ATOM 7165 N N . ALA A 1 898 ? -7.950 -20.484 -5.747 1.00 69.62 898 ALA A N 1
ATOM 7166 C CA . ALA A 1 898 ? -8.155 -19.711 -6.957 1.00 69.62 898 ALA A CA 1
ATOM 7167 C C . ALA A 1 898 ? -9.651 -19.459 -7.117 1.00 69.62 898 ALA A C 1
ATOM 7169 O O . ALA A 1 898 ? -10.476 -20.233 -6.636 1.00 69.62 898 ALA A O 1
ATOM 7170 N N . PHE A 1 899 ? -9.986 -18.379 -7.806 1.00 74.00 899 PHE A N 1
ATOM 7171 C CA . PHE A 1 899 ? -11.345 -18.093 -8.238 1.00 74.00 899 PHE A CA 1
ATOM 7172 C C . PHE A 1 899 ? -11.464 -18.411 -9.730 1.00 74.00 899 PHE A C 1
ATOM 7174 O O . PHE A 1 899 ? -10.489 -18.318 -10.489 1.00 74.00 899 PHE A O 1
ATOM 7181 N N . VAL A 1 900 ? -12.671 -18.798 -10.128 1.00 77.62 900 VAL A N 1
ATOM 7182 C CA . VAL A 1 900 ? -13.042 -19.028 -11.522 1.00 77.62 900 VAL A CA 1
ATOM 7183 C C . VAL A 1 900 ? -14.059 -17.966 -11.894 1.00 77.62 900 VAL A C 1
ATOM 7185 O O . VAL A 1 900 ? -15.098 -17.849 -11.249 1.00 77.62 900 VAL A O 1
ATOM 7188 N N . ASN A 1 901 ? -13.745 -17.188 -12.921 1.00 81.06 901 ASN A N 1
ATOM 7189 C CA . ASN A 1 901 ? -14.598 -16.136 -13.443 1.00 81.06 901 ASN A CA 1
ATOM 7190 C C . ASN A 1 901 ? -15.154 -16.560 -14.808 1.00 81.06 901 ASN A C 1
ATOM 7192 O O . ASN A 1 901 ? -14.401 -16.924 -15.708 1.00 81.06 901 ASN A O 1
ATOM 7196 N N . ARG A 1 902 ? -16.474 -16.472 -14.989 1.00 82.06 902 ARG A N 1
ATOM 7197 C CA . ARG A 1 902 ? -17.142 -16.809 -16.255 1.00 82.06 902 ARG A CA 1
ATOM 7198 C C . ARG A 1 902 ? -16.735 -15.896 -17.422 1.00 82.06 902 ARG A C 1
ATOM 7200 O O . ARG A 1 902 ? -16.822 -16.313 -18.576 1.00 82.06 902 ARG A O 1
ATOM 7207 N N . GLU A 1 903 ? -16.336 -14.657 -17.147 1.00 83.44 903 GLU A N 1
ATOM 7208 C CA . GLU A 1 903 ? -15.950 -13.684 -18.176 1.00 83.44 903 GLU A CA 1
ATOM 7209 C C . GLU A 1 903 ? -14.546 -13.928 -18.740 1.00 83.44 903 GLU A C 1
ATOM 7211 O O . GLU A 1 903 ? -14.299 -13.620 -19.905 1.00 83.44 903 GLU A O 1
ATOM 7216 N N . GLU A 1 904 ? -13.644 -14.491 -17.933 1.00 81.31 904 GLU A N 1
ATOM 7217 C CA . GLU A 1 904 ? -12.206 -14.561 -18.230 1.00 81.31 904 GLU A CA 1
ATOM 7218 C C . GLU A 1 904 ? -11.689 -16.002 -18.366 1.00 81.31 904 GLU A C 1
ATOM 7220 O O . GLU A 1 904 ? -10.760 -16.266 -19.135 1.00 81.31 904 GLU A O 1
ATOM 7225 N N . ASN A 1 905 ? -12.284 -16.951 -17.638 1.00 76.50 905 ASN A N 1
ATOM 7226 C CA . ASN A 1 905 ? -11.908 -18.359 -17.682 1.00 76.50 905 ASN A CA 1
ATOM 7227 C C . ASN A 1 905 ? -12.784 -19.128 -18.678 1.00 76.50 905 ASN A C 1
ATOM 7229 O O . ASN A 1 905 ? -14.009 -19.009 -18.686 1.00 76.50 905 ASN A O 1
ATOM 7233 N N . ALA A 1 906 ? -12.148 -19.976 -19.489 1.00 60.97 906 ALA A N 1
ATOM 7234 C CA . ALA A 1 906 ? -12.844 -20.875 -20.413 1.00 60.97 906 ALA A CA 1
ATOM 7235 C C . ALA A 1 906 ? -13.439 -22.117 -19.706 1.00 60.97 906 ALA A C 1
ATOM 7237 O O . ALA A 1 906 ? -14.305 -22.789 -20.264 1.00 60.97 906 ALA A O 1
ATOM 7238 N N . GLY A 1 907 ? -12.995 -22.410 -18.477 1.00 61.53 907 GLY A N 1
ATOM 7239 C CA . GLY A 1 907 ? -13.405 -23.541 -17.638 1.00 61.53 907 GLY A CA 1
ATOM 7240 C C . GLY A 1 907 ? -12.685 -23.524 -16.277 1.00 61.53 907 GLY A C 1
ATOM 7241 O O . GLY A 1 907 ? -11.983 -22.553 -15.981 1.00 61.53 907 GLY A O 1
ATOM 7242 N N . PRO A 1 908 ? -12.846 -24.560 -15.428 1.00 52.88 908 PRO A N 1
ATOM 7243 C CA . PRO A 1 908 ? -12.033 -24.721 -14.221 1.00 52.88 908 PRO A CA 1
ATOM 7244 C C . PRO A 1 908 ? -10.538 -24.718 -14.587 1.00 52.88 908 PRO A C 1
ATOM 7246 O O . PRO A 1 908 ? -10.185 -25.320 -15.602 1.00 52.88 908 PRO A O 1
ATOM 7249 N N . PRO A 1 909 ? -9.658 -24.055 -13.815 1.00 51.09 909 PRO A N 1
ATOM 7250 C CA . PRO A 1 909 ? -8.230 -24.050 -14.104 1.00 51.09 909 PRO A CA 1
ATOM 7251 C C . PRO A 1 909 ? -7.685 -25.480 -14.040 1.00 51.09 909 PRO A C 1
ATOM 7253 O O . PRO A 1 909 ? -7.893 -26.172 -13.044 1.00 51.09 909 PRO A O 1
ATOM 7256 N N . ASP A 1 910 ? -6.981 -25.907 -15.089 1.00 49.53 910 ASP A N 1
ATOM 7257 C CA . ASP A 1 910 ? -6.220 -27.153 -15.060 1.00 49.53 910 ASP A CA 1
ATOM 7258 C C . ASP A 1 910 ? -5.023 -26.918 -14.129 1.00 49.53 910 ASP A C 1
ATOM 7260 O O . ASP A 1 910 ? -4.139 -26.097 -14.398 1.00 49.53 910 ASP A O 1
ATOM 7264 N N . TYR A 1 911 ? -5.057 -27.515 -12.939 1.00 50.69 911 TYR A N 1
ATOM 7265 C CA . TYR A 1 911 ? -4.010 -27.309 -11.947 1.00 50.69 911 TYR A CA 1
ATOM 7266 C C . TYR A 1 911 ? -2.722 -27.961 -12.456 1.00 50.69 911 TYR A C 1
ATOM 7268 O O . TYR A 1 911 ? -2.733 -29.145 -12.771 1.00 50.69 911 TYR A O 1
ATOM 7276 N N . TYR A 1 912 ? -1.631 -27.185 -12.518 1.00 43.75 912 TYR A N 1
ATOM 7277 C CA . TYR A 1 912 ? -0.271 -27.645 -12.832 1.00 43.75 912 TYR A CA 1
ATOM 7278 C C . TYR A 1 912 ? -0.014 -29.057 -12.276 1.00 43.75 912 TYR A C 1
ATOM 7280 O O . TYR A 1 912 ? 0.073 -29.218 -11.056 1.00 43.75 912 TYR A O 1
ATOM 7288 N N . THR A 1 913 ? 0.080 -30.054 -13.157 1.00 33.59 913 THR A N 1
ATOM 7289 C CA . THR A 1 913 ? 0.540 -31.410 -12.817 1.00 33.59 913 THR A CA 1
ATOM 7290 C C . THR A 1 913 ? 2.046 -31.463 -12.670 1.00 33.59 913 THR A C 1
ATOM 7292 O O . THR A 1 913 ? 2.719 -30.837 -13.525 1.00 33.59 913 THR A O 1
#

Radius of gyration: 36.4 Å; chains: 1; bounding box: 106×61×102 Å

pLDDT: mean 84.51, std 13.83, range [29.27, 98.25]